Protein AF-0000000086680386 (afdb_homodimer)

Organism: NCBI:txid175570

Foldseek 3Di:
DEKEKEFQAWEDQLPDDTERGWMWIADQQFTADIDHHDPDDDPPDNYHYDYQHQKYKYFFFEAQEEAQLCLLPAPPPFPAAPLSLCLVCLLLLLPAALLSLLLSLLLLVLLQVLQRHQEYEHDHEWDADPRPDNLVSNVVSCVLLRGQYAYEQEFFAQAVVNQARHHNRRHDHLVVSLVVRLVSQVPWADPDLQDSYHYAYEYEEPRRHDLVSLLVSLVSCVVSVAAYEYAFDQAPVNQVVCCVPPVDGRLVSCVVSPQAALRHEHEQQAHADLVSLLSQLVRQHEYAHQQQLSVSNVRHFHQVLSNVVSRHQAAYHNYYCNSRVSSYLLLVLQSNQVSQCVVPNNVSADLSNSLQRRFLSSCSNRVNNVATRGNDGPHGPFMWMFRQCDPFRPPPSDVSCSSRVTDHGRTQFTDGSRHTQDHRSAGPSDDSVVSVVSSVVSSVVSVVVSVD/DEKEKEFQAWEDQLPDDTERGWMWIADQQFTADIDHHDPDDDPPDNYHYDYQHQKYKYFFFEAQEAAQLCLLPAPPPFPAAPLSLCLVCLLLLLQAALLSLLLSLLLLVLLQVLQRHQEYEHDHEWDADPRPDNLVSNVVSCVLLRGQYAYEQEFFAQAVVNPARHHNRRHDHLVVSLVVRLVSQVVWADPDLQDSYHYAYEYEEPRGHDLVSLLVSLVSCVVSVAAYEYAFDQAPVNQVVCCVPPVDGRLVSCVVSPQAALRHEHEQQAHADLVSLLSQLVRLHEYAHAQQLSVSNVRHFHQVLSNVVSRHQAAYHNYYCNSRVSSYRLLVLQSNQVSQCVVPNNVSADLSRSLQRRFLSSCSNRVNNVATRGNDGPHGPFMWMFRQCDPFRPPPSDVSCSSRVTDHGRTQFTDRSRHTQDHRSAGPSDDSVVSVVSSVVSSVVSVVVSVD

Structure (mmCIF, N/CA/C/O backbone):
data_AF-0000000086680386-model_v1
#
loop_
_entity.id
_entity.type
_entity.pdbx_description
1 polymer 'Hydroxyatrazine ethylaminohydrolase'
#
loop_
_atom_site.group_PDB
_atom_site.id
_atom_site.type_symbol
_atom_site.label_atom_id
_atom_site.label_alt_id
_atom_site.label_comp_id
_atom_site.label_asym_id
_atom_site.label_entity_id
_atom_site.label_seq_id
_atom_site.pdbx_PDB_ins_code
_atom_site.Cartn_x
_atom_site.Cartn_y
_atom_site.Cartn_z
_atom_site.occupancy
_atom_site.B_iso_or_equiv
_atom_site.auth_seq_id
_atom_site.auth_comp_id
_atom_site.auth_asym_id
_atom_site.auth_atom_id
_atom_site.pdbx_PDB_model_num
ATOM 1 N N . MET A 1 1 ? -11.305 -36.906 16.516 1 60.53 1 MET A N 1
ATOM 2 C CA . MET A 1 1 ? -11.578 -35.875 15.523 1 60.53 1 MET A CA 1
ATOM 3 C C . MET A 1 1 ? -11.297 -34.469 16.094 1 60.53 1 MET A C 1
ATOM 5 O O . MET A 1 1 ? -11.602 -34.219 17.266 1 60.53 1 MET A O 1
ATOM 9 N N . SER A 1 2 ? -10.398 -33.719 15.445 1 81.31 2 SER A N 1
ATOM 10 C CA . SER A 1 2 ? -10.008 -32.438 16 1 81.31 2 SER A CA 1
ATOM 11 C C . SER A 1 2 ? -10.961 -31.312 15.562 1 81.31 2 SER A C 1
ATOM 13 O O . SER A 1 2 ? -11.367 -31.266 14.398 1 81.31 2 SER A O 1
ATOM 15 N N . VAL A 1 3 ? -11.727 -30.797 16.516 1 91.56 3 VAL A N 1
ATOM 16 C CA . VAL A 1 3 ? -12.664 -29.703 16.266 1 91.56 3 VAL A CA 1
ATOM 17 C C . VAL A 1 3 ? -12.039 -28.375 16.672 1 91.56 3 VAL A C 1
ATOM 19 O O . VAL A 1 3 ? -11.43 -28.266 17.75 1 91.56 3 VAL A O 1
ATOM 22 N N . VAL A 1 4 ? -12.031 -27.422 15.766 1 95.12 4 VAL A N 1
ATOM 23 C CA . VAL A 1 4 ? -11.609 -26.047 16.047 1 95.12 4 VAL A CA 1
ATOM 24 C C . VAL A 1 4 ? -12.805 -25.109 15.961 1 95.12 4 VAL A C 1
ATOM 26 O O . VAL A 1 4 ? -13.57 -25.156 14.992 1 95.12 4 VAL A O 1
ATOM 29 N N . VAL A 1 5 ? -13.008 -24.312 17.016 1 96.5 5 VAL A N 1
ATOM 30 C CA . VAL A 1 5 ? -14.117 -23.359 17.031 1 96.5 5 VAL A CA 1
ATOM 31 C C . VAL A 1 5 ? -13.578 -21.938 17.188 1 96.5 5 VAL A C 1
ATOM 33 O O . VAL A 1 5 ? -12.883 -21.641 18.172 1 96.5 5 VAL A O 1
ATOM 36 N N . LEU A 1 6 ? -13.797 -21.109 16.234 1 98 6 LEU A N 1
ATOM 37 C CA . LEU A 1 6 ? -13.594 -19.656 16.359 1 98 6 LEU A CA 1
ATOM 38 C C . LEU A 1 6 ? -14.875 -18.969 16.797 1 98 6 LEU A C 1
ATOM 40 O O . LEU A 1 6 ? -15.914 -19.094 16.156 1 98 6 LEU A O 1
ATOM 44 N N . GLN A 1 7 ? -14.789 -18.125 17.859 1 96.62 7 GLN A N 1
ATOM 45 C CA . GLN A 1 7 ? -16.016 -17.531 18.391 1 96.62 7 GLN A CA 1
ATOM 46 C C . GLN A 1 7 ? -15.812 -16.047 18.688 1 96.62 7 GLN A C 1
ATOM 48 O O . GLN A 1 7 ? -14.68 -15.57 18.75 1 96.62 7 GLN A O 1
ATOM 53 N N . ASN A 1 8 ? -16.938 -15.305 18.844 1 97.44 8 ASN A N 1
ATOM 54 C CA . ASN A 1 8 ? -16.969 -13.906 19.25 1 97.44 8 ASN A CA 1
ATOM 55 C C . ASN A 1 8 ? -16.25 -13.008 18.25 1 97.44 8 ASN A C 1
ATOM 57 O O . ASN A 1 8 ? -15.484 -12.125 18.641 1 97.44 8 ASN A O 1
ATOM 61 N N . CYS A 1 9 ? -16.422 -13.297 16.969 1 98.19 9 CYS A N 1
ATOM 62 C CA . CYS A 1 9 ? -15.695 -12.57 15.938 1 98.19 9 CYS A CA 1
ATOM 63 C C . CYS A 1 9 ? -16.625 -12.125 14.82 1 98.19 9 CYS A C 1
ATOM 65 O O . CYS A 1 9 ? -17.75 -12.625 14.703 1 98.19 9 CYS A O 1
ATOM 67 N N . ALA A 1 10 ? -16.234 -11.102 14.102 1 98.75 10 ALA A N 1
ATOM 68 C CA . ALA A 1 10 ? -16.875 -10.836 12.82 1 98.75 10 ALA A CA 1
ATOM 69 C C . ALA A 1 10 ? -16.516 -11.906 11.797 1 98.75 10 ALA A C 1
ATOM 71 O O . ALA A 1 10 ? -15.414 -12.469 11.836 1 98.75 10 ALA A O 1
ATOM 72 N N . VAL A 1 11 ? -17.422 -12.289 10.938 1 98.88 11 VAL A N 1
ATOM 73 C CA . VAL A 1 11 ? -17.188 -13.273 9.891 1 98.88 11 VAL A CA 1
ATOM 74 C C . VAL A 1 11 ? -17.625 -12.711 8.539 1 98.88 11 VAL A C 1
ATOM 76 O O . VAL A 1 11 ? -18.766 -12.25 8.398 1 98.88 11 VAL A O 1
ATOM 79 N N . ALA A 1 12 ? -16.75 -12.609 7.613 1 98.94 12 ALA A N 1
ATOM 80 C CA . ALA A 1 12 ? -17.062 -12.32 6.215 1 98.94 12 ALA A CA 1
ATOM 81 C C . ALA A 1 12 ? -16.891 -13.57 5.348 1 98.94 12 ALA A C 1
ATOM 83 O O . ALA A 1 12 ? -15.781 -13.875 4.902 1 98.94 12 ALA A O 1
ATOM 84 N N . PRO A 1 13 ? -17.922 -14.25 5.074 1 98.81 13 PRO A N 1
ATOM 85 C CA . PRO A 1 13 ? -17.844 -15.523 4.344 1 98.81 13 PRO A CA 1
ATOM 86 C C . PRO A 1 13 ? -17.562 -15.328 2.855 1 98.81 13 PRO A C 1
ATOM 88 O O . PRO A 1 13 ? -17.219 -16.297 2.158 1 98.81 13 PRO A O 1
ATOM 91 N N . VAL A 1 14 ? -17.703 -14.07 2.32 1 98.56 14 VAL A N 1
ATOM 92 C CA . VAL A 1 14 ? -17.531 -13.688 0.923 1 98.56 14 VAL A CA 1
ATOM 93 C C . VAL A 1 14 ? -18.766 -14.086 0.12 1 98.56 14 VAL A C 1
ATOM 95 O O . VAL A 1 14 ? -19.234 -13.312 -0.715 1 98.56 14 VAL A O 1
ATOM 98 N N . VAL A 1 15 ? -19.266 -15.273 0.378 1 96.88 15 VAL A N 1
ATOM 99 C CA . VAL A 1 15 ? -20.562 -15.703 -0.151 1 96.88 15 VAL A CA 1
ATOM 100 C C . VAL A 1 15 ? -21.562 -15.852 0.991 1 96.88 15 VAL A C 1
ATOM 102 O O . VAL A 1 15 ? -21.281 -16.516 1.992 1 96.88 15 VAL A O 1
ATOM 105 N N . GLY A 1 16 ? -22.672 -15.164 0.874 1 95.06 16 GLY A N 1
ATOM 106 C CA . GLY A 1 16 ? -23.703 -15.273 1.903 1 95.06 16 GLY A CA 1
ATOM 107 C C . GLY A 1 16 ? -23.656 -14.141 2.912 1 95.06 16 GLY A C 1
ATOM 108 O O . GLY A 1 16 ? -23.062 -13.086 2.646 1 95.06 16 GLY A O 1
ATOM 109 N N . GLU A 1 17 ? -24.234 -14.359 4.078 1 96.62 17 GLU A N 1
ATOM 110 C CA . GLU A 1 17 ? -24.438 -13.328 5.09 1 96.62 17 GLU A CA 1
ATOM 111 C C . GLU A 1 17 ? -23.156 -13.094 5.895 1 96.62 17 GLU A C 1
ATOM 113 O O . GLU A 1 17 ? -22.453 -14.039 6.246 1 96.62 17 GLU A O 1
ATOM 118 N N . GLU A 1 18 ? -22.891 -11.844 6.156 1 98.56 18 GLU A N 1
ATOM 119 C CA . GLU A 1 18 ? -21.828 -11.477 7.078 1 98.56 18 GLU A CA 1
ATOM 120 C C . GLU A 1 18 ? -22.344 -11.398 8.516 1 98.56 18 GLU A C 1
ATOM 122 O O . GLU A 1 18 ? -23.516 -11.125 8.742 1 98.56 18 GLU A O 1
ATOM 127 N N . TYR A 1 19 ? -21.469 -11.695 9.445 1 98.38 19 TYR A N 1
ATOM 128 C CA . TYR A 1 19 ? -21.828 -11.633 10.859 1 98.38 19 TYR A CA 1
ATOM 129 C C . TYR A 1 19 ? -20.875 -10.711 11.617 1 98.38 19 TYR A C 1
ATOM 131 O O . TYR A 1 19 ? -19.656 -10.875 11.562 1 98.38 19 TYR A O 1
ATOM 139 N N . LEU A 1 20 ? -21.391 -9.695 12.312 1 97.69 20 LEU A N 1
ATOM 140 C CA . LEU A 1 20 ? -20.562 -8.812 13.125 1 97.69 20 LEU A CA 1
ATOM 141 C C . LEU A 1 20 ? -20.141 -9.5 14.422 1 97.69 20 LEU A C 1
ATOM 143 O O . LEU A 1 20 ? -19.141 -9.117 15.039 1 97.69 20 LEU A O 1
ATOM 147 N N . ASP A 1 21 ? -20.875 -10.43 14.867 1 97.88 21 ASP A N 1
ATOM 148 C CA . ASP A 1 21 ? -20.641 -11.297 16.016 1 97.88 21 ASP A CA 1
ATOM 149 C C . ASP A 1 21 ? -21.031 -12.742 15.695 1 97.88 21 ASP A C 1
ATOM 151 O O . ASP A 1 21 ? -22.219 -13.094 15.742 1 97.88 21 ASP A O 1
ATOM 155 N N . GLY A 1 22 ? -19.984 -13.547 15.289 1 98.38 22 GLY A N 1
ATOM 156 C CA . GLY A 1 22 ? -20.297 -14.891 14.828 1 98.38 22 GLY A CA 1
ATOM 157 C C . GLY A 1 22 ? -19.266 -15.922 15.227 1 98.38 22 GLY A C 1
ATOM 158 O O . GLY A 1 22 ? -18.516 -15.727 16.188 1 98.38 22 GLY A O 1
ATOM 159 N N . HIS A 1 23 ? -19.406 -17.109 14.609 1 98.44 23 HIS A N 1
ATOM 160 C CA . HIS A 1 23 ? -18.5 -18.234 14.867 1 98.44 23 HIS A CA 1
ATOM 161 C C . HIS A 1 23 ? -18.25 -19.047 13.594 1 98.44 23 HIS A C 1
ATOM 163 O O . HIS A 1 23 ? -19.016 -18.938 12.625 1 98.44 23 HIS A O 1
ATOM 169 N N . VAL A 1 24 ? -17.203 -19.766 13.547 1 98.62 24 VAL A N 1
ATOM 170 C CA . VAL A 1 24 ? -16.875 -20.781 12.539 1 98.62 24 VAL A CA 1
ATOM 171 C C . VAL A 1 24 ? -16.453 -22.078 13.227 1 98.62 24 VAL A C 1
ATOM 173 O O . VAL A 1 24 ? -15.602 -22.062 14.125 1 98.62 24 VAL A O 1
ATOM 176 N N . VAL A 1 25 ? -17.031 -23.203 12.867 1 97.75 25 VAL A N 1
ATOM 177 C CA . VAL A 1 25 ? -16.688 -24.516 13.391 1 97.75 25 VAL A CA 1
ATOM 178 C C . VAL A 1 25 ? -15.977 -25.328 12.312 1 97.75 25 VAL A C 1
ATOM 180 O O . VAL A 1 25 ? -16.469 -25.453 11.188 1 97.75 25 VAL A O 1
ATOM 183 N N . VAL A 1 26 ? -14.828 -25.875 12.625 1 97.38 26 VAL A N 1
ATOM 184 C CA . VAL A 1 26 ? -14.031 -26.703 11.719 1 97.38 26 VAL A CA 1
ATOM 185 C C . VAL A 1 26 ? -13.969 -28.141 12.242 1 97.38 26 VAL A C 1
ATOM 187 O O . VAL A 1 26 ? -13.664 -28.359 13.414 1 97.38 26 VAL A O 1
ATOM 190 N N . ARG A 1 27 ? -14.297 -29.062 11.406 1 95.19 27 ARG A N 1
ATOM 191 C CA . ARG A 1 27 ? -14.188 -30.484 11.711 1 95.19 27 ARG A CA 1
ATOM 192 C C . ARG A 1 27 ? -13.414 -31.234 10.617 1 95.19 27 ARG A C 1
ATOM 194 O O . ARG A 1 27 ? -13.781 -31.172 9.445 1 95.19 27 ARG A O 1
ATOM 201 N N . ASP A 1 28 ? -12.398 -31.922 11.039 1 93 28 ASP A N 1
ATOM 202 C CA . ASP A 1 28 ? -11.602 -32.75 10.141 1 93 28 ASP A CA 1
ATOM 203 C C . ASP A 1 28 ? -11.156 -31.969 8.914 1 93 28 ASP A C 1
ATOM 205 O O . ASP A 1 28 ? -11.359 -32.406 7.777 1 93 28 ASP A O 1
ATOM 209 N N . GLY A 1 29 ? -10.805 -30.703 9.148 1 95.69 29 GLY A N 1
ATOM 210 C CA . GLY A 1 29 ? -10.203 -29.875 8.109 1 95.69 29 GLY A CA 1
ATOM 211 C C . GLY A 1 29 ? -11.227 -29.188 7.234 1 95.69 29 GLY A C 1
ATOM 212 O O . GLY A 1 29 ? -10.859 -28.484 6.281 1 95.69 29 GLY A O 1
ATOM 213 N N . ARG A 1 30 ? -12.477 -29.312 7.566 1 97.81 30 ARG A N 1
ATOM 214 C CA . ARG A 1 30 ? -13.555 -28.719 6.785 1 97.81 30 ARG A CA 1
ATOM 215 C C . ARG A 1 30 ? -14.445 -27.844 7.664 1 97.81 30 ARG A C 1
ATOM 217 O O . ARG A 1 30 ? -14.547 -28.062 8.867 1 97.81 30 ARG A O 1
ATOM 224 N N . ILE A 1 31 ? -15 -26.891 7.023 1 98.25 31 ILE A N 1
ATOM 225 C CA . ILE A 1 31 ? -15.953 -26.031 7.719 1 98.25 31 ILE A CA 1
ATOM 226 C C . ILE A 1 31 ? -17.234 -26.828 8.008 1 98.25 31 ILE A C 1
ATOM 228 O O . ILE A 1 31 ? -17.875 -27.328 7.09 1 98.25 31 ILE A O 1
ATOM 232 N N . ALA A 1 32 ? -17.547 -26.906 9.242 1 97.12 32 ALA A N 1
ATOM 233 C CA . ALA A 1 32 ? -18.734 -27.656 9.648 1 97.12 32 ALA A CA 1
ATOM 234 C C . ALA A 1 32 ? -19.922 -26.719 9.836 1 97.12 32 ALA A C 1
ATOM 236 O O . ALA A 1 32 ? -21.062 -27.109 9.617 1 97.12 32 ALA A O 1
ATOM 237 N N . ALA A 1 33 ? -19.625 -25.453 10.297 1 97 33 ALA A N 1
ATOM 238 C CA . ALA A 1 33 ? -20.703 -24.484 10.516 1 97 33 ALA A CA 1
ATOM 239 C C . ALA A 1 33 ? -20.156 -23.062 10.562 1 97 33 ALA A C 1
ATOM 241 O O . ALA A 1 33 ? -18.984 -22.844 10.922 1 97 33 ALA A O 1
ATOM 242 N N . VAL A 1 34 ? -20.922 -22.141 10.172 1 98.12 34 VAL A N 1
ATOM 243 C CA . VAL A 1 34 ? -20.719 -20.703 10.289 1 98.12 34 VAL A CA 1
ATOM 244 C C . VAL A 1 34 ? -22.047 -20 10.602 1 98.12 34 VAL A C 1
ATOM 246 O O . VAL A 1 34 ? -23.094 -20.391 10.07 1 98.12 34 VAL A O 1
ATOM 249 N N . GLY A 1 35 ? -22.016 -19.078 11.508 1 97.44 35 GLY A N 1
ATOM 250 C CA . GLY A 1 35 ? -23.266 -18.438 11.859 1 97.44 35 GLY A CA 1
ATOM 251 C C . GLY A 1 35 ? -23.109 -17.312 12.867 1 97.44 35 GLY A C 1
ATOM 252 O O . GLY A 1 35 ? -21.984 -16.984 13.25 1 97.44 35 GLY A O 1
ATOM 253 N N . SER A 1 36 ? -24.234 -16.734 13.188 1 97.31 36 SER A N 1
ATOM 254 C CA . SER A 1 36 ? -24.266 -15.641 14.156 1 97.31 36 SER A CA 1
ATOM 255 C C . SER A 1 36 ? -24.188 -16.172 15.586 1 97.31 36 SER A C 1
ATOM 257 O O . SER A 1 36 ? -24.656 -17.281 15.867 1 97.31 36 SER A O 1
ATOM 259 N N . GLY A 1 37 ? -23.562 -15.414 16.469 1 94.81 37 GLY A N 1
ATOM 260 C CA . GLY A 1 37 ? -23.562 -15.711 17.891 1 94.81 37 GLY A CA 1
ATOM 261 C C . GLY A 1 37 ? -22.672 -16.875 18.266 1 94.81 37 GLY A C 1
ATOM 262 O O . GLY A 1 37 ? -21.734 -17.203 17.547 1 94.81 37 GLY A O 1
ATOM 263 N N . HIS A 1 38 ? -22.891 -17.484 19.391 1 91.88 38 HIS A N 1
ATOM 264 C CA . HIS A 1 38 ? -22.078 -18.562 19.938 1 91.88 38 HIS A CA 1
ATOM 265 C C . HIS A 1 38 ? -22.297 -19.859 19.188 1 91.88 38 HIS A C 1
ATOM 267 O O . HIS A 1 38 ? -23.406 -20.156 18.75 1 91.88 38 HIS A O 1
ATOM 273 N N . ALA A 1 39 ? -21.266 -20.672 18.969 1 89.19 39 ALA A N 1
ATOM 274 C CA . ALA A 1 39 ? -21.281 -21.906 18.203 1 89.19 39 ALA A CA 1
ATOM 275 C C . ALA A 1 39 ? -22.062 -23 18.938 1 89.19 39 ALA A C 1
ATOM 277 O O . ALA A 1 39 ? -22.453 -24 18.344 1 89.19 39 ALA A O 1
ATOM 278 N N . GLY A 1 40 ? -22.312 -22.828 20.172 1 83.44 40 GLY A N 1
ATOM 279 C CA . GLY A 1 40 ? -23.016 -23.844 20.953 1 83.44 40 GLY A CA 1
ATOM 280 C C . GLY A 1 40 ? -22.078 -24.672 21.797 1 83.44 40 GLY A C 1
ATOM 281 O O . GLY A 1 40 ? -20.969 -24.25 22.125 1 83.44 40 GLY A O 1
ATOM 282 N N . ARG A 1 41 ? -22.656 -25.875 22.344 1 78.69 41 ARG A N 1
ATOM 283 C CA . ARG A 1 41 ? -21.906 -26.75 23.266 1 78.69 41 ARG A CA 1
ATOM 284 C C . ARG A 1 41 ? -21.344 -27.953 22.531 1 78.69 41 ARG A C 1
ATOM 286 O O . ARG A 1 41 ? -21.969 -28.484 21.609 1 78.69 41 ARG A O 1
ATOM 293 N N . PHE A 1 42 ? -20.094 -28.203 22.641 1 79.81 42 PHE A N 1
ATOM 294 C CA . PHE A 1 42 ? -19.406 -29.328 22 1 79.81 42 PHE A CA 1
ATOM 295 C C . PHE A 1 42 ? -19.109 -30.438 23 1 79.81 42 PHE A C 1
ATOM 297 O O . PHE A 1 42 ? -18.5 -30.188 24.047 1 79.81 42 PHE A O 1
ATOM 304 N N . SER A 1 43 ? -19.938 -31.406 23.344 1 70.69 43 SER A N 1
ATOM 305 C CA . SER A 1 43 ? -19.75 -32.5 24.297 1 70.69 43 SER A CA 1
ATOM 306 C C . SER A 1 43 ? -19 -33.656 23.656 1 70.69 43 SER A C 1
ATOM 308 O O . SER A 1 43 ? -19.312 -34.062 22.531 1 70.69 43 SER A O 1
ATOM 310 N N . GLY A 1 44 ? -17.969 -34.25 24.422 1 65.06 44 GLY A N 1
ATOM 311 C CA . GLY A 1 44 ? -17.328 -35.5 24.078 1 65.06 44 GLY A CA 1
ATOM 312 C C . GLY A 1 44 ? -16.172 -35.344 23.109 1 65.06 44 GLY A C 1
ATOM 313 O O . GLY A 1 44 ? -15.414 -36.312 22.906 1 65.06 44 GLY A O 1
ATOM 314 N N . GLU A 1 45 ? -15.977 -34.25 22.297 1 72.25 45 GLU A N 1
ATOM 315 C CA . GLU A 1 45 ? -14.914 -34.125 21.312 1 72.25 45 GLU A CA 1
ATOM 316 C C . GLU A 1 45 ? -13.766 -33.25 21.844 1 72.25 45 GLU A C 1
ATOM 318 O O . GLU A 1 45 ? -13.922 -32.562 22.828 1 72.25 45 GLU A O 1
ATOM 323 N N . GLN A 1 46 ? -12.57 -33.625 21.422 1 84.06 46 GLN A N 1
ATOM 324 C CA . GLN A 1 46 ? -11.461 -32.719 21.672 1 84.06 46 GLN A CA 1
ATOM 325 C C . GLN A 1 46 ? -11.648 -31.406 20.906 1 84.06 46 GLN A C 1
ATOM 327 O O . GLN A 1 46 ? -11.594 -31.391 19.688 1 84.06 46 GLN A O 1
ATOM 332 N N . VAL A 1 47 ? -12.031 -30.406 21.547 1 89.19 47 VAL A N 1
ATOM 333 C CA . VAL A 1 47 ? -12.367 -29.125 20.938 1 89.19 47 VAL A CA 1
ATOM 334 C C . VAL A 1 47 ? -11.336 -28.078 21.312 1 89.19 47 VAL A C 1
ATOM 336 O O . VAL A 1 47 ? -11.008 -27.922 22.5 1 89.19 47 VAL A O 1
ATOM 339 N N . ARG A 1 48 ? -10.664 -27.516 20.344 1 93.31 48 ARG A N 1
ATOM 340 C CA . ARG A 1 48 ? -9.859 -26.312 20.516 1 93.31 48 ARG A CA 1
ATOM 341 C C . ARG A 1 48 ? -10.703 -25.047 20.312 1 93.31 48 ARG A C 1
ATOM 343 O O . ARG A 1 48 ? -11.039 -24.703 19.172 1 93.31 48 ARG A O 1
ATOM 350 N N . MET A 1 49 ? -11.07 -24.375 21.453 1 93.31 49 MET A N 1
ATOM 351 C CA . MET A 1 49 ? -11.852 -23.156 21.391 1 93.31 49 MET A CA 1
ATOM 352 C C . MET A 1 49 ? -10.945 -21.938 21.266 1 93.31 49 MET A C 1
ATOM 354 O O . MET A 1 49 ? -10.055 -21.734 22.094 1 93.31 49 MET A O 1
ATOM 358 N N . ILE A 1 50 ? -11.18 -21.156 20.266 1 95.44 50 ILE A N 1
ATOM 359 C CA . ILE A 1 50 ? -10.398 -19.938 20.047 1 95.44 50 ILE A CA 1
ATOM 360 C C . ILE A 1 50 ? -11.305 -18.719 20.203 1 95.44 50 ILE A C 1
ATOM 362 O O . ILE A 1 50 ? -12.266 -18.547 19.453 1 95.44 50 ILE A O 1
ATOM 366 N N . ASP A 1 51 ? -11.008 -17.891 21.281 1 97.12 51 ASP A N 1
ATOM 367 C CA . ASP A 1 51 ? -11.672 -16.609 21.422 1 97.12 51 ASP A CA 1
ATOM 368 C C . ASP A 1 51 ? -11.117 -15.578 20.438 1 97.12 51 ASP A C 1
ATOM 370 O O . ASP A 1 51 ? -9.992 -15.109 20.594 1 97.12 51 ASP A O 1
ATOM 374 N N . ALA A 1 52 ? -11.922 -15.227 19.438 1 98.06 52 ALA A N 1
ATOM 375 C CA . ALA A 1 52 ? -11.5 -14.32 18.375 1 98.06 52 ALA A CA 1
ATOM 376 C C . ALA A 1 52 ? -12.156 -12.953 18.531 1 98.06 52 ALA A C 1
ATOM 378 O O . ALA A 1 52 ? -12.453 -12.281 17.531 1 98.06 52 ALA A O 1
ATOM 379 N N . THR A 1 53 ? -12.422 -12.531 19.797 1 97.62 53 THR A N 1
ATOM 380 C CA . THR A 1 53 ? -12.945 -11.188 20.062 1 97.62 53 THR A CA 1
ATOM 381 C C . THR A 1 53 ? -12.047 -10.125 19.422 1 97.62 53 THR A C 1
ATOM 383 O O . THR A 1 53 ? -10.82 -10.18 19.562 1 97.62 53 THR A O 1
ATOM 386 N N . GLY A 1 54 ? -12.68 -9.18 18.688 1 97.69 54 GLY A N 1
ATOM 387 C CA . GLY A 1 54 ? -11.93 -8.094 18.078 1 97.69 54 GLY A CA 1
ATOM 388 C C . GLY A 1 54 ? -11.344 -8.461 16.719 1 97.69 54 GLY A C 1
ATOM 389 O O . GLY A 1 54 ? -10.602 -7.68 16.125 1 97.69 54 GLY A O 1
ATOM 390 N N . CYS A 1 55 ? -11.68 -9.703 16.219 1 98.69 55 CYS A N 1
ATOM 391 C CA . CYS A 1 55 ? -11.086 -10.156 14.969 1 98.69 55 CYS A CA 1
ATOM 392 C C . CYS A 1 55 ? -12.148 -10.305 13.883 1 98.69 55 CYS A C 1
ATOM 394 O O . CYS A 1 55 ? -13.344 -10.32 14.18 1 98.69 55 CYS A O 1
ATOM 396 N N . LEU A 1 56 ? -11.711 -10.305 12.672 1 98.94 56 LEU A N 1
ATOM 397 C CA . LEU A 1 56 ? -12.469 -10.68 11.484 1 98.94 56 LEU A CA 1
ATOM 398 C C . LEU A 1 56 ? -11.953 -11.992 10.898 1 98.94 56 LEU A C 1
ATOM 400 O O . LEU A 1 56 ? -10.742 -12.156 10.719 1 98.94 56 LEU A O 1
ATOM 404 N N . VAL A 1 57 ? -12.852 -12.922 10.648 1 98.94 57 VAL A N 1
ATOM 405 C CA . VAL A 1 57 ? -12.508 -14.164 9.961 1 98.94 57 VAL A CA 1
ATOM 406 C C . VAL A 1 57 ? -12.922 -14.078 8.5 1 98.94 57 VAL A C 1
ATOM 408 O O . VAL A 1 57 ? -14.055 -13.711 8.188 1 98.94 57 VAL A O 1
ATOM 411 N N . THR A 1 58 ? -12.047 -14.32 7.598 1 98.94 58 THR A N 1
ATOM 412 C CA . THR A 1 58 ? -12.281 -14.43 6.164 1 98.94 58 THR A CA 1
ATOM 413 C C . THR A 1 58 ? -11.75 -15.758 5.629 1 98.94 58 THR A C 1
ATOM 415 O O . THR A 1 58 ? -11.039 -16.469 6.328 1 98.94 58 THR A O 1
ATOM 418 N N . PRO A 1 59 ? -12.211 -16.156 4.391 1 98.94 59 PRO A N 1
ATOM 419 C CA . PRO A 1 59 ? -11.406 -17.188 3.748 1 98.94 59 PRO A CA 1
ATOM 420 C C . PRO A 1 59 ? -9.938 -16.797 3.604 1 98.94 59 PRO A C 1
ATOM 422 O O . PRO A 1 59 ? -9.617 -15.609 3.551 1 98.94 59 PRO A O 1
ATOM 425 N N . GLY A 1 60 ? -9.023 -17.797 3.66 1 98.94 60 GLY A N 1
ATOM 426 C CA . GLY A 1 60 ? -7.645 -17.5 3.303 1 98.94 60 GLY A CA 1
ATOM 427 C C . GLY A 1 60 ? -7.504 -16.891 1.92 1 98.94 60 GLY A C 1
ATOM 428 O O . GLY A 1 60 ? -8.242 -17.25 1.001 1 98.94 60 GLY A O 1
ATOM 429 N N . LEU A 1 61 ? -6.598 -15.977 1.763 1 98.94 61 LEU A N 1
ATOM 430 C CA . LEU A 1 61 ? -6.406 -15.312 0.478 1 98.94 61 LEU A CA 1
ATOM 431 C C . LEU A 1 61 ? -5.75 -16.25 -0.526 1 98.94 61 LEU A C 1
ATOM 433 O O . LEU A 1 61 ? -5.02 -17.172 -0.14 1 98.94 61 LEU A O 1
ATOM 437 N N . VAL A 1 62 ? -6.031 -16.031 -1.778 1 99 62 VAL A N 1
ATOM 438 C CA . VAL A 1 62 ? -5.543 -16.875 -2.865 1 99 62 VAL A CA 1
ATOM 439 C C . VAL A 1 62 ? -4.695 -16.047 -3.822 1 99 62 VAL A C 1
ATOM 441 O O . VAL A 1 62 ? -5.191 -15.102 -4.441 1 99 62 VAL A O 1
ATOM 444 N N . ASN A 1 63 ? -3.436 -16.391 -3.926 1 98.94 63 ASN A N 1
ATOM 445 C CA . ASN A 1 63 ? -2.512 -15.703 -4.828 1 98.94 63 ASN A CA 1
ATOM 446 C C . ASN A 1 63 ? -2.461 -16.391 -6.195 1 98.94 63 ASN A C 1
ATOM 448 O O . ASN A 1 63 ? -1.959 -17.5 -6.32 1 98.94 63 ASN A O 1
ATOM 452 N N . THR A 1 64 ? -2.836 -15.641 -7.266 1 98.94 64 THR A N 1
ATOM 453 C CA . THR A 1 64 ? -3.08 -16.312 -8.539 1 98.94 64 THR A CA 1
ATOM 454 C C . THR A 1 64 ? -1.923 -16.078 -9.508 1 98.94 64 THR A C 1
ATOM 456 O O . THR A 1 64 ? -1.959 -16.531 -10.648 1 98.94 64 THR A O 1
ATOM 459 N N . HIS A 1 65 ? -0.878 -15.383 -9.102 1 98.94 65 HIS A N 1
ATOM 460 C CA . HIS A 1 65 ? 0.285 -15.188 -9.961 1 98.94 65 HIS A CA 1
ATOM 461 C C . HIS A 1 65 ? 1.519 -14.82 -9.141 1 98.94 65 HIS A C 1
ATOM 463 O O . HIS A 1 65 ? 1.482 -13.891 -8.336 1 98.94 65 HIS A O 1
ATOM 469 N N . HIS A 1 66 ? 2.592 -15.562 -9.281 1 98.88 66 HIS A N 1
ATOM 470 C CA . HIS A 1 66 ? 3.854 -15.344 -8.586 1 98.88 66 HIS A CA 1
ATOM 471 C C . HIS A 1 66 ? 5.031 -15.875 -9.398 1 98.88 66 HIS A C 1
ATOM 473 O O . HIS A 1 66 ? 4.84 -16.625 -10.359 1 98.88 66 HIS A O 1
ATOM 479 N N . HIS A 1 67 ? 6.199 -15.406 -9.234 1 98.81 67 HIS A N 1
ATOM 480 C CA . HIS A 1 67 ? 7.488 -15.953 -9.656 1 98.81 67 HIS A CA 1
ATOM 481 C C . HIS A 1 67 ? 8.438 -16.109 -8.469 1 98.81 67 HIS A C 1
ATOM 483 O O . HIS A 1 67 ? 9.266 -15.227 -8.219 1 98.81 67 HIS A O 1
ATOM 489 N N . LEU A 1 68 ? 8.422 -17.234 -7.816 1 98.81 68 LEU A N 1
ATOM 490 C CA . LEU A 1 68 ? 9.016 -17.375 -6.488 1 98.81 68 LEU A CA 1
ATOM 491 C C . LEU A 1 68 ? 10.539 -17.328 -6.566 1 98.81 68 LEU A C 1
ATOM 493 O O . LEU A 1 68 ? 11.195 -16.812 -5.66 1 98.81 68 LEU A O 1
ATOM 497 N N . TYR A 1 69 ? 11.18 -17.781 -7.652 1 98.62 69 TYR A N 1
ATOM 498 C CA . TYR A 1 69 ? 12.633 -17.781 -7.77 1 98.62 69 TYR A CA 1
ATOM 499 C C . TYR A 1 69 ? 13.188 -16.359 -7.77 1 98.62 69 TYR A C 1
ATOM 501 O O . TYR A 1 69 ? 14.344 -16.141 -7.422 1 98.62 69 TYR A O 1
ATOM 509 N N . GLN A 1 70 ? 12.367 -15.422 -8.07 1 98.62 70 GLN A N 1
ATOM 510 C CA . GLN A 1 70 ? 12.797 -14.039 -8.227 1 98.62 70 GLN A CA 1
ATOM 511 C C . GLN A 1 70 ? 13.078 -13.398 -6.871 1 98.62 70 GLN A C 1
ATOM 513 O O . GLN A 1 70 ? 13.648 -12.305 -6.801 1 98.62 70 GLN A O 1
ATOM 518 N N . TRP A 1 71 ? 12.789 -14.039 -5.762 1 98.44 71 TRP A N 1
ATOM 519 C CA . TRP A 1 71 ? 13.164 -13.555 -4.438 1 98.44 71 TRP A CA 1
ATOM 520 C C . TRP A 1 71 ? 14.672 -13.367 -4.332 1 98.44 71 TRP A C 1
ATOM 522 O O . TRP A 1 71 ? 15.148 -12.578 -3.516 1 98.44 71 TRP A O 1
ATOM 532 N N . ALA A 1 72 ? 15.398 -14.031 -5.188 1 98.44 72 ALA A N 1
ATOM 533 C CA . ALA A 1 72 ? 16.859 -13.945 -5.176 1 98.44 72 ALA A CA 1
ATOM 534 C C . ALA A 1 72 ? 17.328 -12.703 -5.922 1 98.44 72 ALA A C 1
ATOM 536 O O . ALA A 1 72 ? 18.5 -12.328 -5.832 1 98.44 72 ALA A O 1
ATOM 537 N N . THR A 1 73 ? 16.438 -12.016 -6.629 1 98.44 73 THR A N 1
ATOM 538 C CA . THR A 1 73 ? 16.859 -10.906 -7.469 1 98.44 73 THR A CA 1
ATOM 539 C C . THR A 1 73 ? 16 -9.672 -7.211 1 98.44 73 THR A C 1
ATOM 541 O O . THR A 1 73 ? 15.836 -8.828 -8.094 1 98.44 73 THR A O 1
ATOM 544 N N . ARG A 1 74 ? 15.375 -9.477 -6.062 1 97.75 74 ARG A N 1
ATOM 545 C CA . ARG A 1 74 ? 14.602 -8.297 -5.691 1 97.75 74 ARG A CA 1
ATOM 546 C C . ARG A 1 74 ? 15.461 -7.039 -5.75 1 97.75 74 ARG A C 1
ATOM 548 O O . ARG A 1 74 ? 16.641 -7.07 -5.387 1 97.75 74 ARG A O 1
ATOM 555 N N . GLY A 1 75 ? 14.836 -6.012 -6.191 1 97.56 75 GLY A N 1
ATOM 556 C CA . GLY A 1 75 ? 15.484 -4.711 -6.152 1 97.56 75 GLY A CA 1
ATOM 557 C C . GLY A 1 75 ? 16.484 -4.504 -7.273 1 97.56 75 GLY A C 1
ATOM 558 O O . GLY A 1 75 ? 17.234 -3.531 -7.266 1 97.56 75 GLY A O 1
ATOM 559 N N . MET A 1 76 ? 16.547 -5.453 -8.203 1 97.12 76 MET A N 1
ATOM 560 C CA . MET A 1 76 ? 17.375 -5.289 -9.391 1 97.12 76 MET A CA 1
ATOM 561 C C . MET A 1 76 ? 16.562 -4.723 -10.547 1 97.12 76 MET A C 1
ATOM 563 O O . MET A 1 76 ? 15.336 -4.82 -10.555 1 97.12 76 MET A O 1
ATOM 567 N N . ALA A 1 77 ? 17.25 -4.094 -11.555 1 96.81 77 ALA A N 1
ATOM 568 C CA . ALA A 1 77 ? 16.641 -3.551 -12.766 1 96.81 77 ALA A CA 1
ATOM 569 C C . ALA A 1 77 ? 15.477 -2.635 -12.43 1 96.81 77 ALA A C 1
ATOM 571 O O . ALA A 1 77 ? 14.383 -2.777 -12.992 1 96.81 77 ALA A O 1
ATOM 572 N N . VAL A 1 78 ? 15.953 -1.755 -11.406 1 95.12 78 VAL A N 1
ATOM 573 C CA . VAL A 1 78 ? 14.883 -0.88 -10.938 1 95.12 78 VAL A CA 1
ATOM 574 C C . VAL A 1 78 ? 14.625 0.221 -11.969 1 95.12 78 VAL A C 1
ATOM 576 O O . VAL A 1 78 ? 15.484 0.515 -12.797 1 95.12 78 VAL A O 1
ATOM 579 N N . ASP A 1 79 ? 13.477 0.741 -12.359 1 96.31 79 ASP A N 1
ATOM 580 C CA . ASP A 1 79 ? 13.055 1.865 -13.18 1 96.31 79 ASP A CA 1
ATOM 581 C C . ASP A 1 79 ? 13 1.472 -14.656 1 96.31 79 ASP A C 1
ATOM 583 O O . ASP A 1 79 ? 13.258 2.297 -15.539 1 96.31 79 ASP A O 1
ATOM 587 N N . LYS A 1 80 ? 12.883 0.181 -14.93 1 96.25 80 LYS A N 1
ATOM 588 C CA . LYS A 1 80 ? 12.797 -0.353 -16.281 1 96.25 80 LYS A CA 1
ATOM 589 C C . LYS A 1 80 ? 11.383 -0.822 -16.609 1 96.25 80 LYS A C 1
ATOM 591 O O . LYS A 1 80 ? 10.656 -1.266 -15.719 1 96.25 80 LYS A O 1
ATOM 596 N N . ASN A 1 81 ? 11.055 -0.602 -17.875 1 94.88 81 ASN A N 1
ATOM 597 C CA . ASN A 1 81 ? 9.836 -1.259 -18.328 1 94.88 81 ASN A CA 1
ATOM 598 C C . ASN A 1 81 ? 10.016 -2.771 -18.422 1 94.88 81 ASN A C 1
ATOM 600 O O . ASN A 1 81 ? 11.109 -3.285 -18.203 1 94.88 81 ASN A O 1
ATOM 604 N N . LEU A 1 82 ? 8.992 -3.496 -18.734 1 94.62 82 LEU A N 1
ATOM 605 C CA . LEU A 1 82 ? 8.977 -4.957 -18.703 1 94.62 82 LEU A CA 1
ATOM 606 C C . LEU A 1 82 ? 10.078 -5.531 -19.578 1 94.62 82 LEU A C 1
ATOM 608 O O . LEU A 1 82 ? 10.852 -6.383 -19.141 1 94.62 82 LEU A O 1
ATOM 612 N N . PHE A 1 83 ? 10.195 -5.109 -20.797 1 92.62 83 PHE A N 1
ATOM 613 C CA . PHE A 1 83 ? 11.125 -5.703 -21.75 1 92.62 83 PHE A CA 1
ATOM 614 C C . PHE A 1 83 ? 12.57 -5.449 -21.328 1 92.62 83 PHE A C 1
ATOM 616 O O . PHE A 1 83 ? 13.391 -6.371 -21.328 1 92.62 83 PHE A O 1
ATOM 623 N N . ASP A 1 84 ? 12.844 -4.164 -21 1 95.31 84 ASP A N 1
ATOM 624 C CA . ASP A 1 84 ? 14.188 -3.85 -20.516 1 95.31 84 ASP A CA 1
ATOM 625 C C . ASP A 1 84 ? 14.508 -4.594 -19.234 1 95.31 84 ASP A C 1
ATOM 627 O O . ASP A 1 84 ? 15.648 -5.004 -19 1 95.31 84 ASP A O 1
ATOM 631 N N . TRP A 1 85 ? 13.547 -4.688 -18.359 1 97.31 85 TRP A N 1
ATOM 632 C CA . TRP A 1 85 ? 13.656 -5.445 -17.109 1 97.31 85 TRP A CA 1
ATOM 633 C C . TRP A 1 85 ? 14.008 -6.902 -17.391 1 97.31 85 TRP A C 1
ATOM 635 O O . TRP A 1 85 ? 14.922 -7.457 -16.781 1 97.31 85 TRP A O 1
ATOM 645 N N . LEU A 1 86 ? 13.375 -7.562 -18.375 1 96.25 86 LEU A N 1
ATOM 646 C CA . LEU A 1 86 ? 13.625 -8.953 -18.766 1 96.25 86 LEU A CA 1
ATOM 647 C C . LEU A 1 86 ? 15.008 -9.109 -19.375 1 96.25 86 LEU A C 1
ATOM 649 O O . LEU A 1 86 ? 15.742 -10.039 -19.031 1 96.25 86 LEU A O 1
ATOM 653 N N . VAL A 1 87 ? 15.328 -8.234 -20.266 1 95.12 87 VAL A N 1
ATOM 654 C CA . VAL A 1 87 ? 16.625 -8.289 -20.938 1 95.12 87 VAL A CA 1
ATOM 655 C C . VAL A 1 87 ? 17.75 -8.25 -19.906 1 95.12 87 VAL A C 1
ATOM 657 O O . VAL A 1 87 ? 18.75 -8.953 -20.047 1 95.12 87 VAL A O 1
ATOM 660 N N . GLU A 1 88 ? 17.531 -7.516 -18.906 1 96.88 88 GLU A N 1
ATOM 661 C CA . GLU A 1 88 ? 18.562 -7.363 -17.875 1 96.88 88 GLU A CA 1
ATOM 662 C C . GLU A 1 88 ? 18.609 -8.586 -16.969 1 96.88 88 GLU A C 1
ATOM 664 O O . GLU A 1 88 ? 19.688 -9 -16.531 1 96.88 88 GLU A O 1
ATOM 669 N N . LEU A 1 89 ? 17.469 -9.211 -16.703 1 98 89 LEU A N 1
ATOM 670 C CA . LEU A 1 89 ? 17.438 -10.195 -15.617 1 98 89 LEU A CA 1
ATOM 671 C C . LEU A 1 89 ? 17.516 -11.617 -16.172 1 98 89 LEU A C 1
ATOM 673 O O . LEU A 1 89 ? 17.906 -12.539 -15.453 1 98 89 LEU A O 1
ATOM 677 N N . TYR A 1 90 ? 17.203 -11.859 -17.453 1 97.38 90 TYR A N 1
ATOM 678 C CA . TYR A 1 90 ? 17.281 -13.203 -18.031 1 97.38 90 TYR A CA 1
ATOM 679 C C . TYR A 1 90 ? 18.672 -13.781 -17.891 1 97.38 90 TYR A C 1
ATOM 681 O O . TYR A 1 90 ? 18.844 -14.922 -17.453 1 97.38 90 TYR A O 1
ATOM 689 N N . PRO A 1 91 ? 19.766 -12.938 -18.203 1 96.5 91 PRO A N 1
ATOM 690 C CA . PRO A 1 91 ? 21.109 -13.484 -18.031 1 96.5 91 PRO A CA 1
ATOM 691 C C . PRO A 1 91 ? 21.406 -13.859 -16.578 1 96.5 91 PRO A C 1
ATOM 693 O O . PRO A 1 91 ? 22.172 -14.797 -16.328 1 96.5 91 PRO A O 1
ATOM 696 N N . VAL A 1 92 ? 20.812 -13.172 -15.617 1 98 92 VAL A N 1
ATOM 697 C CA . VAL A 1 92 ? 21 -13.484 -14.203 1 98 92 VAL A CA 1
ATOM 698 C C . VAL A 1 92 ? 20.266 -14.781 -13.859 1 98 92 VAL A C 1
ATOM 700 O O . VAL A 1 92 ? 20.844 -15.68 -13.25 1 98 92 VAL A O 1
ATOM 703 N N . TRP A 1 93 ? 19.031 -14.961 -14.289 1 98 93 TRP A N 1
ATOM 704 C CA . TRP A 1 93 ? 18.188 -16.109 -13.977 1 98 93 TRP A CA 1
ATOM 705 C C . TRP A 1 93 ? 18.703 -17.359 -14.664 1 98 93 TRP A C 1
ATOM 707 O O . TRP A 1 93 ? 18.328 -18.484 -14.281 1 98 93 TRP A O 1
ATOM 717 N N . ALA A 1 94 ? 19.562 -17.172 -15.672 1 97 94 ALA A N 1
ATOM 718 C CA . ALA A 1 94 ? 20.172 -18.312 -16.344 1 97 94 ALA A CA 1
ATOM 719 C C . ALA A 1 94 ? 21.016 -19.141 -15.383 1 97 94 ALA A C 1
ATOM 721 O O . ALA A 1 94 ? 21.406 -20.266 -15.688 1 97 94 ALA A O 1
ATOM 722 N N . HIS A 1 95 ? 21.25 -18.594 -14.188 1 97.62 95 HIS A N 1
ATOM 723 C CA . HIS A 1 95 ? 22.156 -19.234 -13.258 1 97.62 95 HIS A CA 1
ATOM 724 C C . HIS A 1 95 ? 21.422 -19.781 -12.039 1 97.62 95 HIS A C 1
ATOM 726 O O . HIS A 1 95 ? 22.047 -20.172 -11.055 1 97.62 95 HIS A O 1
ATOM 732 N N . ILE A 1 96 ? 20.141 -19.859 -12.047 1 98.12 96 ILE A N 1
ATOM 733 C CA . ILE A 1 96 ? 19.422 -20.406 -10.898 1 98.12 96 ILE A CA 1
ATOM 734 C C . ILE A 1 96 ? 19.594 -21.922 -10.859 1 98.12 96 ILE A C 1
ATOM 736 O O . ILE A 1 96 ? 19.891 -22.547 -11.883 1 98.12 96 ILE A O 1
ATOM 740 N N . ASP A 1 97 ? 19.422 -22.484 -9.695 1 98.06 97 ASP A N 1
ATOM 741 C CA . ASP A 1 97 ? 19.484 -23.938 -9.5 1 98.06 97 ASP A CA 1
ATOM 742 C C . ASP A 1 97 ? 18.5 -24.391 -8.414 1 98.06 97 ASP A C 1
ATOM 744 O O . ASP A 1 97 ? 17.781 -23.562 -7.844 1 98.06 97 ASP A O 1
ATOM 748 N N . ALA A 1 98 ? 18.438 -25.672 -8.188 1 98.5 98 ALA A N 1
ATOM 749 C CA . ALA A 1 98 ? 17.422 -26.281 -7.328 1 98.5 98 ALA A CA 1
ATOM 750 C C . ALA A 1 98 ? 17.547 -25.75 -5.898 1 98.5 98 ALA A C 1
ATOM 752 O O . ALA A 1 98 ? 16.531 -25.422 -5.266 1 98.5 98 ALA A O 1
ATOM 753 N N . PRO A 1 99 ? 18.781 -25.609 -5.309 1 98.38 99 PRO A N 1
ATOM 754 C CA . PRO A 1 99 ? 18.891 -25.078 -3.949 1 98.38 99 PRO A CA 1
ATOM 755 C C . PRO A 1 99 ? 18.359 -23.641 -3.838 1 98.38 99 PRO A C 1
ATOM 757 O O . PRO A 1 99 ? 17.672 -23.312 -2.869 1 98.38 99 PRO A O 1
ATOM 760 N N . LEU A 1 100 ? 18.703 -22.812 -4.805 1 98.56 100 LEU A N 1
ATOM 761 C CA . LEU A 1 100 ? 18.188 -21.453 -4.828 1 98.56 100 LEU A CA 1
ATOM 762 C C . LEU A 1 100 ? 16.672 -21.422 -4.914 1 98.56 100 LEU A C 1
ATOM 764 O O . LEU A 1 100 ? 16.016 -20.688 -4.176 1 98.56 100 LEU A O 1
ATOM 768 N N . VAL A 1 101 ? 16.109 -22.219 -5.801 1 98.81 101 VAL A N 1
ATOM 769 C CA . VAL A 1 101 ? 14.656 -22.266 -6.012 1 98.81 101 VAL A CA 1
ATOM 770 C C . VAL A 1 101 ? 13.969 -22.75 -4.742 1 98.81 101 VAL A C 1
ATOM 772 O O . VAL A 1 101 ? 12.914 -22.25 -4.363 1 98.81 101 VAL A O 1
ATOM 775 N N . GLU A 1 102 ? 14.57 -23.75 -4.105 1 98.75 102 GLU A N 1
ATOM 776 C CA . GLU A 1 102 ? 14.016 -24.234 -2.846 1 98.75 102 GLU A CA 1
ATOM 777 C C . GLU A 1 102 ? 13.969 -23.125 -1.8 1 98.75 102 GLU A C 1
ATOM 779 O O . GLU A 1 102 ? 12.93 -22.906 -1.171 1 98.75 102 GLU A O 1
ATOM 784 N N . ALA A 1 103 ? 15.055 -22.375 -1.592 1 98.69 103 ALA A N 1
ATOM 785 C CA . ALA A 1 103 ? 15.156 -21.328 -0.581 1 98.69 103 ALA A CA 1
ATOM 786 C C . ALA A 1 103 ? 14.18 -20.188 -0.865 1 98.69 103 ALA A C 1
ATOM 788 O O . ALA A 1 103 ? 13.508 -19.688 0.046 1 98.69 103 ALA A O 1
ATOM 789 N N . THR A 1 104 ? 14.109 -19.797 -2.092 1 98.81 104 THR A N 1
ATOM 790 C CA . THR A 1 104 ? 13.266 -18.672 -2.467 1 98.81 104 THR A CA 1
ATOM 791 C C . THR A 1 104 ? 11.789 -19.062 -2.422 1 98.81 104 THR A C 1
ATOM 793 O O . THR A 1 104 ? 10.945 -18.25 -2.029 1 98.81 104 THR A O 1
ATOM 796 N N . THR A 1 105 ? 11.461 -20.312 -2.834 1 98.88 105 THR A N 1
ATOM 797 C CA . THR A 1 105 ? 10.078 -20.781 -2.746 1 98.88 105 THR A CA 1
ATOM 798 C C . THR A 1 105 ? 9.617 -20.812 -1.293 1 98.88 105 THR A C 1
ATOM 800 O O . THR A 1 105 ? 8.523 -20.344 -0.973 1 98.88 105 THR A O 1
ATOM 803 N N . ALA A 1 106 ? 10.461 -21.344 -0.423 1 98.81 106 ALA A N 1
ATOM 804 C CA . ALA A 1 106 ? 10.117 -21.422 0.993 1 98.81 106 ALA A CA 1
ATOM 805 C C . ALA A 1 106 ? 9.898 -20.031 1.581 1 98.81 106 ALA A C 1
ATOM 807 O O . ALA A 1 106 ? 8.891 -19.781 2.258 1 98.81 106 ALA A O 1
ATOM 808 N N . ALA A 1 107 ? 10.781 -19.141 1.308 1 98.62 107 ALA A N 1
ATOM 809 C CA . ALA A 1 107 ? 10.688 -17.781 1.843 1 98.62 107 ALA A CA 1
ATOM 810 C C . ALA A 1 107 ? 9.469 -17.047 1.286 1 98.62 107 ALA A C 1
ATOM 812 O O . ALA A 1 107 ? 8.742 -16.391 2.029 1 98.62 107 ALA A O 1
ATOM 813 N N . GLY A 1 108 ? 9.312 -17.156 -0.037 1 98.69 108 GLY A N 1
ATOM 814 C CA . GLY A 1 108 ? 8.188 -16.484 -0.664 1 98.69 108 GLY A CA 1
ATOM 815 C C . GLY A 1 108 ? 6.84 -16.969 -0.161 1 98.69 108 GLY A C 1
ATOM 816 O O . GLY A 1 108 ? 5.941 -16.156 0.102 1 98.69 108 GLY A O 1
ATOM 817 N N . LEU A 1 109 ? 6.656 -18.281 -0.044 1 98.88 109 LEU A N 1
ATOM 818 C CA . LEU A 1 109 ? 5.402 -18.828 0.449 1 98.88 109 LEU A CA 1
ATOM 819 C C . LEU A 1 109 ? 5.184 -18.469 1.913 1 98.88 109 LEU A C 1
ATOM 821 O O . LEU A 1 109 ? 4.055 -18.203 2.328 1 98.88 109 LEU A O 1
ATOM 825 N N . ALA A 1 110 ? 6.238 -18.484 2.703 1 98.81 110 ALA A N 1
ATOM 826 C CA . ALA A 1 110 ? 6.137 -18.047 4.098 1 98.81 110 ALA A CA 1
ATOM 827 C C . ALA A 1 110 ? 5.668 -16.609 4.191 1 98.81 110 ALA A C 1
ATOM 829 O O . ALA A 1 110 ? 4.812 -16.266 5.016 1 98.81 110 ALA A O 1
ATOM 830 N N . TRP A 1 111 ? 6.242 -15.797 3.391 1 98.5 111 TRP A N 1
ATOM 831 C CA . TRP A 1 111 ? 5.914 -14.383 3.375 1 98.5 111 TRP A CA 1
ATOM 832 C C . TRP A 1 111 ? 4.461 -14.164 2.965 1 98.5 111 TRP A C 1
ATOM 834 O O . TRP A 1 111 ? 3.768 -13.312 3.537 1 98.5 111 TRP A O 1
ATOM 844 N N . LEU A 1 112 ? 3.992 -14.922 1.991 1 98.81 112 LEU A N 1
ATOM 845 C CA . LEU A 1 112 ? 2.588 -14.891 1.595 1 98.81 112 LEU A CA 1
ATOM 846 C C . LEU A 1 112 ? 1.691 -15.352 2.742 1 98.81 112 LEU A C 1
ATOM 848 O O . LEU A 1 112 ? 0.657 -14.734 3.008 1 98.81 112 LEU A O 1
ATOM 852 N N . ALA A 1 113 ? 2.102 -16.422 3.428 1 98.81 113 ALA A N 1
ATOM 853 C CA . ALA A 1 113 ? 1.337 -16.906 4.574 1 98.81 113 ALA A CA 1
ATOM 854 C C . ALA A 1 113 ? 1.168 -15.805 5.621 1 98.81 113 ALA A C 1
ATOM 856 O O . ALA A 1 113 ? 0.067 -15.594 6.137 1 98.81 113 ALA A O 1
ATOM 857 N N . LEU A 1 114 ? 2.166 -15.086 5.844 1 98.44 114 LEU A N 1
ATOM 858 C CA . LEU A 1 114 ? 2.178 -14.047 6.867 1 98.44 114 LEU A CA 1
ATOM 859 C C . LEU A 1 114 ? 1.312 -12.859 6.449 1 98.44 114 LEU A C 1
ATOM 861 O O . LEU A 1 114 ? 1.01 -11.984 7.262 1 98.44 114 LEU A O 1
ATOM 865 N N . SER A 1 115 ? 0.893 -12.914 5.199 1 98.31 115 SER A N 1
ATOM 866 C CA . SER A 1 115 ? 0.001 -11.859 4.719 1 98.31 115 SER A CA 1
ATOM 867 C C . SER A 1 115 ? -1.398 -12.398 4.449 1 98.31 115 SER A C 1
ATOM 869 O O . SER A 1 115 ? -2.174 -11.789 3.713 1 98.31 115 SER A O 1
ATOM 871 N N . GLY A 1 116 ? -1.687 -13.586 4.941 1 98.81 116 GLY A N 1
ATOM 872 C CA . GLY A 1 116 ? -3.049 -14.102 4.961 1 98.81 116 GLY A CA 1
ATOM 873 C C . GLY A 1 116 ? -3.336 -15.07 3.834 1 98.81 116 GLY A C 1
ATOM 874 O O . GLY A 1 116 ? -4.469 -15.531 3.68 1 98.81 116 GLY A O 1
ATOM 875 N N . CYS A 1 117 ? -2.346 -15.469 3.059 1 98.88 117 CYS A N 1
ATOM 876 C CA . CYS A 1 117 ? -2.533 -16.344 1.907 1 98.88 117 CYS A CA 1
ATOM 877 C C . CYS A 1 117 ? -2.498 -17.812 2.326 1 98.88 117 CYS A C 1
ATOM 879 O O . CYS A 1 117 ? -1.624 -18.219 3.09 1 98.88 117 CYS A O 1
ATOM 881 N N . THR A 1 118 ? -3.42 -18.594 1.867 1 98.94 118 THR A N 1
ATOM 882 C CA . THR A 1 118 ? -3.455 -20.016 2.168 1 98.94 118 THR A CA 1
ATOM 883 C C . THR A 1 118 ? -3.146 -20.844 0.919 1 98.94 118 THR A C 1
ATOM 885 O O . THR A 1 118 ? -2.865 -22.047 1.011 1 98.94 118 THR A O 1
ATOM 888 N N . MET A 1 119 ? -3.213 -20.188 -0.208 1 98.88 119 MET A N 1
ATOM 889 C CA . MET A 1 119 ? -2.982 -20.859 -1.483 1 98.88 119 MET A CA 1
ATOM 890 C C . MET A 1 119 ? -2.26 -19.938 -2.461 1 98.88 119 MET A C 1
ATOM 892 O O . MET A 1 119 ? -2.586 -18.75 -2.561 1 98.88 119 MET A O 1
ATOM 896 N N . SER A 1 120 ? -1.257 -20.484 -3.09 1 98.88 120 SER A N 1
ATOM 897 C CA . SER A 1 120 ? -0.532 -19.703 -4.082 1 98.88 120 SER A CA 1
ATOM 898 C C . SER A 1 120 ? -0.162 -20.547 -5.293 1 98.88 120 SER A C 1
ATOM 900 O O . SER A 1 120 ? 0.026 -21.766 -5.176 1 98.88 120 SER A O 1
ATOM 902 N N . MET A 1 121 ? -0.125 -19.922 -6.398 1 98.88 121 MET A N 1
ATOM 903 C CA . MET A 1 121 ? 0.477 -20.531 -7.578 1 98.88 121 MET A CA 1
ATOM 904 C C . MET A 1 121 ? 1.831 -19.906 -7.887 1 98.88 121 MET A C 1
ATOM 906 O O . MET A 1 121 ? 2.18 -18.859 -7.324 1 98.88 121 MET A O 1
ATOM 910 N N . ASP A 1 122 ? 2.697 -20.578 -8.617 1 98.88 122 ASP A N 1
ATOM 911 C CA . ASP A 1 122 ? 3.975 -20.062 -9.102 1 98.88 122 ASP A CA 1
ATOM 912 C C . ASP A 1 122 ? 4.141 -20.312 -10.602 1 98.88 122 ASP A C 1
ATOM 914 O O . ASP A 1 122 ? 3.916 -21.422 -11.07 1 98.88 122 ASP A O 1
ATOM 918 N N . HIS A 1 123 ? 4.402 -19.266 -11.289 1 98.81 123 HIS A N 1
ATOM 919 C CA . HIS A 1 123 ? 4.707 -19.328 -12.711 1 98.81 123 HIS A CA 1
ATOM 920 C C . HIS A 1 123 ? 6.211 -19.453 -12.945 1 98.81 123 HIS A C 1
ATOM 922 O O . HIS A 1 123 ? 6.875 -18.453 -13.242 1 98.81 123 HIS A O 1
ATOM 928 N N . HIS A 1 124 ? 6.746 -20.672 -12.875 1 98.5 124 HIS A N 1
ATOM 929 C CA . HIS A 1 124 ? 8.172 -20.922 -13.062 1 98.5 124 HIS A CA 1
ATOM 930 C C . HIS A 1 124 ? 8.477 -21.297 -14.508 1 98.5 124 HIS A C 1
ATOM 932 O O . HIS A 1 124 ? 8.141 -22.406 -14.953 1 98.5 124 HIS A O 1
ATOM 938 N N . TYR A 1 125 ? 9.148 -20.406 -15.258 1 97.31 125 TYR A N 1
ATOM 939 C CA . TYR A 1 125 ? 9.258 -20.641 -16.688 1 97.31 125 TYR A CA 1
ATOM 940 C C . TYR A 1 125 ? 10.719 -20.656 -17.125 1 97.31 125 TYR A C 1
ATOM 942 O O . TYR A 1 125 ? 11.016 -20.797 -18.312 1 97.31 125 TYR A O 1
ATOM 950 N N . VAL A 1 126 ? 11.695 -20.5 -16.219 1 97.25 126 VAL A N 1
ATOM 951 C CA . VAL A 1 126 ? 13.125 -20.531 -16.516 1 97.25 126 VAL A CA 1
ATOM 952 C C . VAL A 1 126 ? 13.719 -21.859 -16.078 1 97.25 126 VAL A C 1
ATOM 954 O O . VAL A 1 126 ? 13.734 -22.172 -14.875 1 97.25 126 VAL A O 1
ATOM 957 N N . TYR A 1 127 ? 14.211 -22.656 -17.031 1 96.06 127 TYR A N 1
ATOM 958 C CA . TYR A 1 127 ? 14.812 -23.953 -16.766 1 96.06 127 TYR A CA 1
ATOM 959 C C . TYR A 1 127 ? 16.188 -24.062 -17.406 1 96.06 127 TYR A C 1
ATOM 961 O O . TYR A 1 127 ? 16.344 -24.672 -18.469 1 96.06 127 TYR A O 1
ATOM 969 N N . PRO A 1 128 ? 17.156 -23.469 -16.734 1 94.56 128 PRO A N 1
ATOM 970 C CA . PRO A 1 128 ? 18.5 -23.609 -17.281 1 94.56 128 PRO A CA 1
ATOM 971 C C . PRO A 1 128 ? 18.984 -25.047 -17.328 1 94.56 128 PRO A C 1
ATOM 973 O O . PRO A 1 128 ? 18.547 -25.875 -16.516 1 94.56 128 PRO A O 1
ATOM 976 N N . HIS A 1 129 ? 20.016 -25.203 -18.219 1 88.81 129 HIS A N 1
ATOM 977 C CA . HIS A 1 129 ? 20.625 -26.516 -18.281 1 88.81 129 HIS A CA 1
ATOM 978 C C . HIS A 1 129 ? 21.375 -26.844 -17 1 88.81 129 HIS A C 1
ATOM 980 O O . HIS A 1 129 ? 22.016 -25.969 -16.406 1 88.81 129 HIS A O 1
ATOM 986 N N . ASP A 1 130 ? 21.312 -27.984 -16.391 1 88.62 130 ASP A N 1
ATOM 987 C CA . ASP A 1 130 ? 22.078 -28.484 -15.25 1 88.62 130 ASP A CA 1
ATOM 988 C C . ASP A 1 130 ? 21.625 -27.812 -13.961 1 88.62 130 ASP A C 1
ATOM 990 O O . ASP A 1 130 ? 22.391 -27.703 -13.008 1 88.62 130 ASP A O 1
ATOM 994 N N . ALA A 1 131 ? 20.484 -27.219 -13.953 1 95.44 131 ALA A N 1
ATOM 995 C CA . ALA A 1 131 ? 19.969 -26.484 -12.789 1 95.44 131 ALA A CA 1
ATOM 996 C C . ALA A 1 131 ? 19.391 -27.453 -11.75 1 95.44 131 ALA A C 1
ATOM 998 O O . ALA A 1 131 ? 19.047 -27.047 -10.641 1 95.44 131 ALA A O 1
ATOM 999 N N . GLY A 1 132 ? 19.359 -28.719 -11.977 1 96.5 132 GLY A N 1
ATOM 1000 C CA . GLY A 1 132 ? 18.703 -29.688 -11.109 1 96.5 132 GLY A CA 1
ATOM 1001 C C . GLY A 1 132 ? 17.203 -29.734 -11.305 1 96.5 132 GLY A C 1
ATOM 1002 O O . GLY A 1 132 ? 16.688 -29.203 -12.289 1 96.5 132 GLY A O 1
ATOM 1003 N N . ASP A 1 133 ? 16.5 -30.422 -10.445 1 97.81 133 ASP A N 1
ATOM 1004 C CA . ASP A 1 133 ? 15.047 -30.578 -10.539 1 97.81 133 ASP A CA 1
ATOM 1005 C C . ASP A 1 133 ? 14.328 -29.422 -9.852 1 97.81 133 ASP A C 1
ATOM 1007 O O . ASP A 1 133 ? 13.93 -29.531 -8.695 1 97.81 133 ASP A O 1
ATOM 1011 N N . LEU A 1 134 ? 14.156 -28.391 -10.555 1 98.38 134 LEU A N 1
ATOM 1012 C CA . LEU A 1 134 ? 13.602 -27.156 -10.023 1 98.38 134 LEU A CA 1
ATOM 1013 C C . LEU A 1 134 ? 12.164 -27.344 -9.555 1 98.38 134 LEU A C 1
ATOM 1015 O O . LEU A 1 134 ? 11.758 -26.797 -8.531 1 98.38 134 LEU A O 1
ATOM 1019 N N . PHE A 1 135 ? 11.391 -28.109 -10.281 1 98.56 135 PHE A N 1
ATOM 1020 C CA . PHE A 1 135 ? 9.984 -28.328 -9.961 1 98.56 135 PHE A CA 1
ATOM 1021 C C . PHE A 1 135 ? 9.844 -29.062 -8.625 1 98.56 135 PHE A C 1
ATOM 1023 O O . PHE A 1 135 ? 9.047 -28.656 -7.773 1 98.56 135 PHE A O 1
ATOM 1030 N N . THR A 1 136 ? 10.648 -30.141 -8.43 1 98.38 136 THR A N 1
ATOM 1031 C CA . THR A 1 136 ? 10.648 -30.875 -7.172 1 98.38 136 THR A CA 1
ATOM 1032 C C . THR A 1 136 ? 11.055 -29.969 -6.012 1 98.38 136 THR A C 1
ATOM 1034 O O . THR A 1 136 ? 10.477 -30.047 -4.922 1 98.38 136 THR A O 1
ATOM 1037 N N . ALA A 1 137 ? 12.008 -29.094 -6.227 1 98.75 137 ALA A N 1
ATOM 1038 C CA . ALA A 1 137 ? 12.461 -28.156 -5.199 1 98.75 137 ALA A CA 1
ATOM 1039 C C . ALA A 1 137 ? 11.312 -27.281 -4.715 1 98.75 137 ALA A C 1
ATOM 1041 O O . ALA A 1 137 ? 11.188 -27.016 -3.518 1 98.75 137 ALA A O 1
ATOM 1042 N N . GLN A 1 138 ? 10.469 -26.797 -5.605 1 98.81 138 GLN A N 1
ATOM 1043 C CA . GLN A 1 138 ? 9.32 -25.969 -5.238 1 98.81 138 GLN A CA 1
ATOM 1044 C C . GLN A 1 138 ? 8.297 -26.766 -4.441 1 98.81 138 GLN A C 1
ATOM 1046 O O . GLN A 1 138 ? 7.785 -26.281 -3.428 1 98.81 138 GLN A O 1
ATOM 1051 N N . VAL A 1 139 ? 8 -27.953 -4.973 1 98.69 139 VAL A N 1
ATOM 1052 C CA . VAL A 1 139 ? 6.984 -28.797 -4.355 1 98.69 139 VAL A CA 1
ATOM 1053 C C . VAL A 1 139 ? 7.375 -29.109 -2.914 1 98.69 139 VAL A C 1
ATOM 1055 O O . VAL A 1 139 ? 6.562 -28.969 -1.998 1 98.69 139 VAL A O 1
ATOM 1058 N N . GLU A 1 140 ? 8.602 -29.469 -2.691 1 98.31 140 GLU A N 1
ATOM 1059 C CA . GLU A 1 140 ? 9.07 -29.828 -1.357 1 98.31 140 GLU A CA 1
ATOM 1060 C C . GLU A 1 140 ? 9.062 -28.609 -0.423 1 98.31 140 GLU A C 1
ATOM 1062 O O . GLU A 1 140 ? 8.719 -28.734 0.753 1 98.31 140 GLU A O 1
ATOM 1067 N N . ALA A 1 141 ? 9.477 -27.484 -0.928 1 98.5 141 ALA A N 1
ATOM 1068 C CA . ALA A 1 141 ? 9.438 -26.25 -0.133 1 98.5 141 ALA A CA 1
ATOM 1069 C C . ALA A 1 141 ? 8.008 -25.922 0.288 1 98.5 141 ALA A C 1
ATOM 1071 O O . ALA A 1 141 ? 7.766 -25.531 1.434 1 98.5 141 ALA A O 1
ATOM 1072 N N . ALA A 1 142 ? 7.082 -26.031 -0.63 1 98.62 142 ALA A N 1
ATOM 1073 C CA . ALA A 1 142 ? 5.68 -25.734 -0.342 1 98.62 142 ALA A CA 1
ATOM 1074 C C . ALA A 1 142 ? 5.129 -26.688 0.724 1 98.62 142 ALA A C 1
ATOM 1076 O O . ALA A 1 142 ? 4.375 -26.266 1.604 1 98.62 142 ALA A O 1
ATOM 1077 N N . GLN A 1 143 ? 5.484 -27.938 0.602 1 97.94 143 GLN A N 1
ATOM 1078 C CA . GLN A 1 143 ? 5.051 -28.938 1.578 1 97.94 143 GLN A CA 1
ATOM 1079 C C . GLN A 1 143 ? 5.559 -28.594 2.975 1 97.94 143 GLN A C 1
ATOM 1081 O O . GLN A 1 143 ? 4.836 -28.766 3.961 1 97.94 143 GLN A O 1
ATOM 1086 N N . ARG A 1 144 ? 6.707 -28.078 3.037 1 97.69 144 ARG A N 1
ATOM 1087 C CA . ARG A 1 144 ? 7.301 -27.688 4.312 1 97.69 144 ARG A CA 1
ATOM 1088 C C . ARG A 1 144 ? 6.562 -26.5 4.922 1 97.69 144 ARG A C 1
ATOM 1090 O O . ARG A 1 144 ? 6.328 -26.453 6.133 1 97.69 144 ARG A O 1
ATOM 1097 N N . ILE A 1 145 ? 6.203 -25.531 4.117 1 98.31 145 ILE A N 1
ATOM 1098 C CA . ILE A 1 145 ? 5.586 -24.297 4.605 1 98.31 145 ILE A CA 1
ATOM 1099 C C . ILE A 1 145 ? 4.113 -24.547 4.922 1 98.31 145 ILE A C 1
ATOM 1101 O O . ILE A 1 145 ? 3.547 -23.906 5.812 1 98.31 145 ILE A O 1
ATOM 1105 N N . GLY A 1 146 ? 3.479 -25.406 4.133 1 98.25 146 GLY A N 1
ATOM 1106 C CA . GLY A 1 146 ? 2.15 -25.859 4.504 1 98.25 146 GLY A CA 1
ATOM 1107 C C . GLY A 1 146 ? 1.041 -25.172 3.738 1 98.25 146 GLY A C 1
ATOM 1108 O O . GLY A 1 146 ? -0.141 -25.375 4.02 1 98.25 146 GLY A O 1
ATOM 1109 N N . LEU A 1 147 ? 1.34 -24.328 2.711 1 98.62 147 LEU A N 1
ATOM 1110 C CA . LEU A 1 147 ? 0.32 -23.703 1.881 1 98.62 147 LEU A CA 1
ATOM 1111 C C . LEU A 1 147 ? -0.146 -24.656 0.779 1 98.62 147 LEU A C 1
ATOM 1113 O O . LEU A 1 147 ? 0.584 -25.562 0.393 1 98.62 147 LEU A O 1
ATOM 1117 N N . ARG A 1 148 ? -1.388 -24.516 0.398 1 98.81 148 ARG A N 1
ATOM 1118 C CA . ARG A 1 148 ? -1.775 -25.125 -0.874 1 98.81 148 ARG A CA 1
ATOM 1119 C C . ARG A 1 148 ? -1.013 -24.484 -2.033 1 98.81 148 ARG A C 1
ATOM 1121 O O . ARG A 1 148 ? -0.811 -23.266 -2.061 1 98.81 148 ARG A O 1
ATOM 1128 N N . PHE A 1 149 ? -0.554 -25.359 -2.879 1 98.88 149 PHE A N 1
ATOM 1129 C CA . PHE A 1 149 ? 0.397 -24.875 -3.877 1 98.88 149 PHE A CA 1
ATOM 1130 C C . PHE A 1 149 ? 0.014 -25.375 -5.266 1 98.88 149 PHE A C 1
ATOM 1132 O O . PHE A 1 149 ? -0.305 -26.547 -5.449 1 98.88 149 PHE A O 1
ATOM 1139 N N . HIS A 1 150 ? -0.078 -24.406 -6.242 1 98.75 150 HIS A N 1
ATOM 1140 C CA . HIS A 1 150 ? -0.294 -24.688 -7.66 1 98.75 150 HIS A CA 1
ATOM 1141 C C . HIS A 1 150 ? 0.945 -24.344 -8.484 1 98.75 150 HIS A C 1
ATOM 1143 O O . HIS A 1 150 ? 0.937 -23.375 -9.258 1 98.75 150 HIS A O 1
ATOM 1149 N N . PRO A 1 151 ? 1.993 -25.156 -8.367 1 98.75 151 PRO A N 1
ATOM 1150 C CA . PRO A 1 151 ? 3.121 -24.922 -9.266 1 98.75 151 PRO A CA 1
ATOM 1151 C C . PRO A 1 151 ? 2.773 -25.172 -10.734 1 98.75 151 PRO A C 1
ATOM 1153 O O . PRO A 1 151 ? 2.01 -26.094 -11.039 1 98.75 151 PRO A O 1
ATOM 1156 N N . THR A 1 152 ? 3.281 -24.328 -11.578 1 98.75 152 THR A N 1
ATOM 1157 C CA . THR A 1 152 ? 3.088 -24.547 -13.008 1 98.75 152 THR A CA 1
ATOM 1158 C C . THR A 1 152 ? 4.414 -24.891 -13.688 1 98.75 152 THR A C 1
ATOM 1160 O O . THR A 1 152 ? 5.461 -24.344 -13.312 1 98.75 152 THR A O 1
ATOM 1163 N N . ARG A 1 153 ? 4.359 -25.828 -14.547 1 98.62 153 ARG A N 1
ATOM 1164 C CA . ARG A 1 153 ? 5.512 -26.031 -15.414 1 98.62 153 ARG A CA 1
ATOM 1165 C C . ARG A 1 153 ? 5.484 -25.078 -16.609 1 98.62 153 ARG A C 1
ATOM 1167 O O . ARG A 1 153 ? 4.699 -25.266 -17.531 1 98.62 153 ARG A O 1
ATOM 1174 N N . GLY A 1 154 ? 6.285 -24.016 -16.469 1 98.19 154 GLY A N 1
ATOM 1175 C CA . GLY A 1 154 ? 6.422 -23.047 -17.547 1 98.19 154 GLY A CA 1
ATOM 1176 C C . GLY A 1 154 ? 7.438 -23.469 -18.594 1 98.19 154 GLY A C 1
ATOM 1177 O O . GLY A 1 154 ? 8.047 -24.547 -18.484 1 98.19 154 GLY A O 1
ATOM 1178 N N . SER A 1 155 ? 7.516 -22.719 -19.656 1 97.75 155 SER A N 1
ATOM 1179 C CA . SER A 1 155 ? 8.445 -23.016 -20.75 1 97.75 155 SER A CA 1
ATOM 1180 C C . SER A 1 155 ? 8.625 -21.828 -21.672 1 97.75 155 SER A C 1
ATOM 1182 O O . SER A 1 155 ? 7.727 -20.984 -21.797 1 97.75 155 SER A O 1
ATOM 1184 N N . MET A 1 156 ? 9.719 -21.719 -22.156 1 97.94 156 MET A N 1
ATOM 1185 C CA . MET A 1 156 ? 10.086 -20.844 -23.281 1 97.94 156 MET A CA 1
ATOM 1186 C C . MET A 1 156 ? 10.812 -21.625 -24.359 1 97.94 156 MET A C 1
ATOM 1188 O O . MET A 1 156 ? 11.727 -22.406 -24.078 1 97.94 156 MET A O 1
ATOM 1192 N N . ASP A 1 157 ? 10.422 -21.422 -25.641 1 97.62 157 ASP A N 1
ATOM 1193 C CA . ASP A 1 157 ? 11.094 -22.156 -26.703 1 97.62 157 ASP A CA 1
ATOM 1194 C C . ASP A 1 157 ? 11.477 -21.219 -27.859 1 97.62 157 ASP A C 1
ATOM 1196 O O . ASP A 1 157 ? 11.914 -21.688 -28.906 1 97.62 157 ASP A O 1
ATOM 1200 N N . LEU A 1 158 ? 11.227 -19.953 -27.688 1 95.44 158 LEU A N 1
ATOM 1201 C CA . LEU A 1 158 ? 11.586 -18.953 -28.688 1 95.44 158 LEU A CA 1
ATOM 120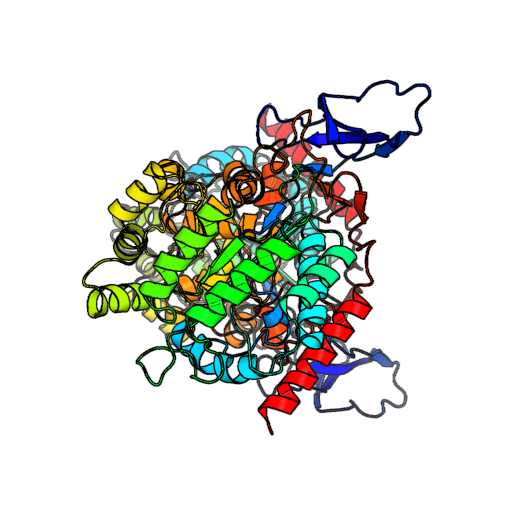2 C C . LEU A 1 158 ? 12.719 -18.062 -28.188 1 95.44 158 LEU A C 1
ATOM 1204 O O . LEU A 1 158 ? 12.469 -17.047 -27.547 1 95.44 158 LEU A O 1
ATOM 1208 N N . GLY A 1 159 ? 13.938 -18.422 -28.531 1 93.25 159 GLY A N 1
ATOM 1209 C CA . GLY A 1 159 ? 15.117 -17.688 -28.109 1 93.25 159 GLY A CA 1
ATOM 1210 C C . GLY A 1 159 ? 15.477 -16.547 -29.031 1 93.25 159 GLY A C 1
ATOM 1211 O O . GLY A 1 159 ? 14.852 -16.359 -30.078 1 93.25 159 GLY A O 1
ATOM 1212 N N . GLN A 1 160 ? 16.453 -15.82 -28.656 1 92.25 160 GLN A N 1
ATOM 1213 C CA . GLN A 1 160 ? 16.922 -14.648 -29.391 1 92.25 160 GLN A CA 1
ATOM 1214 C C . GLN A 1 160 ? 17.328 -15.016 -30.812 1 92.25 160 GLN A C 1
ATOM 1216 O O . GLN A 1 160 ? 17.094 -14.242 -31.75 1 92.25 160 GLN A O 1
ATOM 1221 N N . SER A 1 161 ? 17.969 -16.141 -30.984 1 93.5 161 SER A N 1
ATOM 1222 C CA . SER A 1 161 ? 18.469 -16.562 -32.281 1 93.5 161 SER A CA 1
ATOM 1223 C C . SER A 1 161 ? 17.312 -16.797 -33.281 1 93.5 161 SER A C 1
ATOM 1225 O O . SER A 1 161 ? 17.516 -16.797 -34.5 1 93.5 161 SER A O 1
ATOM 1227 N N . ARG A 1 162 ? 16.203 -16.922 -32.844 1 91.88 162 ARG A N 1
ATOM 1228 C CA . ARG A 1 162 ? 15.047 -17.172 -33.688 1 91.88 162 ARG A CA 1
ATOM 1229 C C . ARG A 1 162 ? 14.023 -16.047 -33.562 1 91.88 162 ARG A C 1
ATOM 1231 O O . ARG A 1 162 ? 12.836 -16.25 -33.844 1 91.88 162 ARG A O 1
ATOM 1238 N N . GLY A 1 163 ? 14.453 -14.953 -32.938 1 87.19 163 GLY A N 1
ATO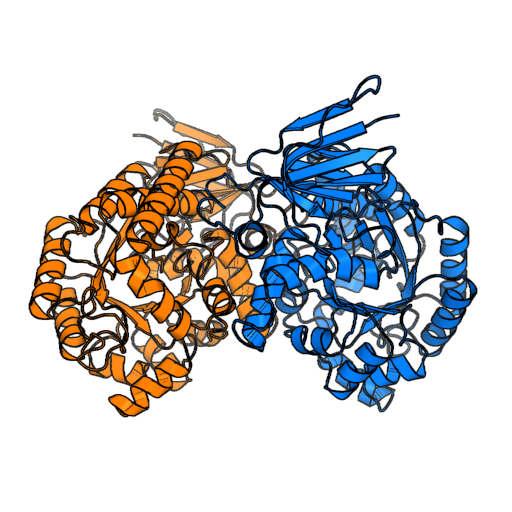M 1239 C CA . GLY A 1 163 ? 13.609 -13.766 -32.906 1 87.19 163 GLY A CA 1
ATOM 1240 C C . GLY A 1 163 ? 12.898 -13.547 -31.594 1 87.19 163 GLY A C 1
ATOM 1241 O O . GLY A 1 163 ? 12.133 -12.594 -31.453 1 87.19 163 GLY A O 1
ATOM 1242 N N . GLY A 1 164 ? 13.133 -14.422 -30.625 1 88.75 164 GLY A N 1
ATOM 1243 C CA . GLY A 1 164 ? 12.539 -14.227 -29.312 1 88.75 164 GLY A CA 1
ATOM 1244 C C . GLY A 1 164 ? 13.359 -13.32 -28.406 1 88.75 164 GLY A C 1
ATOM 1245 O O . GLY A 1 164 ? 14.336 -12.711 -28.859 1 88.75 164 GLY A O 1
ATOM 1246 N N . LEU A 1 165 ? 12.883 -13.164 -27.156 1 88.62 165 LEU A N 1
ATOM 1247 C CA . LEU A 1 165 ? 13.5 -12.227 -26.219 1 88.62 165 LEU A CA 1
ATOM 1248 C C . LEU A 1 165 ? 14.531 -12.938 -25.359 1 88.62 165 LEU A C 1
ATOM 1250 O O . LEU A 1 165 ? 15.633 -12.422 -25.141 1 88.62 165 LEU A O 1
ATOM 1254 N N . PRO A 1 166 ? 14.227 -14.094 -24.781 1 93.88 166 PRO A N 1
ATOM 1255 C CA . PRO A 1 166 ? 15.18 -14.719 -23.875 1 93.88 166 PRO A CA 1
ATOM 1256 C C . PRO A 1 166 ? 16.453 -15.203 -24.578 1 93.88 166 PRO A C 1
ATOM 1258 O O . PRO A 1 166 ? 16.391 -15.562 -25.75 1 93.88 166 PRO A O 1
ATOM 1261 N N . PRO A 1 167 ? 17.516 -15.234 -23.844 1 93.19 167 PRO A N 1
ATOM 1262 C CA . PRO A 1 167 ? 18.703 -15.883 -24.391 1 93.19 167 PRO A CA 1
ATOM 1263 C C . PRO A 1 167 ? 18.469 -17.359 -24.734 1 93.19 167 PRO A C 1
ATOM 1265 O O . PRO A 1 167 ? 17.75 -18.047 -24.031 1 93.19 167 PRO A O 1
ATOM 1268 N N . ASP A 1 168 ? 19.188 -17.812 -25.75 1 93.12 168 ASP A N 1
ATOM 1269 C CA . ASP A 1 168 ? 19 -19.172 -26.234 1 93.12 168 ASP A CA 1
ATOM 1270 C C . ASP A 1 168 ? 19.312 -20.188 -25.141 1 93.12 168 ASP A C 1
ATOM 1272 O O . ASP A 1 168 ? 18.719 -21.266 -25.094 1 93.12 168 ASP A O 1
ATOM 1276 N N . ARG A 1 169 ? 20.125 -19.891 -24.281 1 90.44 169 ARG A N 1
ATOM 1277 C CA . ARG A 1 169 ? 20.609 -20.844 -23.281 1 90.44 169 ARG A CA 1
ATOM 1278 C C . ARG A 1 169 ? 19.547 -21.156 -22.25 1 90.44 169 ARG A C 1
ATOM 1280 O O . ARG A 1 169 ? 19.656 -22.109 -21.484 1 90.44 169 ARG A O 1
ATOM 1287 N N . ILE A 1 170 ? 18.469 -20.344 -22.156 1 94.19 170 ILE A N 1
ATOM 1288 C CA . ILE A 1 170 ? 17.453 -20.594 -21.141 1 94.19 170 ILE A CA 1
ATOM 1289 C C . ILE A 1 170 ? 16.141 -20.984 -21.797 1 94.19 170 ILE A C 1
ATOM 1291 O O . ILE A 1 170 ? 15.086 -20.922 -21.172 1 94.19 170 ILE A O 1
ATOM 1295 N N . VAL A 1 171 ? 16.172 -21.266 -23.094 1 95.81 171 VAL A N 1
ATOM 1296 C CA . VAL A 1 171 ? 14.977 -21.781 -23.75 1 95.81 171 VAL A CA 1
ATOM 1297 C C . VAL A 1 171 ? 15.117 -23.281 -23.984 1 95.81 171 VAL A C 1
ATOM 1299 O O . VAL A 1 171 ? 16.234 -23.812 -24 1 95.81 171 VAL A O 1
ATOM 1302 N N . GLU A 1 172 ? 14.016 -23.922 -24.125 1 96.75 172 GLU A N 1
ATOM 1303 C CA . GLU A 1 172 ? 13.945 -25.359 -24.344 1 96.75 172 GLU A CA 1
ATOM 1304 C C . GLU A 1 172 ? 13.453 -25.688 -25.75 1 96.75 172 GLU A C 1
ATOM 1306 O O . GLU A 1 172 ? 12.859 -24.844 -26.422 1 96.75 172 GLU A O 1
ATOM 1311 N N . GLU A 1 173 ? 13.836 -26.906 -26.188 1 96.31 173 GLU A N 1
ATOM 1312 C CA . GLU A 1 173 ? 13.156 -27.422 -27.375 1 96.31 173 GLU A CA 1
ATOM 1313 C C . GLU A 1 173 ? 11.688 -27.719 -27.078 1 96.31 173 GLU A C 1
ATOM 1315 O O . GLU A 1 173 ? 11.352 -28.219 -26 1 96.31 173 GLU A O 1
ATOM 1320 N N . THR A 1 174 ? 10.805 -27.438 -28.062 1 97.94 174 THR A N 1
ATOM 1321 C CA . THR A 1 174 ? 9.359 -27.547 -27.875 1 97.94 174 THR A CA 1
ATOM 1322 C C . THR A 1 174 ? 8.992 -28.938 -27.328 1 97.94 174 THR A C 1
ATOM 1324 O O . THR A 1 174 ? 8.273 -29.031 -26.328 1 97.94 174 THR A O 1
ATOM 1327 N N . ASP A 1 175 ? 9.508 -29.984 -27.984 1 98.44 175 ASP A N 1
ATOM 1328 C CA . ASP A 1 175 ? 9.148 -31.344 -27.578 1 98.44 175 ASP A CA 1
ATOM 1329 C C . ASP A 1 175 ? 9.648 -31.656 -26.172 1 98.44 175 ASP A C 1
ATOM 1331 O O . ASP A 1 175 ? 8.977 -32.344 -25.422 1 98.44 175 ASP A O 1
ATOM 1335 N N . ALA A 1 176 ? 10.789 -31.188 -25.891 1 97.5 176 ALA A N 1
ATOM 1336 C CA . ALA A 1 176 ? 11.359 -31.406 -24.562 1 97.5 176 ALA A CA 1
ATOM 1337 C C . ALA A 1 176 ? 10.539 -30.688 -23.484 1 97.5 176 ALA A C 1
ATOM 1339 O O . ALA A 1 176 ? 10.328 -31.234 -22.391 1 97.5 176 ALA A O 1
ATOM 1340 N N . ALA A 1 177 ? 10.156 -29.484 -23.781 1 98 177 ALA A N 1
ATOM 1341 C CA . ALA A 1 177 ? 9.32 -28.719 -22.859 1 98 177 ALA A CA 1
ATOM 1342 C C . ALA A 1 177 ? 8 -29.422 -22.594 1 98 177 ALA A C 1
ATOM 1344 O O . ALA A 1 177 ? 7.551 -29.5 -21.438 1 98 177 ALA A O 1
ATOM 1345 N N . LEU A 1 178 ? 7.355 -29.922 -23.625 1 98.69 178 LEU A N 1
ATOM 1346 C CA . LEU A 1 178 ? 6.086 -30.625 -23.5 1 98.69 178 LEU A CA 1
ATOM 1347 C C . LEU A 1 178 ? 6.25 -31.906 -22.688 1 98.69 178 LEU A C 1
ATOM 1349 O O . LEU A 1 178 ? 5.418 -32.219 -21.844 1 98.69 178 LEU A O 1
ATOM 1353 N N . ALA A 1 179 ? 7.32 -32.625 -22.984 1 98.62 179 ALA A N 1
ATOM 1354 C CA . ALA A 1 179 ? 7.586 -33.875 -22.266 1 98.62 179 ALA A CA 1
ATOM 1355 C C . ALA A 1 179 ? 7.82 -33.594 -20.781 1 98.62 179 ALA A C 1
ATOM 1357 O O . ALA A 1 179 ? 7.34 -34.344 -19.922 1 98.62 179 ALA A O 1
ATOM 1358 N N . ALA A 1 180 ? 8.609 -32.594 -20.5 1 98.12 180 ALA A N 1
ATOM 1359 C CA . ALA A 1 180 ? 8.875 -32.188 -19.109 1 98.12 180 ALA A CA 1
ATOM 1360 C C . ALA A 1 180 ? 7.598 -31.781 -18.391 1 98.12 180 ALA A C 1
ATOM 1362 O O . ALA A 1 180 ? 7.422 -32.031 -17.203 1 98.12 180 ALA A O 1
ATOM 1363 N N . THR A 1 181 ? 6.738 -31.062 -19.078 1 98.69 181 THR A N 1
ATOM 1364 C CA . THR A 1 181 ? 5.453 -30.641 -18.531 1 98.69 181 THR A CA 1
ATOM 1365 C C . THR A 1 181 ? 4.594 -31.844 -18.188 1 98.69 181 THR A C 1
ATOM 1367 O O . THR A 1 181 ? 4.02 -31.906 -17.094 1 98.69 181 THR A O 1
ATOM 1370 N N . GLU A 1 182 ? 4.531 -32.75 -19.141 1 98.75 182 GLU A N 1
ATOM 1371 C CA . GLU A 1 182 ? 3.744 -33.969 -18.891 1 98.75 182 GLU A CA 1
ATOM 1372 C C . GLU A 1 182 ? 4.297 -34.75 -17.703 1 98.75 182 GLU A C 1
ATOM 1374 O O . GLU A 1 182 ? 3.533 -35.25 -16.891 1 98.75 182 GLU A O 1
ATOM 1379 N N . ASP A 1 183 ? 5.594 -34.875 -17.641 1 98.56 183 ASP A N 1
ATOM 1380 C CA . ASP A 1 183 ? 6.246 -35.562 -16.531 1 98.56 183 ASP A CA 1
ATOM 1381 C C . ASP A 1 183 ? 5.891 -34.906 -15.195 1 98.56 183 ASP A C 1
ATOM 1383 O O . ASP A 1 183 ? 5.605 -35.594 -14.219 1 98.56 183 ASP A O 1
ATOM 1387 N N . ALA A 1 184 ? 5.926 -33.562 -15.109 1 98.62 184 ALA A N 1
ATOM 1388 C CA . ALA A 1 184 ? 5.586 -32.844 -13.891 1 98.62 184 ALA A CA 1
ATOM 1389 C C . ALA A 1 184 ? 4.148 -33.125 -13.461 1 98.62 184 ALA A C 1
ATOM 1391 O O . ALA A 1 184 ? 3.879 -33.344 -12.273 1 98.62 184 ALA A O 1
ATOM 1392 N N . ILE A 1 185 ? 3.205 -33.125 -14.391 1 98.81 185 ILE A N 1
ATOM 1393 C CA . ILE A 1 185 ? 1.802 -33.406 -14.109 1 98.81 185 ILE A CA 1
ATOM 1394 C C . ILE A 1 185 ? 1.656 -34.812 -13.547 1 98.81 185 ILE A C 1
ATOM 1396 O O . ILE A 1 185 ? 1.039 -35.031 -12.5 1 98.81 185 ILE A O 1
ATOM 1400 N N . ASP A 1 186 ? 2.264 -35.781 -14.266 1 98.75 186 ASP A N 1
ATOM 1401 C CA . ASP A 1 186 ? 2.127 -37.188 -13.898 1 98.75 186 ASP A CA 1
ATOM 1402 C C . ASP A 1 186 ? 2.691 -37.469 -12.5 1 98.75 186 ASP A C 1
ATOM 1404 O O . ASP A 1 186 ? 2.146 -38.25 -11.742 1 98.75 186 ASP A O 1
ATOM 1408 N N . ARG A 1 187 ? 3.699 -36.781 -12.18 1 98.44 187 ARG A N 1
ATOM 1409 C CA . ARG A 1 187 ? 4.398 -37.031 -10.922 1 98.44 187 ARG A CA 1
ATOM 1410 C C . ARG A 1 187 ? 3.689 -36.344 -9.758 1 98.44 187 ARG A C 1
ATOM 1412 O O . ARG A 1 187 ? 3.688 -36.875 -8.633 1 98.44 187 ARG A O 1
ATOM 1419 N N . TRP A 1 188 ? 3.143 -35.125 -10.016 1 98.56 188 TRP A N 1
ATOM 1420 C CA . TRP A 1 188 ? 2.887 -34.312 -8.844 1 98.56 188 TRP A CA 1
ATOM 1421 C C . TRP A 1 188 ? 1.416 -33.906 -8.766 1 98.56 188 TRP A C 1
ATOM 1423 O O . TRP A 1 188 ? 0.922 -33.562 -7.695 1 98.56 188 TRP A O 1
ATOM 1433 N N . HIS A 1 189 ? 0.695 -33.938 -9.805 1 98.75 189 HIS A N 1
ATOM 1434 C CA . HIS A 1 189 ? -0.679 -33.438 -9.789 1 98.75 189 HIS A CA 1
ATOM 1435 C C . HIS A 1 189 ? -1.585 -34.375 -8.984 1 98.75 189 HIS A C 1
ATOM 1437 O O . HIS A 1 189 ? -1.614 -35.594 -9.227 1 98.75 189 HIS A O 1
ATOM 1443 N N . ASP A 1 190 ? -2.258 -33.812 -8.039 1 98.44 190 ASP A N 1
ATOM 1444 C CA . ASP A 1 190 ? -3.252 -34.531 -7.246 1 98.44 190 ASP A CA 1
ATOM 1445 C C . ASP A 1 190 ? -4.625 -33.906 -7.371 1 98.44 190 ASP A C 1
ATOM 1447 O O . ASP A 1 190 ? -4.879 -32.844 -6.777 1 98.44 190 ASP A O 1
ATOM 1451 N N . PRO A 1 191 ? -5.547 -34.469 -8.07 1 97.12 191 PRO A N 1
ATOM 1452 C CA . PRO A 1 191 ? -6.848 -33.875 -8.352 1 97.12 191 PRO A CA 1
ATOM 1453 C C . PRO A 1 191 ? -7.82 -33.969 -7.184 1 97.12 191 PRO A C 1
ATOM 1455 O O . PRO A 1 191 ? -8.945 -33.469 -7.262 1 97.12 191 PRO A O 1
ATOM 1458 N N . ALA A 1 192 ? -7.434 -34.562 -6.121 1 97.56 192 ALA A N 1
ATOM 1459 C CA . ALA A 1 192 ? -8.328 -34.719 -4.98 1 97.56 192 ALA A CA 1
ATOM 1460 C C . ALA A 1 192 ? -8.789 -33.375 -4.453 1 97.56 192 ALA A C 1
ATOM 1462 O O . ALA A 1 192 ? -8.008 -32.406 -4.418 1 97.56 192 ALA A O 1
ATOM 1463 N N . PRO A 1 193 ? -9.984 -33.312 -3.979 1 95.75 193 PRO A N 1
ATOM 1464 C CA . PRO A 1 193 ? -10.539 -32.031 -3.543 1 95.75 193 PRO A CA 1
ATOM 1465 C C . PRO A 1 193 ? -9.766 -31.422 -2.377 1 95.75 193 PRO A C 1
ATOM 1467 O O . PRO A 1 193 ? -9.734 -30.188 -2.225 1 95.75 193 PRO A O 1
ATOM 1470 N N . ASP A 1 194 ? -9.211 -32.219 -1.554 1 96.44 194 ASP A N 1
ATOM 1471 C CA . ASP A 1 194 ? -8.516 -31.688 -0.385 1 96.44 194 ASP A CA 1
ATOM 1472 C C . ASP A 1 194 ? -7.008 -31.625 -0.625 1 96.44 194 ASP A C 1
ATOM 1474 O O . ASP A 1 194 ? -6.238 -31.359 0.301 1 96.44 194 ASP A O 1
ATOM 1478 N N . SER A 1 195 ? -6.605 -31.828 -1.881 1 97.62 195 SER A N 1
ATOM 1479 C CA . SER A 1 195 ? -5.184 -31.828 -2.203 1 97.62 195 SER A CA 1
ATOM 1480 C C . SER A 1 195 ? -4.555 -30.469 -1.937 1 97.62 195 SER A C 1
ATOM 1482 O O . SER A 1 195 ? -5.188 -29.438 -2.166 1 97.62 195 SER A O 1
ATOM 1484 N N . LYS A 1 196 ? -3.305 -30.5 -1.51 1 98.25 196 LYS A N 1
ATOM 1485 C CA . LYS A 1 196 ? -2.549 -29.266 -1.348 1 98.25 196 LYS A CA 1
ATOM 1486 C C . LYS A 1 196 ? -1.645 -29.016 -2.551 1 98.25 196 LYS A C 1
ATOM 1488 O O . LYS A 1 196 ? -0.865 -28.062 -2.559 1 98.25 196 LYS A O 1
ATOM 1493 N N . LEU A 1 197 ? -1.751 -29.922 -3.504 1 98.75 197 LEU A N 1
ATOM 1494 C CA . LEU A 1 197 ? -0.819 -29.797 -4.621 1 98.75 197 LEU A CA 1
ATOM 1495 C C . LEU A 1 197 ? -1.516 -30.109 -5.941 1 98.75 197 LEU A C 1
ATOM 1497 O O . LEU A 1 197 ? -1.939 -31.234 -6.184 1 98.75 197 LEU A O 1
ATOM 1501 N N . ARG A 1 198 ? -1.65 -29.141 -6.773 1 98.69 198 ARG A N 1
ATOM 1502 C CA . ARG A 1 198 ? -2.129 -29.297 -8.148 1 98.69 198 ARG A CA 1
ATOM 1503 C C . ARG A 1 198 ? -1.196 -28.594 -9.133 1 98.69 198 ARG A C 1
ATOM 1505 O O . ARG A 1 198 ? -0.657 -27.531 -8.836 1 98.69 198 ARG A O 1
ATOM 1512 N N . VAL A 1 199 ? -0.993 -29.188 -10.266 1 98.81 199 VAL A N 1
ATOM 1513 C CA . VAL A 1 199 ? -0.057 -28.688 -11.273 1 98.81 199 VAL A CA 1
ATOM 1514 C C . VAL A 1 199 ? -0.828 -28.062 -12.438 1 98.81 199 VAL A C 1
ATOM 1516 O O . VAL A 1 199 ? -1.908 -28.547 -12.797 1 98.81 199 VAL A O 1
ATOM 1519 N N . ALA A 1 200 ? -0.352 -26.984 -13.008 1 98.81 200 ALA A N 1
ATOM 1520 C CA . ALA A 1 200 ? -0.891 -26.406 -14.227 1 98.81 200 ALA A CA 1
ATOM 1521 C C . ALA A 1 200 ? 0.201 -26.219 -15.281 1 98.81 200 ALA A C 1
ATOM 1523 O O . ALA A 1 200 ? 1.383 -26.438 -15 1 98.81 200 ALA A O 1
ATOM 1524 N N . VAL A 1 201 ? -0.205 -26.016 -16.516 1 98.88 201 VAL A N 1
ATOM 1525 C CA . VAL A 1 201 ? 0.681 -25.812 -17.656 1 98.88 201 VAL A CA 1
ATOM 1526 C C . VAL A 1 201 ? 0.767 -24.312 -17.984 1 98.88 201 VAL A C 1
ATOM 1528 O O . VAL A 1 201 ? -0.258 -23.641 -18.125 1 98.88 201 VAL A O 1
ATOM 1531 N N . ALA A 1 202 ? 2.053 -23.781 -18.141 1 98.81 202 ALA A N 1
ATOM 1532 C CA . ALA A 1 202 ? 2.102 -22.328 -18.203 1 98.81 202 ALA A CA 1
ATOM 1533 C C . ALA A 1 202 ? 3.246 -21.859 -19.094 1 98.81 202 ALA A C 1
ATOM 1535 O O . ALA A 1 202 ? 4.18 -21.203 -18.625 1 98.81 202 ALA A O 1
ATOM 1536 N N . PRO A 1 203 ? 3.145 -22.109 -20.484 1 98.44 203 PRO A N 1
ATOM 1537 C CA . PRO A 1 203 ? 4.109 -21.391 -21.312 1 98.44 203 PRO A CA 1
ATOM 1538 C C . PRO A 1 203 ? 4.16 -19.891 -21 1 98.44 203 PRO A C 1
ATOM 1540 O O . PRO A 1 203 ? 3.145 -19.297 -20.625 1 98.44 203 PRO A O 1
ATOM 1543 N N . CYS A 1 204 ? 5.27 -19.328 -21.125 1 97.31 204 CYS A N 1
ATOM 1544 C CA . CYS A 1 204 ? 5.605 -18.062 -20.484 1 97.31 204 CYS A CA 1
ATOM 1545 C C . CYS A 1 204 ? 4.77 -16.922 -21.047 1 97.31 204 CYS A C 1
ATOM 1547 O O . CYS A 1 204 ? 4.098 -16.203 -20.312 1 97.31 204 CYS A O 1
ATOM 1549 N N . SER A 1 205 ? 4.945 -16.625 -22.359 1 92.88 205 SER A N 1
ATOM 1550 C CA . SER A 1 205 ? 4.309 -15.469 -22.984 1 92.88 205 SER A CA 1
ATOM 1551 C C . SER A 1 205 ? 4.32 -15.594 -24.5 1 92.88 205 SER A C 1
ATOM 1553 O O . SER A 1 205 ? 5.094 -16.375 -25.062 1 92.88 205 SER A O 1
ATOM 1555 N N . PRO A 1 206 ? 3.551 -14.766 -25.219 1 86.44 206 PRO A N 1
ATOM 1556 C CA . PRO A 1 206 ? 3.502 -14.82 -26.688 1 86.44 206 PRO A CA 1
ATOM 1557 C C . PRO A 1 206 ? 4.824 -14.422 -27.344 1 86.44 206 PRO A C 1
ATOM 1559 O O . PRO A 1 206 ? 5.078 -14.781 -28.484 1 86.44 206 PRO A O 1
ATOM 1562 N N . PHE A 1 207 ? 5.684 -13.734 -26.641 1 87.38 207 PHE A N 1
ATOM 1563 C CA . PHE A 1 207 ? 6.902 -13.273 -27.297 1 87.38 207 PHE A CA 1
ATOM 1564 C C . PHE A 1 207 ? 8.094 -14.148 -26.906 1 87.38 207 PHE A C 1
ATOM 1566 O O . PHE A 1 207 ? 9.227 -13.859 -27.281 1 87.38 207 PHE A O 1
ATOM 1573 N N . SER A 1 208 ? 7.871 -15.172 -26.125 1 94.44 208 SER A N 1
ATOM 1574 C CA . SER A 1 208 ? 8.953 -16.078 -25.75 1 94.44 208 SER A CA 1
ATOM 1575 C C . SER A 1 208 ? 8.594 -17.516 -26.062 1 94.44 208 SER A C 1
ATOM 1577 O O . SER A 1 208 ? 9.383 -18.438 -25.797 1 94.44 208 SER A O 1
ATOM 1579 N N . VAL A 1 209 ? 7.422 -17.734 -26.594 1 97.06 209 VAL A N 1
ATOM 1580 C CA . VAL A 1 209 ? 6.922 -19.094 -26.844 1 97.06 209 VAL A CA 1
ATOM 1581 C C . VAL A 1 209 ? 6.344 -19.172 -28.25 1 97.06 209 VAL A C 1
ATOM 1583 O O . VAL A 1 209 ? 5.656 -18.25 -28.703 1 97.06 209 VAL A O 1
ATOM 1586 N N . THR A 1 210 ? 6.648 -20.234 -28.984 1 96.12 210 THR A N 1
ATOM 1587 C CA . THR A 1 210 ? 6.152 -20.422 -30.344 1 96.12 210 THR A CA 1
ATOM 1588 C C . THR A 1 210 ? 4.668 -20.797 -30.328 1 96.12 210 THR A C 1
ATOM 1590 O O . THR A 1 210 ? 4.156 -21.297 -29.328 1 96.12 210 THR A O 1
ATOM 1593 N N . SER A 1 211 ? 3.992 -20.594 -31.438 1 96.69 211 SER A N 1
ATOM 1594 C CA . SER A 1 211 ? 2.592 -20.969 -31.578 1 96.69 211 SER A CA 1
ATOM 1595 C C . SER A 1 211 ? 2.408 -22.484 -31.406 1 96.69 211 SER A C 1
ATOM 1597 O O . SER A 1 211 ? 1.393 -22.922 -30.875 1 96.69 211 SER A O 1
ATOM 1599 N N . ARG A 1 212 ? 3.352 -23.219 -31.875 1 97.88 212 ARG A N 1
ATOM 1600 C CA . ARG A 1 212 ? 3.273 -24.656 -31.734 1 97.88 212 ARG A CA 1
ATOM 1601 C C . ARG A 1 212 ? 3.246 -25.078 -30.266 1 97.88 212 ARG A C 1
ATOM 1603 O O . ARG A 1 212 ? 2.395 -25.859 -29.859 1 97.88 212 ARG A O 1
ATOM 1610 N N . LEU A 1 213 ? 4.207 -24.562 -29.531 1 98.25 213 LEU A N 1
ATOM 1611 C CA . LEU A 1 213 ? 4.254 -24.906 -28.109 1 98.25 213 LEU A CA 1
ATOM 1612 C C . LEU A 1 213 ? 2.973 -24.484 -27.406 1 98.25 213 LEU A C 1
ATOM 1614 O O . LEU A 1 213 ? 2.451 -25.219 -26.562 1 98.25 213 LEU A O 1
ATOM 1618 N N . MET A 1 214 ? 2.451 -23.328 -27.719 1 98.06 214 MET A N 1
ATOM 1619 C CA . MET A 1 214 ? 1.208 -22.859 -27.109 1 98.06 214 MET A CA 1
ATOM 1620 C C . MET A 1 214 ? 0.062 -23.828 -27.406 1 98.06 214 MET A C 1
ATOM 1622 O O . MET A 1 214 ? -0.652 -24.25 -26.5 1 98.06 214 MET A O 1
ATOM 1626 N N . THR A 1 215 ? -0.098 -24.156 -28.609 1 98.44 215 THR A N 1
ATOM 1627 C CA . THR A 1 215 ? -1.198 -25 -29.031 1 98.44 215 THR A CA 1
ATOM 1628 C C . THR A 1 215 ? -1.08 -26.391 -28.422 1 98.44 215 THR A C 1
ATOM 1630 O O . THR A 1 215 ? -2.051 -26.922 -27.875 1 98.44 215 THR A O 1
ATOM 1633 N N . GLU A 1 216 ? 0.082 -26.984 -28.5 1 98.75 216 GLU A N 1
ATOM 1634 C CA . GLU A 1 216 ? 0.274 -28.344 -28.016 1 98.75 216 GLU A CA 1
ATOM 1635 C C . GLU A 1 216 ? 0.233 -28.406 -26.5 1 98.75 216 GLU A C 1
ATOM 1637 O O . GLU A 1 216 ? -0.182 -29.406 -25.906 1 98.75 216 GLU A O 1
ATOM 1642 N N . ALA A 1 217 ? 0.675 -27.328 -25.859 1 98.62 217 ALA A N 1
ATOM 1643 C CA . ALA A 1 217 ? 0.551 -27.234 -24.406 1 98.62 217 ALA A CA 1
ATOM 1644 C C . ALA A 1 217 ? -0.915 -27.25 -23.984 1 98.62 217 ALA A C 1
ATOM 1646 O O . ALA A 1 217 ? -1.274 -27.891 -22.984 1 98.62 217 ALA A O 1
ATOM 1647 N N . ALA A 1 218 ? -1.754 -26.484 -24.672 1 98.62 218 ALA A N 1
ATOM 1648 C CA . ALA A 1 218 ? -3.186 -26.469 -24.375 1 98.62 218 ALA A CA 1
ATOM 1649 C C . ALA A 1 218 ? -3.795 -27.859 -24.547 1 98.62 218 ALA A C 1
ATOM 1651 O O . ALA A 1 218 ? -4.594 -28.297 -23.703 1 98.62 218 ALA A O 1
ATOM 1652 N N . GLU A 1 219 ? -3.402 -28.531 -25.578 1 98.69 219 GLU A N 1
ATOM 1653 C CA . GLU A 1 219 ? -3.883 -29.891 -25.812 1 98.69 219 GLU A CA 1
ATOM 1654 C C . GLU A 1 219 ? -3.443 -30.828 -24.703 1 98.69 219 GLU A C 1
ATOM 1656 O O . GLU A 1 219 ? -4.234 -31.641 -24.219 1 98.69 219 GLU A O 1
ATOM 1661 N N . LEU A 1 220 ? -2.176 -30.734 -24.344 1 98.75 220 LEU A N 1
ATOM 1662 C CA . LEU A 1 220 ? -1.62 -31.547 -23.281 1 98.75 220 LEU A CA 1
ATOM 1663 C C . LEU A 1 220 ? -2.367 -31.328 -21.969 1 98.75 220 LEU A C 1
ATOM 1665 O O . LEU A 1 220 ? -2.74 -32.281 -21.297 1 98.75 220 LEU A O 1
ATOM 1669 N N . ALA A 1 221 ? -2.57 -30.062 -21.578 1 98.81 221 ALA A N 1
ATOM 1670 C CA . ALA A 1 221 ? -3.252 -29.719 -20.344 1 98.81 221 ALA A CA 1
ATOM 1671 C C . ALA A 1 221 ? -4.652 -30.328 -20.297 1 98.81 221 ALA A C 1
ATOM 1673 O O . ALA A 1 221 ? -5.047 -30.906 -19.281 1 98.81 221 ALA A O 1
ATOM 1674 N N . ARG A 1 222 ? -5.371 -30.188 -21.344 1 98.69 222 ARG A N 1
ATOM 1675 C CA . ARG A 1 222 ? -6.746 -30.672 -21.391 1 98.69 222 ARG A CA 1
ATOM 1676 C C . ARG A 1 222 ? -6.785 -32.188 -21.391 1 98.69 222 ARG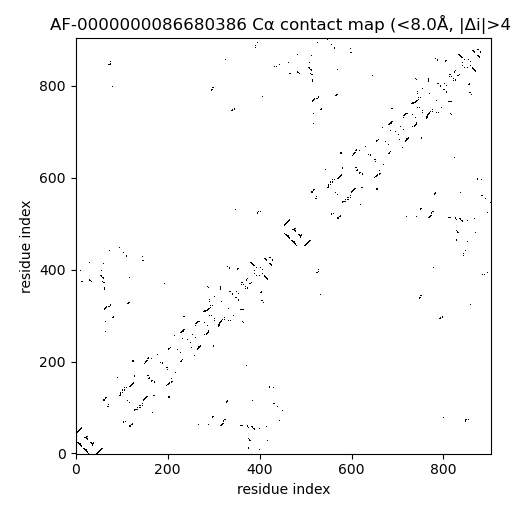 A C 1
ATOM 1678 O O . ARG A 1 222 ? -7.664 -32.812 -20.766 1 98.69 222 ARG A O 1
ATOM 1685 N N . ARG A 1 223 ? -5.82 -32.812 -22.109 1 98.62 223 ARG A N 1
ATOM 1686 C CA . ARG A 1 223 ? -5.723 -34.25 -22.078 1 98.62 223 ARG A CA 1
ATOM 1687 C C . ARG A 1 223 ? -5.473 -34.75 -20.641 1 98.62 223 ARG A C 1
ATOM 1689 O O . ARG A 1 223 ? -5.992 -35.781 -20.234 1 98.62 223 ARG A O 1
ATOM 1696 N N . LYS A 1 224 ? -4.715 -34.031 -19.891 1 98.62 224 LYS A N 1
ATOM 1697 C CA . LYS A 1 224 ? -4.32 -34.438 -18.547 1 98.62 224 LYS A CA 1
ATOM 1698 C C . LYS A 1 224 ? -5.289 -33.875 -17.5 1 98.62 224 LYS A C 1
ATOM 1700 O O . LYS A 1 224 ? -5.215 -34.25 -16.328 1 98.62 224 LYS A O 1
ATOM 1705 N N . GLY A 1 225 ? -6.234 -33 -17.938 1 98.19 225 GLY A N 1
ATOM 1706 C CA . GLY A 1 225 ? -7.242 -32.438 -17.047 1 98.19 225 GLY A CA 1
ATOM 1707 C C . GLY A 1 225 ? -6.688 -31.391 -16.109 1 98.19 225 GLY A C 1
ATOM 1708 O O . GLY A 1 225 ? -7.086 -31.312 -14.945 1 98.19 225 GLY A O 1
ATOM 1709 N N . VAL A 1 226 ? -5.656 -30.656 -16.484 1 98.69 226 VAL A N 1
ATOM 1710 C CA . VAL A 1 226 ? -5.082 -29.609 -15.656 1 98.69 226 VAL A CA 1
ATOM 1711 C C . VAL A 1 226 ? -5.297 -28.25 -16.328 1 98.69 226 VAL A C 1
ATOM 1713 O O . VAL A 1 226 ? -5.734 -28.188 -17.469 1 98.69 226 VAL A O 1
ATOM 1716 N N . ARG A 1 227 ? -5.055 -27.156 -15.641 1 98.69 227 ARG A N 1
ATOM 1717 C CA . ARG A 1 227 ? -5.402 -25.812 -16.094 1 98.69 227 ARG A CA 1
ATOM 1718 C C . ARG A 1 227 ? -4.238 -25.172 -16.844 1 98.69 227 ARG A C 1
ATOM 1720 O O . ARG A 1 227 ? -3.129 -25.719 -16.859 1 98.69 227 ARG A O 1
ATOM 1727 N N . LEU A 1 228 ? -4.547 -24.031 -17.5 1 98.75 228 LEU A N 1
ATOM 1728 C CA . LEU A 1 228 ? -3.635 -23.312 -18.391 1 98.75 228 LEU A CA 1
ATOM 1729 C C . LEU A 1 228 ? -3.41 -21.891 -17.891 1 98.75 228 LEU A C 1
ATOM 1731 O O . LEU A 1 228 ? -4.359 -21.203 -17.5 1 98.75 228 LEU A O 1
ATOM 1735 N N . HIS A 1 229 ? -2.141 -21.453 -17.844 1 98.88 229 HIS A N 1
ATOM 1736 C CA . HIS A 1 229 ? -1.77 -20.109 -17.406 1 98.88 229 HIS A CA 1
ATOM 1737 C C . HIS A 1 229 ? -0.677 -19.516 -18.281 1 98.88 229 HIS A C 1
ATOM 1739 O O . HIS A 1 229 ? 0.22 -20.234 -18.734 1 98.88 229 HIS A O 1
ATOM 1745 N N . THR A 1 230 ? -0.747 -18.266 -18.625 1 98.75 230 THR A N 1
ATOM 1746 C CA . THR A 1 230 ? 0.303 -17.547 -19.328 1 98.75 230 THR A CA 1
ATOM 1747 C C . THR A 1 230 ? 0.15 -16.047 -19.125 1 98.75 230 THR A C 1
ATOM 1749 O O . THR A 1 230 ? -0.841 -15.586 -18.547 1 98.75 230 THR A O 1
ATOM 1752 N N . HIS A 1 231 ? 1.139 -15.258 -19.391 1 98.5 231 HIS A N 1
ATOM 1753 C CA . HIS A 1 231 ? 1.019 -13.805 -19.438 1 98.5 231 HIS A CA 1
ATOM 1754 C C . HIS A 1 231 ? 0.265 -13.359 -20.688 1 98.5 231 HIS A C 1
ATOM 1756 O O . HIS A 1 231 ? 0.448 -13.93 -21.766 1 98.5 231 HIS A O 1
ATOM 1762 N N . LEU A 1 232 ? -0.486 -12.336 -20.531 1 98.12 232 LEU A N 1
ATOM 1763 C CA . LEU A 1 232 ? -1.152 -11.82 -21.719 1 98.12 232 LEU A CA 1
ATOM 1764 C C . LEU A 1 232 ? -1.524 -10.352 -21.547 1 98.12 232 LEU A C 1
ATOM 1766 O O . LEU A 1 232 ? -2.023 -9.961 -20.484 1 98.12 232 LEU A O 1
ATOM 1770 N N . ALA A 1 233 ? -1.307 -9.523 -22.531 1 97.62 233 ALA A N 1
ATOM 1771 C CA . ALA A 1 233 ? -1.769 -8.141 -22.656 1 97.62 233 ALA A CA 1
ATOM 1772 C C . ALA A 1 233 ? -1.28 -7.293 -21.5 1 97.62 233 ALA A C 1
ATOM 1774 O O . ALA A 1 233 ? -2.049 -6.52 -20.922 1 97.62 233 ALA A O 1
ATOM 1775 N N . GLU A 1 234 ? -0.036 -7.465 -21.141 1 96.5 234 GLU A N 1
ATOM 1776 C CA . GLU A 1 234 ? 0.529 -6.758 -20 1 96.5 234 GLU A CA 1
ATOM 1777 C C . GLU A 1 234 ? 0.987 -5.355 -20.391 1 96.5 234 GLU A C 1
ATOM 1779 O O . GLU A 1 234 ? 0.851 -4.414 -19.609 1 96.5 234 GLU A O 1
ATOM 1784 N N . THR A 1 235 ? 1.609 -5.246 -21.531 1 94.62 235 THR A N 1
ATOM 1785 C CA . THR A 1 235 ? 2.164 -3.961 -21.938 1 94.62 235 THR A CA 1
ATOM 1786 C C . THR A 1 235 ? 1.715 -3.602 -23.359 1 94.62 235 THR A C 1
ATOM 1788 O O . THR A 1 235 ? 1.261 -4.469 -24.109 1 94.62 235 THR A O 1
ATOM 1791 N N . VAL A 1 236 ? 1.886 -2.365 -23.703 1 92.25 236 VAL A N 1
ATOM 1792 C CA . VAL A 1 236 ? 1.575 -1.887 -25.047 1 92.25 236 VAL A CA 1
ATOM 1793 C C . VAL A 1 236 ? 2.561 -2.484 -26.047 1 92.25 236 VAL A C 1
ATOM 1795 O O . VAL A 1 236 ? 2.209 -2.725 -27.203 1 92.25 236 VAL A O 1
ATOM 1798 N N . GLU A 1 237 ? 3.719 -2.754 -25.594 1 88.62 237 GLU A N 1
ATOM 1799 C CA . GLU A 1 237 ? 4.734 -3.371 -26.438 1 88.62 237 GLU A CA 1
ATOM 1800 C C . GLU A 1 237 ? 4.309 -4.77 -26.875 1 88.62 237 GLU A C 1
ATOM 1802 O O . GLU A 1 237 ? 4.582 -5.184 -28.016 1 88.62 237 GLU A O 1
ATOM 1807 N N . GLU A 1 238 ? 3.684 -5.488 -25.984 1 89.62 238 GLU A N 1
ATOM 1808 C CA . GLU A 1 238 ? 3.186 -6.816 -26.328 1 89.62 238 GLU A CA 1
ATOM 1809 C C . GLU A 1 238 ? 2.123 -6.746 -27.422 1 89.62 238 GLU A C 1
ATOM 1811 O O . GLU A 1 238 ? 2.086 -7.594 -28.312 1 89.62 238 GLU A O 1
ATOM 1816 N N . GLU A 1 239 ? 1.254 -5.812 -27.297 1 90.94 239 GLU A N 1
ATOM 1817 C CA . GLU A 1 239 ? 0.238 -5.617 -28.328 1 90.94 239 GLU A CA 1
ATOM 1818 C C . GLU A 1 239 ? 0.875 -5.344 -29.688 1 90.94 239 GLU A C 1
ATOM 1820 O O . GLU A 1 239 ? 0.436 -5.883 -30.703 1 90.94 239 GLU A O 1
ATOM 1825 N N . GLU A 1 240 ? 1.834 -4.512 -29.703 1 91.06 240 GLU A N 1
ATOM 1826 C CA . GLU A 1 240 ? 2.553 -4.195 -30.922 1 91.06 240 GLU A CA 1
ATOM 1827 C C . GLU A 1 240 ? 3.242 -5.43 -31.5 1 91.06 240 GLU A C 1
ATOM 1829 O O . GLU A 1 240 ? 3.205 -5.664 -32.719 1 91.06 240 GLU A O 1
ATOM 1834 N N . PHE A 1 241 ? 3.805 -6.203 -30.625 1 89 241 PHE A N 1
ATOM 1835 C CA . PHE A 1 241 ? 4.473 -7.434 -31.031 1 89 241 PHE A CA 1
ATOM 1836 C C . PHE A 1 241 ? 3.488 -8.383 -31.703 1 89 241 PHE A C 1
ATOM 1838 O O . PHE A 1 241 ? 3.77 -8.914 -32.781 1 89 241 PHE A O 1
ATOM 1845 N N . CYS A 1 242 ? 2.363 -8.609 -31.109 1 92.62 242 CYS A N 1
ATOM 1846 C CA . CYS A 1 242 ? 1.364 -9.539 -31.625 1 92.62 242 CYS A CA 1
ATOM 1847 C C . CYS A 1 242 ? 0.809 -9.055 -32.969 1 92.62 242 CYS A C 1
ATOM 1849 O O . CYS A 1 242 ? 0.613 -9.852 -33.875 1 92.62 242 CYS A O 1
ATOM 1851 N N . ARG A 1 243 ? 0.58 -7.777 -33.062 1 93.69 243 ARG A N 1
ATOM 1852 C CA . ARG A 1 243 ? 0.075 -7.215 -34.312 1 93.69 243 ARG A CA 1
ATOM 1853 C C . ARG A 1 243 ? 1.08 -7.402 -35.438 1 93.69 243 ARG A C 1
ATOM 1855 O O . ARG A 1 243 ? 0.706 -7.773 -36.562 1 93.69 243 ARG A O 1
ATOM 1862 N N . LYS A 1 244 ? 2.293 -7.141 -35.188 1 92.69 244 LYS A N 1
ATOM 1863 C CA . LYS A 1 244 ? 3.354 -7.238 -36.156 1 92.69 244 LYS A CA 1
ATOM 1864 C C . LYS A 1 244 ? 3.609 -8.688 -36.562 1 92.69 244 LYS A C 1
ATOM 1866 O O . LYS A 1 244 ? 3.834 -8.992 -37.75 1 92.69 244 LYS A O 1
ATOM 1871 N N . THR A 1 245 ? 3.604 -9.602 -35.594 1 91.38 245 THR A N 1
ATOM 1872 C CA . THR A 1 245 ? 4.055 -10.977 -35.812 1 91.38 245 THR A CA 1
ATOM 1873 C C . THR A 1 245 ? 2.891 -11.867 -36.219 1 91.38 245 THR A C 1
ATOM 1875 O O . THR A 1 245 ? 3.066 -12.789 -37.031 1 91.38 245 THR A O 1
ATOM 1878 N N . HIS A 1 246 ? 1.703 -11.539 -35.688 1 93.31 246 HIS A N 1
ATOM 1879 C CA . HIS A 1 246 ? 0.605 -12.484 -35.844 1 93.31 246 HIS A CA 1
ATOM 1880 C C . HIS A 1 246 ? -0.6 -11.805 -36.5 1 93.31 246 HIS A C 1
ATOM 1882 O O . HIS A 1 246 ? -1.614 -12.453 -36.781 1 93.31 246 HIS A O 1
ATOM 1888 N N . ASP A 1 247 ? -0.607 -10.508 -36.719 1 95.31 247 ASP A N 1
ATOM 1889 C CA . ASP A 1 247 ? -1.634 -9.711 -37.375 1 95.31 247 ASP A CA 1
ATOM 1890 C C . ASP A 1 247 ? -2.953 -9.766 -36.594 1 95.31 247 ASP A C 1
ATOM 1892 O O . ASP A 1 247 ? -4.016 -9.93 -37.188 1 95.31 247 ASP A O 1
ATOM 1896 N N . CYS A 1 248 ? -2.822 -9.734 -35.312 1 95.25 248 CYS A N 1
ATOM 1897 C CA . CYS A 1 248 ? -3.994 -9.711 -34.438 1 95.25 248 CYS A CA 1
ATOM 1898 C C . CYS A 1 248 ? -3.627 -9.234 -33.031 1 95.25 248 CYS A C 1
ATOM 1900 O O . CYS A 1 248 ? -2.457 -8.969 -32.75 1 95.25 248 CYS A O 1
ATOM 1902 N N . THR A 1 249 ? -4.652 -9.016 -32.156 1 95.88 249 THR A N 1
ATOM 1903 C CA . THR A 1 249 ? -4.43 -8.641 -30.766 1 95.88 249 THR A CA 1
ATOM 1904 C C . THR A 1 249 ? -3.967 -9.844 -29.953 1 95.88 249 THR A C 1
ATOM 1906 O O . THR A 1 249 ? -4.156 -10.984 -30.359 1 95.88 249 THR A O 1
ATOM 1909 N N . PRO A 1 250 ? -3.377 -9.578 -28.797 1 97.06 250 PRO A N 1
ATOM 1910 C CA . PRO A 1 250 ? -2.967 -10.688 -27.922 1 97.06 250 PRO A CA 1
ATOM 1911 C C . PRO A 1 250 ? -4.117 -11.633 -27.594 1 97.06 250 PRO A C 1
ATOM 1913 O O . PRO A 1 250 ? -3.941 -12.852 -27.609 1 97.06 250 PRO A O 1
ATOM 1916 N N . THR A 1 251 ? -5.273 -11.125 -27.328 1 98.06 251 THR A N 1
ATOM 1917 C CA . THR A 1 251 ? -6.422 -11.945 -26.969 1 98.06 251 THR A CA 1
ATOM 1918 C C . THR A 1 251 ? -6.875 -12.797 -28.141 1 98.06 251 THR A C 1
ATOM 1920 O O . THR A 1 251 ? -7.211 -13.969 -27.984 1 98.06 251 THR A O 1
ATOM 1923 N N . GLU A 1 252 ? -6.906 -12.211 -29.328 1 97.38 252 GLU A N 1
ATOM 1924 C CA . GLU A 1 252 ? -7.238 -12.961 -30.531 1 97.38 252 GLU A CA 1
ATOM 1925 C C . GLU A 1 252 ? -6.234 -14.086 -30.766 1 97.38 252 GLU A C 1
ATOM 1927 O O . GLU A 1 252 ? -6.609 -15.195 -31.156 1 97.38 252 GLU A O 1
ATOM 1932 N N . TYR A 1 253 ? -4.973 -13.711 -30.594 1 97.44 253 TYR A N 1
ATOM 1933 C CA . TYR A 1 253 ? -3.912 -14.703 -30.734 1 97.44 253 TYR A CA 1
ATOM 1934 C C . TYR A 1 253 ? -4.121 -15.867 -29.781 1 97.44 253 TYR A C 1
ATOM 1936 O O . TYR A 1 253 ? -4.051 -17.031 -30.188 1 97.44 253 TYR A O 1
ATOM 1944 N N . ALA A 1 254 ? -4.398 -15.57 -28.531 1 97.88 254 ALA A N 1
ATOM 1945 C CA . ALA A 1 254 ? -4.664 -16.594 -27.516 1 97.88 254 ALA A CA 1
ATOM 1946 C C . ALA A 1 254 ? -5.859 -17.453 -27.906 1 97.88 254 ALA A C 1
ATOM 1948 O O . ALA A 1 254 ? -5.828 -18.672 -27.75 1 97.88 254 ALA A O 1
ATOM 1949 N N . GLU A 1 255 ? -6.863 -16.828 -28.375 1 97.75 255 GLU A N 1
ATOM 1950 C CA . GLU A 1 255 ? -8.062 -17.547 -28.781 1 97.75 255 GLU A CA 1
ATOM 1951 C C . GLU A 1 255 ? -7.754 -18.516 -29.922 1 97.75 255 GLU A C 1
ATOM 1953 O O . GLU A 1 255 ? -8.188 -19.672 -29.891 1 97.75 255 GLU A O 1
ATOM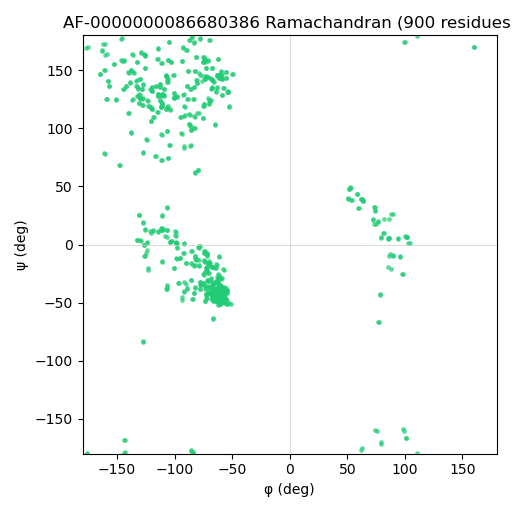 1958 N N . ARG A 1 256 ? -7.008 -18.047 -30.922 1 97.25 256 ARG A N 1
ATOM 1959 C CA . ARG A 1 256 ? -6.645 -18.875 -32.062 1 97.25 256 ARG A CA 1
ATOM 1960 C C . ARG A 1 256 ? -5.871 -20.109 -31.641 1 97.25 256 ARG A C 1
ATOM 1962 O O . ARG A 1 256 ? -5.969 -21.156 -32.281 1 97.25 256 ARG A O 1
ATOM 1969 N N . LEU A 1 257 ? -5.191 -19.969 -30.578 1 97.94 257 LEU A N 1
ATOM 1970 C CA . LEU A 1 257 ? -4.293 -21.031 -30.156 1 97.94 257 LEU A CA 1
ATOM 1971 C C . LEU A 1 257 ? -4.949 -21.906 -29.078 1 97.94 257 LEU A C 1
ATOM 1973 O O . LEU A 1 257 ? -4.312 -22.797 -28.531 1 97.94 257 LEU A O 1
ATOM 1977 N N . GLY A 1 258 ? -6.215 -21.609 -28.703 1 97.94 258 GLY A N 1
ATOM 1978 C CA . GLY A 1 258 ? -6.941 -22.422 -27.75 1 97.94 258 GLY A CA 1
ATOM 1979 C C . GLY A 1 258 ? -6.734 -21.984 -26.312 1 97.94 258 GLY A C 1
ATOM 1980 O O . GLY A 1 258 ? -6.867 -22.797 -25.391 1 97.94 258 GLY A O 1
ATOM 1981 N N . TRP A 1 259 ? -6.434 -20.75 -26.125 1 98.5 259 TRP A N 1
ATOM 1982 C CA . TRP A 1 259 ? -6.047 -20.297 -24.781 1 98.5 259 TRP A CA 1
ATOM 1983 C C . TRP A 1 259 ? -7.113 -19.391 -24.188 1 98.5 259 TRP A C 1
ATOM 1985 O O . TRP A 1 259 ? -6.801 -18.453 -23.453 1 98.5 259 TRP A O 1
ATOM 1995 N N . LEU A 1 260 ? -8.336 -19.484 -24.594 1 98.62 260 LEU A N 1
ATOM 1996 C CA . LEU A 1 260 ? -9.5 -18.938 -23.891 1 98.62 260 LEU A CA 1
ATOM 1997 C C . LEU A 1 260 ? -10.43 -20.062 -23.438 1 98.62 260 LEU A C 1
ATOM 1999 O O . LEU A 1 260 ? -10.633 -21.031 -24.156 1 98.62 260 LEU A O 1
ATOM 2003 N N . GLY A 1 261 ? -10.906 -19.938 -22.188 1 98.62 261 GLY A N 1
ATOM 2004 C CA . GLY A 1 261 ? -11.797 -20.938 -21.609 1 98.62 261 GLY A CA 1
ATOM 2005 C C . GLY A 1 261 ? -11.836 -20.906 -20.094 1 98.62 261 GLY A C 1
ATOM 2006 O O . GLY A 1 261 ? -11.047 -20.203 -19.469 1 98.62 261 GLY A O 1
ATOM 2007 N N . ASP A 1 262 ? -12.766 -21.641 -19.516 1 98.25 262 ASP A N 1
ATOM 2008 C CA . ASP A 1 262 ? -12.953 -21.625 -18.078 1 98.25 262 ASP A CA 1
ATOM 2009 C C . ASP A 1 262 ? -11.844 -22.391 -17.375 1 98.25 262 ASP A C 1
ATOM 2011 O O . ASP A 1 262 ? -11.758 -22.391 -16.141 1 98.25 262 ASP A O 1
ATOM 2015 N N . ASP A 1 263 ? -10.953 -23.047 -18.203 1 98.69 263 ASP A N 1
ATOM 2016 C CA . ASP A 1 263 ? -9.789 -23.734 -17.656 1 98.69 263 ASP A CA 1
ATOM 2017 C C . ASP A 1 263 ? -8.531 -22.875 -17.781 1 98.69 263 ASP A C 1
ATOM 2019 O O . ASP A 1 263 ? -7.422 -23.359 -17.516 1 98.69 263 ASP A O 1
ATOM 2023 N N . VAL A 1 264 ? -8.656 -21.609 -18.203 1 98.88 264 VAL A N 1
ATOM 2024 C CA . VAL A 1 264 ? -7.527 -20.719 -18.469 1 98.88 264 VAL A CA 1
ATOM 2025 C C . VAL A 1 264 ? -7.594 -19.5 -17.562 1 98.88 264 VAL A C 1
ATOM 2027 O O . VAL A 1 264 ? -8.672 -18.969 -17.312 1 98.88 264 VAL A O 1
ATOM 2030 N N . TRP A 1 265 ? -6.523 -19.094 -16.969 1 98.81 265 TRP A N 1
ATOM 2031 C CA . TRP A 1 265 ? -6.43 -17.766 -16.359 1 98.81 265 TRP A CA 1
ATOM 2032 C C . TRP A 1 265 ? -5.145 -17.062 -16.781 1 98.81 265 TRP A C 1
ATOM 2034 O O . TRP A 1 265 ? -4.094 -17.703 -16.906 1 98.81 265 TRP A O 1
ATOM 2044 N N . LEU A 1 266 ? -5.23 -15.82 -17.156 1 98.88 266 LEU A N 1
ATOM 2045 C CA . LEU A 1 266 ? -4.16 -15.023 -17.75 1 98.88 266 LEU A CA 1
ATOM 2046 C C . LEU A 1 266 ? -3.605 -14.023 -16.75 1 98.88 266 LEU A C 1
ATOM 2048 O O . LEU A 1 266 ? -4.363 -13.43 -15.969 1 98.88 266 LEU A O 1
ATOM 2052 N N . ALA A 1 267 ? -2.316 -13.844 -16.734 1 98.75 267 ALA A N 1
ATOM 2053 C CA . ALA A 1 267 ? -1.691 -12.898 -15.812 1 98.75 267 ALA A CA 1
ATOM 2054 C C . ALA A 1 267 ? -1.789 -11.469 -16.344 1 98.75 267 ALA A C 1
ATOM 2056 O O . ALA A 1 267 ? -1.654 -11.234 -17.547 1 98.75 267 ALA A O 1
ATOM 2057 N N . HIS A 1 268 ? -2.029 -10.469 -15.461 1 98.5 268 HIS A N 1
ATOM 2058 C CA . HIS A 1 268 ? -1.972 -9.016 -15.617 1 98.5 268 HIS A CA 1
ATOM 2059 C C . HIS A 1 268 ? -3.199 -8.492 -16.359 1 98.5 268 HIS A C 1
ATOM 2061 O O . HIS A 1 268 ? -4.051 -7.828 -15.758 1 98.5 268 HIS A O 1
ATOM 2067 N N . GLY A 1 269 ? -3.338 -8.859 -17.688 1 98.31 269 GLY A N 1
ATOM 2068 C CA . GLY A 1 269 ? -4.504 -8.406 -18.438 1 98.31 269 GLY A CA 1
ATOM 2069 C C . GLY A 1 269 ? -4.703 -6.902 -18.359 1 98.31 269 GLY A C 1
ATOM 2070 O O . GLY A 1 269 ? -5.809 -6.43 -18.094 1 98.31 269 GLY A O 1
ATOM 2071 N N . VAL A 1 270 ? -3.674 -6.082 -18.609 1 98.5 270 VAL A N 1
ATOM 2072 C CA . VAL A 1 270 ? -3.695 -4.637 -18.406 1 98.5 270 VAL A CA 1
ATOM 2073 C C . VAL A 1 270 ? -4.305 -3.957 -19.641 1 98.5 270 VAL A C 1
ATOM 2075 O O . VAL A 1 270 ? -5.148 -3.068 -19.5 1 98.5 270 VAL A O 1
ATOM 2078 N N . HIS A 1 271 ? -3.871 -4.344 -20.844 1 97.75 271 HIS A N 1
ATOM 2079 C CA . HIS A 1 271 ? -4.297 -3.689 -22.062 1 97.75 271 HIS A CA 1
ATOM 2080 C C . HIS A 1 271 ? -5.289 -4.555 -22.844 1 97.75 271 HIS A C 1
ATOM 2082 O O . HIS A 1 271 ? -4.945 -5.129 -23.875 1 97.75 271 HIS A O 1
ATOM 2088 N N . LEU A 1 272 ? -6.484 -4.586 -22.312 1 98.12 272 LEU A N 1
ATOM 2089 C CA . LEU A 1 272 ? -7.609 -5.305 -22.906 1 98.12 272 LEU A CA 1
ATOM 2090 C C . LEU A 1 272 ? -8.656 -4.336 -23.438 1 98.12 272 LEU A C 1
ATOM 2092 O O . LEU A 1 272 ? -9.164 -3.496 -22.703 1 98.12 272 LEU A O 1
ATOM 2096 N N . ASN A 1 273 ? -8.914 -4.402 -24.719 1 96.75 273 ASN A N 1
ATOM 2097 C CA . ASN A 1 273 ? -10 -3.588 -25.25 1 96.75 273 ASN A CA 1
ATOM 2098 C C . ASN A 1 273 ? -11.359 -4.211 -24.953 1 96.75 273 ASN A C 1
ATOM 2100 O O . ASN A 1 273 ? -11.438 -5.297 -24.375 1 96.75 273 ASN A O 1
ATOM 2104 N N . SER A 1 274 ? -12.398 -3.588 -25.312 1 98.06 274 SER A N 1
ATOM 2105 C CA . SER A 1 274 ? -13.758 -4.008 -24.969 1 98.06 274 SER A CA 1
ATOM 2106 C C . SER A 1 274 ? -14.07 -5.387 -25.547 1 98.06 274 SER A C 1
ATOM 2108 O O . SER A 1 274 ? -14.742 -6.195 -24.906 1 98.06 274 SER A O 1
ATOM 2110 N N . ASP A 1 275 ? -13.617 -5.621 -26.734 1 98.12 275 ASP A N 1
ATOM 2111 C CA . ASP A 1 275 ? -13.836 -6.918 -27.375 1 98.12 275 ASP A CA 1
ATOM 2112 C C . ASP A 1 275 ? -13.141 -8.031 -26.594 1 98.12 275 ASP A C 1
ATOM 2114 O O . ASP A 1 275 ? -13.734 -9.086 -26.344 1 98.12 275 ASP A O 1
ATOM 2118 N N . ALA A 1 276 ? -11.906 -7.809 -26.281 1 98.56 276 ALA A N 1
ATOM 2119 C CA . ALA A 1 276 ? -11.148 -8.773 -25.5 1 98.56 276 ALA A CA 1
ATOM 2120 C C . ALA A 1 276 ? -11.836 -9.07 -24.172 1 98.56 276 ALA A C 1
ATOM 2122 O O . ALA A 1 276 ? -11.969 -10.227 -23.766 1 98.56 276 ALA A O 1
ATOM 2123 N N . ILE A 1 277 ? -12.281 -8.062 -23.484 1 98.81 277 ILE A N 1
ATOM 2124 C CA . ILE A 1 277 ? -12.953 -8.188 -22.203 1 98.81 277 ILE A CA 1
ATOM 2125 C C . ILE A 1 277 ? -14.211 -9.031 -22.359 1 98.81 277 ILE A C 1
ATOM 2127 O O . ILE A 1 277 ? -14.477 -9.922 -21.547 1 98.81 277 ILE A O 1
ATOM 2131 N N . GLY A 1 278 ? -14.984 -8.68 -23.375 1 98.69 278 GLY A N 1
ATOM 2132 C CA . GLY A 1 278 ? -16.188 -9.461 -23.656 1 98.69 278 GLY A CA 1
ATOM 2133 C C . GLY A 1 278 ? -15.898 -10.93 -23.875 1 98.69 278 GLY A C 1
ATOM 2134 O O . GLY A 1 278 ? -16.641 -11.789 -23.406 1 98.69 278 GLY A O 1
ATOM 2135 N N . ARG A 1 279 ? -14.852 -11.273 -24.625 1 98.5 279 ARG A N 1
ATOM 2136 C CA . ARG A 1 279 ? -14.469 -12.656 -24.906 1 98.5 279 ARG A CA 1
ATOM 2137 C C . ARG A 1 279 ? -14.07 -13.383 -23.641 1 98.5 279 ARG A C 1
ATOM 2139 O O . ARG A 1 279 ? -14.43 -14.547 -23.438 1 98.5 279 ARG A O 1
ATOM 2146 N N . LEU A 1 280 ? -13.266 -12.703 -22.797 1 98.88 280 LEU A N 1
ATOM 2147 C CA . LEU A 1 280 ? -12.852 -13.32 -21.547 1 98.88 280 LEU A CA 1
ATOM 2148 C C . LEU A 1 280 ? -14.062 -13.641 -20.672 1 98.88 280 LEU A C 1
ATOM 2150 O O . LEU A 1 280 ? -14.133 -14.711 -20.078 1 98.88 280 LEU A O 1
ATOM 2154 N N . GLY A 1 281 ? -15.008 -12.68 -20.594 1 98.75 281 GLY A N 1
ATOM 2155 C CA . GLY A 1 281 ? -16.234 -12.93 -19.844 1 98.75 281 GLY A CA 1
ATOM 2156 C C . GLY A 1 281 ? -17.047 -14.086 -20.391 1 98.75 281 GLY A C 1
ATOM 2157 O O . GLY A 1 281 ? -17.484 -14.961 -19.641 1 98.75 281 GLY A O 1
ATOM 2158 N N . ALA A 1 282 ? -17.188 -14.117 -21.703 1 98.69 282 ALA A N 1
ATOM 2159 C CA . ALA A 1 282 ? -18.031 -15.117 -22.359 1 98.69 282 ALA A CA 1
ATOM 2160 C C . ALA A 1 282 ? -17.438 -16.516 -22.203 1 98.69 282 ALA A C 1
ATOM 2162 O O . ALA A 1 282 ? -18.188 -17.5 -22.094 1 98.69 282 ALA A O 1
ATOM 2163 N N . THR A 1 283 ? -16.156 -16.625 -22.156 1 98.75 283 THR A N 1
ATOM 2164 C CA . THR A 1 283 ? -15.508 -17.938 -22.109 1 98.75 283 THR A CA 1
ATOM 2165 C C . THR A 1 283 ? -15.195 -18.344 -20.672 1 98.75 283 THR A C 1
ATOM 2167 O O . THR A 1 283 ? -14.805 -19.484 -20.422 1 98.75 283 THR A O 1
ATOM 2170 N N . GLY A 1 284 ? -15.32 -17.391 -19.766 1 98.62 284 GLY A N 1
ATOM 2171 C CA . GLY A 1 284 ? -14.961 -17.672 -18.391 1 98.62 284 GLY A CA 1
ATOM 2172 C C . GLY A 1 284 ? -13.461 -17.688 -18.141 1 98.62 284 GLY A C 1
ATOM 2173 O O . GLY A 1 284 ? -12.984 -18.328 -17.203 1 98.62 284 GLY A O 1
ATOM 2174 N N . THR A 1 285 ? -12.656 -17.062 -19.062 1 98.88 285 THR A N 1
ATOM 2175 C CA . THR A 1 285 ? -11.203 -16.953 -18.906 1 98.88 285 THR A CA 1
ATOM 2176 C C . THR A 1 285 ? -10.844 -16.016 -17.766 1 98.88 285 THR A C 1
ATOM 2178 O O . THR A 1 285 ? -11.305 -14.875 -17.719 1 98.88 285 THR A O 1
ATOM 2181 N N . GLY A 1 286 ? -10.062 -16.531 -16.797 1 98.88 286 GLY A N 1
ATOM 2182 C CA . GLY A 1 286 ? -9.711 -15.742 -15.625 1 98.88 286 GLY A CA 1
ATOM 2183 C C . GLY A 1 286 ? -8.562 -14.781 -15.875 1 98.88 286 GLY A C 1
ATOM 2184 O O . GLY A 1 286 ? -7.832 -14.914 -16.859 1 98.88 286 GLY A O 1
ATOM 2185 N N . VAL A 1 287 ? -8.445 -13.82 -15.047 1 98.94 287 VAL A N 1
ATOM 2186 C CA . VAL A 1 287 ? -7.34 -12.867 -15.07 1 98.94 287 VAL A CA 1
ATOM 2187 C C . VAL A 1 287 ? -6.738 -12.742 -13.672 1 98.94 287 VAL A C 1
ATOM 2189 O O . VAL A 1 287 ? -7.465 -12.547 -12.695 1 98.94 287 VAL A O 1
ATOM 2192 N N . ALA A 1 288 ? -5.449 -12.93 -13.531 1 98.94 288 ALA A N 1
ATOM 2193 C CA . ALA A 1 288 ? -4.711 -12.609 -12.312 1 98.94 288 ALA A CA 1
ATOM 2194 C C . ALA A 1 288 ? -4.273 -11.141 -12.305 1 98.94 288 ALA A C 1
ATOM 2196 O O . ALA A 1 288 ? -3.258 -10.789 -12.914 1 98.94 288 ALA A O 1
ATOM 2197 N N . HIS A 1 289 ? -5.016 -10.336 -11.641 1 98.94 289 HIS A N 1
ATOM 2198 C CA . HIS A 1 289 ? -4.734 -8.914 -11.531 1 98.94 289 HIS A CA 1
ATOM 2199 C C . HIS A 1 289 ? -3.572 -8.648 -10.578 1 98.94 289 HIS A C 1
ATOM 2201 O O . HIS A 1 289 ? -3.617 -9.055 -9.414 1 98.94 289 HIS A O 1
ATOM 2207 N N . CYS A 1 290 ? -2.492 -8.062 -11.031 1 98.88 290 CYS A N 1
ATOM 2208 C CA . CYS A 1 290 ? -1.302 -7.754 -10.242 1 98.88 290 CYS A CA 1
ATOM 2209 C C . CYS A 1 290 ? -1.08 -6.246 -10.156 1 98.88 290 CYS A C 1
ATOM 2211 O O . CYS A 1 290 ? -0.144 -5.719 -10.758 1 98.88 290 CYS A O 1
ATOM 2213 N N . PRO A 1 291 ? -1.842 -5.555 -9.344 1 98.69 291 PRO A N 1
ATOM 2214 C CA . PRO A 1 291 ? -1.874 -4.094 -9.398 1 98.69 291 PRO A CA 1
ATOM 2215 C C . PRO A 1 291 ? -0.537 -3.459 -9.023 1 98.69 291 PRO A C 1
ATOM 2217 O O . PRO A 1 291 ? -0.1 -2.502 -9.672 1 98.69 291 PRO A O 1
ATOM 2220 N N . SER A 1 292 ? 0.146 -3.92 -8.008 1 98.62 292 SER A N 1
ATOM 2221 C CA . SER A 1 292 ? 1.413 -3.324 -7.598 1 98.62 292 SER A CA 1
ATOM 2222 C C . SER A 1 292 ? 2.496 -3.545 -8.648 1 98.62 292 SER A C 1
ATOM 2224 O O . SER A 1 292 ? 3.283 -2.641 -8.93 1 98.62 292 SER A O 1
ATOM 2226 N N . SER A 1 293 ? 2.566 -4.766 -9.148 1 98.62 293 SER A N 1
ATOM 2227 C CA . SER A 1 293 ? 3.555 -5.047 -10.188 1 98.62 293 SER A CA 1
ATOM 2228 C C . SER A 1 293 ? 3.33 -4.172 -11.414 1 98.62 293 SER A C 1
ATOM 2230 O O . SER A 1 293 ? 4.285 -3.674 -12.016 1 98.62 293 SER A O 1
ATOM 2232 N N . ASN A 1 294 ? 2.027 -4.023 -11.867 1 98.44 294 ASN A N 1
ATOM 2233 C CA . ASN A 1 294 ? 1.695 -3.156 -12.992 1 98.44 294 ASN A CA 1
ATOM 2234 C C . ASN A 1 294 ? 2.189 -1.73 -12.758 1 98.44 294 ASN A C 1
ATOM 2236 O O . ASN A 1 294 ? 2.689 -1.087 -13.688 1 98.44 294 ASN A O 1
ATOM 2240 N N . GLY A 1 295 ? 2.029 -1.245 -11.484 1 98.06 295 GLY A N 1
ATOM 2241 C CA . GLY A 1 295 ? 2.537 0.072 -11.141 1 98.06 295 GLY A CA 1
ATOM 2242 C C . GLY A 1 295 ? 4.051 0.146 -11.125 1 98.06 295 GLY A C 1
ATOM 2243 O O . GLY A 1 295 ? 4.637 1.095 -11.648 1 98.06 295 GLY A O 1
ATOM 2244 N N . ARG A 1 296 ? 4.664 -0.878 -10.57 1 98.06 296 ARG A N 1
ATOM 2245 C CA . ARG A 1 296 ? 6.113 -0.967 -10.445 1 98.06 296 ARG A CA 1
ATOM 2246 C C . ARG A 1 296 ? 6.785 -0.895 -11.812 1 98.06 296 ARG A C 1
ATOM 2248 O O . ARG A 1 296 ? 7.777 -0.183 -11.984 1 98.06 296 ARG A O 1
ATOM 2255 N N . LEU A 1 297 ? 6.203 -1.477 -12.828 1 97.81 297 LEU A N 1
ATOM 2256 C CA . LEU A 1 297 ? 6.781 -1.558 -14.172 1 97.81 297 LEU A CA 1
ATOM 2257 C C . LEU A 1 297 ? 6.215 -0.47 -15.07 1 97.81 297 LEU A C 1
ATOM 2259 O O . LEU A 1 297 ? 6.629 -0.338 -16.234 1 97.81 297 LEU A O 1
ATOM 2263 N N . GLY A 1 298 ? 5.254 0.341 -14.539 1 97.56 298 GLY A N 1
ATOM 2264 C CA . GLY A 1 298 ? 4.602 1.349 -15.367 1 97.56 298 GLY A CA 1
ATOM 2265 C C . GLY A 1 298 ? 3.801 0.758 -16.516 1 97.56 298 GLY A C 1
ATOM 2266 O O . GLY A 1 298 ? 3.795 1.3 -17.609 1 97.56 298 GLY A O 1
ATOM 2267 N N . ALA A 1 299 ? 3.154 -0.405 -16.219 1 97.5 299 ALA A N 1
ATOM 2268 C CA . ALA A 1 299 ? 2.477 -1.155 -17.266 1 97.5 299 ALA A CA 1
ATOM 2269 C C . ALA A 1 299 ? 1.061 -0.63 -17.5 1 97.5 299 ALA A C 1
ATOM 2271 O O . ALA A 1 299 ? 0.437 -0.921 -18.516 1 97.5 299 ALA A O 1
ATOM 2272 N N . GLY A 1 300 ? 0.528 0.148 -16.562 1 97.62 300 GLY A N 1
ATOM 2273 C CA . GLY A 1 300 ? -0.825 0.669 -16.672 1 97.62 300 GLY A CA 1
ATOM 2274 C C . GLY A 1 300 ? -1.784 0.056 -15.664 1 97.62 300 GLY A C 1
ATOM 2275 O O . GLY A 1 300 ? -1.371 -0.702 -14.789 1 97.62 300 GLY A O 1
ATOM 2276 N N . ILE A 1 301 ? -3.041 0.454 -15.68 1 98.31 301 ILE A N 1
ATOM 2277 C CA . ILE A 1 301 ? -4.07 -0.022 -14.758 1 98.31 301 ILE A CA 1
ATOM 2278 C C . ILE A 1 301 ? -5.023 -0.963 -15.492 1 98.31 301 ILE A C 1
ATOM 2280 O O . ILE A 1 301 ? -5.656 -0.571 -16.484 1 98.31 301 ILE A O 1
ATOM 2284 N N . ALA A 1 302 ? -5.125 -2.197 -15.094 1 98.69 302 ALA A N 1
ATOM 2285 C CA . ALA A 1 302 ? -6.008 -3.188 -15.703 1 98.69 302 ALA A CA 1
ATOM 2286 C C . ALA A 1 302 ? -7.469 -2.777 -15.57 1 98.69 302 ALA A C 1
ATOM 2288 O O . ALA A 1 302 ? -7.852 -2.143 -14.578 1 98.69 302 ALA A O 1
ATOM 2289 N N . PRO A 1 303 ? -8.297 -3.078 -16.547 1 98.69 303 PRO A N 1
ATOM 2290 C CA . PRO A 1 303 ? -9.727 -2.738 -16.5 1 98.69 303 PRO A CA 1
ATOM 2291 C C . PRO A 1 303 ? -10.539 -3.713 -15.656 1 98.69 303 PRO A C 1
ATOM 2293 O O . PRO A 1 303 ? -11.477 -4.34 -16.156 1 98.69 303 PRO A O 1
ATOM 2296 N N . VAL A 1 304 ? -10.273 -3.756 -14.406 1 98.81 304 VAL A N 1
ATOM 2297 C CA . VAL A 1 304 ? -10.836 -4.738 -13.484 1 98.81 304 VAL A CA 1
ATOM 2298 C C . VAL A 1 304 ? -12.352 -4.582 -13.414 1 98.81 304 VAL A C 1
ATOM 2300 O O . VAL A 1 304 ? -13.086 -5.57 -13.43 1 98.81 304 VAL A O 1
ATOM 2303 N N . ARG A 1 305 ? -12.859 -3.289 -13.297 1 98.75 305 ARG A N 1
ATOM 2304 C CA . ARG A 1 305 ? -14.297 -3.059 -13.234 1 98.75 305 ARG A CA 1
ATOM 2305 C C . ARG A 1 305 ? -15.008 -3.66 -14.438 1 98.75 305 ARG A C 1
ATOM 2307 O O . ARG A 1 305 ? -16.016 -4.348 -14.297 1 98.75 305 ARG A O 1
ATOM 2314 N N . GLN A 1 306 ? -14.477 -3.424 -15.625 1 98.81 306 GLN A N 1
ATOM 2315 C CA . GLN A 1 306 ? -15.07 -3.924 -16.859 1 98.81 306 GLN A CA 1
ATOM 2316 C C . GLN A 1 306 ? -15 -5.445 -16.922 1 98.81 306 GLN A C 1
ATOM 2318 O O . GLN A 1 306 ? -15.922 -6.094 -17.422 1 98.81 306 GLN A O 1
ATOM 2323 N N . LEU A 1 307 ? -13.891 -6.031 -16.469 1 98.94 307 LEU A N 1
ATOM 2324 C CA . LEU A 1 307 ? -13.742 -7.48 -16.438 1 98.94 307 LEU A CA 1
ATOM 2325 C C . LEU A 1 307 ? -14.797 -8.109 -15.531 1 98.94 307 LEU A C 1
ATOM 2327 O O . LEU A 1 307 ? -15.453 -9.078 -15.914 1 98.94 307 LEU A O 1
ATOM 2331 N N . LEU A 1 308 ? -14.906 -7.531 -14.328 1 98.88 308 LEU A N 1
ATOM 2332 C CA . LEU A 1 308 ? -15.898 -8.039 -13.391 1 98.88 308 LEU A CA 1
ATOM 2333 C C . LEU A 1 308 ? -17.312 -7.926 -13.969 1 98.88 308 LEU A C 1
ATOM 2335 O O . LEU A 1 308 ? -18.109 -8.852 -13.852 1 98.88 308 LEU A O 1
ATOM 2339 N N . ASP A 1 309 ? -17.625 -6.812 -14.602 1 98.75 309 ASP A N 1
ATOM 2340 C CA . ASP A 1 309 ? -18.938 -6.59 -15.188 1 98.75 309 ASP A CA 1
ATOM 2341 C C . ASP A 1 309 ? -19.203 -7.598 -16.312 1 98.75 309 ASP A C 1
ATOM 2343 O O . ASP A 1 309 ? -20.359 -7.992 -16.516 1 98.75 309 ASP A O 1
ATOM 2347 N N . ALA A 1 310 ? -18.156 -8.008 -16.984 1 98.81 310 ALA A N 1
ATOM 2348 C CA . ALA A 1 310 ? -18.297 -8.953 -18.094 1 98.81 310 ALA A CA 1
ATOM 2349 C C . ALA A 1 310 ? -18.422 -10.383 -17.578 1 98.81 310 ALA A C 1
ATOM 2351 O O . ALA A 1 310 ? -18.719 -11.305 -18.344 1 98.81 310 ALA A O 1
ATOM 2352 N N . GLY A 1 311 ? -18.141 -10.578 -16.328 1 98.56 311 GLY A N 1
ATOM 2353 C CA . GLY A 1 311 ? -18.312 -11.898 -15.727 1 98.56 311 GLY A CA 1
ATOM 2354 C C . GLY A 1 311 ? -17.047 -12.727 -15.734 1 98.56 311 GLY A C 1
ATOM 2355 O O . GLY A 1 311 ? -17.062 -13.914 -15.391 1 98.56 311 GLY A O 1
ATOM 2356 N N . ALA A 1 312 ? -15.938 -12.188 -16.156 1 98.81 312 ALA A N 1
ATOM 2357 C CA . ALA A 1 312 ? -14.664 -12.906 -16.109 1 98.81 312 ALA A CA 1
ATOM 2358 C C . ALA A 1 312 ? -14.211 -13.125 -14.672 1 98.81 312 ALA A C 1
ATOM 2360 O O . ALA A 1 312 ? -14.352 -12.234 -13.828 1 98.81 312 ALA A O 1
ATOM 2361 N N . PRO A 1 313 ? -13.75 -14.352 -14.32 1 98.81 313 PRO A N 1
ATOM 2362 C CA . PRO A 1 313 ? -13.086 -14.484 -13.016 1 98.81 313 PRO A CA 1
ATOM 2363 C C . PRO A 1 313 ? -11.867 -13.578 -12.891 1 98.81 313 PRO A C 1
ATOM 2365 O O . PRO A 1 313 ? -11.062 -13.477 -13.82 1 98.81 313 PRO A O 1
ATOM 2368 N N . VAL A 1 314 ? -11.805 -12.844 -11.875 1 98.94 314 VAL A N 1
ATOM 2369 C CA . VAL A 1 314 ? -10.641 -12.016 -11.594 1 98.94 314 VAL A CA 1
ATOM 2370 C C . VAL A 1 314 ? -10.07 -12.367 -10.219 1 98.94 314 VAL A C 1
ATOM 2372 O O . VAL A 1 314 ? -10.797 -12.344 -9.219 1 98.94 314 VAL A O 1
ATOM 2375 N N . GLY A 1 315 ? -8.852 -12.812 -10.133 1 98.94 315 GLY A N 1
ATOM 2376 C CA . GLY A 1 315 ? -8.094 -13.008 -8.906 1 98.94 315 GLY A CA 1
ATOM 2377 C C . GLY A 1 315 ? -7.031 -11.945 -8.688 1 98.94 315 GLY A C 1
ATOM 2378 O O . GLY A 1 315 ? -6.832 -11.078 -9.539 1 98.94 315 GLY A O 1
ATOM 2379 N N . LEU A 1 316 ? -6.371 -11.977 -7.539 1 98.94 316 LEU A N 1
ATOM 2380 C CA . LEU A 1 316 ? -5.234 -11.109 -7.262 1 98.94 316 LEU A CA 1
ATOM 2381 C C . LEU A 1 316 ? -3.928 -11.898 -7.277 1 98.94 316 LEU A C 1
ATOM 2383 O O . LEU A 1 316 ? -3.91 -13.086 -6.949 1 98.94 316 LEU A O 1
ATOM 2387 N N . GLY A 1 317 ? -2.92 -11.32 -7.699 1 98.88 317 GLY A N 1
ATOM 2388 C CA . GLY A 1 317 ? -1.567 -11.852 -7.648 1 98.88 317 GLY A CA 1
ATOM 2389 C C . GLY A 1 317 ? -0.532 -10.82 -7.25 1 98.88 317 GLY A C 1
ATOM 2390 O O . GLY A 1 317 ? -0.669 -9.641 -7.582 1 98.88 317 GLY A O 1
ATOM 2391 N N . VAL A 1 318 ? 0.489 -11.289 -6.625 1 98.75 318 VAL A N 1
ATOM 2392 C CA . VAL A 1 318 ? 1.54 -10.367 -6.207 1 98.75 318 VAL A CA 1
ATOM 2393 C C . VAL A 1 318 ? 2.584 -10.234 -7.312 1 98.75 318 VAL A C 1
ATOM 2395 O O . VAL A 1 318 ? 3.383 -9.297 -7.312 1 98.75 318 VAL A O 1
ATOM 2398 N N . ASP A 1 319 ? 2.609 -11.172 -8.312 1 98.75 319 ASP A N 1
ATOM 2399 C CA . ASP A 1 319 ? 3.658 -11.234 -9.328 1 98.75 319 ASP A CA 1
ATOM 2400 C C . ASP A 1 319 ? 5.02 -11.516 -8.688 1 98.75 319 ASP A C 1
ATOM 2402 O O . ASP A 1 319 ? 5.094 -11.883 -7.516 1 98.75 319 ASP A O 1
ATOM 2406 N N . GLY A 1 320 ? 6.102 -11.5 -9.539 1 98.31 320 GLY A N 1
ATOM 2407 C CA . GLY A 1 320 ? 7.438 -11.797 -9.055 1 98.31 320 GLY A CA 1
ATOM 2408 C C . GLY A 1 320 ? 8.023 -10.688 -8.203 1 98.31 320 GLY A C 1
ATOM 2409 O O . GLY A 1 320 ? 7.832 -9.508 -8.5 1 98.31 320 GLY A O 1
ATOM 2410 N N . PRO A 1 321 ? 8.781 -11.062 -7.176 1 98 321 PRO A N 1
ATOM 2411 C CA . PRO A 1 321 ? 9.312 -10.07 -6.234 1 98 321 PRO A CA 1
ATOM 2412 C C . PRO A 1 321 ? 10.422 -9.219 -6.84 1 98 321 PRO A C 1
ATOM 2414 O O . PRO A 1 321 ? 10.852 -8.234 -6.23 1 98 321 PRO A O 1
ATOM 2417 N N . ALA A 1 322 ? 10.867 -9.555 -8.031 1 98.19 322 ALA A N 1
ATOM 2418 C CA . ALA A 1 322 ? 11.812 -8.672 -8.711 1 98.19 322 ALA A CA 1
ATOM 2419 C C . ALA A 1 322 ? 11.086 -7.531 -9.422 1 98.19 322 ALA A C 1
ATOM 2421 O O . ALA A 1 322 ? 11.711 -6.574 -9.883 1 98.19 322 ALA A O 1
ATOM 2422 N N . SER A 1 323 ? 9.805 -7.578 -9.578 1 97.75 323 SER A N 1
ATOM 2423 C CA . SER A 1 323 ? 8.984 -6.492 -10.094 1 97.75 323 SER A CA 1
ATOM 2424 C C . SER A 1 323 ? 7.844 -6.156 -9.141 1 97.75 323 SER A C 1
ATOM 2426 O O . SER A 1 323 ? 6.875 -5.496 -9.523 1 97.75 323 SER A O 1
ATOM 2428 N N . GLN A 1 324 ? 7.863 -6.602 -8.023 1 98.19 324 GLN A N 1
ATOM 2429 C CA . GLN A 1 324 ? 6.941 -6.344 -6.922 1 98.19 324 GLN A CA 1
ATOM 2430 C C . GLN A 1 324 ? 7.574 -6.715 -5.582 1 98.19 324 GLN A C 1
ATOM 2432 O O . GLN A 1 324 ? 7.227 -7.738 -4.988 1 98.19 324 GLN A O 1
ATOM 2437 N N . GLU A 1 325 ? 8.414 -5.965 -5.023 1 98.44 325 GLU A N 1
ATOM 2438 C CA . GLU A 1 325 ? 9.375 -6.277 -3.969 1 98.44 325 GLU A CA 1
ATOM 2439 C C . GLU A 1 325 ? 8.672 -6.488 -2.629 1 98.44 325 GLU A C 1
ATOM 2441 O O . GLU A 1 325 ? 9.234 -7.113 -1.723 1 98.44 325 GLU A O 1
ATOM 2446 N N . ALA A 1 326 ? 7.418 -6.012 -2.41 1 98.06 326 ALA A N 1
ATOM 2447 C CA . ALA A 1 326 ? 6.715 -6.184 -1.14 1 98.06 326 ALA A CA 1
ATOM 2448 C C . ALA A 1 326 ? 6.25 -7.625 -0.961 1 98.06 326 ALA A C 1
ATOM 2450 O O . ALA A 1 326 ? 6.414 -8.211 0.113 1 98.06 326 ALA A O 1
ATOM 2451 N N . GLY A 1 327 ? 5.578 -8.203 -2.02 1 98 327 GLY A N 1
ATOM 2452 C CA . GLY A 1 327 ? 5.262 -9.625 -2.078 1 98 327 GLY A CA 1
ATOM 2453 C C . GLY A 1 327 ? 4.168 -10.031 -1.109 1 98 327 GLY A C 1
ATOM 2454 O O . GLY A 1 327 ? 4.07 -11.203 -0.735 1 98 327 GLY A O 1
ATOM 2455 N N . ARG A 1 328 ? 3.318 -9.117 -0.659 1 98.06 328 ARG A N 1
ATOM 2456 C CA . ARG A 1 328 ? 2.26 -9.406 0.304 1 98.06 328 ARG A CA 1
ATOM 2457 C C . ARG A 1 328 ? 0.886 -9.312 -0.35 1 98.06 328 ARG A C 1
ATOM 2459 O O . ARG A 1 328 ? 0.488 -8.25 -0.822 1 98.06 328 ARG A O 1
ATOM 2466 N N . LEU A 1 329 ? 0.151 -10.391 -0.294 1 98.75 329 LEU A N 1
ATOM 2467 C CA . LEU A 1 329 ? -1.137 -10.383 -0.981 1 98.75 329 LEU A CA 1
ATOM 2468 C C . LEU A 1 329 ? -2.16 -9.562 -0.207 1 98.75 329 LEU A C 1
ATOM 2470 O O . LEU A 1 329 ? -3.029 -8.922 -0.804 1 98.75 329 LEU A O 1
ATOM 2474 N N . GLY A 1 330 ? -2.076 -9.562 1.147 1 98.38 330 GLY A N 1
ATOM 2475 C CA . GLY A 1 330 ? -2.98 -8.75 1.944 1 98.38 330 GLY A CA 1
ATOM 2476 C C . GLY A 1 330 ? -2.971 -7.285 1.546 1 98.38 330 GLY A C 1
ATOM 2477 O O . GLY A 1 330 ? -4.023 -6.648 1.481 1 98.38 330 GLY A O 1
ATOM 2478 N N . ASP A 1 331 ? -1.823 -6.785 1.233 1 97.69 331 ASP A N 1
ATOM 2479 C CA . ASP A 1 331 ? -1.663 -5.391 0.842 1 97.69 331 ASP A CA 1
ATOM 2480 C C . ASP A 1 331 ? -2.273 -5.133 -0.534 1 97.69 331 ASP A C 1
ATOM 2482 O O . ASP A 1 331 ? -2.652 -4 -0.848 1 97.69 331 ASP A O 1
ATOM 2486 N N . GLU A 1 332 ? -2.369 -6.164 -1.35 1 98.62 332 GLU A N 1
ATOM 2487 C CA . GLU A 1 332 ? -2.871 -5.988 -2.709 1 98.62 332 GLU A CA 1
ATOM 2488 C C . GLU A 1 332 ? -4.375 -5.727 -2.715 1 98.62 332 GLU A C 1
ATOM 2490 O O . GLU A 1 332 ? -4.918 -5.227 -3.701 1 98.62 332 GLU A O 1
ATOM 2495 N N . LEU A 1 333 ? -5.113 -6.105 -1.595 1 98.81 333 LEU A N 1
ATOM 2496 C CA . LEU A 1 333 ? -6.523 -5.75 -1.488 1 98.81 333 LEU A CA 1
ATOM 2497 C C . LEU A 1 333 ? -6.727 -4.25 -1.664 1 98.81 333 LEU A C 1
ATOM 2499 O O . LEU A 1 333 ? -7.512 -3.82 -2.512 1 98.81 333 LEU A O 1
ATOM 2503 N N . ARG A 1 334 ? -5.957 -3.543 -0.909 1 98.62 334 ARG A N 1
ATOM 2504 C CA . ARG A 1 334 ? -6.062 -2.088 -0.931 1 98.62 334 ARG A CA 1
ATOM 2505 C C . ARG A 1 334 ? -5.523 -1.521 -2.24 1 98.62 334 ARG A C 1
ATOM 2507 O O . ARG A 1 334 ? -6.109 -0.601 -2.812 1 98.62 334 ARG A O 1
ATOM 2514 N N . GLN A 1 335 ? -4.43 -2.074 -2.711 1 98.69 335 GLN A N 1
ATOM 2515 C CA . GLN A 1 335 ? -3.836 -1.564 -3.941 1 98.69 335 GLN A CA 1
ATOM 2516 C C . GLN A 1 335 ? -4.773 -1.762 -5.129 1 98.69 335 GLN A C 1
ATOM 2518 O O . GLN A 1 335 ? -4.84 -0.914 -6.023 1 98.69 335 GLN A O 1
ATOM 2523 N N . ALA A 1 336 ? -5.441 -2.936 -5.168 1 98.88 336 ALA A N 1
ATOM 2524 C CA . ALA A 1 336 ? -6.418 -3.186 -6.227 1 98.88 336 ALA A CA 1
ATOM 2525 C C . ALA A 1 336 ? -7.539 -2.148 -6.191 1 98.88 336 ALA A C 1
ATOM 2527 O O . ALA A 1 336 ? -7.961 -1.648 -7.238 1 98.88 336 ALA A O 1
ATOM 2528 N N . LEU A 1 337 ? -7.996 -1.85 -5.02 1 98.75 337 LEU A N 1
ATOM 2529 C CA . LEU A 1 337 ? -9.039 -0.853 -4.82 1 98.75 337 LEU A CA 1
ATOM 2530 C C . LEU A 1 337 ? -8.594 0.513 -5.328 1 98.75 337 LEU A C 1
ATOM 2532 O O . LEU A 1 337 ? -9.305 1.156 -6.105 1 98.75 337 LEU A O 1
ATOM 2536 N N . LEU A 1 338 ? -7.43 0.98 -4.91 1 98.62 338 LEU A N 1
ATOM 2537 C CA . LEU A 1 338 ? -6.918 2.289 -5.301 1 98.62 338 LEU A CA 1
ATOM 2538 C C . LEU A 1 338 ? -6.73 2.373 -6.809 1 98.62 338 LEU A C 1
ATOM 2540 O O . LEU A 1 338 ? -7.137 3.354 -7.438 1 98.62 338 LEU A O 1
ATOM 2544 N N . ALA A 1 339 ? -6.137 1.314 -7.383 1 98.62 339 ALA A N 1
ATOM 2545 C CA . ALA A 1 339 ? -5.875 1.311 -8.82 1 98.62 339 ALA A CA 1
ATOM 2546 C C . ALA A 1 339 ? -7.18 1.396 -9.609 1 98.62 339 ALA A C 1
ATOM 2548 O O . ALA A 1 339 ? -7.281 2.17 -10.57 1 98.62 339 ALA A O 1
ATOM 2549 N N . ALA A 1 340 ? -8.164 0.606 -9.242 1 98.69 340 ALA A N 1
ATOM 2550 C CA . ALA A 1 340 ? -9.453 0.623 -9.93 1 98.69 340 ALA A CA 1
ATOM 2551 C C . ALA A 1 340 ? -10.094 2.008 -9.859 1 98.69 340 ALA A C 1
ATOM 2553 O O . ALA A 1 340 ? -10.656 2.482 -10.852 1 98.69 340 ALA A O 1
ATOM 2554 N N . ARG A 1 341 ? -9.953 2.65 -8.75 1 98.38 341 ARG A N 1
ATOM 2555 C CA . ARG A 1 341 ? -10.625 3.926 -8.539 1 98.38 341 ARG A CA 1
ATOM 2556 C C . ARG A 1 341 ? -9.898 5.059 -9.25 1 98.38 341 ARG A C 1
ATOM 2558 O O . ARG A 1 341 ? -10.523 6.027 -9.688 1 98.38 341 ARG A O 1
ATOM 2565 N N . LEU A 1 342 ? -8.57 4.961 -9.367 1 97.75 342 LEU A N 1
ATOM 2566 C CA . LEU A 1 342 ? -7.824 5.922 -10.172 1 97.75 342 LEU A CA 1
ATOM 2567 C C . LEU A 1 342 ? -8.258 5.863 -11.633 1 97.75 342 LEU A C 1
ATOM 2569 O O . LEU A 1 342 ? -8.219 6.875 -12.336 1 97.75 342 LEU A O 1
ATOM 2573 N N . ARG A 1 343 ? -8.703 4.684 -12.047 1 96.81 343 ARG A N 1
ATOM 2574 C CA . ARG A 1 343 ? -9.086 4.473 -13.438 1 96.81 343 ARG A CA 1
ATOM 2575 C C . ARG A 1 343 ? -10.562 4.809 -13.648 1 96.81 343 ARG A C 1
ATOM 2577 O O . ARG A 1 343 ? -10.93 5.379 -14.68 1 96.81 343 ARG A O 1
ATOM 2584 N N . GLY A 1 344 ? -11.383 4.469 -12.672 1 96.69 344 GLY A N 1
ATOM 2585 C CA . GLY A 1 344 ? -12.805 4.469 -12.984 1 96.69 344 GLY A CA 1
ATOM 2586 C C . GLY A 1 344 ? -13.633 5.246 -11.977 1 96.69 344 GLY A C 1
ATOM 2587 O O . GLY A 1 344 ? -14.867 5.281 -12.078 1 96.69 344 GLY A O 1
ATOM 2588 N N . GLY A 1 345 ? -13.008 5.859 -11.016 1 96.81 345 GLY A N 1
ATOM 2589 C CA . GLY A 1 345 ? -13.758 6.629 -10.031 1 96.81 345 GLY A CA 1
ATOM 2590 C C . GLY A 1 345 ? -13.977 5.883 -8.727 1 96.81 345 GLY A C 1
ATOM 2591 O O . GLY A 1 345 ? -13.641 4.703 -8.625 1 96.81 345 GLY A O 1
ATOM 2592 N N . PRO A 1 346 ? -14.516 6.512 -7.762 1 96 346 PRO A N 1
ATOM 2593 C CA . PRO A 1 346 ? -14.5 6.059 -6.371 1 96 346 PRO A CA 1
ATOM 2594 C C . PRO A 1 346 ? -15.328 4.793 -6.156 1 96 346 PRO A C 1
ATOM 2596 O O . PRO A 1 346 ? -15.148 4.09 -5.16 1 96 346 PRO A O 1
ATOM 2599 N N . ALA A 1 347 ? -16.234 4.477 -7.043 1 96.75 347 ALA A N 1
ATOM 2600 C CA . ALA A 1 347 ? -17.094 3.318 -6.852 1 96.75 347 ALA A CA 1
ATOM 2601 C C . ALA A 1 347 ? -16.703 2.178 -7.785 1 96.75 347 ALA A C 1
ATOM 2603 O O . ALA A 1 347 ? -17.438 1.194 -7.918 1 96.75 347 ALA A O 1
ATOM 2604 N N . SER A 1 348 ? -15.578 2.301 -8.391 1 98.25 348 SER A N 1
ATOM 2605 C CA . SER A 1 348 ? -15.195 1.356 -9.438 1 98.25 348 SER A CA 1
ATOM 2606 C C . SER A 1 348 ? -14.852 -0.01 -8.852 1 98.25 348 SER A C 1
ATOM 2608 O O . SER A 1 348 ? -14.867 -1.018 -9.562 1 98.25 348 SER A O 1
ATOM 2610 N N . LEU A 1 349 ? -14.508 -0.094 -7.598 1 98.69 349 LEU A N 1
ATOM 2611 C CA . LEU A 1 349 ? -14.273 -1.338 -6.875 1 98.69 349 LEU A CA 1
ATOM 2612 C C . LEU A 1 349 ? -14.594 -1.171 -5.391 1 98.69 349 LEU A C 1
ATOM 2614 O O . LEU A 1 349 ? -14.07 -0.259 -4.742 1 98.69 349 LEU A O 1
ATOM 2618 N N . THR A 1 350 ? -15.414 -1.964 -4.859 1 98.56 350 THR A N 1
ATOM 2619 C CA . THR A 1 350 ? -15.789 -1.891 -3.455 1 98.56 350 THR A CA 1
ATOM 2620 C C . THR A 1 350 ? -14.859 -2.746 -2.6 1 98.56 350 THR A C 1
ATOM 2622 O O . THR A 1 350 ? -14.102 -3.564 -3.125 1 98.56 350 THR A O 1
ATOM 2625 N N . ALA A 1 351 ? -14.953 -2.533 -1.276 1 98.62 351 ALA A N 1
ATOM 2626 C CA . ALA A 1 351 ? -14.188 -3.346 -0.338 1 98.62 351 ALA A CA 1
ATOM 2627 C C . ALA A 1 351 ? -14.508 -4.828 -0.505 1 98.62 351 ALA A C 1
ATOM 2629 O O . ALA A 1 351 ? -13.602 -5.664 -0.543 1 98.62 351 ALA A O 1
ATOM 2630 N N . ARG A 1 352 ? -15.734 -5.172 -0.604 1 98.69 352 ARG A N 1
ATOM 2631 C CA . ARG A 1 352 ? -16.188 -6.555 -0.71 1 98.69 352 ARG A CA 1
ATOM 2632 C C . ARG A 1 352 ? -15.75 -7.176 -2.033 1 98.69 352 ARG A C 1
ATOM 2634 O O . ARG A 1 352 ? -15.422 -8.359 -2.092 1 98.69 352 ARG A O 1
ATOM 2641 N N . GLU A 1 353 ? -15.766 -6.383 -3.107 1 98.75 353 GLU A N 1
ATOM 2642 C CA . GLU A 1 353 ? -15.273 -6.895 -4.383 1 98.75 353 GLU A CA 1
ATOM 2643 C C . GLU A 1 353 ? -13.773 -7.172 -4.328 1 98.75 353 GLU A C 1
ATOM 2645 O O . GLU A 1 353 ? -13.297 -8.164 -4.891 1 98.75 353 GLU A O 1
ATOM 2650 N N . ALA A 1 354 ? -13.008 -6.277 -3.701 1 98.88 354 ALA A N 1
ATOM 2651 C CA . ALA A 1 354 ? -11.578 -6.523 -3.529 1 98.88 354 ALA A CA 1
ATOM 2652 C C . ALA A 1 354 ? -11.328 -7.816 -2.76 1 98.88 354 ALA A C 1
ATOM 2654 O O . ALA A 1 354 ? -10.484 -8.625 -3.146 1 98.88 354 ALA A O 1
ATOM 2655 N N . LEU A 1 355 ? -12.055 -8 -1.656 1 98.94 355 LEU A N 1
ATOM 2656 C CA . LEU A 1 355 ? -11.93 -9.227 -0.875 1 98.94 355 LEU A CA 1
ATOM 2657 C C . LEU A 1 355 ? -12.328 -10.445 -1.705 1 98.94 355 LEU A C 1
ATOM 2659 O O . LEU A 1 355 ? -11.656 -11.477 -1.65 1 98.94 355 LEU A O 1
ATOM 2663 N N . SER A 1 356 ? -13.375 -10.312 -2.475 1 98.94 356 SER A N 1
ATOM 2664 C CA . SER A 1 356 ? -13.82 -11.398 -3.342 1 98.94 356 SER A CA 1
ATOM 2665 C C . SER A 1 356 ? -12.742 -11.766 -4.355 1 98.94 356 SER A C 1
ATOM 2667 O O . SER A 1 356 ? -12.477 -12.953 -4.582 1 98.94 356 SER A O 1
ATOM 2669 N N . MET A 1 357 ? -12.117 -10.812 -4.965 1 98.94 357 MET A N 1
ATOM 2670 C CA . MET A 1 357 ? -11.047 -11.062 -5.922 1 98.94 357 MET A CA 1
ATOM 2671 C C . MET A 1 357 ? -9.898 -11.828 -5.266 1 98.94 357 MET A C 1
ATOM 2673 O O . MET A 1 357 ? -9.328 -12.742 -5.867 1 98.94 357 MET A O 1
ATOM 2677 N N . ALA A 1 358 ? -9.641 -11.531 -3.994 1 98.94 358 ALA A N 1
ATOM 2678 C CA . ALA A 1 358 ? -8.484 -12.094 -3.297 1 98.94 358 ALA A CA 1
ATOM 2679 C C . ALA A 1 358 ? -8.812 -13.461 -2.709 1 98.94 358 ALA A C 1
ATOM 2681 O O . ALA A 1 358 ? -7.949 -14.125 -2.131 1 98.94 358 ALA A O 1
ATOM 2682 N N . THR A 1 359 ? -10.078 -13.922 -2.787 1 98.94 359 THR A N 1
ATOM 2683 C CA . THR A 1 359 ? -10.5 -15.18 -2.182 1 98.94 359 THR A CA 1
ATOM 2684 C C . THR A 1 359 ? -11.195 -16.062 -3.209 1 98.94 359 THR A C 1
ATOM 2686 O O . THR A 1 359 ? -10.539 -16.75 -3.992 1 98.94 359 THR A O 1
ATOM 2689 N N . ILE A 1 360 ? -12.508 -15.82 -3.408 1 98.94 360 ILE A N 1
ATOM 2690 C CA . ILE A 1 360 ? -13.297 -16.703 -4.27 1 98.94 360 ILE A CA 1
ATOM 2691 C C . ILE A 1 360 ? -12.93 -16.453 -5.73 1 98.94 360 ILE A C 1
ATOM 2693 O O . ILE A 1 360 ? -12.945 -17.375 -6.547 1 98.94 360 ILE A O 1
ATOM 2697 N N . GLY A 1 361 ? -12.633 -15.188 -6.09 1 98.94 361 GLY A N 1
ATOM 2698 C CA . GLY A 1 361 ? -12.156 -14.914 -7.434 1 98.94 361 GLY A CA 1
ATOM 2699 C C . GLY A 1 361 ? -10.867 -15.641 -7.777 1 98.94 361 GLY A C 1
ATOM 2700 O O . GLY A 1 361 ? -10.742 -16.203 -8.867 1 98.94 361 GLY A O 1
ATOM 2701 N N . GLY A 1 362 ? -9.906 -15.594 -6.859 1 98.94 362 GLY A N 1
ATOM 2702 C CA . GLY A 1 362 ? -8.688 -16.359 -7.043 1 98.94 362 GLY A CA 1
ATOM 2703 C C . GLY A 1 362 ? -8.93 -17.859 -7.117 1 98.94 362 GLY A C 1
ATOM 2704 O O . GLY A 1 362 ? -8.344 -18.547 -7.957 1 98.94 362 GLY A O 1
ATOM 2705 N N . ALA A 1 363 ? -9.812 -18.375 -6.203 1 98.88 363 ALA A N 1
ATOM 2706 C CA . ALA A 1 363 ? -10.141 -19.797 -6.219 1 98.88 363 ALA A CA 1
ATOM 2707 C C . ALA A 1 363 ? -10.758 -20.203 -7.555 1 98.88 363 ALA A C 1
ATOM 2709 O O . ALA A 1 363 ? -10.484 -21.297 -8.07 1 98.88 363 ALA A O 1
ATOM 2710 N N . ARG A 1 364 ? -11.555 -19.328 -8.125 1 98.75 364 ARG A N 1
ATOM 2711 C CA . ARG A 1 364 ? -12.156 -19.594 -9.43 1 98.75 364 ARG A CA 1
ATOM 2712 C C . ARG A 1 364 ? -11.102 -19.641 -10.523 1 98.75 364 ARG A C 1
ATOM 2714 O O . ARG A 1 364 ? -11.141 -20.516 -11.391 1 98.75 364 ARG A O 1
ATOM 2721 N N . CYS A 1 365 ? -10.18 -18.703 -10.492 1 98.88 365 CYS A N 1
ATOM 2722 C CA . CYS A 1 365 ? -9.086 -18.719 -11.461 1 98.88 365 CYS A CA 1
ATOM 2723 C C . CYS A 1 365 ? -8.344 -20.062 -11.422 1 98.88 365 CYS A C 1
ATOM 2725 O O . CYS A 1 365 ? -8.023 -20.625 -12.469 1 98.88 365 CYS A O 1
ATOM 2727 N N . LEU A 1 366 ? -8.156 -20.594 -10.195 1 98.75 366 LEU A N 1
ATOM 2728 C CA . LEU A 1 366 ? -7.348 -21.797 -10.031 1 98.75 366 LEU A CA 1
ATOM 2729 C C . LEU A 1 366 ? -8.219 -23.047 -10.102 1 98.75 366 LEU A C 1
ATOM 2731 O O . LEU A 1 366 ? -7.715 -24.156 -9.969 1 98.75 366 LEU A O 1
ATOM 2735 N N . GLY A 1 367 ? -9.508 -22.891 -10.305 1 98.25 367 GLY A N 1
ATOM 2736 C CA . GLY A 1 367 ? -10.43 -24 -10.453 1 98.25 367 GLY A CA 1
ATOM 2737 C C . GLY A 1 367 ? -10.727 -24.719 -9.148 1 98.25 367 GLY A C 1
ATOM 2738 O O . GLY A 1 367 ? -10.914 -25.938 -9.125 1 98.25 367 GLY A O 1
ATOM 2739 N N . ARG A 1 368 ? -10.711 -23.953 -8.086 1 98.5 368 ARG A N 1
ATOM 2740 C CA . ARG A 1 368 ? -10.875 -24.578 -6.777 1 98.5 368 ARG A CA 1
ATOM 2741 C C . ARG A 1 368 ? -11.992 -23.906 -5.984 1 98.5 368 ARG A C 1
ATOM 2743 O O . ARG A 1 368 ? -12.047 -24.031 -4.762 1 98.5 368 ARG A O 1
ATOM 2750 N N . ASP A 1 369 ? -12.898 -23.172 -6.633 1 98.19 369 ASP A N 1
ATOM 2751 C CA . ASP A 1 369 ? -13.914 -22.359 -5.969 1 98.19 369 ASP A CA 1
ATOM 2752 C C . ASP A 1 369 ? -14.961 -23.25 -5.297 1 98.19 369 ASP A C 1
ATOM 2754 O O . ASP A 1 369 ? -15.695 -22.781 -4.418 1 98.19 369 ASP A O 1
ATOM 2758 N N . LYS A 1 370 ? -15.008 -24.5 -5.645 1 98 370 LYS A N 1
ATOM 2759 C CA . LYS A 1 370 ? -15.922 -25.406 -4.969 1 98 370 LYS A CA 1
ATOM 2760 C C . LYS A 1 370 ? -15.328 -25.906 -3.654 1 98 370 LYS A C 1
ATOM 2762 O O . LYS A 1 370 ? -16.062 -26.391 -2.779 1 98 370 LYS A O 1
ATOM 2767 N N . GLU A 1 371 ? -14.055 -25.781 -3.502 1 98.44 371 GLU A N 1
ATOM 2768 C CA . GLU A 1 371 ? -13.359 -26.359 -2.355 1 98.44 371 GLU A CA 1
ATOM 2769 C C . GLU A 1 371 ? -12.938 -25.281 -1.367 1 98.44 371 GLU A C 1
ATOM 2771 O O . GLU A 1 371 ? -12.852 -25.531 -0.163 1 98.44 371 GLU A O 1
ATOM 2776 N N . THR A 1 372 ? -12.555 -24.141 -1.844 1 98.25 372 THR A N 1
ATOM 2777 C CA . THR A 1 372 ? -12.031 -23.047 -1.02 1 98.25 372 THR A CA 1
ATOM 2778 C C . THR A 1 372 ? -12.5 -21.703 -1.542 1 98.25 372 THR A C 1
ATOM 2780 O O . THR A 1 372 ? -13.359 -21.625 -2.42 1 98.25 372 THR A O 1
ATOM 2783 N N . GLY A 1 373 ? -12.086 -20.594 -0.908 1 98.75 373 GLY A N 1
ATOM 2784 C CA . GLY A 1 373 ? -12.336 -19.25 -1.38 1 98.75 373 GLY A CA 1
ATOM 2785 C C . GLY A 1 373 ? -13.562 -18.609 -0.744 1 98.75 373 GLY A C 1
ATOM 2786 O O . GLY A 1 373 ? -13.812 -17.422 -0.928 1 98.75 373 GLY A O 1
ATOM 2787 N N . SER A 1 374 ? -14.367 -19.328 -0.028 1 98.88 374 SER A N 1
ATOM 2788 C CA . SER A 1 374 ? -15.492 -18.828 0.772 1 98.88 374 SER A CA 1
ATOM 2789 C C . SER A 1 374 ? -15.68 -19.688 2.025 1 98.88 374 SER A C 1
ATOM 2791 O O . SER A 1 374 ? -15.109 -20.766 2.141 1 98.88 374 SER A O 1
ATOM 2793 N N . ILE A 1 375 ? -16.328 -19.125 3.002 1 98.88 375 ILE A N 1
ATOM 2794 C CA . ILE A 1 375 ? -16.641 -19.875 4.215 1 98.88 375 ILE A CA 1
ATOM 2795 C C . ILE A 1 375 ? -18.047 -20.469 4.109 1 98.88 375 ILE A C 1
ATOM 2797 O O . ILE A 1 375 ? -19.031 -19.781 4.395 1 98.88 375 ILE A O 1
ATOM 2801 N N . GLU A 1 376 ? -18.125 -21.641 3.715 1 98.5 376 GLU A N 1
ATOM 2802 C CA . GLU A 1 376 ? -19.359 -22.406 3.559 1 98.5 376 GLU A CA 1
ATOM 2803 C C . GLU A 1 376 ? -19.188 -23.828 4.105 1 98.5 376 GLU A C 1
ATOM 2805 O O . GLU A 1 376 ? -18.109 -24.406 4.035 1 98.5 376 GLU A O 1
ATOM 2810 N N . LYS A 1 377 ? -20.297 -24.359 4.621 1 98.12 377 LYS A N 1
ATOM 2811 C CA . LYS A 1 377 ? -20.266 -25.734 5.113 1 98.12 377 LYS A CA 1
ATOM 2812 C C . LYS A 1 377 ? -19.734 -26.688 4.047 1 98.12 377 LYS A C 1
ATOM 2814 O O . LYS A 1 377 ? -20.156 -26.625 2.889 1 98.12 377 LYS A O 1
ATOM 2819 N N . GLY A 1 378 ? -18.812 -27.516 4.445 1 98.25 378 GLY A N 1
ATOM 2820 C CA . GLY A 1 378 ? -18.266 -28.531 3.547 1 98.25 378 GLY A CA 1
ATOM 2821 C C . GLY A 1 378 ? -16.953 -28.125 2.902 1 98.25 378 GLY A C 1
ATOM 2822 O O . GLY A 1 378 ? -16.172 -28.984 2.486 1 98.25 378 GLY A O 1
ATOM 2823 N N . LYS A 1 379 ? -16.656 -26.891 2.744 1 98.69 379 LYS A N 1
ATOM 2824 C CA . LYS A 1 379 ? -15.414 -26.422 2.137 1 98.69 379 LYS A CA 1
ATOM 2825 C C . LYS A 1 379 ? -14.234 -26.578 3.096 1 98.69 379 LYS A C 1
ATOM 2827 O O . LYS A 1 379 ? -14.43 -26.766 4.301 1 98.69 379 LYS A O 1
ATOM 2832 N N . LEU A 1 380 ? -13.117 -26.625 2.498 1 98.75 380 LEU A N 1
ATOM 2833 C CA . LEU A 1 380 ? -11.891 -26.75 3.281 1 98.75 380 LEU A CA 1
ATOM 2834 C C . LEU A 1 380 ? -11.719 -25.562 4.211 1 98.75 380 LEU A C 1
ATOM 2836 O O . LEU A 1 380 ? -12.047 -24.438 3.846 1 98.75 380 LEU A O 1
ATOM 2840 N N . ALA A 1 381 ? -11.211 -25.797 5.379 1 98.56 381 ALA A N 1
ATOM 2841 C CA . ALA A 1 381 ? -11.023 -24.766 6.383 1 98.56 381 ALA A CA 1
ATOM 2842 C C . ALA A 1 381 ? -9.734 -23.984 6.137 1 98.56 381 ALA A C 1
ATOM 2844 O O . ALA A 1 381 ? -8.828 -24 6.969 1 98.56 381 ALA A O 1
ATOM 2845 N N . ASP A 1 382 ? -9.625 -23.344 5.051 1 98.88 382 ASP A N 1
ATOM 2846 C CA . ASP A 1 382 ? -8.641 -22.297 4.777 1 98.88 382 ASP A CA 1
ATOM 2847 C C . ASP A 1 382 ? -9.133 -20.938 5.246 1 98.88 382 ASP A C 1
ATOM 2849 O O . ASP A 1 382 ? -9.914 -20.281 4.551 1 98.88 382 ASP A O 1
ATOM 2853 N N . LEU A 1 383 ? -8.617 -20.484 6.398 1 98.94 383 LEU A N 1
ATOM 2854 C CA . LEU A 1 383 ? -9.188 -19.312 7.055 1 98.94 383 LEU A CA 1
ATOM 2855 C C . LEU A 1 383 ? -8.094 -18.344 7.488 1 98.94 383 LEU A C 1
ATOM 2857 O O . LEU A 1 383 ? -7.012 -18.781 7.91 1 98.94 383 LEU A O 1
ATOM 2861 N N . ALA A 1 384 ? -8.328 -17.109 7.355 1 98.94 384 ALA A N 1
ATOM 2862 C CA . ALA A 1 384 ? -7.488 -16.047 7.898 1 98.94 384 ALA A CA 1
ATOM 2863 C C . ALA A 1 384 ? -8.234 -15.266 8.977 1 98.94 384 ALA A C 1
ATOM 2865 O O . ALA A 1 384 ? -9.383 -14.859 8.773 1 98.94 384 ALA A O 1
ATOM 2866 N N . VAL A 1 385 ? -7.645 -15.078 10.125 1 98.94 385 VAL A N 1
ATOM 2867 C CA . VAL A 1 385 ? -8.195 -14.32 11.242 1 98.94 385 VAL A CA 1
ATOM 2868 C C . VAL A 1 385 ? -7.387 -13.047 11.461 1 98.94 385 VAL A C 1
ATOM 2870 O O . VAL A 1 385 ? -6.199 -13.109 11.789 1 98.94 385 VAL A O 1
ATOM 2873 N N . TRP A 1 386 ? -8.055 -11.898 11.312 1 98.88 386 TRP A N 1
ATOM 2874 C CA . TRP A 1 386 ? -7.414 -10.586 11.344 1 98.88 386 TRP A CA 1
ATOM 2875 C C . TRP A 1 386 ? -7.781 -9.828 12.617 1 98.88 386 TRP A C 1
ATOM 2877 O O . TRP A 1 386 ? -8.961 -9.711 12.953 1 98.88 386 TRP A O 1
ATOM 2887 N N . ARG A 1 387 ? -6.84 -9.258 13.266 1 98.5 387 ARG A N 1
ATOM 2888 C CA . ARG A 1 387 ? -7.105 -8.445 14.445 1 98.5 387 ARG A CA 1
ATOM 2889 C C . ARG A 1 387 ? -7.492 -7.02 14.062 1 98.5 387 ARG A C 1
ATOM 2891 O O . ARG A 1 387 ? -6.727 -6.328 13.383 1 98.5 387 ARG A O 1
ATOM 2898 N N . LEU A 1 388 ? -8.633 -6.535 14.523 1 98.19 388 LEU A N 1
ATOM 2899 C CA . LEU A 1 388 ? -9.141 -5.25 14.055 1 98.19 388 LEU A CA 1
ATOM 2900 C C . LEU A 1 388 ? -9.32 -4.285 15.227 1 98.19 388 LEU A C 1
ATOM 2902 O O . LEU A 1 388 ? -9.875 -3.195 15.055 1 98.19 388 LEU A O 1
ATOM 2906 N N . ASP A 1 389 ? -8.844 -4.535 16.391 1 97 389 ASP A N 1
ATOM 2907 C CA . ASP A 1 389 ? -9.164 -3.701 17.547 1 97 389 ASP A CA 1
ATOM 2908 C C . ASP A 1 389 ? -7.957 -2.861 17.969 1 97 389 ASP A C 1
ATOM 2910 O O . ASP A 1 389 ? -7.98 -2.213 19.016 1 97 389 ASP A O 1
ATOM 2914 N N . GLY A 1 390 ? -6.898 -2.893 17.172 1 97 390 GLY A N 1
ATOM 2915 C CA . GLY A 1 390 ? -5.742 -2.045 17.422 1 97 390 GLY A CA 1
ATOM 2916 C C . GLY A 1 390 ? -5.887 -0.654 16.828 1 97 390 GLY A C 1
ATOM 2917 O O . GLY A 1 390 ? -6.883 -0.356 16.172 1 97 390 GLY A O 1
ATOM 2918 N N . ILE A 1 391 ? -4.91 0.152 17.047 1 97.06 391 ILE A N 1
ATOM 2919 C CA . ILE A 1 391 ? -4.934 1.565 16.688 1 97.06 391 ILE A CA 1
ATOM 2920 C C . ILE A 1 391 ? -5.086 1.707 15.172 1 97.06 391 ILE A C 1
ATOM 2922 O O . ILE A 1 391 ? -5.695 2.664 14.695 1 97.06 391 ILE A O 1
ATOM 2926 N N . GLY A 1 392 ? -4.66 0.714 14.43 1 96.75 392 GLY A N 1
ATOM 2927 C CA . GLY A 1 392 ? -4.691 0.784 12.977 1 96.75 392 GLY A CA 1
ATOM 2928 C C . GLY A 1 392 ? -6.09 0.646 12.406 1 96.75 392 GLY A C 1
ATOM 2929 O O . GLY A 1 392 ? -6.367 1.13 11.305 1 96.75 392 GLY A O 1
ATOM 2930 N N . GLN A 1 393 ? -7.004 0.021 13.133 1 97.38 393 GLN A N 1
ATOM 2931 C CA . GLN A 1 393 ? -8.312 -0.296 12.562 1 97.38 393 GLN A CA 1
ATOM 2932 C C . GLN A 1 393 ? -9.438 0.244 13.445 1 97.38 393 GLN A C 1
ATOM 2934 O O . GLN A 1 393 ? -10.594 0.296 13.016 1 97.38 393 GLN A O 1
ATOM 2939 N N . VAL A 1 394 ? -9.125 0.686 14.594 1 95.88 394 VAL A N 1
ATOM 2940 C CA . VAL A 1 394 ? -10.156 1.084 15.547 1 95.88 394 VAL A CA 1
ATOM 2941 C C . VAL A 1 394 ? -11 2.213 14.961 1 95.88 394 VAL A C 1
ATOM 2943 O O . VAL A 1 394 ? -10.484 3.061 14.227 1 95.88 394 VAL A O 1
ATOM 2946 N N . GLY A 1 395 ? -12.289 2.174 15.273 1 94.38 395 GLY A N 1
ATOM 2947 C CA . GLY A 1 395 ? -13.188 3.236 14.836 1 94.38 395 GLY A CA 1
ATOM 2948 C C . GLY A 1 395 ? -13.812 2.967 13.484 1 94.38 395 GLY A C 1
ATOM 2949 O O . GLY A 1 395 ? -14.68 3.723 13.031 1 94.38 395 GLY A O 1
ATOM 2950 N N . ILE A 1 396 ? -13.391 1.986 12.742 1 97.94 396 ILE A N 1
ATOM 2951 C CA . ILE A 1 396 ? -14.023 1.58 11.492 1 97.94 396 ILE A CA 1
ATOM 2952 C C . ILE A 1 396 ? -15.07 0.506 11.773 1 97.94 396 ILE A C 1
ATOM 2954 O O . ILE A 1 396 ? -14.734 -0.629 12.109 1 97.94 396 ILE A O 1
ATOM 2958 N N . ASP A 1 397 ? -16.281 0.782 11.625 1 97.62 397 ASP A N 1
ATOM 2959 C CA . ASP A 1 397 ? -17.375 -0.086 12.047 1 97.62 397 ASP A CA 1
ATOM 2960 C C . ASP A 1 397 ? -17.484 -1.309 11.141 1 97.62 397 ASP A C 1
ATOM 2962 O O . ASP A 1 397 ? -17.781 -2.41 11.609 1 97.62 397 ASP A O 1
ATOM 2966 N N . ASP A 1 398 ? -17.359 -1.136 9.867 1 98.38 398 ASP A N 1
ATOM 2967 C CA . ASP A 1 398 ? -17.453 -2.232 8.906 1 98.38 398 ASP A CA 1
ATOM 2968 C C . ASP A 1 398 ? -16.141 -3.004 8.836 1 98.38 398 ASP A C 1
ATOM 2970 O O . ASP A 1 398 ? -15.133 -2.494 8.328 1 98.38 398 ASP A O 1
ATOM 2974 N N . PRO A 1 399 ? -16.109 -4.27 9.281 1 98.62 399 PRO A N 1
ATOM 2975 C CA . PRO A 1 399 ? -14.852 -5 9.383 1 98.62 399 PRO A CA 1
ATOM 2976 C C . PRO A 1 399 ? -14.195 -5.242 8.031 1 98.62 399 PRO A C 1
ATOM 2978 O O . PRO A 1 399 ? -12.969 -5.277 7.93 1 98.62 399 PRO A O 1
ATOM 2981 N N . VAL A 1 400 ? -14.984 -5.414 6.965 1 98.81 400 VAL A N 1
ATOM 2982 C CA . VAL A 1 400 ? -14.414 -5.633 5.641 1 98.81 400 VAL A CA 1
ATOM 2983 C C . VAL A 1 400 ? -13.773 -4.34 5.137 1 98.81 400 VAL A C 1
ATOM 2985 O O . VAL A 1 400 ? -12.703 -4.371 4.523 1 98.81 400 VAL A O 1
ATOM 2988 N N . VAL A 1 401 ? -14.367 -3.197 5.449 1 98.69 401 VAL A N 1
ATOM 2989 C CA . VAL A 1 401 ? -13.773 -1.905 5.121 1 98.69 401 VAL A CA 1
ATOM 2990 C C . VAL A 1 401 ? -12.484 -1.717 5.906 1 98.69 401 VAL A C 1
ATOM 2992 O O . VAL A 1 401 ? -11.477 -1.258 5.355 1 98.69 401 VAL A O 1
ATOM 2995 N N . ALA A 1 402 ? -12.5 -2.105 7.191 1 98.69 402 ALA A N 1
ATOM 2996 C CA . ALA A 1 402 ? -11.297 -2.008 8.016 1 98.69 402 ALA A CA 1
ATOM 2997 C C . ALA A 1 402 ? -10.148 -2.818 7.41 1 98.69 402 ALA A C 1
ATOM 2999 O O . ALA A 1 402 ? -9 -2.367 7.395 1 98.69 402 ALA A O 1
ATOM 3000 N N . LEU A 1 403 ? -10.469 -3.955 6.852 1 98.75 403 LEU A N 1
ATOM 3001 C CA . LEU A 1 403 ? -9.469 -4.852 6.281 1 98.75 403 LEU A CA 1
ATOM 3002 C C . LEU A 1 403 ? -8.906 -4.289 4.98 1 98.75 403 LEU A C 1
ATOM 3004 O O . LEU A 1 403 ? -7.699 -4.324 4.75 1 98.75 403 LEU A O 1
ATOM 3008 N N . VAL A 1 404 ? -9.789 -3.744 4.129 1 98.69 404 VAL A N 1
ATOM 3009 C CA . VAL A 1 404 ? -9.406 -3.439 2.75 1 98.69 404 VAL A CA 1
ATOM 3010 C C . VAL A 1 404 ? -8.891 -2.004 2.662 1 98.69 404 VAL A C 1
ATOM 3012 O O . VAL A 1 404 ? -7.914 -1.732 1.963 1 98.69 404 VAL A O 1
ATOM 3015 N N . TYR A 1 405 ? -9.57 -1.068 3.396 1 98 405 TYR A N 1
ATOM 3016 C CA . TYR A 1 405 ? -9.242 0.348 3.295 1 98 405 TYR A CA 1
ATOM 3017 C C . TYR A 1 405 ? -8.109 0.711 4.25 1 98 405 TYR A C 1
ATOM 3019 O O . TYR A 1 405 ? -7.359 1.66 4.008 1 98 405 TYR A O 1
ATOM 3027 N N . GLY A 1 406 ? -7.996 0.029 5.367 1 96.94 406 GLY A N 1
ATOM 3028 C CA . GLY A 1 406 ? -7.02 0.347 6.395 1 96.94 406 GLY A CA 1
ATOM 3029 C C . GLY A 1 406 ? -5.656 -0.266 6.133 1 96.94 406 GLY A C 1
ATOM 3030 O O . GLY A 1 406 ? -5.422 -0.842 5.066 1 96.94 406 GLY A O 1
ATOM 3031 N N . ALA A 1 407 ? -4.734 -0.028 7.047 1 95.19 407 ALA A N 1
ATOM 3032 C CA . ALA A 1 407 ? -3.459 -0.743 7.039 1 95.19 407 ALA A CA 1
ATOM 3033 C C . ALA A 1 407 ? -3.672 -2.244 7.219 1 95.19 407 ALA A C 1
ATOM 3035 O O . ALA A 1 407 ? -4.652 -2.67 7.832 1 95.19 407 ALA A O 1
ATOM 3036 N N . GLN A 1 408 ? -2.828 -3.01 6.578 1 95 408 GLN A N 1
ATOM 3037 C CA . GLN A 1 408 ? -2.967 -4.449 6.777 1 95 408 GLN A CA 1
ATOM 3038 C C . GLN A 1 408 ? -2.971 -4.801 8.258 1 95 408 GLN A C 1
ATOM 3040 O O . GLN A 1 408 ? -2 -4.531 8.969 1 95 408 GLN A O 1
ATOM 3045 N N . PRO A 1 409 ? -4.027 -5.371 8.758 1 97.69 409 PRO A N 1
ATOM 3046 C CA . PRO A 1 409 ? -4.086 -5.711 10.188 1 97.69 409 PRO A CA 1
ATOM 3047 C C . PRO A 1 409 ? -3.168 -6.875 10.555 1 97.69 409 PRO A C 1
ATOM 3049 O O . PRO A 1 409 ? -2.807 -7.676 9.688 1 97.69 409 PRO A O 1
ATOM 3052 N N . PRO A 1 410 ? -2.805 -6.965 11.828 1 97.56 410 PRO A N 1
ATOM 3053 C CA . PRO A 1 410 ? -2.086 -8.164 12.273 1 97.56 410 PRO A CA 1
ATOM 3054 C C . PRO A 1 410 ? -2.863 -9.453 12.008 1 97.56 410 PRO A C 1
ATOM 3056 O O . PRO A 1 410 ? -4.086 -9.484 12.172 1 97.56 410 PRO A O 1
ATOM 3059 N N . LEU A 1 411 ? -2.158 -10.406 11.492 1 98.62 411 LEU A N 1
ATOM 3060 C CA . LEU A 1 411 ? -2.73 -11.727 11.281 1 98.62 411 LEU A CA 1
ATOM 3061 C C . LEU A 1 411 ? -2.691 -12.547 12.57 1 98.62 411 LEU A C 1
ATOM 3063 O O . LEU A 1 411 ? -1.616 -12.945 13.023 1 98.62 411 LEU A O 1
ATOM 3067 N N . GLU A 1 412 ? -3.826 -12.789 13.156 1 98.62 412 GLU A N 1
ATOM 3068 C CA . GLU A 1 412 ? -3.92 -13.5 14.43 1 98.62 412 GLU A CA 1
ATOM 3069 C C . GLU A 1 412 ? -3.748 -15.008 14.234 1 98.62 412 GLU A C 1
ATOM 3071 O O . GLU A 1 412 ? -3.143 -15.68 15.07 1 98.62 412 GLU A O 1
ATOM 3076 N N . LEU A 1 413 ? -4.32 -15.484 13.141 1 98.75 413 LEU A N 1
ATOM 3077 C CA . LEU A 1 413 ? -4.336 -16.922 12.875 1 98.75 413 LEU A CA 1
ATOM 3078 C C . LEU A 1 413 ? -4.52 -17.203 11.391 1 98.75 413 LEU A C 1
ATOM 3080 O O . LEU A 1 413 ? -5.25 -16.484 10.703 1 98.75 413 LEU A O 1
ATOM 3084 N N . LEU A 1 414 ? -3.832 -18.188 10.883 1 98.88 414 LEU A N 1
ATOM 3085 C CA . LEU A 1 414 ? -4.008 -18.703 9.531 1 98.88 414 LEU A CA 1
ATOM 3086 C C . LEU A 1 414 ? -4.141 -20.234 9.547 1 98.88 414 LEU A C 1
ATOM 3088 O O . LEU A 1 414 ? -3.266 -20.922 10.055 1 98.88 414 LEU A O 1
ATOM 3092 N N . LEU A 1 415 ? -5.207 -20.703 9.039 1 98.62 415 LEU A N 1
ATOM 3093 C CA . LEU A 1 415 ? -5.453 -22.141 8.93 1 98.62 415 LEU A CA 1
ATOM 3094 C C . LEU A 1 415 ? -5.461 -22.578 7.477 1 98.62 415 LEU A C 1
ATOM 3096 O O . LEU A 1 415 ? -6.043 -21.906 6.621 1 98.62 415 LEU A O 1
ATOM 3100 N N . VAL A 1 416 ? -4.824 -23.672 7.145 1 98.62 416 VAL A N 1
ATOM 3101 C CA . VAL A 1 416 ? -4.93 -24.375 5.871 1 98.62 416 VAL A CA 1
ATOM 3102 C C . VAL A 1 416 ? -5.461 -25.797 6.098 1 98.62 416 VAL A C 1
ATOM 3104 O O . VAL A 1 416 ? -4.773 -26.641 6.676 1 98.62 416 VAL A O 1
ATOM 3107 N N . GLY A 1 417 ? -6.664 -26.016 5.676 1 97.12 417 GLY A N 1
ATOM 3108 C CA . GLY A 1 417 ? -7.297 -27.281 5.992 1 97.12 417 GLY A CA 1
ATOM 3109 C C . GLY A 1 417 ? -7.426 -27.531 7.484 1 97.12 417 GLY A C 1
ATOM 3110 O O . GLY A 1 417 ? -7.195 -28.656 7.953 1 97.12 417 GLY A O 1
ATOM 3111 N N . GLY A 1 418 ? -7.578 -26.5 8.188 1 96.38 418 GLY A N 1
ATOM 3112 C CA . GLY A 1 418 ? -7.75 -26.625 9.625 1 96.38 418 GLY A CA 1
ATOM 3113 C C . GLY A 1 418 ? -6.434 -26.672 10.383 1 96.38 418 GLY A C 1
ATOM 3114 O O . GLY A 1 418 ? -6.41 -26.562 11.609 1 96.38 418 GLY A O 1
ATOM 3115 N N . GLU A 1 419 ? -5.371 -26.766 9.695 1 96.56 419 GLU A N 1
ATOM 3116 C CA . GLU A 1 419 ? -4.055 -26.797 10.32 1 96.56 419 GLU A CA 1
ATOM 3117 C C . GLU A 1 419 ? -3.486 -25.391 10.484 1 96.56 419 GLU A C 1
ATOM 3119 O O . GLU A 1 419 ? -3.58 -24.562 9.578 1 96.56 419 GLU A O 1
ATOM 3124 N N . THR A 1 420 ? -2.881 -25.078 11.688 1 97.62 420 THR A N 1
ATOM 3125 C CA . THR A 1 420 ? -2.33 -23.766 11.977 1 97.62 420 THR A CA 1
ATOM 3126 C C . THR A 1 420 ? -1.016 -23.547 11.234 1 97.62 420 THR A C 1
ATOM 3128 O O . THR A 1 420 ? -0.068 -24.312 11.398 1 97.62 420 THR A O 1
ATOM 3131 N N . VAL A 1 421 ? -0.982 -22.531 10.422 1 98.5 421 VAL A N 1
ATOM 3132 C CA . VAL A 1 421 ? 0.231 -22.188 9.688 1 98.5 421 VAL A CA 1
ATOM 3133 C C . VAL A 1 421 ? 0.84 -20.906 10.289 1 98.5 421 VAL A C 1
ATOM 3135 O O . VAL A 1 421 ? 2.064 -20.766 10.336 1 98.5 421 VAL A O 1
ATOM 3138 N N . VAL A 1 422 ? 0.04 -19.969 10.68 1 98.69 422 VAL A N 1
ATOM 3139 C CA . VAL A 1 422 ? 0.457 -18.734 11.359 1 98.69 422 VAL A CA 1
ATOM 3140 C C . VAL A 1 422 ? -0.353 -18.562 12.641 1 98.69 422 VAL A C 1
ATOM 3142 O O . VAL A 1 422 ? -1.56 -18.812 12.664 1 98.69 422 VAL A O 1
ATOM 3145 N N . ARG A 1 423 ? 0.266 -18.172 13.688 1 98.38 423 ARG A N 1
ATOM 3146 C CA . ARG A 1 423 ? -0.352 -17.828 14.961 1 98.38 423 ARG A CA 1
ATOM 3147 C C . ARG A 1 423 ? 0.282 -16.562 15.547 1 98.38 423 ARG A C 1
ATOM 3149 O O . ARG A 1 423 ? 1.504 -16.484 15.695 1 98.38 423 ARG A O 1
ATOM 3156 N N . HIS A 1 424 ? -0.508 -15.539 15.852 1 97.44 424 HIS A N 1
ATOM 3157 C CA . HIS A 1 424 ? -0.067 -14.266 16.422 1 97.44 424 HIS A CA 1
ATOM 3158 C C . HIS A 1 424 ? 1.027 -13.633 15.562 1 97.44 424 HIS A C 1
ATOM 3160 O O . HIS A 1 424 ? 2.057 -13.203 16.078 1 97.44 424 HIS A O 1
ATOM 3166 N N . GLY A 1 425 ? 0.862 -13.781 14.273 1 97.06 425 GLY A N 1
ATOM 3167 C CA . GLY A 1 425 ? 1.767 -13.133 13.328 1 97.06 425 GLY A CA 1
ATOM 3168 C C . GLY A 1 425 ? 3.062 -13.898 13.133 1 97.06 425 GLY A C 1
ATOM 3169 O O . GLY A 1 425 ? 3.998 -13.398 12.508 1 97.06 425 GLY A O 1
ATOM 3170 N N . GLU A 1 426 ? 3.154 -15.117 13.641 1 97.88 426 GLU A N 1
ATOM 3171 C CA . GLU A 1 426 ? 4.379 -15.906 13.531 1 97.88 426 GLU A CA 1
ATOM 3172 C C . GLU A 1 426 ? 4.133 -17.203 12.766 1 97.88 426 GLU A C 1
ATOM 3174 O O . GLU A 1 426 ? 3.162 -17.922 13.039 1 97.88 426 GLU A O 1
ATOM 3179 N N . LEU A 1 427 ? 4.988 -17.453 11.844 1 98.12 427 LEU A N 1
ATOM 3180 C CA . LEU A 1 427 ? 4.918 -18.703 11.094 1 98.12 427 LEU A CA 1
ATOM 3181 C C . LEU A 1 427 ? 5.16 -19.906 12.008 1 98.12 427 LEU A C 1
ATOM 3183 O O . LEU A 1 427 ? 6.113 -19.906 12.789 1 98.12 427 LEU A O 1
ATOM 3187 N N . GLN A 1 428 ? 4.336 -20.906 11.961 1 97.94 428 GLN A N 1
ATOM 3188 C CA . GLN A 1 428 ? 4.457 -22.078 12.812 1 97.94 428 GLN A CA 1
ATOM 3189 C C . GLN A 1 428 ? 5.16 -23.219 12.086 1 97.94 428 GLN A C 1
ATOM 3191 O O . GLN A 1 428 ? 5.582 -24.203 12.719 1 97.94 428 GLN A O 1
ATOM 3196 N N . THR A 1 429 ? 5.316 -23.078 10.797 1 96.25 429 THR A N 1
ATOM 3197 C CA . THR A 1 429 ? 5.84 -24.172 9.977 1 96.25 429 THR A CA 1
ATOM 3198 C C . THR A 1 429 ? 7.242 -23.844 9.477 1 96.25 429 THR A C 1
ATOM 3200 O O . THR A 1 429 ? 7.742 -24.484 8.547 1 96.25 429 THR A O 1
ATOM 3203 N N . GLY A 1 430 ? 7.852 -22.891 9.992 1 94.44 430 GLY A N 1
ATOM 3204 C CA . GLY A 1 430 ? 9.203 -22.453 9.672 1 94.44 430 GLY A CA 1
ATOM 3205 C C . GLY A 1 430 ? 9.68 -21.297 10.547 1 94.44 430 GLY A C 1
ATOM 3206 O O . GLY A 1 430 ? 8.898 -20.734 11.32 1 94.44 430 GLY A O 1
ATOM 3207 N N . ASP A 1 431 ? 10.93 -21.047 10.43 1 95.62 431 ASP A N 1
ATOM 3208 C CA . ASP A 1 431 ? 11.555 -19.922 11.133 1 95.62 431 ASP A CA 1
ATOM 3209 C C . ASP A 1 431 ? 11.898 -18.797 10.172 1 95.62 431 ASP A C 1
ATOM 3211 O O . ASP A 1 431 ? 12.727 -18.9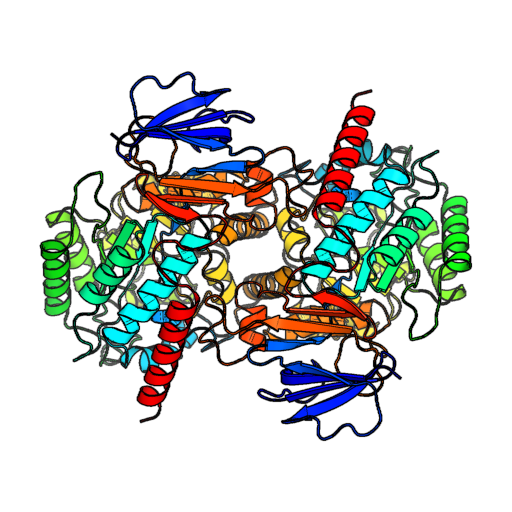53 9.281 1 95.62 431 ASP A O 1
ATOM 3215 N N . ALA A 1 432 ? 11.273 -17.703 10.398 1 95 432 ALA A N 1
ATOM 3216 C CA . ALA A 1 432 ? 11.398 -16.562 9.477 1 95 432 ALA A CA 1
ATOM 3217 C C . ALA A 1 432 ? 12.859 -16.141 9.336 1 95 432 ALA A C 1
ATOM 3219 O O . ALA A 1 432 ? 13.297 -15.766 8.242 1 95 432 ALA A O 1
ATOM 3220 N N . ASP A 1 433 ? 13.617 -16.188 10.391 1 95.94 433 ASP A N 1
ATOM 3221 C CA . ASP A 1 433 ? 15.023 -15.789 10.344 1 95.94 433 ASP A CA 1
ATOM 3222 C C . ASP A 1 433 ? 15.836 -16.766 9.492 1 95.94 433 ASP A C 1
ATOM 3224 O O . ASP A 1 433 ? 16.719 -16.344 8.727 1 95.94 433 ASP A O 1
ATOM 3228 N N . SER A 1 434 ? 15.555 -18.031 9.68 1 97.69 434 SER A N 1
ATOM 3229 C CA . SER A 1 434 ? 16.234 -19.047 8.891 1 97.69 434 SER A CA 1
ATOM 3230 C C . SER A 1 434 ? 15.906 -18.906 7.406 1 97.69 434 SER A C 1
ATOM 3232 O O . SER A 1 434 ? 16.781 -19.047 6.551 1 97.69 434 SER A O 1
ATOM 3234 N N . LEU A 1 435 ? 14.68 -18.641 7.18 1 98.38 435 LEU A N 1
ATOM 3235 C CA . LEU A 1 435 ? 14.25 -18.438 5.797 1 98.38 435 LEU A CA 1
ATOM 3236 C C . LEU A 1 435 ? 14.938 -17.234 5.176 1 98.38 435 LEU A C 1
ATOM 3238 O O . LEU A 1 435 ? 15.391 -17.297 4.031 1 98.38 435 LEU A O 1
ATOM 3242 N N . ALA A 1 436 ? 15.055 -16.188 5.945 1 98 436 ALA A N 1
ATOM 3243 C CA . ALA A 1 436 ? 15.75 -14.984 5.48 1 98 436 ALA A CA 1
ATOM 3244 C C . ALA A 1 436 ? 17.219 -15.273 5.172 1 98 436 ALA A C 1
ATOM 3246 O O . ALA A 1 436 ? 17.734 -14.82 4.152 1 98 436 ALA A O 1
ATOM 3247 N N . ARG A 1 437 ? 17.859 -16.047 5.992 1 98 437 ARG A N 1
ATOM 3248 C CA . ARG A 1 437 ? 19.25 -16.422 5.766 1 98 437 ARG A CA 1
ATOM 3249 C C . ARG A 1 437 ? 19.391 -17.25 4.492 1 98 437 ARG A C 1
ATOM 3251 O O . ARG A 1 437 ? 20.375 -17.109 3.766 1 98 437 ARG A O 1
ATOM 3258 N N . GLY A 1 438 ? 18.391 -18.094 4.324 1 98.38 438 GLY A N 1
ATOM 3259 C CA . GLY A 1 438 ? 18.391 -18.891 3.107 1 98.38 438 GLY A CA 1
ATOM 3260 C C . GLY A 1 438 ? 18.344 -18.047 1.846 1 98.38 438 GLY A C 1
ATOM 3261 O O . GLY A 1 438 ? 19.094 -18.297 0.9 1 98.38 438 GLY A O 1
ATOM 3262 N N . VAL A 1 439 ? 17.484 -17.062 1.829 1 98.44 439 VAL A N 1
ATOM 3263 C CA . VAL A 1 439 ? 17.375 -16.172 0.674 1 98.44 439 VAL A CA 1
ATOM 3264 C C . VAL A 1 439 ? 18.656 -15.383 0.492 1 98.44 439 VAL A C 1
ATOM 3266 O O . VAL A 1 439 ? 19.141 -15.203 -0.632 1 98.44 439 VAL A O 1
ATOM 3269 N N . ARG A 1 440 ? 19.203 -14.891 1.596 1 98 440 ARG A N 1
ATOM 3270 C CA . ARG A 1 440 ? 20.469 -14.141 1.541 1 98 440 ARG A CA 1
ATOM 3271 C C . ARG A 1 440 ? 21.562 -14.969 0.89 1 98 440 ARG A C 1
ATOM 3273 O O . ARG A 1 440 ? 22.312 -14.469 0.046 1 98 440 ARG A O 1
ATOM 3280 N N . ARG A 1 441 ? 21.672 -16.188 1.31 1 98.31 441 ARG A N 1
ATOM 3281 C CA . ARG A 1 441 ? 22.672 -17.094 0.75 1 98.31 441 ARG A CA 1
ATOM 3282 C C . ARG A 1 441 ? 22.422 -17.328 -0.736 1 98.31 441 ARG A C 1
ATOM 3284 O O . ARG A 1 441 ? 23.359 -17.312 -1.539 1 98.31 441 ARG A O 1
ATOM 3291 N N . ALA A 1 442 ? 21.156 -17.594 -1.071 1 98.62 442 ALA A N 1
ATOM 3292 C CA . ALA A 1 442 ? 20.797 -17.812 -2.467 1 98.62 442 ALA A CA 1
ATOM 3293 C C . ALA A 1 442 ? 21.156 -16.609 -3.332 1 98.62 442 ALA A C 1
ATOM 3295 O O . ALA A 1 442 ? 21.703 -16.766 -4.426 1 98.62 442 ALA A O 1
ATOM 3296 N N . HIS A 1 443 ? 20.828 -15.438 -2.84 1 98.56 443 HIS A N 1
ATOM 3297 C CA . HIS A 1 443 ? 21.141 -14.203 -3.549 1 98.56 443 HIS A CA 1
ATOM 3298 C C . HIS A 1 443 ? 22.656 -14.047 -3.752 1 98.56 443 HIS A C 1
ATOM 3300 O O . HIS A 1 443 ? 23.109 -13.773 -4.863 1 98.56 443 HIS A O 1
ATOM 3306 N N . ARG A 1 444 ? 23.438 -14.234 -2.715 1 97.88 444 ARG A N 1
ATOM 3307 C CA . ARG A 1 444 ? 24.875 -14.086 -2.779 1 97.88 444 ARG A CA 1
ATOM 3308 C C . ARG A 1 444 ? 25.5 -15.086 -3.754 1 97.88 444 ARG A C 1
ATOM 3310 O O . ARG A 1 444 ? 26.375 -14.727 -4.535 1 97.88 444 ARG A O 1
ATOM 3317 N N . GLN A 1 445 ? 25.031 -16.297 -3.666 1 98.06 445 GLN A N 1
ATOM 3318 C CA . GLN A 1 445 ? 25.547 -17.328 -4.559 1 98.06 445 GLN A CA 1
ATOM 3319 C C . GLN A 1 445 ? 25.219 -17.016 -6.012 1 98.06 445 GLN A C 1
ATOM 3321 O O . GLN A 1 445 ? 26.047 -17.203 -6.902 1 98.06 445 GLN A O 1
ATOM 3326 N N . LEU A 1 446 ? 23.969 -16.594 -6.262 1 98.38 446 LEU A N 1
ATOM 3327 C CA . LEU A 1 446 ? 23.562 -16.219 -7.613 1 98.38 446 LEU A CA 1
ATOM 3328 C C . LEU A 1 446 ? 24.438 -15.094 -8.164 1 98.38 446 LEU A C 1
ATOM 3330 O O . LEU A 1 446 ? 24.906 -15.164 -9.305 1 98.38 446 LEU A O 1
ATOM 3334 N N . MET A 1 447 ? 24.641 -14.055 -7.352 1 97.75 447 MET A N 1
ATOM 3335 C CA . MET A 1 447 ? 25.453 -12.914 -7.793 1 97.75 447 MET A CA 1
ATOM 3336 C C . MET A 1 447 ? 26.875 -13.344 -8.086 1 97.75 447 MET A C 1
ATOM 3338 O O . MET A 1 447 ? 27.516 -12.812 -9 1 97.75 447 MET A O 1
ATOM 3342 N N . LYS A 1 448 ? 27.406 -14.266 -7.312 1 97.56 448 LYS A N 1
ATOM 3343 C CA . LYS A 1 448 ? 28.734 -14.797 -7.555 1 97.56 448 LYS A CA 1
ATOM 3344 C C . LYS A 1 448 ? 28.812 -15.508 -8.906 1 97.56 448 LYS A C 1
ATOM 3346 O O . LYS A 1 448 ? 29.797 -15.375 -9.625 1 97.56 448 LYS A O 1
ATOM 3351 N N . ARG A 1 449 ? 27.828 -16.25 -9.273 1 96.25 449 ARG A N 1
ATOM 3352 C CA . ARG A 1 449 ? 27.781 -16.984 -10.523 1 96.25 449 ARG A CA 1
ATOM 3353 C C . ARG A 1 449 ? 27.672 -16.047 -11.719 1 96.25 449 ARG A C 1
ATOM 3355 O O . ARG A 1 449 ? 28.219 -16.328 -12.789 1 96.25 449 ARG A O 1
ATOM 3362 N N . VAL A 1 450 ? 26.953 -14.969 -11.602 1 94.88 450 VAL A N 1
ATOM 3363 C CA . VAL A 1 450 ? 26.75 -13.992 -12.672 1 94.88 450 VAL A CA 1
ATOM 3364 C C . VAL A 1 450 ? 28.062 -13.281 -12.992 1 94.88 450 VAL A C 1
ATOM 3366 O O . VAL A 1 450 ? 28.312 -12.914 -14.141 1 94.88 450 VAL A O 1
ATOM 3369 N N . ARG A 1 451 ? 28.938 -13.047 -12.031 1 89.81 451 ARG A N 1
ATOM 3370 C CA . ARG A 1 451 ? 30.203 -12.336 -12.195 1 89.81 451 ARG A CA 1
ATOM 3371 C C . ARG A 1 451 ? 31.266 -13.242 -12.805 1 89.81 451 ARG A C 1
ATOM 3373 O O . ARG A 1 451 ? 32.281 -12.766 -13.312 1 89.81 451 ARG A O 1
ATOM 3380 N N . ARG A 1 452 ? 31.156 -14.469 -12.82 1 80.75 452 ARG A N 1
ATOM 3381 C CA . ARG A 1 452 ? 32.125 -15.391 -13.414 1 80.75 452 ARG A CA 1
ATOM 3382 C C . ARG A 1 452 ? 31.891 -15.523 -14.914 1 80.75 452 ARG A C 1
ATOM 3384 O O . ARG A 1 452 ? 30.766 -15.352 -15.398 1 80.75 452 ARG A O 1
ATOM 3391 N N . MET B 1 1 ? 25.875 16.219 28.859 1 60.5 1 MET B N 1
ATOM 3392 C CA . MET B 1 1 ? 25.438 16.25 27.469 1 60.5 1 MET B CA 1
ATOM 3393 C C . MET B 1 1 ? 25.188 14.836 26.953 1 60.5 1 MET B C 1
ATOM 3395 O O . MET B 1 1 ? 25.938 13.914 27.266 1 60.5 1 MET B O 1
ATOM 3399 N N . SER B 1 2 ? 23.953 14.57 26.484 1 81.25 2 SER B N 1
ATOM 3400 C CA . SER B 1 2 ? 23.625 13.203 26.078 1 81.25 2 SER B CA 1
ATOM 3401 C C . SER B 1 2 ? 23.984 12.945 24.625 1 81.25 2 SER B C 1
ATOM 3403 O O . SER B 1 2 ? 23.781 13.805 23.766 1 81.25 2 SER B O 1
ATOM 3405 N N . VAL B 1 3 ? 25 12.078 24.438 1 91.56 3 VAL B N 1
ATOM 3406 C CA . VAL B 1 3 ? 25.438 11.695 23.094 1 91.56 3 VAL B CA 1
ATOM 3407 C C . VAL B 1 3 ? 24.812 10.367 22.703 1 91.56 3 VAL B C 1
ATOM 3409 O O . VAL B 1 3 ? 24.781 9.422 23.5 1 91.56 3 VAL B O 1
ATOM 3412 N N . VAL B 1 4 ? 24.172 10.336 21.531 1 95.12 4 VAL B N 1
ATOM 3413 C CA . VAL B 1 4 ? 23.656 9.102 20.953 1 95.12 4 VAL B CA 1
ATOM 3414 C C . VAL B 1 4 ? 24.438 8.766 19.688 1 95.12 4 VAL B C 1
ATOM 3416 O O . VAL B 1 4 ? 24.641 9.625 18.828 1 95.12 4 VAL B O 1
ATOM 3419 N N . VAL B 1 5 ? 24.938 7.535 19.609 1 96.5 5 VAL B N 1
ATOM 3420 C CA . VAL B 1 5 ? 25.688 7.098 18.438 1 96.5 5 VAL B CA 1
ATOM 3421 C C . VAL B 1 5 ? 25 5.891 17.812 1 96.5 5 VAL B C 1
ATOM 3423 O O . VAL B 1 5 ? 24.797 4.867 18.453 1 96.5 5 VAL B O 1
ATOM 3426 N N . LEU B 1 6 ? 24.562 6.02 16.594 1 98 6 LEU B N 1
ATOM 3427 C CA . LEU B 1 6 ? 24.125 4.906 15.758 1 98 6 LEU B CA 1
ATOM 3428 C C . LEU B 1 6 ? 25.281 4.395 14.898 1 98 6 LEU B C 1
ATOM 3430 O O . LEU B 1 6 ? 25.891 5.16 14.156 1 98 6 LEU B O 1
ATOM 3434 N N . GLN B 1 7 ? 25.531 3.059 14.938 1 96.62 7 GLN B N 1
ATOM 3435 C CA . GLN B 1 7 ? 26.703 2.553 14.211 1 96.62 7 GLN B CA 1
ATOM 3436 C C . GLN B 1 7 ? 26.359 1.265 13.461 1 96.62 7 GLN B C 1
ATOM 3438 O O . GLN B 1 7 ? 25.328 0.649 13.711 1 96.62 7 GLN B O 1
ATOM 3443 N N . ASN B 1 8 ? 27.234 0.878 12.5 1 97.44 8 ASN B N 1
ATOM 3444 C CA . ASN B 1 8 ? 27.156 -0.365 11.742 1 97.44 8 ASN B CA 1
ATOM 3445 C C . ASN B 1 8 ? 25.875 -0.445 10.914 1 97.44 8 ASN B C 1
ATOM 3447 O O . ASN B 1 8 ? 25.234 -1.491 10.875 1 97.44 8 ASN B O 1
ATOM 3451 N N . CYS B 1 9 ? 25.484 0.674 10.336 1 98.12 9 CYS B N 1
ATOM 3452 C CA . CYS B 1 9 ? 24.219 0.729 9.617 1 98.12 9 CYS B CA 1
ATOM 3453 C C . CYS B 1 9 ? 24.391 1.4 8.258 1 98.12 9 CYS B C 1
ATOM 3455 O O . CYS B 1 9 ? 25.391 2.066 8.016 1 98.12 9 CYS B O 1
ATOM 3457 N N . ALA B 1 10 ? 23.5 1.112 7.355 1 98.75 10 ALA B N 1
ATOM 3458 C CA . ALA B 1 10 ? 23.359 1.958 6.168 1 98.75 10 ALA B CA 1
ATOM 3459 C C . ALA B 1 10 ? 22.797 3.328 6.531 1 98.75 10 ALA B C 1
ATOM 3461 O O . ALA B 1 10 ? 22 3.451 7.465 1 98.75 10 ALA B O 1
ATOM 3462 N N . VAL B 1 11 ? 23.25 4.379 5.902 1 98.88 11 VAL B N 1
ATOM 3463 C CA . VAL B 1 11 ? 22.766 5.734 6.125 1 98.88 11 VAL B CA 1
ATOM 3464 C C . VAL B 1 11 ? 22.375 6.371 4.793 1 98.88 11 VAL B C 1
ATOM 3466 O O . VAL B 1 11 ? 23.188 6.398 3.857 1 98.88 11 VAL B O 1
ATOM 3469 N N . ALA B 1 12 ? 21.156 6.758 4.633 1 98.94 12 ALA B N 1
ATOM 3470 C CA . ALA B 1 12 ? 20.703 7.594 3.529 1 98.94 12 ALA B CA 1
ATOM 3471 C C . ALA B 1 12 ? 20.406 9.016 4 1 98.94 12 ALA B C 1
ATOM 3473 O O . ALA B 1 12 ? 19.312 9.305 4.488 1 98.94 12 ALA B O 1
ATOM 3474 N N . PRO B 1 13 ? 21.312 9.898 3.834 1 98.81 13 PRO B N 1
ATOM 3475 C CA . PRO B 1 13 ? 21.172 11.258 4.355 1 98.81 13 PRO B CA 1
ATOM 3476 C C . PRO B 1 13 ? 20.188 12.102 3.545 1 98.81 13 PRO B C 1
ATOM 3478 O O . PRO B 1 13 ? 19.766 13.172 3.994 1 98.81 13 PRO B O 1
ATOM 3481 N N . VAL B 1 14 ? 19.781 11.633 2.311 1 98.56 14 VAL B N 1
ATOM 3482 C CA . VAL B 1 14 ? 18.875 12.297 1.372 1 98.56 14 VAL B CA 1
ATOM 3483 C C . VAL B 1 14 ? 19.641 13.391 0.622 1 98.56 14 VAL B C 1
ATOM 3485 O O . VAL B 1 14 ? 19.484 13.539 -0.592 1 98.56 14 VAL B O 1
ATOM 3488 N N . VAL B 1 15 ? 20.453 14.148 1.347 1 96.81 15 VAL B N 1
ATOM 3489 C CA . VAL B 1 15 ? 21.391 15.086 0.747 1 96.81 15 VAL B CA 1
ATOM 3490 C C . VAL B 1 15 ? 22.828 14.617 0.997 1 96.81 15 VAL B C 1
ATOM 3492 O O . VAL B 1 15 ? 23.188 14.312 2.135 1 96.81 15 VAL B O 1
ATOM 3495 N N . GLY B 1 16 ? 23.562 14.445 -0.069 1 95 16 GLY B N 1
ATOM 3496 C CA . GLY B 1 16 ? 24.953 14.023 0.081 1 95 16 GLY B CA 1
ATOM 3497 C C . GLY B 1 16 ? 25.141 12.539 -0.132 1 95 16 GLY B C 1
ATOM 3498 O O . GLY B 1 16 ? 24.297 11.875 -0.722 1 95 16 GLY B O 1
ATOM 3499 N N . GLU B 1 17 ? 26.25 12.008 0.371 1 96.62 17 GLU B N 1
ATOM 3500 C CA . GLU B 1 17 ? 26.672 10.641 0.11 1 96.62 17 GLU B CA 1
ATOM 3501 C C . GLU B 1 17 ? 25.922 9.648 0.992 1 96.62 17 GLU B C 1
ATOM 3503 O O . GLU B 1 17 ? 25.688 9.914 2.174 1 96.62 17 GLU B O 1
ATOM 3508 N N . GLU B 1 18 ? 25.547 8.539 0.39 1 98.56 18 GLU B N 1
ATOM 3509 C CA . GLU B 1 18 ? 25 7.422 1.146 1 98.56 18 GLU B CA 1
ATOM 3510 C C . GLU B 1 18 ? 26.094 6.484 1.631 1 98.56 18 GLU B C 1
ATOM 3512 O O . GLU B 1 18 ? 27.156 6.387 1.007 1 98.56 18 GLU B O 1
ATOM 3517 N N . TYR B 1 19 ? 25.875 5.859 2.756 1 98.38 19 TYR B N 1
ATOM 3518 C CA . TYR B 1 19 ? 26.828 4.914 3.316 1 98.38 19 TYR B CA 1
ATOM 3519 C C . TYR B 1 19 ? 26.188 3.549 3.539 1 98.38 19 TYR B C 1
ATOM 3521 O O . TYR B 1 19 ? 25.156 3.443 4.203 1 98.38 19 TYR B O 1
ATOM 3529 N N . LEU B 1 20 ? 26.734 2.48 2.967 1 97.69 20 LEU B N 1
ATOM 3530 C CA . LEU B 1 20 ? 26.234 1.131 3.188 1 97.69 20 LEU B CA 1
ATOM 3531 C C . LEU B 1 20 ? 26.625 0.62 4.566 1 97.69 20 LEU B C 1
ATOM 3533 O O . LEU B 1 20 ? 25.984 -0.277 5.113 1 97.69 20 LEU B O 1
ATOM 3537 N N . ASP B 1 21 ? 27.672 1.111 5.098 1 97.88 21 ASP B N 1
ATOM 3538 C CA . ASP B 1 21 ? 28.188 0.869 6.438 1 97.88 21 ASP B CA 1
ATOM 3539 C C . ASP B 1 21 ? 28.688 2.164 7.078 1 97.88 21 ASP B C 1
ATOM 3541 O O . ASP B 1 21 ? 29.797 2.627 6.781 1 97.88 21 ASP B O 1
ATOM 3545 N N . GLY B 1 22 ? 27.766 2.781 7.922 1 98.38 22 GLY B N 1
ATOM 3546 C CA . GLY B 1 22 ? 28.109 4.098 8.445 1 98.38 22 GLY B CA 1
ATOM 3547 C C . GLY B 1 22 ? 27.625 4.312 9.867 1 98.38 22 GLY B C 1
ATOM 3548 O O . GLY B 1 22 ? 27.406 3.35 10.609 1 98.38 22 GLY B O 1
ATOM 3549 N N . HIS B 1 23 ? 27.703 5.586 10.289 1 98.44 23 HIS B N 1
ATOM 3550 C CA . HIS B 1 23 ? 27.312 5.988 11.633 1 98.44 23 HIS B CA 1
ATOM 3551 C C . HIS B 1 23 ? 26.656 7.375 11.617 1 98.44 23 HIS B C 1
ATOM 3553 O O . HIS B 1 23 ? 26.828 8.133 10.656 1 98.44 23 HIS B O 1
ATOM 3559 N N . VAL B 1 24 ? 25.891 7.688 12.594 1 98.62 24 VAL B N 1
ATOM 3560 C CA . VAL B 1 24 ? 25.359 9.008 12.898 1 98.62 24 VAL B CA 1
ATOM 3561 C C . VAL B 1 24 ? 25.594 9.336 14.367 1 98.62 24 VAL B C 1
ATOM 3563 O O . VAL B 1 24 ? 25.297 8.523 15.242 1 98.62 24 VAL B O 1
ATOM 3566 N N . VAL B 1 25 ? 26.156 10.492 14.68 1 97.69 25 VAL B N 1
ATOM 3567 C CA . VAL B 1 25 ? 26.391 10.961 16.047 1 97.69 25 VAL B CA 1
ATOM 3568 C C . VAL B 1 25 ? 25.438 12.117 16.359 1 97.69 25 VAL B C 1
ATOM 3570 O O . VAL B 1 25 ? 25.359 13.078 15.594 1 97.69 25 VAL B O 1
ATOM 3573 N N . VAL B 1 26 ? 24.734 12.039 17.453 1 97.38 26 VAL B N 1
ATOM 3574 C CA . VAL B 1 26 ? 23.797 13.062 17.906 1 97.38 26 VAL B CA 1
ATOM 3575 C C . VAL B 1 26 ? 24.297 13.68 19.203 1 97.38 26 VAL B C 1
ATOM 3577 O O . VAL B 1 26 ? 24.641 12.953 20.156 1 97.38 26 VAL B O 1
ATOM 3580 N N . ARG B 1 27 ? 24.391 14.977 19.25 1 95.19 27 ARG B N 1
ATOM 3581 C CA . ARG B 1 27 ? 24.75 15.719 20.453 1 95.19 27 ARG B CA 1
ATOM 3582 C C . ARG B 1 27 ? 23.719 16.812 20.734 1 95.19 27 ARG B C 1
ATOM 3584 O O . ARG B 1 27 ? 23.469 17.672 19.891 1 95.19 27 ARG B O 1
ATOM 3591 N N . ASP B 1 28 ? 23.188 16.797 21.922 1 93 28 ASP B N 1
ATOM 3592 C CA . ASP B 1 28 ? 22.266 17.812 22.391 1 93 28 ASP B CA 1
ATOM 3593 C C . ASP B 1 28 ? 21.141 18.031 21.391 1 93 28 ASP B C 1
ATOM 3595 O O . ASP B 1 28 ? 20.859 19.156 20.984 1 93 28 ASP B O 1
ATOM 3599 N N . GLY B 1 29 ? 20.672 16.922 20.812 1 95.69 29 GLY B N 1
ATOM 3600 C CA . GLY B 1 29 ? 19.5 16.938 19.969 1 95.69 29 GLY B CA 1
ATOM 3601 C C . GLY B 1 29 ? 19.797 17.281 18.516 1 95.69 29 GLY B C 1
ATOM 3602 O O . GLY B 1 29 ? 18.891 17.375 17.688 1 95.69 29 GLY B O 1
ATOM 3603 N N . ARG B 1 30 ? 21.062 17.406 18.188 1 97.81 30 ARG B N 1
ATOM 3604 C CA . ARG B 1 30 ? 21.484 17.75 16.844 1 97.81 30 ARG B CA 1
ATOM 3605 C C . ARG B 1 30 ? 22.469 16.734 16.297 1 97.81 30 ARG B C 1
ATOM 3607 O O . ARG B 1 30 ? 23.188 16.078 17.062 1 97.81 30 ARG B O 1
ATOM 3614 N N . ILE B 1 31 ? 22.438 16.641 15.023 1 98.19 31 ILE B N 1
ATOM 3615 C CA . ILE B 1 31 ? 23.406 15.766 14.359 1 98.19 31 ILE B CA 1
ATOM 3616 C C . ILE B 1 31 ? 24.797 16.375 14.453 1 98.19 31 ILE B C 1
ATOM 3618 O O . ILE B 1 31 ? 25.031 17.5 13.992 1 98.19 31 ILE B O 1
ATOM 3622 N N . ALA B 1 32 ? 25.672 15.656 15.039 1 97.12 32 ALA B N 1
ATOM 3623 C CA . ALA B 1 32 ? 27.031 16.141 15.203 1 97.12 32 ALA B CA 1
ATOM 3624 C C . ALA B 1 32 ? 27.938 15.617 14.094 1 97.12 32 ALA B C 1
ATOM 3626 O O . ALA B 1 32 ? 28.906 16.281 13.703 1 97.12 32 ALA B O 1
ATOM 3627 N N . ALA B 1 33 ? 27.641 14.359 13.609 1 96.94 33 ALA B N 1
ATOM 3628 C CA . ALA B 1 33 ? 28.453 13.766 12.547 1 96.94 33 ALA B CA 1
ATOM 3629 C C . ALA B 1 33 ? 27.703 12.641 11.852 1 96.94 33 ALA B C 1
ATOM 3631 O O . ALA B 1 33 ? 26.828 11.992 12.453 1 96.94 33 ALA B O 1
ATOM 3632 N N . VAL B 1 34 ? 27.984 12.438 10.633 1 98.12 34 VAL B N 1
ATOM 3633 C CA . VAL B 1 34 ? 27.547 11.32 9.797 1 98.12 34 VAL B CA 1
ATOM 3634 C C . VAL B 1 34 ? 28.688 10.906 8.859 1 98.12 34 VAL B C 1
ATOM 3636 O O . VAL B 1 34 ? 29.406 11.758 8.336 1 98.12 34 VAL B O 1
ATOM 3639 N N . GLY B 1 35 ? 28.891 9.641 8.727 1 97.38 35 GLY B N 1
ATOM 3640 C CA . GLY B 1 35 ? 29.984 9.219 7.875 1 97.38 35 GLY B CA 1
ATOM 3641 C C . GLY B 1 35 ? 30.078 7.711 7.727 1 97.38 35 GLY B C 1
ATOM 3642 O O . GLY B 1 35 ? 29.234 6.98 8.227 1 97.38 35 GLY B O 1
ATOM 3643 N N . SER B 1 36 ? 31.078 7.324 6.957 1 97.31 36 SER B N 1
ATOM 3644 C CA . SER B 1 36 ? 31.344 5.906 6.711 1 97.31 36 SER B CA 1
ATOM 3645 C C . SER B 1 36 ? 32.062 5.266 7.895 1 97.31 36 SER B C 1
ATOM 3647 O O . SER B 1 36 ? 32.844 5.93 8.586 1 97.31 36 SER B O 1
ATOM 3649 N N . GLY B 1 37 ? 31.766 3.992 8.148 1 94.69 37 GLY B N 1
ATOM 3650 C CA . GLY B 1 37 ? 32.531 3.213 9.125 1 94.69 37 GLY B CA 1
ATOM 3651 C C . GLY B 1 37 ? 32.188 3.574 10.555 1 94.69 37 GLY B C 1
ATOM 3652 O O . GLY B 1 37 ? 31.109 4.105 10.836 1 94.69 37 GLY B O 1
ATOM 3653 N N . HIS B 1 38 ? 33.031 3.268 11.477 1 91.69 38 HIS B N 1
ATOM 3654 C CA . HIS B 1 38 ? 32.812 3.447 12.906 1 91.69 38 HIS B CA 1
ATOM 3655 C C . HIS B 1 38 ? 32.906 4.918 13.305 1 91.69 38 HIS B C 1
ATOM 3657 O O . HIS B 1 38 ? 33.75 5.652 12.742 1 91.69 38 HIS B O 1
ATOM 3663 N N . ALA B 1 39 ? 32.094 5.41 14.227 1 88.88 39 ALA B N 1
ATOM 3664 C CA . ALA B 1 39 ? 32.031 6.805 14.656 1 88.88 39 ALA B CA 1
ATOM 3665 C C . ALA B 1 39 ? 33.281 7.211 15.438 1 88.88 39 ALA B C 1
ATOM 3667 O O . ALA B 1 39 ? 33.531 8.398 15.625 1 88.88 39 ALA B O 1
ATOM 3668 N N . GLY B 1 40 ? 34.031 6.285 15.875 1 83.12 40 GLY B N 1
ATOM 3669 C CA . GLY B 1 40 ? 35.219 6.594 16.672 1 83.12 40 GLY B CA 1
ATOM 3670 C C . GLY B 1 40 ? 35 6.391 18.156 1 83.12 40 GLY B C 1
ATOM 3671 O O . GLY B 1 40 ? 34.094 5.645 18.562 1 83.12 40 GLY B O 1
ATOM 3672 N N . ARG B 1 41 ? 36 6.941 19.031 1 78.56 41 ARG B N 1
ATOM 3673 C CA . ARG B 1 41 ? 36 6.754 20.484 1 78.56 41 ARG B CA 1
ATOM 3674 C C . ARG B 1 41 ? 35.406 7.98 21.188 1 78.56 41 ARG B C 1
ATOM 3676 O O . ARG B 1 41 ? 35.625 9.109 20.75 1 78.56 41 ARG B O 1
ATOM 3683 N N . PHE B 1 42 ? 34.469 7.797 22 1 79.38 42 PHE B N 1
ATOM 3684 C CA . PHE B 1 42 ? 33.812 8.875 22.734 1 79.38 42 PHE B CA 1
ATOM 3685 C C . PHE B 1 42 ? 34.281 8.883 24.188 1 79.38 42 PHE B C 1
ATOM 3687 O O . PHE B 1 42 ? 34.219 7.852 24.875 1 79.38 42 PHE B O 1
ATOM 3694 N N . SER B 1 43 ? 35.375 9.5 24.656 1 70.19 43 SER B N 1
ATOM 3695 C CA . SER B 1 43 ? 35.875 9.555 26.031 1 70.19 43 SER B CA 1
ATOM 3696 C C . SER B 1 43 ? 35.188 10.641 26.844 1 70.19 43 SER B C 1
ATOM 3698 O O . SER B 1 43 ? 35 11.766 26.359 1 70.19 43 SER B O 1
ATOM 3700 N N . GLY B 1 44 ? 34.781 10.305 28.156 1 64.75 44 GLY B N 1
ATOM 3701 C CA . GLY B 1 44 ? 34.375 11.273 29.141 1 64.75 44 GLY B CA 1
ATOM 3702 C C . GLY B 1 44 ? 32.875 11.594 29.078 1 64.75 44 GLY B C 1
ATOM 3703 O O . GLY B 1 44 ? 32.344 12.227 29.984 1 64.75 44 GLY B O 1
ATOM 3704 N N . GLU B 1 45 ? 32.094 11.352 27.938 1 71.88 45 GLU B N 1
ATOM 3705 C CA . GLU B 1 45 ? 30.688 11.734 27.812 1 71.88 45 GLU B CA 1
ATOM 3706 C C . GLU B 1 45 ? 29.781 10.531 28.062 1 71.88 45 GLU B C 1
ATOM 3708 O O . GLU B 1 45 ? 30.219 9.383 28.016 1 71.88 45 GLU B O 1
ATOM 3713 N N . GLN B 1 46 ? 28.641 10.82 28.656 1 83.94 46 GLN B N 1
ATOM 3714 C CA . GLN B 1 46 ? 27.625 9.781 28.688 1 83.94 46 GLN B CA 1
ATOM 3715 C C . GLN B 1 46 ? 27.141 9.445 27.281 1 83.94 46 GLN B C 1
ATOM 3717 O O . GLN B 1 46 ? 26.516 10.281 26.609 1 83.94 46 GLN B O 1
ATOM 3722 N N . VAL B 1 47 ? 27.547 8.391 26.75 1 89.06 47 VAL B N 1
ATOM 3723 C CA . VAL B 1 47 ? 27.281 8.008 25.375 1 89.06 47 VAL B CA 1
ATOM 3724 C C . VAL B 1 47 ? 26.359 6.801 25.344 1 89.06 47 VAL B C 1
ATOM 3726 O O . VAL B 1 47 ? 26.609 5.801 26.016 1 89.06 47 VAL B O 1
ATOM 3729 N N . ARG B 1 48 ? 25.188 6.938 24.75 1 93.31 48 ARG B N 1
ATOM 3730 C CA . ARG B 1 48 ? 24.328 5.812 24.391 1 93.31 48 ARG B CA 1
ATOM 3731 C C . ARG B 1 48 ? 24.688 5.27 23.016 1 93.31 48 ARG B C 1
ATOM 3733 O O . ARG B 1 48 ? 24.359 5.887 22 1 93.31 48 ARG B O 1
ATOM 3740 N N . MET B 1 49 ? 25.391 4.098 23 1 93.31 49 MET B N 1
ATOM 3741 C CA . MET B 1 49 ? 25.781 3.461 21.734 1 93.31 49 MET B CA 1
ATOM 3742 C C . MET B 1 49 ? 24.688 2.512 21.25 1 93.31 49 MET B C 1
ATOM 3744 O O . MET B 1 49 ? 24.266 1.616 22 1 93.31 49 MET B O 1
ATOM 3748 N N . ILE B 1 50 ? 24.25 2.711 20.078 1 95.38 50 ILE B N 1
ATOM 3749 C CA . ILE B 1 50 ? 23.219 1.856 19.484 1 95.38 50 ILE B CA 1
ATOM 3750 C C . ILE B 1 50 ? 23.797 1.096 18.297 1 95.38 50 ILE B C 1
ATOM 3752 O O . ILE B 1 50 ? 24.219 1.704 17.312 1 95.38 50 ILE B O 1
ATOM 3756 N N . ASP B 1 51 ? 23.875 -0.268 18.438 1 97.12 51 ASP B N 1
ATOM 3757 C CA . ASP B 1 51 ? 24.234 -1.122 17.312 1 97.12 51 ASP B CA 1
ATOM 3758 C C . ASP B 1 51 ? 23.078 -1.265 16.328 1 97.12 51 ASP B C 1
ATOM 3760 O O . ASP B 1 51 ? 22.094 -1.94 16.625 1 97.12 51 ASP B O 1
ATOM 3764 N N . ALA B 1 52 ? 23.219 -0.641 15.164 1 98.06 52 ALA B N 1
ATOM 3765 C CA . ALA B 1 52 ? 22.156 -0.625 14.164 1 98.06 52 ALA B CA 1
ATOM 3766 C C . ALA B 1 52 ? 22.5 -1.539 12.984 1 98.06 52 ALA B C 1
ATOM 3768 O O . ALA B 1 52 ? 22.141 -1.251 11.844 1 98.06 52 ALA B O 1
ATOM 3769 N N . THR B 1 53 ? 23.234 -2.645 13.266 1 97.62 53 THR B N 1
ATOM 3770 C CA . THR B 1 53 ? 23.531 -3.637 12.234 1 97.62 53 THR B CA 1
ATOM 3771 C C . THR B 1 53 ? 22.234 -4.125 11.578 1 97.62 53 THR B C 1
ATOM 3773 O O . THR B 1 53 ? 21.266 -4.457 12.273 1 97.62 53 THR B O 1
ATOM 3776 N N . GLY B 1 54 ? 22.219 -4.137 10.219 1 97.69 54 GLY B N 1
ATOM 3777 C CA . GLY B 1 54 ? 21.062 -4.621 9.492 1 97.69 54 GLY B CA 1
ATOM 3778 C C . GLY B 1 54 ? 20 -3.557 9.289 1 97.69 54 GLY B C 1
ATOM 3779 O O . GLY B 1 54 ? 18.906 -3.844 8.781 1 97.69 54 GLY B O 1
ATOM 3780 N N . CYS B 1 55 ? 20.312 -2.279 9.703 1 98.69 55 CYS B N 1
ATOM 3781 C CA . CYS B 1 55 ? 19.312 -1.226 9.625 1 98.69 55 CYS B CA 1
ATOM 3782 C C . CYS B 1 55 ? 19.734 -0.146 8.633 1 98.69 55 CYS B C 1
ATOM 3784 O O . CYS B 1 55 ? 20.891 -0.084 8.234 1 98.69 55 CYS B O 1
ATOM 3786 N N . LEU B 1 56 ? 18.781 0.588 8.188 1 98.94 56 LEU B N 1
ATOM 3787 C CA . LEU B 1 56 ? 18.938 1.83 7.438 1 98.94 56 LEU B CA 1
ATOM 3788 C C . LEU B 1 56 ? 18.5 3.027 8.273 1 98.94 56 LEU B C 1
ATOM 3790 O O . LEU B 1 56 ? 17.422 3.014 8.867 1 98.94 56 LEU B O 1
ATOM 3794 N N . VAL B 1 57 ? 19.344 4.039 8.359 1 98.94 57 VAL B N 1
ATOM 3795 C CA . VAL B 1 57 ? 19 5.293 9.008 1 98.94 57 VAL B CA 1
ATOM 3796 C C . VAL B 1 57 ? 18.641 6.34 7.953 1 98.94 57 VAL B C 1
ATOM 3798 O O . VAL B 1 57 ? 19.375 6.543 6.992 1 98.94 57 VAL B O 1
ATOM 3801 N N . THR B 1 58 ? 17.516 6.941 8.047 1 98.94 58 THR B N 1
ATOM 3802 C CA . THR B 1 58 ? 17.047 8.062 7.234 1 98.94 58 THR B CA 1
ATOM 3803 C C . THR B 1 58 ? 16.625 9.234 8.109 1 98.94 58 THR B C 1
ATOM 3805 O O . THR B 1 58 ? 16.5 9.094 9.328 1 98.94 58 THR B O 1
ATOM 3808 N N . PRO B 1 59 ? 16.516 10.461 7.496 1 98.94 59 PRO B N 1
ATOM 3809 C CA . PRO B 1 59 ? 15.742 11.453 8.25 1 98.94 59 PRO B CA 1
ATOM 3810 C C . PRO B 1 59 ? 14.336 10.969 8.594 1 98.94 59 PRO B C 1
ATOM 3812 O O . PRO B 1 59 ? 13.789 10.117 7.895 1 98.94 59 PRO B O 1
ATOM 3815 N N . GLY B 1 60 ? 13.797 11.422 9.742 1 98.94 60 GLY B N 1
ATOM 3816 C CA . GLY B 1 60 ? 12.383 11.172 10 1 98.94 60 GLY B CA 1
ATOM 3817 C C . GLY B 1 60 ? 11.484 11.68 8.898 1 98.94 60 GLY B C 1
ATOM 3818 O O . GLY B 1 60 ? 11.75 12.727 8.297 1 98.94 60 GLY B O 1
ATOM 3819 N N . LEU B 1 61 ? 10.43 10.969 8.602 1 98.94 61 LEU B N 1
ATOM 3820 C CA . LEU B 1 61 ? 9.516 11.367 7.539 1 98.94 61 LEU B CA 1
ATOM 3821 C C . LEU B 1 61 ? 8.68 12.57 7.957 1 98.94 61 LEU B C 1
ATOM 3823 O O . LEU B 1 61 ? 8.438 12.781 9.148 1 98.94 61 LEU B O 1
ATOM 3827 N N . VAL B 1 62 ? 8.281 13.352 6.996 1 99 62 VAL B N 1
ATOM 3828 C CA . VAL B 1 62 ? 7.527 14.578 7.223 1 99 62 VAL B CA 1
ATOM 3829 C C . VAL B 1 62 ? 6.172 14.484 6.531 1 99 62 VAL B C 1
ATOM 3831 O O . VAL B 1 62 ? 6.098 14.375 5.305 1 99 62 VAL B O 1
ATOM 3834 N N . ASN B 1 63 ? 5.117 14.516 7.309 1 98.94 63 ASN B N 1
ATOM 3835 C CA . ASN B 1 63 ? 3.752 14.469 6.789 1 98.94 63 ASN B CA 1
ATOM 3836 C C . ASN B 1 63 ? 3.205 15.875 6.539 1 98.94 63 ASN B C 1
ATOM 3838 O O . ASN B 1 63 ? 2.951 16.625 7.484 1 98.94 63 ASN B O 1
ATOM 3842 N N . THR B 1 64 ? 2.869 16.188 5.262 1 98.94 64 THR B N 1
ATOM 3843 C CA . THR B 1 64 ? 2.615 17.578 4.918 1 98.94 64 THR B CA 1
ATOM 3844 C C . THR B 1 64 ? 1.118 17.844 4.773 1 98.94 64 THR B C 1
ATOM 3846 O O . THR B 1 64 ? 0.703 18.953 4.457 1 98.94 64 T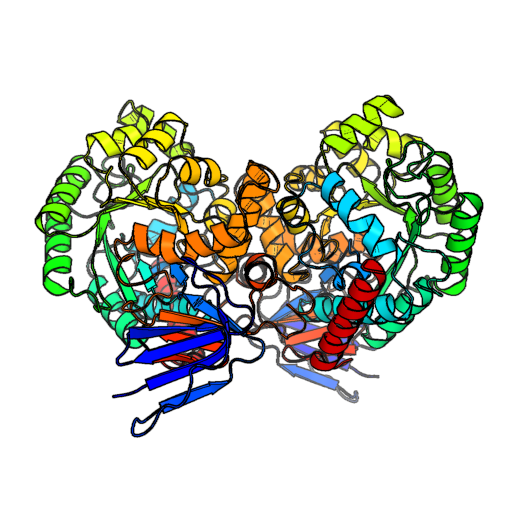HR B O 1
ATOM 3849 N N . HIS B 1 65 ? 0.27 16.859 5.012 1 98.94 65 HIS B N 1
ATOM 3850 C CA . HIS B 1 65 ? -1.173 17.062 4.961 1 98.94 65 HIS B CA 1
ATOM 3851 C C . HIS B 1 65 ? -1.914 15.992 5.742 1 98.94 65 HIS B C 1
ATOM 3853 O O . HIS B 1 65 ? -1.702 14.797 5.516 1 98.94 65 HIS B O 1
ATOM 3859 N N . HIS B 1 66 ? -2.738 16.375 6.676 1 98.88 66 HIS B N 1
ATOM 3860 C CA . HIS B 1 66 ? -3.537 15.477 7.504 1 98.88 66 HIS B CA 1
ATOM 3861 C C . HIS B 1 66 ? -4.809 16.156 7.992 1 98.88 66 HIS B C 1
ATOM 3863 O O . HIS B 1 66 ? -4.93 17.391 7.914 1 98.88 66 HIS B O 1
ATOM 3869 N N . HIS B 1 67 ? -5.832 15.469 8.312 1 98.81 67 HIS B N 1
ATOM 3870 C CA . HIS B 1 67 ? -7.008 15.867 9.078 1 98.81 67 HIS B CA 1
ATOM 3871 C C . HIS B 1 67 ? -7.223 14.945 10.273 1 98.81 67 HIS B C 1
ATOM 3873 O O . HIS B 1 67 ? -8 13.992 10.195 1 98.81 67 HIS B O 1
ATOM 3879 N N . LEU B 1 68 ? -6.664 15.281 11.406 1 98.88 68 LEU B N 1
ATOM 3880 C CA . LEU B 1 68 ? -6.512 14.328 12.5 1 98.88 68 LEU B CA 1
ATOM 3881 C C . LEU B 1 68 ? -7.855 14.023 13.156 1 98.88 68 LEU B C 1
ATOM 3883 O O . LEU B 1 68 ? -8.094 12.898 13.602 1 98.88 68 LEU B O 1
ATOM 3887 N N . TYR B 1 69 ? -8.82 14.953 13.18 1 98.62 69 TYR B N 1
ATOM 3888 C CA . TYR B 1 69 ? -10.109 14.727 13.812 1 98.62 69 TYR B CA 1
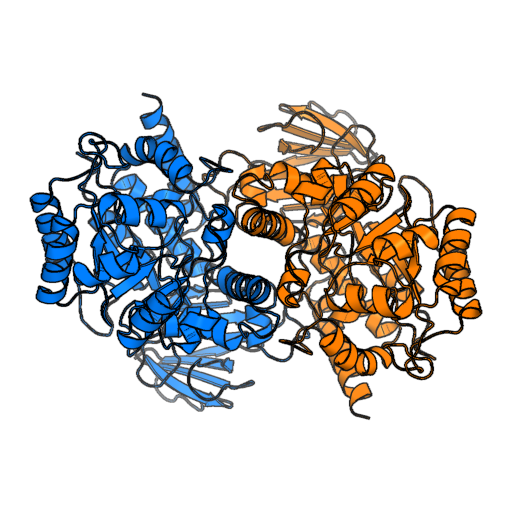ATOM 3889 C C . TYR B 1 69 ? -10.883 13.633 13.094 1 98.62 69 TYR B C 1
ATOM 3891 O O . TYR B 1 69 ? -11.758 12.992 13.68 1 98.62 69 TYR B O 1
ATOM 3899 N N . GLN B 1 70 ? -10.539 13.367 11.891 1 98.62 70 GLN B N 1
ATOM 3900 C CA . GLN B 1 70 ? -11.281 12.422 11.055 1 98.62 70 GLN B CA 1
ATOM 3901 C C . GLN B 1 70 ? -11.016 10.984 11.477 1 98.62 70 GLN B C 1
ATOM 3903 O O . GLN B 1 70 ? -11.703 10.062 11.031 1 98.62 70 GLN B O 1
ATOM 3908 N N . TRP B 1 71 ? -10.102 10.719 12.383 1 98.44 71 TRP B N 1
ATOM 3909 C CA . TRP B 1 71 ? -9.898 9.391 12.953 1 98.44 71 TRP B CA 1
ATOM 3910 C C . TRP B 1 71 ? -11.18 8.867 13.594 1 98.44 71 TRP B C 1
ATOM 3912 O O . TRP B 1 71 ? -11.367 7.66 13.719 1 98.44 71 TRP B O 1
ATOM 3922 N N . ALA B 1 72 ? -12.055 9.773 13.93 1 98.5 72 ALA B N 1
ATOM 3923 C CA . ALA B 1 72 ? -13.312 9.391 14.562 1 98.5 72 ALA B CA 1
ATOM 3924 C C . ALA B 1 72 ? -14.344 8.945 13.523 1 98.5 72 ALA B C 1
ATOM 3926 O O . ALA B 1 72 ? -15.375 8.375 13.875 1 98.5 72 ALA B O 1
ATOM 3927 N N . THR B 1 73 ? -14.055 9.148 12.242 1 98.5 73 THR B N 1
ATOM 3928 C CA . THR B 1 73 ? -15.055 8.875 11.219 1 98.5 73 THR B CA 1
ATOM 3929 C C . THR B 1 73 ? -14.461 8.031 10.094 1 98.5 73 THR B C 1
ATOM 3931 O O . THR B 1 73 ? -14.914 8.102 8.953 1 98.5 73 THR B O 1
ATOM 3934 N N . ARG B 1 74 ? -13.43 7.23 10.289 1 97.75 74 ARG B N 1
ATOM 3935 C CA . ARG B 1 74 ? -12.844 6.324 9.305 1 97.75 74 ARG B CA 1
ATOM 3936 C C . ARG B 1 74 ? -13.875 5.316 8.805 1 97.75 74 ARG B C 1
ATOM 3938 O O . ARG B 1 74 ? -14.703 4.832 9.586 1 97.75 74 ARG B O 1
ATOM 3945 N N . GLY B 1 75 ? -13.766 5.047 7.562 1 97.56 75 GLY B N 1
ATOM 3946 C CA . GLY B 1 75 ? -14.57 3.984 6.988 1 97.56 75 GLY B CA 1
ATOM 3947 C C . GLY B 1 75 ? -16 4.406 6.707 1 97.56 75 GLY B C 1
ATOM 3948 O O . GLY B 1 75 ? -16.859 3.572 6.387 1 97.56 75 GLY B O 1
ATOM 3949 N N . MET B 1 76 ? -16.297 5.688 6.902 1 97.12 76 MET B N 1
ATOM 3950 C CA . MET B 1 76 ? -17.609 6.223 6.547 1 97.12 76 MET B CA 1
ATOM 3951 C C . MET B 1 76 ? -17.594 6.812 5.141 1 97.12 76 MET B C 1
ATOM 3953 O O . MET B 1 76 ? -16.531 7.145 4.613 1 97.12 76 MET B O 1
ATOM 3957 N N . ALA B 1 77 ? -18.781 6.934 4.488 1 96.75 77 ALA B N 1
ATOM 3958 C CA . ALA B 1 77 ? -18.953 7.531 3.166 1 96.75 77 ALA B CA 1
ATOM 3959 C C . ALA B 1 77 ? -17.984 6.922 2.156 1 96.75 77 ALA B C 1
ATOM 3961 O O . ALA B 1 77 ? -17.297 7.641 1.436 1 96.75 77 ALA B O 1
ATOM 3962 N N . VAL B 1 78 ? -18.062 5.52 2.314 1 95.25 78 VAL B N 1
ATOM 3963 C CA . VAL B 1 78 ? -17.125 4.828 1.437 1 95.25 78 VAL B CA 1
ATOM 3964 C C . VAL B 1 78 ? -17.641 4.836 0.004 1 95.25 78 VAL B C 1
ATOM 3966 O O . VAL B 1 78 ? -18.844 5.031 -0.223 1 95.25 78 VAL B O 1
ATOM 3969 N N . ASP B 1 79 ? -16.953 4.926 -1.119 1 96.44 79 ASP B N 1
ATOM 3970 C CA . ASP B 1 79 ? -17.25 4.812 -2.545 1 96.44 79 ASP B CA 1
ATOM 3971 C C . ASP B 1 79 ? -17.828 6.117 -3.092 1 96.44 79 ASP B C 1
ATOM 3973 O O . ASP B 1 79 ? -18.656 6.098 -3.996 1 96.44 79 ASP B O 1
ATOM 3977 N N . LYS B 1 80 ? -17.562 7.227 -2.404 1 96.38 80 LYS B N 1
ATOM 3978 C CA . LYS B 1 80 ? -18.016 8.547 -2.809 1 96.38 80 LYS B CA 1
ATOM 3979 C C . LYS B 1 80 ? -16.859 9.398 -3.33 1 96.38 80 LYS B C 1
ATOM 3981 O O . LYS B 1 80 ? -15.727 9.25 -2.885 1 96.38 80 LYS B O 1
ATOM 3986 N N . ASN B 1 81 ? -17.234 10.203 -4.324 1 94.94 81 ASN B N 1
ATOM 3987 C CA . ASN B 1 81 ? -16.266 11.227 -4.695 1 94.94 81 ASN B CA 1
ATOM 3988 C C . ASN B 1 81 ? -16.141 12.297 -3.613 1 94.94 81 ASN B C 1
ATOM 3990 O O . ASN B 1 81 ? -16.859 12.258 -2.611 1 94.94 81 ASN B O 1
ATOM 3994 N N . LEU B 1 82 ? -15.258 13.234 -3.766 1 94.69 82 LEU B N 1
ATOM 3995 C CA . LEU B 1 82 ? -14.914 14.219 -2.742 1 94.69 82 LEU B CA 1
ATOM 3996 C C . LEU B 1 82 ? -16.156 14.984 -2.295 1 94.69 82 LEU B C 1
ATOM 3998 O O . LEU B 1 82 ? -16.422 15.109 -1.097 1 94.69 82 LEU B O 1
ATOM 4002 N N . PHE B 1 83 ? -16.922 15.516 -3.201 1 92.69 83 PHE B N 1
ATOM 4003 C CA . PHE B 1 83 ? -18.047 16.391 -2.869 1 92.69 83 PHE B CA 1
ATOM 4004 C C . PHE B 1 83 ? -19.125 15.609 -2.127 1 92.69 83 PHE B C 1
ATOM 4006 O O . PHE B 1 83 ? -19.625 16.062 -1.098 1 92.69 83 PHE B O 1
ATOM 4013 N N . ASP B 1 84 ? -19.484 14.422 -2.709 1 95.31 84 ASP B N 1
ATOM 4014 C CA . ASP B 1 84 ? -20.469 13.602 -2.031 1 95.31 84 ASP B CA 1
ATOM 4015 C C . ASP B 1 84 ? -19.969 13.148 -0.66 1 95.31 84 ASP B C 1
ATOM 4017 O O . ASP B 1 84 ? -20.75 13.031 0.286 1 95.31 84 ASP B O 1
ATOM 4021 N N . TRP B 1 85 ? -18.719 12.82 -0.578 1 97.38 85 TRP B N 1
ATOM 4022 C CA . TRP B 1 85 ? -18.062 12.461 0.675 1 97.38 85 TRP B CA 1
ATOM 4023 C C . TRP B 1 85 ? -18.188 13.586 1.697 1 97.38 85 TRP B C 1
ATOM 4025 O O . TRP B 1 85 ? -18.547 13.352 2.85 1 97.38 85 TRP B O 1
ATOM 4035 N N . LEU B 1 86 ? -17.984 14.859 1.321 1 96.31 86 LEU B N 1
ATOM 4036 C CA . LEU B 1 86 ? -18.078 16.031 2.195 1 96.31 86 LEU B CA 1
ATOM 4037 C C . LEU B 1 86 ? -19.516 16.266 2.627 1 96.31 86 LEU B C 1
ATOM 4039 O O . LEU B 1 86 ? -19.781 16.516 3.803 1 96.31 86 LEU B O 1
ATOM 4043 N N . VAL B 1 87 ? -20.406 16.219 1.687 1 95.19 87 VAL B N 1
ATOM 4044 C CA . VAL B 1 87 ? -21.812 16.438 1.974 1 95.19 87 VAL B CA 1
ATOM 4045 C C . VAL B 1 87 ? -22.281 15.469 3.047 1 95.19 87 VAL B C 1
ATOM 4047 O O . VAL B 1 87 ? -23.062 15.828 3.93 1 95.19 87 VAL B O 1
ATOM 4050 N N . GLU B 1 88 ? -21.781 14.312 2.977 1 96.94 88 GLU B N 1
ATOM 4051 C CA . GLU B 1 88 ? -22.203 13.273 3.918 1 96.94 88 GLU B CA 1
ATOM 4052 C C . GLU B 1 88 ? -21.547 13.477 5.285 1 96.94 88 GLU B C 1
ATOM 4054 O O . GLU B 1 88 ? -22.188 13.234 6.316 1 96.94 88 GLU B O 1
ATOM 4059 N N . LEU B 1 89 ? -20.312 13.969 5.328 1 98 89 LEU B N 1
ATOM 4060 C CA . LEU B 1 89 ? -19.562 13.898 6.574 1 98 89 LEU B CA 1
ATOM 4061 C C . LEU B 1 89 ? -19.594 15.242 7.297 1 98 89 LEU B C 1
ATOM 4063 O O . LEU B 1 89 ? -19.391 15.305 8.516 1 98 89 LEU B O 1
ATOM 4067 N N . TYR B 1 90 ? -19.891 16.375 6.621 1 97.38 90 TYR B N 1
ATOM 4068 C CA . TYR B 1 90 ? -19.938 17.672 7.27 1 97.38 90 TYR B CA 1
ATOM 4069 C C . TYR B 1 90 ? -20.938 17.688 8.414 1 97.38 90 TYR B C 1
ATOM 4071 O O . TYR B 1 90 ? -20.625 18.141 9.523 1 97.38 90 TYR B O 1
ATOM 4079 N N . PRO B 1 91 ? -22.188 17.094 8.172 1 96.5 91 PRO B N 1
ATOM 4080 C CA . PRO B 1 91 ? -23.141 17.078 9.281 1 96.5 91 PRO B CA 1
ATOM 4081 C C . PRO B 1 91 ? -22.641 16.25 10.477 1 96.5 91 PRO B C 1
ATOM 4083 O O . PRO B 1 91 ? -22.969 16.562 11.617 1 96.5 91 PRO B O 1
ATOM 4086 N N . VAL B 1 92 ? -21.812 15.25 10.242 1 97.94 92 VAL B N 1
ATOM 4087 C CA . VAL B 1 92 ? -21.234 14.438 11.305 1 97.94 92 VAL B CA 1
ATOM 4088 C C . VAL B 1 92 ? -20.172 15.25 12.055 1 97.94 92 VAL B C 1
ATOM 4090 O O . VAL B 1 92 ? -20.188 15.32 13.281 1 97.94 92 VAL B O 1
ATOM 4093 N N . TRP B 1 93 ? -19.281 15.938 11.352 1 98 93 TRP B N 1
ATOM 4094 C CA . TRP B 1 93 ? -18.172 16.688 11.922 1 98 93 TRP B CA 1
ATOM 4095 C C . TRP B 1 93 ? -18.672 17.922 12.664 1 98 93 TRP B C 1
ATOM 4097 O O . TRP B 1 93 ? -17.938 18.516 13.469 1 98 93 TRP B O 1
ATOM 4107 N N . ALA B 1 94 ? -19.922 18.312 12.391 1 97 94 ALA B N 1
ATOM 4108 C CA . ALA B 1 94 ? -20.516 19.438 13.102 1 97 94 ALA B CA 1
ATOM 4109 C C . ALA B 1 94 ? -20.609 19.156 14.602 1 97 94 ALA B C 1
ATOM 4111 O O . ALA B 1 94 ? -20.844 20.062 15.398 1 97 94 ALA B O 1
ATOM 4112 N N . HIS B 1 95 ? -20.344 17.891 14.977 1 97.62 95 HIS B N 1
ATOM 4113 C CA . HIS B 1 95 ? -20.562 17.5 16.359 1 97.62 95 HIS B CA 1
ATOM 4114 C C . HIS B 1 95 ? -19.234 17.203 17.047 1 97.62 95 HIS B C 1
ATOM 4116 O O . HIS B 1 95 ? -19.219 16.656 18.156 1 97.62 95 HIS B O 1
ATOM 4122 N N . ILE B 1 96 ? -18.125 17.531 16.5 1 98.12 96 ILE B N 1
ATOM 4123 C CA . ILE B 1 96 ? -16.859 17.266 17.156 1 98.12 96 ILE B CA 1
ATOM 4124 C C . ILE B 1 96 ? -16.656 18.25 18.312 1 98.12 96 ILE B C 1
ATOM 4126 O O . ILE B 1 96 ? -17.25 19.312 18.328 1 98.12 96 ILE B O 1
ATOM 4130 N N . ASP B 1 97 ? -15.82 17.875 19.25 1 98.06 97 ASP B N 1
ATOM 4131 C CA . ASP B 1 97 ? -15.477 18.719 20.391 1 98.06 97 ASP B CA 1
ATOM 4132 C C . ASP B 1 97 ? -14.031 18.484 20.828 1 98.06 97 ASP B C 1
ATOM 4134 O O . ASP B 1 97 ? -13.32 17.672 20.219 1 98.06 97 ASP B O 1
ATOM 4138 N N . ALA B 1 98 ? -13.594 19.234 21.812 1 98.5 98 ALA B N 1
ATOM 4139 C CA . ALA B 1 98 ? -12.188 19.266 22.203 1 98.5 98 ALA B CA 1
ATOM 4140 C C . ALA B 1 98 ? -11.719 17.891 22.672 1 98.5 98 ALA B C 1
ATOM 4142 O O . ALA B 1 98 ? -10.641 17.438 22.312 1 98.5 98 ALA B O 1
ATOM 4143 N N . PRO B 1 99 ? -12.539 17.109 23.484 1 98.38 99 PRO B N 1
ATOM 4144 C CA . PRO B 1 99 ? -12.086 15.781 23.906 1 98.38 99 PRO B CA 1
ATOM 4145 C C . PRO B 1 99 ? -11.891 14.828 22.719 1 98.38 99 PRO B C 1
ATOM 4147 O O . PRO B 1 99 ? -10.914 14.078 22.688 1 98.38 99 PRO B O 1
ATOM 4150 N N . LEU B 1 100 ? -12.82 14.852 21.797 1 98.56 100 LEU B N 1
ATOM 4151 C CA . LEU B 1 100 ? -12.695 14.031 20.594 1 98.56 100 LEU B CA 1
ATOM 4152 C C . LEU B 1 100 ? -11.445 14.398 19.812 1 98.56 100 LEU B C 1
ATOM 4154 O O . LEU B 1 100 ? -10.688 13.523 19.391 1 98.56 100 LEU B O 1
ATOM 4158 N N . VAL B 1 101 ? -11.211 15.68 19.609 1 98.81 101 VAL B N 1
ATOM 4159 C CA . VAL B 1 101 ? -10.07 16.156 18.828 1 98.81 101 VAL B CA 1
ATOM 4160 C C . VAL B 1 101 ? -8.773 15.773 19.531 1 98.81 101 VAL B C 1
ATOM 4162 O O . VAL B 1 101 ? -7.801 15.383 18.891 1 98.81 101 VAL B O 1
ATOM 4165 N N . GLU B 1 102 ? -8.766 15.891 20.844 1 98.75 102 GLU B N 1
ATOM 4166 C CA . GLU B 1 102 ? -7.59 15.477 21.609 1 98.75 102 GLU B CA 1
ATOM 4167 C C . GLU B 1 102 ? -7.289 13.992 21.391 1 98.75 102 GLU B C 1
ATOM 4169 O O . GLU B 1 102 ? -6.152 13.625 21.078 1 98.75 102 GLU B O 1
ATOM 4174 N N . ALA B 1 103 ? -8.281 13.102 21.5 1 98.69 103 ALA B N 1
ATOM 4175 C CA . ALA B 1 103 ? -8.117 11.656 21.359 1 98.69 103 ALA B CA 1
ATOM 4176 C C . ALA B 1 103 ? -7.66 11.273 19.953 1 98.69 103 ALA B C 1
ATOM 4178 O O . ALA B 1 103 ? -6.762 10.445 19.797 1 98.69 103 ALA B O 1
ATOM 4179 N N . THR B 1 104 ? -8.258 11.875 19 1 98.81 104 THR B N 1
ATOM 4180 C CA . THR B 1 104 ? -7.961 11.531 17.609 1 98.81 104 THR B CA 1
ATOM 4181 C C . THR B 1 104 ? -6.598 12.078 17.203 1 98.81 104 THR B C 1
ATOM 4183 O O . THR B 1 104 ? -5.863 11.43 16.453 1 98.81 104 THR B O 1
ATOM 4186 N N . THR B 1 105 ? -6.242 13.297 17.672 1 98.88 105 THR B N 1
ATOM 4187 C CA . THR B 1 105 ? -4.922 13.859 17.391 1 98.88 105 THR B CA 1
ATOM 4188 C C . THR B 1 105 ? -3.826 12.977 17.984 1 98.88 105 THR B C 1
ATOM 4190 O O . THR B 1 105 ? -2.844 12.656 17.312 1 98.88 105 THR B O 1
ATOM 4193 N N . ALA B 1 106 ? -4.023 12.555 19.234 1 98.81 106 ALA B N 1
ATOM 4194 C CA . ALA B 1 106 ? -3.037 11.703 19.891 1 98.81 106 ALA B CA 1
ATOM 4195 C C . ALA B 1 106 ? -2.867 10.383 19.141 1 98.81 106 ALA B C 1
ATOM 4197 O O . ALA B 1 106 ? -1.743 9.961 18.875 1 98.81 106 ALA B O 1
ATOM 4198 N N . ALA B 1 107 ? -3.943 9.766 18.797 1 98.62 107 ALA B N 1
ATOM 4199 C CA . ALA B 1 107 ? -3.9 8.477 18.109 1 98.62 107 ALA B CA 1
ATOM 4200 C C . ALA B 1 107 ? -3.279 8.617 16.734 1 98.62 107 ALA B C 1
ATOM 4202 O O . ALA B 1 107 ? -2.447 7.801 16.328 1 98.62 107 ALA B O 1
ATOM 4203 N N . GLY B 1 108 ? -3.746 9.641 16 1 98.69 108 GLY B N 1
ATOM 4204 C CA . GLY B 1 108 ? -3.23 9.844 14.664 1 98.69 108 GLY B CA 1
ATOM 4205 C C . GLY B 1 108 ? -1.738 10.117 14.633 1 98.69 108 GLY B C 1
ATOM 4206 O O . GLY B 1 108 ? -1.02 9.57 13.789 1 98.69 108 GLY B O 1
ATOM 4207 N N . LEU B 1 109 ? -1.241 10.984 15.516 1 98.88 109 LEU B N 1
ATOM 4208 C CA . LEU B 1 109 ? 0.183 11.297 15.57 1 98.88 109 LEU B CA 1
ATOM 4209 C C . LEU B 1 109 ? 0.987 10.078 16.016 1 98.88 109 LEU B C 1
ATOM 4211 O O . LEU B 1 109 ? 2.09 9.844 15.516 1 98.88 109 LEU B O 1
ATOM 4215 N N . ALA B 1 110 ? 0.461 9.312 16.953 1 98.81 110 ALA B N 1
ATOM 4216 C CA . ALA B 1 110 ? 1.119 8.07 17.359 1 98.81 110 ALA B CA 1
ATOM 4217 C C . ALA B 1 110 ? 1.255 7.109 16.188 1 98.81 110 ALA B C 1
ATOM 4219 O O . ALA B 1 110 ? 2.309 6.492 16 1 98.81 110 ALA B O 1
ATOM 4220 N N . TRP B 1 111 ? 0.21 6.984 15.469 1 98.56 111 TRP B N 1
ATOM 4221 C CA . TRP B 1 111 ? 0.181 6.086 14.32 1 98.56 111 TRP B CA 1
ATOM 4222 C C . TRP B 1 111 ? 1.18 6.527 13.258 1 98.56 111 TRP B C 1
ATOM 4224 O O . TRP B 1 111 ? 1.864 5.699 12.656 1 98.56 111 TRP B O 1
ATOM 4234 N N . LEU B 1 112 ? 1.279 7.828 13.031 1 98.81 112 LEU B N 1
ATOM 4235 C CA . LEU B 1 112 ? 2.283 8.383 12.133 1 98.81 112 LEU B CA 1
ATOM 4236 C C . LEU B 1 112 ? 3.691 8.094 12.641 1 98.81 112 LEU B C 1
ATOM 4238 O O . LEU B 1 112 ? 4.566 7.703 11.867 1 98.81 112 LEU B O 1
ATOM 4242 N N . ALA B 1 113 ? 3.902 8.266 13.953 1 98.81 113 ALA B N 1
ATOM 4243 C CA . ALA B 1 113 ? 5.203 7.969 14.547 1 98.81 113 ALA B CA 1
ATOM 4244 C C . ALA B 1 113 ? 5.613 6.523 14.273 1 98.81 113 ALA B C 1
ATOM 4246 O O . ALA B 1 113 ? 6.75 6.258 13.883 1 98.81 113 ALA B O 1
ATOM 4247 N N . LEU B 1 114 ? 4.711 5.664 14.367 1 98.44 114 LEU B N 1
ATOM 4248 C CA . LEU B 1 114 ? 4.965 4.234 14.211 1 98.44 114 LEU B CA 1
ATOM 4249 C C . LEU B 1 114 ? 5.254 3.896 12.75 1 98.44 114 LEU B C 1
ATOM 4251 O O . LEU B 1 114 ? 5.723 2.797 12.445 1 98.44 114 LEU B O 1
ATOM 4255 N N . SER B 1 115 ? 5.023 4.879 11.914 1 98.31 115 SER B N 1
ATOM 4256 C CA . SER B 1 115 ? 5.332 4.68 10.5 1 98.31 115 SER B CA 1
ATOM 4257 C C . SER B 1 115 ? 6.512 5.535 10.062 1 98.31 115 SER B C 1
ATOM 4259 O O . SER B 1 115 ? 6.695 5.797 8.875 1 98.31 115 SER B O 1
ATOM 4261 N N . GLY B 1 116 ? 7.238 6.078 11.008 1 98.81 116 GLY B N 1
ATOM 4262 C CA . GLY B 1 116 ? 8.516 6.707 10.719 1 98.81 116 GLY B CA 1
ATOM 4263 C C . GLY B 1 116 ? 8.438 8.219 10.648 1 98.81 116 GLY B C 1
ATOM 4264 O O . GLY B 1 116 ? 9.43 8.883 10.352 1 98.81 116 GLY B O 1
ATOM 4265 N N . CYS B 1 117 ? 7.309 8.82 10.977 1 98.88 117 CYS B N 1
ATOM 4266 C CA . CYS B 1 117 ? 7.113 10.258 10.875 1 98.88 117 CYS B CA 1
ATOM 4267 C C . CYS B 1 117 ? 7.602 10.969 12.133 1 98.88 117 CYS B C 1
ATOM 4269 O O . CYS B 1 117 ? 7.316 10.531 13.25 1 98.88 117 CYS B O 1
ATOM 4271 N N . THR B 1 118 ? 8.336 12.023 11.984 1 98.94 118 THR B N 1
ATOM 4272 C CA . THR B 1 118 ? 8.812 12.812 13.117 1 98.94 118 THR B CA 1
ATOM 4273 C C . THR B 1 118 ? 8.133 14.18 13.156 1 98.94 118 THR B C 1
ATOM 4275 O O . THR B 1 118 ? 8.188 14.875 14.164 1 98.94 118 THR B O 1
ATOM 4278 N N . MET B 1 119 ? 7.508 14.516 12.062 1 98.88 119 MET B N 1
ATOM 4279 C CA . MET B 1 119 ? 6.848 15.812 11.945 1 98.88 119 MET B CA 1
ATOM 4280 C C . MET B 1 119 ? 5.57 15.695 11.117 1 98.88 119 MET B C 1
ATOM 4282 O O . MET B 1 119 ? 5.551 15.023 10.086 1 98.88 119 MET B O 1
ATOM 4286 N N . SER B 1 120 ? 4.531 16.297 11.641 1 98.88 120 SER B N 1
ATOM 4287 C CA . SER B 1 120 ? 3.271 16.297 10.898 1 98.88 120 SER B CA 1
ATOM 4288 C C . SER B 1 120 ? 2.564 17.641 11 1 98.88 120 SER B C 1
ATOM 4290 O O . SER B 1 120 ? 2.713 18.359 12 1 98.88 120 SER B O 1
ATOM 4292 N N . MET B 1 121 ? 1.884 17.969 9.977 1 98.88 121 MET B N 1
ATOM 4293 C CA . MET B 1 121 ? 0.94 19.078 10.047 1 98.88 121 MET B CA 1
ATOM 4294 C C . MET B 1 121 ? -0.497 18.562 10.086 1 98.88 121 MET B C 1
ATOM 4296 O O . MET B 1 121 ? -0.75 17.391 9.844 1 98.88 121 MET B O 1
ATOM 4300 N N . ASP B 1 122 ? -1.438 19.359 10.57 1 98.88 122 ASP B N 1
ATOM 4301 C CA . ASP B 1 122 ? -2.869 19.062 10.555 1 98.88 122 ASP B CA 1
ATOM 4302 C C . ASP B 1 122 ? -3.664 20.234 9.992 1 98.88 122 ASP B C 1
ATOM 4304 O O . ASP B 1 122 ? -3.461 21.375 10.398 1 98.88 122 ASP B O 1
ATOM 4308 N N . HIS B 1 123 ? -4.441 19.938 9.008 1 98.81 123 HIS B N 1
ATOM 4309 C CA . HIS B 1 123 ? -5.363 20.906 8.438 1 98.81 123 HIS B CA 1
ATOM 4310 C C . HIS B 1 123 ? -6.73 20.828 9.102 1 98.81 123 HIS B C 1
ATOM 4312 O O . HIS B 1 123 ? -7.652 20.203 8.578 1 98.81 123 HIS B O 1
ATOM 4318 N N . HIS B 1 124 ? -6.895 21.516 10.234 1 98.5 124 HIS B N 1
ATOM 4319 C CA . HIS B 1 124 ? -8.148 21.516 10.984 1 98.5 124 HIS B CA 1
ATOM 4320 C C . HIS B 1 124 ? -9.016 22.703 10.609 1 98.5 124 HIS B C 1
ATOM 4322 O O . HIS B 1 124 ? -8.703 23.844 10.969 1 98.5 124 HIS B O 1
ATOM 4328 N N . TYR B 1 125 ? -10.141 22.438 9.906 1 97.25 125 TYR B N 1
ATOM 4329 C CA . TYR B 1 125 ? -10.867 23.578 9.344 1 97.25 125 TYR B CA 1
ATOM 4330 C C . TYR B 1 125 ? -12.32 23.578 9.812 1 97.25 125 TYR B C 1
ATOM 4332 O O . TYR B 1 125 ? -13.109 24.438 9.406 1 97.25 125 TYR B O 1
ATOM 4340 N N . VAL B 1 126 ? -12.742 22.625 10.664 1 97.25 126 VAL B N 1
ATOM 4341 C CA . VAL B 1 126 ? -14.102 22.562 11.203 1 97.25 126 VAL B CA 1
ATOM 4342 C C . VAL B 1 126 ? -14.102 23.047 12.656 1 97.25 126 VAL B C 1
ATOM 4344 O O . VAL B 1 126 ? -13.484 22.438 13.523 1 97.25 126 VAL B O 1
ATOM 4347 N N . TYR B 1 127 ? -14.812 24.156 12.914 1 96.06 127 TYR B N 1
ATOM 4348 C CA . TYR B 1 127 ? -14.922 24.75 14.242 1 96.06 127 TYR B CA 1
ATOM 4349 C C . TYR B 1 127 ? -16.375 24.969 14.617 1 96.06 127 TYR B C 1
ATOM 4351 O O . TYR B 1 127 ? -16.875 26.094 14.547 1 96.06 127 TYR B O 1
ATOM 4359 N N . PRO B 1 128 ? -17.016 23.906 15.031 1 94.56 128 PRO B N 1
ATOM 4360 C CA . PRO B 1 128 ? -18.406 24.078 15.461 1 94.56 128 PRO B CA 1
ATOM 4361 C C . PRO B 1 128 ? -18.531 25.016 16.672 1 94.56 128 PRO B C 1
ATOM 4363 O O . PRO B 1 128 ? -17.594 25.109 17.469 1 94.56 128 PRO B O 1
ATOM 4366 N N . HIS B 1 129 ? -19.797 25.5 16.766 1 88.81 129 HIS B N 1
ATOM 4367 C CA . HIS B 1 129 ? -20.078 26.328 17.938 1 88.81 129 HIS B CA 1
ATOM 4368 C C . HIS B 1 129 ? -20.047 25.516 19.219 1 88.81 129 HIS B C 1
ATOM 4370 O O . HIS B 1 129 ? -20.484 24.359 19.234 1 88.81 129 HIS B O 1
ATOM 4376 N N . ASP B 1 130 ? -19.453 25.875 20.297 1 88.62 130 ASP B N 1
ATOM 4377 C CA . ASP B 1 130 ? -19.453 25.281 21.625 1 88.62 130 ASP B CA 1
ATOM 4378 C C . ASP B 1 130 ? -18.594 24.016 21.656 1 88.62 130 ASP B C 1
ATOM 4380 O O . ASP B 1 130 ? -18.828 23.109 22.469 1 88.62 130 ASP B O 1
ATOM 4384 N N . ALA B 1 131 ? -17.734 23.828 20.703 1 95.44 131 ALA B N 1
ATOM 4385 C CA . ALA B 1 131 ? -16.906 22.641 20.594 1 95.44 131 ALA B CA 1
ATOM 4386 C C . ALA B 1 131 ? -15.719 22.703 21.562 1 95.44 131 ALA B C 1
ATOM 4388 O O . ALA B 1 131 ? -14.984 21.734 21.719 1 95.44 131 ALA B O 1
ATOM 4389 N N . GLY B 1 132 ? -15.531 23.75 22.297 1 96.5 132 GLY B N 1
ATOM 4390 C CA . GLY B 1 132 ? -14.352 23.953 23.125 1 96.5 132 GLY B CA 1
ATOM 4391 C C . GLY B 1 132 ? -13.148 24.438 22.328 1 96.5 132 GLY B C 1
ATOM 4392 O O . GLY B 1 132 ? -13.281 24.859 21.172 1 96.5 132 GLY B O 1
ATOM 4393 N N . ASP B 1 133 ? -11.984 24.484 22.953 1 97.81 133 ASP B N 1
ATOM 4394 C CA . ASP B 1 133 ? -10.766 24.969 22.312 1 97.81 133 ASP B CA 1
ATOM 4395 C C . ASP B 1 133 ? -10.07 23.844 21.547 1 97.81 133 ASP B C 1
ATOM 4397 O O . ASP B 1 133 ? -9.156 23.203 22.062 1 97.81 133 ASP B O 1
ATOM 4401 N N . LEU B 1 134 ? -10.477 23.656 20.375 1 98.38 134 LEU B N 1
ATOM 4402 C CA . LEU B 1 134 ? -10.016 22.547 19.531 1 98.38 134 LEU B CA 1
ATOM 4403 C C . LEU B 1 134 ? -8.523 22.672 19.25 1 98.38 134 LEU B C 1
ATOM 4405 O O . LEU B 1 134 ? -7.812 21.656 19.219 1 98.38 134 LEU B O 1
ATOM 4409 N N . PHE B 1 135 ? -8.047 23.859 19 1 98.56 135 PHE B N 1
ATOM 4410 C CA . PHE B 1 135 ? -6.648 24.094 18.656 1 98.56 135 PHE B CA 1
ATOM 4411 C C . PHE B 1 135 ? -5.738 23.703 19.828 1 98.56 135 PHE B C 1
ATOM 4413 O O . PHE B 1 135 ? -4.742 23 19.625 1 98.56 135 PHE B O 1
ATOM 4420 N N . THR B 1 136 ? -6.094 24.125 21.062 1 98.38 136 THR B N 1
ATOM 4421 C CA . THR B 1 136 ? -5.344 23.766 22.25 1 98.38 136 THR B CA 1
ATOM 4422 C C . THR B 1 136 ? -5.328 22.25 22.453 1 98.38 136 THR B C 1
ATOM 4424 O O . THR B 1 136 ? -4.301 21.688 22.828 1 98.38 136 THR B O 1
ATOM 4427 N N . ALA B 1 137 ? -6.434 21.594 22.188 1 98.75 137 ALA B N 1
ATOM 4428 C CA . ALA B 1 137 ? -6.535 20.156 22.312 1 98.75 137 ALA B CA 1
ATOM 4429 C C . ALA B 1 137 ? -5.516 19.453 21.422 1 98.75 137 ALA B C 1
ATOM 4431 O O . ALA B 1 137 ? -4.895 18.469 21.828 1 98.75 137 ALA B O 1
ATOM 4432 N N . GLN B 1 138 ? -5.324 19.906 20.203 1 98.81 138 GLN B N 1
ATOM 4433 C CA . GLN B 1 138 ? -4.352 19.312 19.281 1 98.81 138 GLN B CA 1
ATOM 4434 C C . GLN B 1 138 ? -2.926 19.531 19.781 1 98.81 138 GLN B C 1
ATOM 4436 O O . GLN B 1 138 ? -2.109 18.609 19.766 1 98.81 138 GLN B O 1
ATOM 4441 N N . VAL B 1 139 ? -2.67 20.797 20.172 1 98.69 139 VAL B N 1
ATOM 4442 C CA . VAL B 1 139 ? -1.326 21.172 20.609 1 98.69 139 VAL B CA 1
ATOM 4443 C C . VAL B 1 139 ? -0.909 20.297 21.797 1 98.69 139 VAL B C 1
ATOM 4445 O O . VAL B 1 139 ? 0.189 19.734 21.812 1 98.69 139 VAL B O 1
ATOM 4448 N N . GLU B 1 140 ? -1.778 20.125 22.734 1 98.31 140 GLU B N 1
ATOM 4449 C CA . GLU B 1 140 ? -1.471 19.359 23.938 1 98.31 140 GLU B CA 1
ATOM 4450 C C . GLU B 1 140 ? -1.278 17.875 23.594 1 98.31 140 GLU B C 1
ATOM 4452 O O . GLU B 1 140 ? -0.399 17.219 24.156 1 98.31 140 GLU B O 1
ATOM 4457 N N . ALA B 1 141 ? -2.104 17.344 22.75 1 98.5 141 ALA B N 1
ATOM 4458 C CA . ALA B 1 141 ? -1.954 15.961 22.312 1 98.5 141 ALA B CA 1
ATOM 4459 C C . ALA B 1 141 ? -0.605 15.742 21.625 1 98.5 141 ALA B C 1
ATOM 4461 O O . ALA B 1 141 ? 0.061 14.734 21.875 1 98.5 141 ALA B O 1
ATOM 4462 N N . ALA B 1 142 ? -0.232 16.656 20.766 1 98.62 142 ALA B N 1
ATOM 4463 C CA . ALA B 1 142 ? 1.039 16.547 20.062 1 98.62 142 ALA B CA 1
ATOM 4464 C C . ALA B 1 142 ? 2.217 16.578 21.031 1 98.62 142 ALA B C 1
ATOM 4466 O O . ALA B 1 142 ? 3.189 15.836 20.859 1 98.62 142 ALA B O 1
ATOM 4467 N N . GLN B 1 143 ? 2.127 17.453 22 1 97.94 143 GLN B N 1
ATOM 4468 C CA . GLN B 1 143 ? 3.174 17.562 23.016 1 97.94 143 GLN B CA 1
ATOM 4469 C C . GLN B 1 143 ? 3.332 16.25 23.781 1 97.94 143 GLN B C 1
ATOM 4471 O O . GLN B 1 143 ? 4.453 15.836 24.078 1 97.94 143 GLN B O 1
ATOM 4476 N N . ARG B 1 144 ? 2.271 15.594 23.984 1 97.69 144 ARG B N 1
ATOM 4477 C CA . ARG B 1 144 ? 2.291 14.32 24.703 1 97.69 144 ARG B CA 1
ATOM 4478 C C . ARG B 1 144 ? 2.955 13.234 23.859 1 97.69 144 ARG B C 1
ATOM 4480 O O . ARG B 1 144 ? 3.725 12.422 24.375 1 97.69 144 ARG B O 1
ATOM 4487 N N . ILE B 1 145 ? 2.658 13.195 22.578 1 98.31 145 ILE B N 1
ATOM 4488 C CA . ILE B 1 145 ? 3.152 12.141 21.703 1 98.31 145 ILE B CA 1
ATOM 4489 C C . ILE B 1 145 ? 4.613 12.406 21.344 1 98.31 145 ILE B C 1
ATOM 4491 O O . ILE B 1 145 ? 5.387 11.469 21.141 1 98.31 145 ILE B O 1
ATOM 4495 N N . GLY B 1 146 ? 4.969 13.688 21.203 1 98.25 146 GLY B N 1
ATOM 4496 C CA . GLY B 1 146 ? 6.379 14.023 21.094 1 98.25 146 GLY B CA 1
ATOM 4497 C C . GLY B 1 146 ? 6.812 14.312 19.672 1 98.25 146 GLY B C 1
ATOM 4498 O O . GLY B 1 146 ? 8 14.508 19.406 1 98.25 146 GLY B O 1
ATOM 4499 N N . LEU B 1 147 ? 5.887 14.375 18.672 1 98.62 147 LEU B N 1
ATOM 4500 C CA . LEU B 1 147 ? 6.23 14.734 17.297 1 98.62 147 LEU B CA 1
ATOM 4501 C C . LEU B 1 147 ? 6.309 16.25 17.141 1 98.62 147 LEU B C 1
ATOM 4503 O O . LEU B 1 147 ? 5.699 16.984 17.906 1 98.62 147 LEU B O 1
ATOM 4507 N N . ARG B 1 148 ? 7.164 16.688 16.25 1 98.81 148 ARG B N 1
ATOM 4508 C CA . ARG B 1 148 ? 7.023 18.062 15.797 1 98.81 148 ARG B CA 1
ATOM 4509 C C . ARG B 1 148 ? 5.688 18.281 15.086 1 98.81 148 ARG B C 1
ATOM 4511 O O . ARG B 1 148 ? 5.242 17.422 14.328 1 98.81 148 ARG B O 1
ATOM 4518 N N . PHE B 1 149 ? 5.074 19.359 15.453 1 98.88 149 PHE B N 1
ATOM 4519 C CA . PHE B 1 149 ? 3.689 19.516 15.031 1 98.88 149 PHE B CA 1
ATOM 4520 C C . PHE B 1 149 ? 3.463 20.906 14.43 1 98.88 149 PHE B C 1
ATOM 4522 O O . PHE B 1 149 ? 3.906 21.906 14.992 1 98.88 149 PHE B O 1
ATOM 4529 N N . HIS B 1 150 ? 2.877 20.938 13.195 1 98.75 150 HIS B N 1
ATOM 4530 C CA . HIS B 1 150 ? 2.451 22.141 12.508 1 98.75 150 HIS B CA 1
ATOM 4531 C C . HIS B 1 150 ? 0.931 22.219 12.414 1 98.75 150 HIS B C 1
ATOM 4533 O O . HIS B 1 150 ? 0.366 22.094 11.32 1 98.75 150 HIS B O 1
ATOM 4539 N N . PRO B 1 151 ? 0.261 22.5 13.539 1 98.75 151 PRO B N 1
ATOM 4540 C CA . PRO B 1 151 ? -1.182 22.719 13.414 1 98.75 151 PRO B CA 1
ATOM 4541 C C . PRO B 1 151 ? -1.521 23.969 12.625 1 98.75 151 PRO B C 1
ATOM 4543 O O . PRO B 1 151 ? -0.812 24.984 12.727 1 98.75 151 PRO B O 1
ATOM 4546 N N . THR B 1 152 ? -2.537 23.859 11.82 1 98.75 152 THR B N 1
ATOM 4547 C CA . THR B 1 152 ? -3 25.047 11.117 1 98.75 152 THR B CA 1
ATOM 4548 C C . THR B 1 152 ? -4.383 25.469 11.602 1 98.75 152 THR B C 1
ATOM 4550 O O . THR B 1 152 ? -5.215 24.625 11.93 1 98.75 152 THR B O 1
ATOM 4553 N N . ARG B 1 153 ? -4.543 26.734 11.766 1 98.62 153 ARG B N 1
ATOM 4554 C CA . ARG B 1 153 ? -5.895 27.234 11.992 1 98.62 153 ARG B CA 1
ATOM 4555 C C . ARG B 1 153 ? -6.645 27.406 10.672 1 98.62 153 ARG B C 1
ATOM 4557 O O . ARG B 1 153 ? -6.379 28.344 9.914 1 98.62 153 ARG B O 1
ATOM 4564 N N . GLY B 1 154 ? -7.5 26.391 10.383 1 98.19 154 GLY B N 1
ATOM 4565 C CA . GLY B 1 154 ? -8.344 26.453 9.203 1 98.19 154 GLY B CA 1
ATOM 4566 C C . GLY B 1 154 ? -9.609 27.25 9.406 1 98.19 154 GLY B C 1
ATOM 4567 O O . GLY B 1 154 ? -9.852 27.781 10.5 1 98.19 154 GLY B O 1
ATOM 4568 N N . SER B 1 155 ? -10.336 27.438 8.344 1 97.75 155 SER B N 1
ATOM 4569 C CA . SER B 1 155 ? -11.578 28.219 8.406 1 97.75 155 SER B CA 1
ATOM 4570 C C . SER B 1 155 ? -12.43 27.984 7.164 1 97.75 155 SER B C 1
ATOM 4572 O O . SER B 1 155 ? -11.898 27.688 6.09 1 97.75 155 SER B O 1
ATOM 4574 N N . MET B 1 156 ? -13.625 28.016 7.34 1 97.94 156 MET B N 1
ATOM 4575 C CA . MET B 1 156 ? -14.648 28.109 6.301 1 97.94 156 MET B CA 1
ATOM 4576 C C . MET B 1 156 ? -15.625 29.25 6.594 1 97.94 156 MET B C 1
ATOM 4578 O O . MET B 1 156 ? -16.094 29.391 7.723 1 97.94 156 MET B O 1
ATOM 4582 N N . ASP B 1 157 ? -15.938 30.078 5.574 1 97.62 157 ASP B N 1
ATOM 4583 C CA . ASP B 1 157 ? -16.859 31.172 5.82 1 97.62 157 ASP B CA 1
ATOM 4584 C C . ASP B 1 157 ? -17.938 31.25 4.738 1 97.62 157 ASP B C 1
ATOM 4586 O O . ASP B 1 157 ? -18.719 32.188 4.684 1 97.62 157 ASP B O 1
ATOM 4590 N N . LEU B 1 158 ? -17.922 30.297 3.828 1 95.44 158 LEU B N 1
ATOM 4591 C CA . LEU B 1 158 ? -18.922 30.234 2.766 1 95.44 158 LEU B CA 1
ATOM 4592 C C . LEU B 1 158 ? -19.828 29.031 2.961 1 95.44 158 LEU B C 1
ATOM 4594 O O . LEU B 1 158 ? -19.531 27.922 2.488 1 95.44 158 LEU B O 1
ATOM 4598 N N . GLY B 1 159 ? -20.969 29.25 3.611 1 93.19 159 GLY B N 1
ATOM 4599 C CA . GLY B 1 159 ? -21.922 28.188 3.9 1 93.19 159 GLY B CA 1
ATOM 4600 C C . GLY B 1 159 ? -22.922 27.969 2.781 1 93.19 159 GLY B C 1
ATOM 4601 O O . GLY B 1 159 ? -22.922 28.703 1.792 1 93.19 159 GLY B O 1
ATOM 4602 N N . GLN B 1 160 ? -23.734 27 2.957 1 92.31 160 GLN B N 1
ATOM 4603 C CA . GLN B 1 160 ? -24.734 26.609 1.969 1 92.31 160 GLN B CA 1
ATOM 4604 C C . GLN B 1 160 ? -25.672 27.766 1.645 1 92.31 160 GLN B C 1
ATOM 4606 O O . GLN B 1 160 ? -26.094 27.922 0.498 1 92.31 160 GLN B O 1
ATOM 4611 N N . SER B 1 161 ? -26.062 28.531 2.652 1 93.56 161 SER B N 1
ATOM 4612 C CA . SER B 1 161 ? -27.016 29.625 2.467 1 93.56 161 SER B CA 1
ATOM 4613 C C . SER B 1 161 ? -26.453 30.688 1.535 1 93.56 161 SER B C 1
ATOM 4615 O O . SER B 1 161 ? -27.203 31.484 0.978 1 93.56 161 SER B O 1
ATOM 4617 N N . ARG B 1 162 ? -25.266 30.719 1.322 1 91.88 162 ARG B N 1
ATOM 4618 C CA . ARG B 1 162 ? -24.625 31.719 0.478 1 91.88 162 ARG B CA 1
ATOM 4619 C C . ARG B 1 162 ? -23.938 31.062 -0.723 1 91.88 162 ARG B C 1
ATOM 4621 O O . ARG B 1 162 ? -23.016 31.641 -1.3 1 91.88 162 ARG B O 1
ATOM 4628 N N . GLY B 1 163 ? -24.234 29.781 -0.92 1 87.25 163 GLY B N 1
ATOM 4629 C CA . GLY B 1 163 ? -23.781 29.125 -2.135 1 87.25 163 GLY B CA 1
ATOM 4630 C C . GLY B 1 163 ? -22.594 28.203 -1.907 1 87.25 163 GLY B C 1
ATOM 4631 O O . GLY B 1 163 ? -22.078 27.609 -2.852 1 87.25 163 GLY B O 1
ATOM 4632 N N . GLY B 1 164 ? -22.141 28.094 -0.665 1 88.75 164 GLY B N 1
ATOM 4633 C CA . GLY B 1 164 ? -21.047 27.188 -0.369 1 88.75 164 GLY B CA 1
ATOM 4634 C C . GLY B 1 164 ? -21.516 25.766 -0.114 1 88.75 164 GLY B C 1
ATOM 4635 O O . GLY B 1 164 ? -22.688 25.438 -0.301 1 88.75 164 GLY B O 1
ATOM 4636 N N . LEU B 1 165 ? -20.531 24.875 0.224 1 88.62 165 LEU B N 1
ATOM 4637 C CA . LEU B 1 165 ? -20.828 23.453 0.386 1 88.62 165 LEU B CA 1
ATOM 4638 C C . LEU B 1 165 ? -21.125 23.125 1.842 1 88.62 165 LEU B C 1
ATOM 4640 O O . LEU B 1 165 ? -22.078 22.391 2.127 1 88.62 165 LEU B O 1
ATOM 4644 N N . PRO B 1 166 ? -20.359 23.594 2.801 1 93.94 166 PRO B N 1
ATOM 4645 C CA . PRO B 1 166 ? -20.594 23.203 4.188 1 93.94 166 PRO B CA 1
ATOM 4646 C C . PRO B 1 166 ? -21.906 23.75 4.738 1 93.94 166 PRO B C 1
ATOM 4648 O O . PRO B 1 166 ? -22.344 24.828 4.324 1 93.94 166 PRO B O 1
ATOM 4651 N N . PRO B 1 167 ? -22.469 23.047 5.676 1 93.25 167 PRO B N 1
ATOM 4652 C CA . PRO B 1 167 ? -23.609 23.625 6.391 1 93.25 167 PRO B CA 1
ATOM 4653 C C . PRO B 1 167 ? -23.25 24.922 7.105 1 93.25 167 PRO B C 1
ATOM 4655 O O . PRO B 1 167 ? -22.156 25.062 7.633 1 93.25 167 PRO B O 1
ATOM 4658 N N . ASP B 1 168 ? -24.234 25.797 7.203 1 93.25 168 ASP B N 1
ATOM 4659 C CA . ASP B 1 168 ? -24.016 27.109 7.789 1 93.25 168 ASP B CA 1
ATOM 4660 C C . ASP B 1 168 ? -23.547 27 9.242 1 93.25 168 ASP B C 1
ATOM 4662 O O . ASP B 1 168 ? -22.781 27.844 9.719 1 93.25 168 ASP B O 1
ATOM 4666 N N . ARG B 1 169 ? -23.891 26.016 9.898 1 90.38 169 ARG B N 1
ATOM 4667 C CA . ARG B 1 169 ? -23.625 25.891 11.328 1 90.38 169 ARG B CA 1
ATOM 4668 C C . ARG B 1 169 ? -22.141 25.609 11.586 1 90.38 169 ARG B C 1
ATOM 4670 O O . ARG B 1 169 ? -21.672 25.719 12.719 1 90.38 169 ARG B O 1
ATOM 4677 N N . ILE B 1 170 ? -21.375 25.219 10.57 1 94.19 170 ILE B N 1
ATOM 4678 C CA . ILE B 1 170 ? -19.969 24.891 10.805 1 94.19 170 ILE B CA 1
ATOM 4679 C C . ILE B 1 170 ? -19.078 25.906 10.086 1 94.19 170 ILE B C 1
ATOM 4681 O O . ILE B 1 170 ? -17.875 25.672 9.891 1 94.19 170 ILE B O 1
ATOM 4685 N N . VAL B 1 171 ? -19.656 26.984 9.594 1 95.88 171 VAL B N 1
ATOM 4686 C CA . VAL B 1 171 ? -18.844 28.062 9.008 1 95.88 171 VAL B CA 1
ATOM 4687 C C . VAL B 1 171 ? -18.75 29.234 9.984 1 95.88 171 VAL B C 1
ATOM 4689 O O . VAL B 1 171 ? -19.609 29.375 10.867 1 95.88 171 VAL B O 1
ATOM 4692 N N . GLU B 1 172 ? -17.75 30 9.828 1 96.75 172 GLU B N 1
ATOM 4693 C CA . GLU B 1 172 ? -17.484 31.172 10.672 1 96.75 172 GLU B CA 1
ATOM 4694 C C . GLU B 1 172 ? -17.672 32.469 9.891 1 96.75 172 GLU B C 1
ATOM 4696 O O . GLU B 1 172 ? -17.656 32.469 8.656 1 96.75 172 GLU B O 1
ATOM 4701 N N . GLU B 1 173 ? -17.938 33.531 10.672 1 96.38 173 GLU B N 1
ATOM 4702 C CA . GLU B 1 173 ? -17.812 34.844 10.062 1 96.38 173 GLU B CA 1
ATOM 4703 C C . GLU B 1 173 ? -16.344 35.156 9.727 1 96.38 173 GLU B C 1
ATOM 4705 O O . GLU B 1 173 ? -15.445 34.844 10.5 1 96.38 173 GLU B O 1
ATOM 4710 N N . THR B 1 174 ? -16.109 35.812 8.586 1 97.94 174 THR B N 1
ATOM 4711 C CA . THR B 1 174 ? -14.766 36.094 8.078 1 97.94 174 THR B CA 1
ATOM 4712 C C . THR B 1 174 ? -13.898 36.75 9.156 1 97.94 174 THR B C 1
ATOM 4714 O O . THR B 1 174 ? -12.797 36.281 9.43 1 97.94 174 THR B O 1
ATOM 4717 N N . ASP B 1 175 ? -14.422 37.812 9.773 1 98.44 175 ASP B N 1
ATOM 4718 C CA . ASP B 1 175 ? -13.648 38.531 10.758 1 98.44 175 ASP B CA 1
ATOM 4719 C C . ASP B 1 175 ? -13.336 37.688 11.977 1 98.44 175 ASP B C 1
ATOM 4721 O O . ASP B 1 175 ? -12.25 37.781 12.555 1 98.44 175 ASP B O 1
ATOM 4725 N N . ALA B 1 176 ? -14.273 36.906 12.359 1 97.5 176 ALA B N 1
ATOM 4726 C CA . ALA B 1 176 ? -14.086 36.031 13.5 1 97.5 176 ALA B CA 1
ATOM 4727 C C . ALA B 1 176 ? -13.016 34.969 13.203 1 97.5 176 ALA B C 1
ATOM 4729 O O . ALA B 1 176 ? -12.203 34.625 14.07 1 97.5 176 ALA B O 1
ATOM 4730 N N . ALA B 1 177 ? -13.094 34.406 12.023 1 98 177 ALA B N 1
ATOM 4731 C CA . ALA B 1 177 ? -12.102 33.406 11.602 1 98 177 ALA B CA 1
ATOM 4732 C C . ALA B 1 177 ? -10.695 34 11.609 1 98 177 ALA B C 1
ATOM 4734 O O . ALA B 1 177 ? -9.75 33.375 12.07 1 98 177 ALA B O 1
ATOM 4735 N N . LEU B 1 178 ? -10.539 35.219 11.078 1 98.69 178 LEU B N 1
ATOM 4736 C CA . LEU B 1 178 ? -9.242 35.875 11.031 1 98.69 178 LEU B CA 1
ATOM 4737 C C . LEU B 1 178 ? -8.727 36.156 12.438 1 98.69 178 LEU B C 1
ATOM 4739 O O . LEU B 1 178 ? -7.547 35.969 12.727 1 98.69 178 LEU B O 1
ATOM 4743 N N . ALA B 1 179 ? -9.633 36.625 13.289 1 98.62 179 ALA B N 1
ATOM 4744 C CA . ALA B 1 179 ? -9.258 36.938 14.672 1 98.62 179 ALA B CA 1
ATOM 4745 C C . ALA B 1 179 ? -8.805 35.656 15.398 1 98.62 179 ALA B C 1
ATOM 4747 O O . ALA B 1 179 ? -7.828 35.688 16.156 1 98.62 179 ALA B O 1
ATOM 4748 N N . ALA B 1 180 ? -9.562 34.594 15.219 1 98.06 180 ALA B N 1
ATOM 4749 C CA . ALA B 1 180 ? -9.211 33.312 15.836 1 98.06 180 ALA B CA 1
ATOM 4750 C C . ALA B 1 180 ? -7.867 32.812 15.32 1 98.06 180 ALA B C 1
ATOM 4752 O O . ALA B 1 180 ? -7.098 32.219 16.078 1 98.06 180 ALA B O 1
ATOM 4753 N N . THR B 1 181 ? -7.609 32.969 14.047 1 98.69 181 THR B N 1
ATOM 4754 C CA . THR B 1 181 ? -6.344 32.594 13.445 1 98.69 181 THR B CA 1
ATOM 4755 C C . THR B 1 181 ? -5.184 33.344 14.062 1 98.69 181 THR B C 1
ATOM 4757 O O . THR B 1 181 ? -4.16 32.781 14.43 1 98.69 181 THR B O 1
ATOM 4760 N N . GLU B 1 182 ? -5.395 34.656 14.141 1 98.81 182 GLU B N 1
ATOM 4761 C CA . GLU B 1 182 ? -4.352 35.5 14.734 1 98.81 182 GLU B CA 1
ATOM 4762 C C . GLU B 1 182 ? -4.094 35.094 16.188 1 98.81 182 GLU B C 1
ATOM 4764 O O . GLU B 1 182 ? -2.941 35.062 16.625 1 98.81 182 GLU B O 1
ATOM 4769 N N . ASP B 1 183 ? -5.137 34.844 16.922 1 98.56 183 ASP B N 1
ATOM 4770 C CA . ASP B 1 183 ? -5.02 34.406 18.312 1 98.56 183 ASP B CA 1
ATOM 4771 C C . ASP B 1 183 ? -4.223 33.125 18.422 1 98.56 183 ASP B C 1
ATOM 4773 O O . ASP B 1 183 ? -3.365 33 19.297 1 98.56 183 ASP B O 1
ATOM 4777 N N . ALA B 1 184 ? -4.5 32.125 17.562 1 98.62 184 ALA B N 1
ATOM 4778 C CA . ALA B 1 184 ? -3.783 30.859 17.547 1 98.62 184 ALA B CA 1
ATOM 4779 C C . ALA B 1 184 ? -2.293 31.062 17.312 1 98.62 184 ALA B C 1
ATOM 4781 O O . ALA B 1 184 ? -1.455 30.438 17.969 1 98.62 184 ALA B O 1
ATOM 4782 N N . ILE B 1 185 ? -1.935 31.922 16.344 1 98.81 185 ILE B N 1
ATOM 4783 C CA . ILE B 1 185 ? -0.541 32.219 16.031 1 98.81 185 ILE B CA 1
ATOM 4784 C C . ILE B 1 185 ? 0.151 32.812 17.234 1 98.81 185 ILE B C 1
ATOM 4786 O O . ILE B 1 185 ? 1.221 32.375 17.656 1 98.81 185 ILE B O 1
ATOM 4790 N N . ASP B 1 186 ? -0.501 33.844 17.812 1 98.75 186 ASP B N 1
ATOM 4791 C CA . ASP B 1 186 ? 0.092 34.594 18.922 1 98.75 186 ASP B CA 1
ATOM 4792 C C . ASP B 1 186 ? 0.327 33.688 20.125 1 98.75 186 ASP B C 1
ATOM 4794 O O . ASP B 1 186 ? 1.323 33.844 20.828 1 98.75 186 ASP B O 1
ATOM 4798 N N . ARG B 1 187 ? -0.517 32.781 20.312 1 98.44 187 ARG B N 1
ATOM 4799 C CA . ARG B 1 187 ? -0.465 31.938 21.5 1 98.44 187 ARG B CA 1
ATOM 4800 C C . ARG B 1 187 ? 0.549 30.812 21.312 1 98.44 187 ARG B C 1
ATOM 4802 O O . ARG B 1 187 ? 1.19 30.391 22.281 1 98.44 187 ARG B O 1
ATOM 4809 N N . TRP B 1 188 ? 0.632 30.281 20.094 1 98.62 188 TRP B N 1
ATOM 4810 C CA . TRP B 1 188 ? 1.229 28.953 20.031 1 98.62 188 TRP B CA 1
ATOM 4811 C C . TRP B 1 188 ? 2.439 28.938 19.094 1 98.62 188 TRP B C 1
ATOM 4813 O O . TRP B 1 188 ? 3.291 28.047 19.188 1 98.62 188 TRP B O 1
ATOM 4823 N N . HIS B 1 189 ? 2.562 29.812 18.203 1 98.75 189 HIS B N 1
ATOM 4824 C CA . HIS B 1 189 ? 3.639 29.766 17.219 1 98.75 189 HIS B CA 1
ATOM 4825 C C . HIS B 1 189 ? 4.992 30.031 17.859 1 98.75 189 HIS B C 1
ATOM 4827 O O . HIS B 1 189 ? 5.164 31.047 18.547 1 98.75 189 HIS B O 1
ATOM 4833 N N . ASP B 1 190 ? 5.895 29.156 17.688 1 98.44 190 ASP B N 1
ATOM 4834 C CA . ASP B 1 190 ? 7.273 29.312 18.141 1 98.44 190 ASP B CA 1
ATOM 4835 C C . ASP B 1 190 ? 8.25 29.234 16.969 1 98.44 190 ASP B C 1
ATOM 4837 O O . ASP B 1 190 ? 8.523 28.156 16.453 1 98.44 190 ASP B O 1
ATOM 4841 N N . PRO B 1 191 ? 8.828 30.297 16.531 1 97.19 191 PRO B N 1
ATOM 4842 C CA . PRO B 1 191 ? 9.672 30.359 15.344 1 97.19 191 PRO B CA 1
ATOM 4843 C C . PRO B 1 191 ? 11.086 29.828 15.594 1 97.19 191 PRO B C 1
ATOM 4845 O O . PRO B 1 191 ? 11.906 29.781 14.672 1 97.19 191 PRO B O 1
ATOM 4848 N N . ALA B 1 192 ? 11.391 29.422 16.781 1 97.62 192 ALA B N 1
ATOM 4849 C CA . ALA B 1 192 ? 12.734 28.922 17.078 1 97.62 192 ALA B CA 1
ATOM 4850 C C . ALA B 1 192 ? 13.086 27.719 16.203 1 97.62 192 ALA B C 1
ATOM 4852 O O . ALA B 1 192 ? 12.227 26.875 15.938 1 97.62 192 ALA B O 1
ATOM 4853 N N . PRO B 1 193 ? 14.312 27.609 15.859 1 95.75 193 PRO B N 1
ATOM 4854 C CA . PRO B 1 193 ? 14.719 26.531 14.945 1 95.75 193 PRO B CA 1
ATOM 4855 C C . PRO B 1 193 ? 14.477 25.141 15.516 1 95.75 193 PRO B C 1
ATOM 4857 O O . PRO B 1 193 ? 14.258 24.188 14.766 1 95.75 193 PRO B O 1
ATOM 4860 N N . ASP B 1 194 ? 14.57 25.016 16.781 1 96.44 194 ASP B N 1
ATOM 4861 C CA . ASP B 1 194 ? 14.414 23.688 17.375 1 96.44 194 ASP B CA 1
ATOM 4862 C C . ASP B 1 194 ? 13 23.5 17.938 1 96.44 194 ASP B C 1
ATOM 4864 O O . ASP B 1 194 ? 12.727 22.516 18.625 1 96.44 194 ASP B O 1
ATOM 4868 N N . SER B 1 195 ? 12.109 24.438 17.578 1 97.62 195 SER B N 1
ATOM 4869 C CA . SER B 1 195 ? 10.742 24.359 18.078 1 97.62 195 SER B CA 1
ATOM 4870 C C . SER B 1 195 ? 10.039 23.094 17.578 1 97.62 195 SER B C 1
ATOM 4872 O O . SER B 1 195 ? 10.242 22.672 16.438 1 97.62 195 SER B O 1
ATOM 4874 N N . LYS B 1 196 ? 9.18 22.562 18.438 1 98.19 196 LYS B N 1
ATOM 4875 C CA . LYS B 1 196 ? 8.352 21.438 18.031 1 98.19 196 LYS B CA 1
ATOM 4876 C C . LYS B 1 196 ? 6.949 21.906 17.625 1 98.19 196 LYS B C 1
ATOM 4878 O O . LYS B 1 196 ? 6.074 21.078 17.344 1 98.19 196 LYS B O 1
ATOM 4883 N N . LEU B 1 197 ? 6.785 23.203 17.688 1 98.75 197 LEU B N 1
ATOM 4884 C CA . LEU B 1 197 ? 5.438 23.703 17.438 1 98.75 197 LEU B CA 1
ATOM 4885 C C . LEU B 1 197 ? 5.469 24.969 16.594 1 98.75 197 LEU B C 1
ATOM 4887 O O . LEU B 1 197 ? 5.973 26 17.047 1 98.75 197 LEU B O 1
ATOM 4891 N N . ARG B 1 198 ? 4.977 24.906 15.414 1 98.69 198 ARG B N 1
ATOM 4892 C CA . ARG B 1 198 ? 4.766 26.062 14.555 1 98.69 198 ARG B CA 1
ATOM 4893 C C . ARG B 1 198 ? 3.352 26.078 13.977 1 98.69 198 ARG B C 1
ATOM 4895 O O . ARG B 1 198 ? 2.805 25.016 13.656 1 98.69 198 ARG B O 1
ATOM 4902 N N . VAL B 1 199 ? 2.762 27.219 13.859 1 98.81 199 VAL B N 1
ATOM 4903 C CA . VAL B 1 199 ? 1.381 27.375 13.414 1 98.81 199 VAL B CA 1
ATOM 4904 C C . VAL B 1 199 ? 1.354 27.922 11.984 1 98.81 199 VAL B C 1
ATOM 4906 O O . VAL B 1 199 ? 2.207 28.719 11.609 1 98.81 199 VAL B O 1
ATOM 4909 N N . ALA B 1 200 ? 0.448 27.469 11.156 1 98.81 200 ALA B N 1
ATOM 4910 C CA . ALA B 1 200 ? 0.199 28.016 9.828 1 98.81 200 ALA B CA 1
ATOM 4911 C C . ALA B 1 200 ? -1.27 28.391 9.656 1 98.81 200 ALA B C 1
ATOM 4913 O O . ALA B 1 200 ? -2.1 28.094 10.516 1 98.81 200 ALA B O 1
ATOM 4914 N N . VAL B 1 201 ? -1.551 29.203 8.648 1 98.88 201 VAL B N 1
ATOM 4915 C CA . VAL B 1 201 ? -2.893 29.656 8.312 1 98.88 201 VAL B CA 1
ATOM 4916 C C . VAL B 1 201 ? -3.443 28.844 7.145 1 98.88 201 VAL B C 1
ATOM 4918 O O . VAL B 1 201 ? -2.781 28.688 6.113 1 98.88 201 VAL B O 1
ATOM 4921 N N . ALA B 1 202 ? -4.73 28.297 7.305 1 98.81 202 ALA B N 1
ATOM 4922 C CA . ALA B 1 202 ? -5.113 27.328 6.289 1 98.81 202 ALA B CA 1
ATOM 4923 C C . ALA B 1 202 ? -6.613 27.375 6.023 1 98.81 202 ALA B C 1
ATOM 4925 O O . ALA B 1 202 ? -7.324 26.391 6.273 1 98.81 202 ALA B O 1
ATOM 4926 N N . PRO B 1 203 ? -7.129 28.531 5.398 1 98.44 203 PRO B N 1
ATOM 4927 C CA . PRO B 1 203 ? -8.5 28.391 4.906 1 98.44 203 PRO B CA 1
ATOM 4928 C C . PRO B 1 203 ? -8.719 27.141 4.07 1 98.44 203 PRO B C 1
ATOM 4930 O O . PRO B 1 203 ? -7.797 26.688 3.377 1 98.44 203 PRO B O 1
ATOM 4933 N N . CYS B 1 204 ? -9.844 26.594 4.133 1 97.38 204 CYS B N 1
ATOM 4934 C CA . CYS B 1 204 ? -10.094 25.203 3.77 1 97.38 204 CYS B CA 1
ATOM 4935 C C . CYS B 1 204 ? -9.898 24.984 2.273 1 97.38 204 CYS B C 1
ATOM 4937 O O . CYS B 1 204 ? -9.141 24.109 1.861 1 97.38 204 CYS B O 1
ATOM 4939 N N . SER B 1 205 ? -10.734 25.656 1.441 1 92.88 205 SER B N 1
ATOM 4940 C CA . SER B 1 205 ? -10.734 25.422 -0.001 1 92.88 205 SER B CA 1
ATOM 4941 C C . SER B 1 205 ? -11.438 26.562 -0.738 1 92.88 205 SER B C 1
ATOM 4943 O O . SER B 1 205 ? -12.195 27.328 -0.136 1 92.88 205 SER B O 1
ATOM 4945 N N . PRO B 1 206 ? -11.305 26.641 -2.068 1 86.38 206 PRO B N 1
ATOM 4946 C CA . PRO B 1 206 ? -11.945 27.703 -2.848 1 86.38 206 PRO B CA 1
ATOM 4947 C C . PRO B 1 206 ? -13.469 27.594 -2.852 1 86.38 206 PRO B C 1
ATOM 4949 O O . PRO B 1 206 ? -14.156 28.578 -3.113 1 86.38 206 PRO B O 1
ATOM 4952 N N . PHE B 1 207 ? -14.016 26.469 -2.541 1 87.38 207 PHE B N 1
ATOM 4953 C CA . PHE B 1 207 ? -15.461 26.344 -2.637 1 87.38 207 PHE B CA 1
ATOM 4954 C C . PHE B 1 207 ? -16.109 26.422 -1.257 1 87.38 207 PHE B C 1
ATOM 4956 O O . PHE B 1 207 ? -17.312 26.25 -1.12 1 87.38 207 PHE B O 1
ATOM 4963 N N . SER B 1 208 ? -15.336 26.641 -0.239 1 94.38 208 SER B N 1
ATOM 4964 C CA . SER B 1 208 ? -15.883 26.781 1.104 1 94.38 208 SER B CA 1
ATOM 4965 C C . SER B 1 208 ? -15.414 28.062 1.763 1 94.38 208 SER B C 1
ATOM 4967 O O . SER B 1 208 ? -15.766 28.344 2.912 1 94.38 208 SER B O 1
ATOM 4969 N N . VAL B 1 209 ? -14.617 28.828 1.072 1 97.06 209 VAL B N 1
ATOM 4970 C CA . VAL B 1 209 ? -14.023 30.031 1.632 1 97.06 209 VAL B CA 1
ATOM 4971 C C . VAL B 1 209 ? -14.18 31.188 0.647 1 97.06 209 VAL B C 1
ATOM 4973 O O . VAL B 1 209 ? -14.008 31.016 -0.561 1 97.06 209 VAL B O 1
ATOM 4976 N N . THR B 1 210 ? -14.555 32.375 1.136 1 96.12 210 THR B N 1
ATOM 4977 C CA . THR B 1 210 ? -14.742 33.531 0.296 1 96.12 210 THR B CA 1
ATOM 4978 C C . THR B 1 210 ? -13.391 34.094 -0.15 1 96.12 210 THR B C 1
ATOM 4980 O O . THR B 1 210 ? -12.367 33.875 0.497 1 96.12 210 THR B O 1
ATOM 4983 N N . SER B 1 211 ? -13.375 34.875 -1.22 1 96.75 211 SER B N 1
ATOM 4984 C CA . SER B 1 211 ? -12.18 35.531 -1.705 1 96.75 211 SER B CA 1
ATOM 4985 C C . SER B 1 211 ? -11.609 36.5 -0.657 1 96.75 211 SER B C 1
ATOM 4987 O O . SER B 1 211 ? -10.398 36.656 -0.541 1 96.75 211 SER B O 1
ATOM 4989 N N . ARG B 1 212 ? -12.484 37.125 0.045 1 97.88 212 ARG B N 1
ATOM 4990 C CA . ARG B 1 212 ? -12.039 38.062 1.085 1 97.88 212 ARG B CA 1
ATOM 4991 C C . ARG B 1 212 ? -11.234 37.312 2.152 1 97.88 212 ARG B C 1
ATOM 4993 O O . ARG B 1 212 ? -10.141 37.75 2.516 1 97.88 212 ARG B O 1
ATOM 5000 N N . LEU B 1 213 ? -11.797 36.25 2.672 1 98.31 213 LEU B N 1
ATOM 5001 C CA . LEU B 1 213 ? -11.094 35.5 3.703 1 98.31 213 LEU B CA 1
ATOM 5002 C C . LEU B 1 213 ? -9.758 35 3.184 1 98.31 213 LEU B C 1
ATOM 5004 O O . LEU B 1 213 ? -8.75 35.031 3.9 1 98.31 213 LEU B O 1
ATOM 5008 N N . MET B 1 214 ? -9.711 34.531 1.964 1 98.06 214 MET B N 1
ATOM 5009 C CA . MET B 1 214 ? -8.461 34.031 1.379 1 98.06 214 MET B CA 1
ATOM 5010 C C . MET B 1 214 ? -7.418 35.156 1.339 1 98.06 214 MET B C 1
ATOM 5012 O O . MET B 1 214 ? -6.285 34.969 1.787 1 98.06 214 MET B O 1
ATOM 5016 N N . THR B 1 215 ? -7.777 36.25 0.833 1 98.5 215 THR B N 1
ATOM 5017 C CA . THR B 1 215 ? -6.863 37.375 0.663 1 98.5 215 THR B CA 1
ATOM 5018 C C . THR B 1 215 ? -6.371 37.875 2.016 1 98.5 215 THR B C 1
ATOM 5020 O O . THR B 1 215 ? -5.172 38.062 2.217 1 98.5 215 THR B O 1
ATOM 5023 N N . GLU B 1 216 ? -7.281 38.094 2.93 1 98.75 216 GLU B N 1
ATOM 5024 C CA . GLU B 1 216 ? -6.922 38.656 4.227 1 98.75 216 GLU B CA 1
ATOM 5025 C C . GLU B 1 216 ? -6.152 37.656 5.078 1 98.75 216 GLU B C 1
ATOM 5027 O O . GLU B 1 216 ? -5.309 38.031 5.891 1 98.75 216 GLU B O 1
ATOM 5032 N N . ALA B 1 217 ? -6.457 36.375 4.891 1 98.62 217 ALA B N 1
ATOM 5033 C CA . ALA B 1 217 ? -5.676 35.312 5.562 1 98.62 217 ALA B CA 1
ATOM 5034 C C . ALA B 1 217 ? -4.223 35.344 5.102 1 98.62 217 ALA B C 1
ATOM 5036 O O . ALA B 1 217 ? -3.307 35.188 5.91 1 98.62 217 ALA B O 1
ATOM 5037 N N . ALA B 1 218 ? -4 35.469 3.803 1 98.56 218 ALA B N 1
ATOM 5038 C CA . ALA B 1 218 ? -2.645 35.562 3.268 1 98.56 218 ALA B CA 1
ATOM 5039 C C . ALA B 1 218 ? -1.903 36.781 3.848 1 98.56 218 ALA B C 1
ATOM 5041 O O . ALA B 1 218 ? -0.732 36.656 4.219 1 98.56 218 ALA B O 1
ATOM 5042 N N . GLU B 1 219 ? -2.586 37.875 3.926 1 98.69 219 GLU B N 1
ATOM 5043 C CA . GLU B 1 219 ? -1.998 39.094 4.508 1 98.69 219 GLU B CA 1
ATOM 5044 C C . GLU B 1 219 ? -1.641 38.875 5.977 1 98.69 219 GLU B C 1
ATOM 5046 O O . GLU B 1 219 ? -0.562 39.25 6.422 1 98.69 219 GLU B O 1
ATOM 5051 N N . LEU B 1 220 ? -2.578 38.281 6.703 1 98.75 220 LEU B N 1
ATOM 5052 C CA . LEU B 1 220 ? -2.367 38 8.117 1 98.75 220 LEU B CA 1
ATOM 5053 C C . LEU B 1 220 ? -1.156 37.094 8.32 1 98.75 220 LEU B C 1
ATOM 5055 O O . LEU B 1 220 ? -0.309 37.375 9.172 1 98.75 220 LEU B O 1
ATOM 5059 N N . ALA B 1 221 ? -1.065 36 7.566 1 98.81 221 ALA B N 1
ATOM 5060 C CA . ALA B 1 221 ? 0.033 35.031 7.676 1 98.81 221 ALA B CA 1
ATOM 5061 C C . ALA B 1 221 ? 1.379 35.719 7.449 1 98.81 221 ALA B C 1
ATOM 5063 O O . ALA B 1 221 ? 2.324 35.531 8.219 1 98.81 221 ALA B O 1
ATOM 5064 N N . ARG B 1 222 ? 1.46 36.5 6.449 1 98.62 222 ARG B N 1
ATOM 5065 C CA . ARG B 1 222 ? 2.711 37.188 6.105 1 98.62 222 ARG B CA 1
ATOM 5066 C C . ARG B 1 222 ? 3.076 38.219 7.145 1 98.62 222 ARG B C 1
ATOM 5068 O O . ARG B 1 222 ? 4.25 38.406 7.484 1 98.62 222 ARG B O 1
ATOM 5075 N N . ARG B 1 223 ? 2.041 38.969 7.621 1 98.56 223 ARG B N 1
ATOM 5076 C CA . ARG B 1 223 ? 2.287 39.906 8.703 1 98.56 223 ARG B CA 1
ATOM 5077 C C . ARG B 1 223 ? 2.855 39.188 9.93 1 98.56 223 ARG B C 1
ATOM 5079 O O . ARG B 1 223 ? 3.715 39.75 10.625 1 98.56 223 ARG B O 1
ATOM 5086 N N . LYS B 1 224 ? 2.406 38.031 10.203 1 98.62 224 LYS B N 1
ATOM 5087 C CA . LYS B 1 224 ? 2.795 37.281 11.398 1 98.62 224 LYS B CA 1
ATOM 5088 C C . LYS B 1 224 ? 4 36.375 11.125 1 98.62 224 LYS B C 1
ATOM 5090 O O . LYS B 1 224 ? 4.578 35.812 12.047 1 98.62 224 LYS B O 1
ATOM 5095 N N . GLY B 1 225 ? 4.418 36.281 9.836 1 98.19 225 GLY B N 1
ATOM 5096 C CA . GLY B 1 225 ? 5.582 35.5 9.453 1 98.19 225 GLY B CA 1
ATOM 5097 C C . GLY B 1 225 ? 5.332 34 9.492 1 98.19 225 GLY B C 1
ATOM 5098 O O . GLY B 1 225 ? 6.211 33.219 9.883 1 98.19 225 GLY B O 1
ATOM 5099 N N . VAL B 1 226 ? 4.121 33.531 9.281 1 98.69 226 VAL B N 1
ATOM 5100 C CA . VAL B 1 226 ? 3.801 32.125 9.273 1 98.69 226 VAL B CA 1
ATOM 5101 C C . VAL B 1 226 ? 3.369 31.703 7.871 1 98.69 226 VAL B C 1
ATOM 5103 O O . VAL B 1 226 ? 3.178 32.531 6.992 1 98.69 226 VAL B O 1
ATOM 5106 N N . ARG B 1 227 ? 3.246 30.422 7.609 1 98.69 227 ARG B N 1
ATOM 5107 C CA . ARG B 1 227 ? 3.033 29.891 6.27 1 98.69 227 ARG B CA 1
ATOM 5108 C C . ARG B 1 227 ? 1.547 29.719 5.973 1 98.69 227 ARG B C 1
ATOM 5110 O O . ARG B 1 227 ? 0.711 29.859 6.867 1 98.69 227 ARG B O 1
ATOM 5117 N N . LEU B 1 228 ? 1.256 29.438 4.676 1 98.75 228 LEU B N 1
ATOM 5118 C CA . LEU B 1 228 ? -0.097 29.359 4.137 1 98.75 228 LEU B CA 1
ATOM 5119 C C . LEU B 1 228 ? -0.355 27.984 3.533 1 98.75 228 LEU B C 1
ATOM 5121 O O . LEU B 1 228 ? 0.496 27.438 2.822 1 98.75 228 LEU B O 1
ATOM 5125 N N . HIS B 1 229 ? -1.515 27.375 3.857 1 98.88 229 HIS B N 1
ATOM 5126 C CA . HIS B 1 229 ? -1.904 26.078 3.348 1 98.88 229 HIS B CA 1
ATOM 5127 C C . HIS B 1 229 ? -3.385 26.047 2.982 1 98.88 229 HIS B C 1
ATOM 5129 O O . HIS B 1 229 ? -4.211 26.656 3.664 1 98.88 229 HIS B O 1
ATOM 5135 N N . THR B 1 230 ? -3.746 25.422 1.905 1 98.75 230 THR B N 1
ATOM 5136 C CA . THR B 1 230 ? -5.133 25.188 1.521 1 98.75 230 THR B CA 1
ATOM 5137 C C . THR B 1 230 ? -5.223 24.047 0.515 1 98.75 230 THR B C 1
ATOM 5139 O O . THR B 1 230 ? -4.199 23.547 0.041 1 98.75 230 THR B O 1
ATOM 5142 N N . HIS B 1 231 ? -6.367 23.469 0.296 1 98.5 231 HIS B N 1
ATOM 5143 C CA . HIS B 1 231 ? -6.598 22.531 -0.795 1 98.5 231 HIS B CA 1
ATOM 5144 C C . HIS B 1 231 ? -6.637 23.25 -2.141 1 98.5 231 HIS B C 1
ATOM 5146 O O . HIS B 1 231 ? -7.18 24.344 -2.246 1 98.5 231 HIS B O 1
ATOM 5152 N N . LEU B 1 232 ? -6.145 22.609 -3.123 1 98.12 232 LEU B N 1
ATOM 5153 C CA . LEU B 1 232 ? -6.25 23.203 -4.449 1 98.12 232 LEU B CA 1
ATOM 5154 C C . LEU B 1 232 ? -6.156 22.141 -5.539 1 98.12 232 LEU B C 1
ATOM 5156 O O . LEU B 1 232 ? -5.312 21.25 -5.469 1 98.12 232 LEU B O 1
ATOM 5160 N N . ALA B 1 233 ? -6.996 22.203 -6.551 1 97.69 233 ALA B N 1
ATOM 5161 C CA . ALA B 1 233 ? -6.957 21.438 -7.793 1 97.69 233 ALA B CA 1
ATOM 5162 C C . ALA B 1 233 ? -6.996 19.938 -7.516 1 97.69 233 ALA B C 1
ATOM 5164 O O . ALA B 1 233 ? -6.234 19.172 -8.102 1 97.69 233 ALA B O 1
ATOM 5165 N N . GLU B 1 234 ? -7.852 19.547 -6.613 1 96.69 234 GLU B N 1
ATOM 5166 C CA . GLU B 1 234 ? -7.938 18.141 -6.215 1 96.69 234 GLU B CA 1
ATOM 5167 C C . GLU B 1 234 ? -8.812 17.344 -7.18 1 96.69 234 GLU B C 1
ATOM 5169 O O . GLU B 1 234 ? -8.516 16.188 -7.473 1 96.69 234 GLU B O 1
ATOM 5174 N N . THR B 1 235 ? -9.906 17.938 -7.582 1 94.88 235 THR B N 1
ATOM 5175 C CA . THR B 1 235 ? -10.844 17.219 -8.43 1 94.88 235 THR B CA 1
ATOM 5176 C C . THR B 1 235 ? -11.211 18.047 -9.664 1 94.88 235 THR B C 1
ATOM 5178 O O . THR B 1 235 ? -10.992 19.25 -9.688 1 94.88 235 THR B O 1
ATOM 5181 N N . VAL B 1 236 ? -11.797 17.391 -10.617 1 92.38 236 VAL B N 1
ATOM 5182 C CA . VAL B 1 236 ? -12.273 18.047 -11.828 1 92.38 236 VAL B CA 1
ATOM 5183 C C . VAL B 1 236 ? -13.461 18.953 -11.492 1 92.38 236 VAL B C 1
ATOM 5185 O O . VAL B 1 236 ? -13.656 19.984 -12.125 1 92.38 236 VAL B O 1
ATOM 5188 N N . GLU B 1 237 ? -14.164 18.578 -10.508 1 88.75 237 GLU B N 1
ATOM 5189 C CA . GLU B 1 237 ? -15.305 19.391 -10.062 1 88.75 237 GLU B CA 1
ATOM 5190 C C . GLU B 1 237 ? -14.852 20.75 -9.539 1 88.75 237 GLU B C 1
ATOM 5192 O O . GLU B 1 237 ? -15.531 21.75 -9.742 1 88.75 237 GLU B O 1
ATOM 5197 N N . GLU B 1 238 ? -13.742 20.75 -8.852 1 89.75 238 GLU B N 1
ATOM 5198 C CA . GLU B 1 238 ? -13.195 22 -8.359 1 89.75 238 GLU B CA 1
ATOM 5199 C C . GLU B 1 238 ? -12.82 22.938 -9.508 1 89.75 238 GLU B C 1
ATOM 5201 O O . GLU B 1 238 ? -13.023 24.141 -9.43 1 89.75 238 GLU B O 1
ATOM 5206 N N . GLU B 1 239 ? -12.219 22.391 -10.492 1 91 239 GLU B N 1
ATOM 5207 C CA . GLU B 1 239 ? -11.883 23.172 -11.672 1 91 239 GLU B CA 1
ATOM 5208 C C . GLU B 1 239 ? -13.125 23.797 -12.305 1 91 239 GLU B C 1
ATOM 5210 O O . GLU B 1 239 ? -13.117 24.969 -12.695 1 91 239 GLU B O 1
ATOM 5215 N N . GLU B 1 240 ? -14.133 23.031 -12.422 1 91.12 240 GLU B N 1
ATOM 5216 C CA . GLU B 1 240 ? -15.391 23.516 -12.969 1 91.12 240 GLU B CA 1
ATOM 5217 C C . GLU B 1 240 ? -15.992 24.609 -12.102 1 91.12 240 GLU B C 1
ATOM 5219 O O . GLU B 1 240 ? -16.484 25.625 -12.609 1 91.12 240 GLU B O 1
ATOM 5224 N N . PHE B 1 241 ? -15.891 24.422 -10.828 1 89.06 241 PHE B N 1
ATOM 5225 C CA . PHE B 1 241 ? -16.391 25.422 -9.883 1 89.06 241 PHE B CA 1
ATOM 5226 C C . PHE B 1 241 ? -15.672 26.75 -10.055 1 89.06 241 PHE B C 1
ATOM 5228 O O . PHE B 1 241 ? -16.312 27.797 -10.141 1 89.06 241 PHE B O 1
ATOM 5235 N N . CYS B 1 242 ? -14.383 26.719 -10.109 1 92.69 242 CYS B N 1
ATOM 5236 C CA . CYS B 1 242 ? -13.578 27.938 -10.219 1 92.69 242 CYS B CA 1
ATOM 5237 C C . CYS B 1 242 ? -13.828 28.641 -11.547 1 92.69 242 CYS B C 1
ATOM 5239 O O . CYS B 1 242 ? -13.93 29.875 -11.586 1 92.69 242 CYS B O 1
ATOM 5241 N N . ARG B 1 243 ? -13.953 27.875 -12.586 1 93.69 243 ARG B N 1
ATOM 5242 C CA . ARG B 1 243 ? -14.234 28.469 -13.891 1 93.69 243 ARG B CA 1
ATOM 5243 C C . ARG B 1 243 ? -15.594 29.156 -13.898 1 93.69 243 ARG B C 1
ATOM 5245 O O . ARG B 1 243 ? -15.719 30.266 -14.43 1 93.69 243 ARG B O 1
ATOM 5252 N N . LYS B 1 244 ? -16.547 28.547 -13.367 1 92.69 244 LYS B N 1
ATOM 5253 C CA . LYS B 1 244 ? -17.922 29.062 -13.336 1 92.69 244 LYS B CA 1
ATOM 5254 C C . LYS B 1 244 ? -18.016 30.281 -12.422 1 92.69 244 LYS B C 1
ATOM 5256 O O . LYS B 1 244 ? -18.703 31.266 -12.742 1 92.69 244 LYS B O 1
ATOM 5261 N N . THR B 1 245 ? -17.375 30.25 -11.273 1 91.5 245 THR B N 1
ATOM 5262 C CA . THR B 1 245 ? -17.562 31.25 -10.219 1 91.5 245 THR B CA 1
ATOM 5263 C C . THR B 1 245 ? -16.578 32.406 -10.383 1 91.5 245 THR B C 1
ATOM 5265 O O . THR B 1 245 ? -16.922 33.562 -10.094 1 91.5 245 THR B O 1
ATOM 5268 N N . HIS B 1 246 ? -15.359 32.031 -10.875 1 93.31 246 HIS B N 1
ATOM 5269 C CA . HIS B 1 246 ? -14.312 33.062 -10.836 1 93.31 246 HIS B CA 1
ATOM 5270 C C . HIS B 1 246 ? -13.734 33.281 -12.227 1 93.31 246 HIS B C 1
ATOM 5272 O O . HIS B 1 246 ? -12.852 34.125 -12.406 1 93.31 246 HIS B O 1
ATOM 5278 N N . ASP B 1 247 ? -14.102 32.531 -13.242 1 95.31 247 ASP B N 1
ATOM 5279 C CA . ASP B 1 247 ? -13.711 32.656 -14.641 1 95.31 247 ASP B CA 1
ATOM 5280 C C . ASP B 1 247 ? -12.203 32.438 -14.812 1 95.31 247 ASP B C 1
ATOM 5282 O O . ASP B 1 247 ? -11.547 33.219 -15.523 1 95.31 247 ASP B O 1
ATOM 5286 N N . CYS B 1 248 ? -11.703 31.516 -14.07 1 95.25 248 CYS B N 1
ATOM 5287 C CA . CYS B 1 248 ? -10.297 31.141 -14.172 1 95.25 248 CYS B CA 1
ATOM 5288 C C . CYS B 1 248 ? -10.047 29.766 -13.57 1 95.25 248 CYS B C 1
ATOM 5290 O O . CYS B 1 248 ? -10.969 29.141 -13.047 1 95.25 248 CYS B O 1
ATOM 5292 N N . THR B 1 249 ? -8.797 29.219 -13.734 1 95.94 249 THR B N 1
ATOM 5293 C CA . THR B 1 249 ? -8.406 27.953 -13.133 1 95.94 249 THR B CA 1
ATOM 5294 C C . THR B 1 249 ? -8.164 28.109 -11.633 1 95.94 249 THR B C 1
ATOM 5296 O O . THR B 1 249 ? -7.953 29.234 -11.156 1 95.94 249 THR B O 1
ATOM 5299 N N . PRO B 1 250 ? -8.172 27.016 -10.906 1 97.06 250 PRO B N 1
ATOM 5300 C CA . PRO B 1 250 ? -7.879 27.094 -9.477 1 97.06 250 PRO B CA 1
ATOM 5301 C C . PRO B 1 250 ? -6.535 27.766 -9.18 1 97.06 250 PRO B C 1
ATOM 5303 O O . PRO B 1 250 ? -6.434 28.562 -8.258 1 97.06 250 PRO B O 1
ATOM 5306 N N . THR B 1 251 ? -5.527 27.469 -9.938 1 98.06 251 THR B N 1
ATOM 5307 C CA . THR B 1 251 ? -4.203 28.031 -9.711 1 98.06 251 THR B CA 1
ATOM 5308 C C . THR B 1 251 ? -4.199 29.531 -9.984 1 98.06 251 THR B C 1
ATOM 5310 O O . THR B 1 251 ? -3.584 30.297 -9.242 1 98.06 251 THR B O 1
ATOM 5313 N N . GLU B 1 252 ? -4.859 29.953 -11.047 1 97.38 252 GLU B N 1
ATOM 5314 C CA . GLU B 1 252 ? -4.988 31.375 -11.336 1 97.38 252 GLU B CA 1
ATOM 5315 C C . GLU B 1 252 ? -5.727 32.094 -10.219 1 97.38 252 GLU B C 1
ATOM 5317 O O . GLU B 1 252 ? -5.352 33.219 -9.844 1 97.38 252 GLU B O 1
ATOM 5322 N N . TYR B 1 253 ? -6.797 31.453 -9.781 1 97.44 253 TYR B N 1
ATOM 5323 C CA . TYR B 1 253 ? -7.562 32 -8.672 1 97.44 253 TYR B CA 1
ATOM 5324 C C . TYR B 1 253 ? -6.68 32.188 -7.441 1 97.44 253 TYR B C 1
ATOM 5326 O O . TYR B 1 253 ? -6.684 33.25 -6.824 1 97.44 253 TYR B O 1
ATOM 5334 N N . ALA B 1 254 ? -5.906 31.188 -7.102 1 97.88 254 ALA B N 1
ATOM 5335 C CA . ALA B 1 254 ? -4.98 31.25 -5.969 1 97.88 254 ALA B CA 1
ATOM 5336 C C . ALA B 1 254 ? -3.965 32.375 -6.152 1 97.88 254 ALA B C 1
ATOM 5338 O O . ALA B 1 254 ? -3.652 33.094 -5.207 1 97.88 254 ALA B O 1
ATOM 5339 N N . GLU B 1 255 ? -3.451 32.469 -7.32 1 97.75 255 GLU B N 1
ATOM 5340 C CA . GLU B 1 255 ? -2.475 33.5 -7.621 1 97.75 255 GLU B CA 1
ATOM 5341 C C . GLU B 1 255 ? -3.07 34.906 -7.414 1 97.75 255 GLU B C 1
ATOM 5343 O O . GLU B 1 255 ? -2.438 35.781 -6.805 1 97.75 255 GLU B O 1
ATOM 5348 N N . ARG B 1 256 ? -4.281 35.125 -7.922 1 97.31 256 ARG B N 1
ATOM 5349 C CA . ARG B 1 256 ? -4.965 36.406 -7.809 1 97.31 256 ARG B CA 1
ATOM 5350 C C . ARG B 1 256 ? -5.156 36.781 -6.348 1 97.31 256 ARG B C 1
ATOM 5352 O O . ARG B 1 256 ? -5.152 37.969 -6.012 1 97.31 256 ARG B O 1
ATOM 5359 N N . LEU B 1 257 ? -5.27 35.812 -5.551 1 97.94 257 LEU B N 1
ATOM 5360 C CA . LEU B 1 257 ? -5.605 36.062 -4.152 1 97.94 257 LEU B CA 1
ATOM 5361 C C . LEU B 1 257 ? -4.352 36.062 -3.285 1 97.94 257 LEU B C 1
ATOM 5363 O O . LEU B 1 257 ? -4.441 36.156 -2.061 1 97.94 257 LEU B O 1
ATOM 5367 N N . GLY B 1 258 ? -3.16 35.875 -3.893 1 97.94 258 GLY B N 1
ATOM 5368 C CA . GLY B 1 258 ? -1.908 35.906 -3.154 1 97.94 258 GLY B CA 1
ATOM 5369 C C . GLY B 1 258 ? -1.492 34.594 -2.574 1 97.94 258 GLY B C 1
ATOM 5370 O O . GLY B 1 258 ? -0.764 34.531 -1.581 1 97.94 258 GLY B O 1
ATOM 5371 N N . TRP B 1 259 ? -1.924 33.531 -3.17 1 98.5 259 TRP B N 1
ATOM 5372 C CA . TRP B 1 259 ? -1.715 32.219 -2.574 1 98.5 259 TRP B CA 1
ATOM 5373 C C . TRP B 1 259 ? -0.714 31.406 -3.389 1 98.5 259 TRP B C 1
ATOM 5375 O O . TRP B 1 259 ? -0.825 30.188 -3.477 1 98.5 259 TRP B O 1
ATOM 5385 N N . LEU B 1 260 ? 0.156 32 -4.117 1 98.62 260 LEU B N 1
ATOM 5386 C CA . LEU B 1 260 ? 1.363 31.391 -4.668 1 98.62 260 LEU B CA 1
ATOM 5387 C C . LEU B 1 260 ? 2.613 32.062 -4.09 1 98.62 260 LEU B C 1
ATOM 5389 O O . LEU B 1 260 ? 2.648 33.25 -3.898 1 98.62 260 LEU B O 1
ATOM 5393 N N . GLY B 1 261 ? 3.598 31.203 -3.719 1 98.62 261 GLY B N 1
ATOM 5394 C CA . GLY B 1 261 ? 4.836 31.688 -3.135 1 98.62 261 GLY B CA 1
ATOM 5395 C C . GLY B 1 261 ? 5.586 30.625 -2.357 1 98.62 261 GLY B C 1
ATOM 5396 O O . GLY B 1 261 ? 5.059 29.547 -2.117 1 98.62 261 GLY B O 1
ATOM 5397 N N . ASP B 1 262 ? 6.809 30.922 -1.979 1 98.31 262 ASP B N 1
ATOM 5398 C CA . ASP B 1 262 ? 7.652 29.953 -1.282 1 98.31 262 ASP B CA 1
ATOM 5399 C C . ASP B 1 262 ? 7.195 29.766 0.162 1 98.31 262 ASP B C 1
ATOM 5401 O O . ASP B 1 262 ? 7.703 28.891 0.87 1 98.31 262 ASP B O 1
ATOM 5405 N N . ASP B 1 263 ? 6.18 30.609 0.577 1 98.69 263 ASP B N 1
ATOM 5406 C CA . ASP B 1 263 ? 5.594 30.453 1.904 1 98.69 263 ASP B CA 1
ATOM 5407 C C . ASP B 1 263 ? 4.273 29.688 1.841 1 98.69 263 ASP B C 1
ATOM 5409 O O . ASP B 1 263 ? 3.555 29.594 2.838 1 98.69 263 ASP B O 1
ATOM 5413 N N . VAL B 1 264 ? 3.918 29.125 0.669 1 98.88 264 VAL B N 1
ATOM 5414 C CA . VAL B 1 264 ? 2.635 28.469 0.455 1 98.88 264 VAL B CA 1
ATOM 5415 C C . VAL B 1 264 ? 2.867 27 0.072 1 98.88 264 VAL B C 1
ATOM 5417 O O . VAL B 1 264 ? 3.791 26.688 -0.684 1 98.88 264 VAL B O 1
ATOM 5420 N N . TRP B 1 265 ? 2.148 26.078 0.614 1 98.81 265 TRP B N 1
ATOM 5421 C CA . TRP B 1 265 ? 2.074 24.734 0.075 1 98.81 265 TRP B CA 1
ATOM 5422 C C . TRP B 1 265 ? 0.626 24.266 -0.03 1 98.81 265 TRP B C 1
ATOM 5424 O O . TRP B 1 265 ? -0.193 24.562 0.843 1 98.81 265 TRP B O 1
ATOM 5434 N N . LEU B 1 266 ? 0.25 23.672 -1.122 1 98.88 266 LEU B N 1
ATOM 5435 C CA . LEU B 1 266 ? -1.114 23.312 -1.487 1 98.88 266 LEU B CA 1
ATOM 5436 C C . LEU B 1 266 ? -1.322 21.812 -1.37 1 98.88 266 LEU B C 1
ATOM 5438 O O . LEU B 1 266 ? -0.436 21.016 -1.72 1 98.88 266 LEU B O 1
ATOM 5442 N N . ALA B 1 267 ? -2.461 21.406 -0.878 1 98.75 267 ALA B N 1
ATOM 5443 C CA . ALA B 1 267 ? -2.758 19.969 -0.731 1 98.75 267 ALA B CA 1
ATOM 5444 C C . ALA B 1 267 ? -3.223 19.375 -2.055 1 98.75 267 ALA B C 1
ATOM 5446 O O . ALA B 1 267 ? -3.955 20.016 -2.812 1 98.75 267 ALA B O 1
ATOM 5447 N N . HIS B 1 268 ? -2.816 18.125 -2.383 1 98.5 268 HIS B N 1
ATOM 5448 C CA . HIS B 1 268 ? -3.244 17.219 -3.441 1 98.5 268 HIS B CA 1
ATOM 5449 C C . HIS B 1 268 ? -2.656 17.625 -4.789 1 98.5 268 HIS B C 1
ATOM 5451 O O . HIS B 1 268 ? -1.793 16.922 -5.332 1 98.5 268 HIS B O 1
ATOM 5457 N N . GLY B 1 269 ? -3.09 18.844 -5.332 1 98.31 269 GLY B N 1
ATOM 5458 C CA . GLY B 1 269 ? -2.545 19.281 -6.605 1 98.31 269 GLY B CA 1
ATOM 5459 C C . GLY B 1 269 ? -2.66 18.25 -7.703 1 98.31 269 GLY B C 1
ATOM 5460 O O . GLY B 1 269 ? -1.685 17.953 -8.398 1 98.31 269 GLY B O 1
ATOM 5461 N N . VAL B 1 270 ? -3.838 17.625 -7.918 1 98.5 270 VAL B N 1
ATOM 5462 C CA . VAL B 1 270 ? -4.031 16.5 -8.82 1 98.5 270 VAL B CA 1
ATOM 5463 C C . VAL B 1 270 ? -4.238 17 -10.242 1 98.5 270 VAL B C 1
ATOM 5465 O O . VAL B 1 270 ? -3.637 16.484 -11.188 1 98.5 270 VAL B O 1
ATOM 5468 N N . HIS B 1 271 ? -5.098 18 -10.422 1 97.81 271 HIS B N 1
ATOM 5469 C CA . HIS B 1 271 ? -5.461 18.484 -11.75 1 97.81 271 HIS B CA 1
ATOM 5470 C C . HIS B 1 271 ? -4.793 19.828 -12.047 1 97.81 271 HIS B C 1
ATOM 5472 O O . HIS B 1 271 ? -5.461 20.875 -12.055 1 97.81 271 HIS B O 1
ATOM 5478 N N . LEU B 1 272 ? -3.52 19.75 -12.305 1 98.19 272 LEU B N 1
ATOM 5479 C CA . LEU B 1 272 ? -2.688 20.891 -12.656 1 98.19 272 LEU B CA 1
ATOM 5480 C C . LEU B 1 272 ? -2.252 20.812 -14.117 1 98.19 272 LEU B C 1
ATOM 5482 O O . LEU B 1 272 ? -1.638 19.828 -14.531 1 98.19 272 LEU B O 1
ATOM 5486 N N . ASN B 1 273 ? -2.627 21.797 -14.883 1 96.75 273 ASN B N 1
ATOM 5487 C CA . ASN B 1 273 ? -2.123 21.844 -16.25 1 96.75 273 ASN B CA 1
ATOM 5488 C C . ASN B 1 273 ? -0.689 22.359 -16.312 1 96.75 273 ASN B C 1
ATOM 5490 O O . ASN B 1 273 ? -0.115 22.719 -15.281 1 96.75 273 ASN B O 1
ATOM 5494 N N . SER B 1 274 ? -0.108 22.391 -17.438 1 98.06 274 SER B N 1
ATOM 5495 C CA . SER B 1 274 ? 1.301 22.734 -17.609 1 98.06 274 SER B CA 1
ATOM 5496 C C . SER B 1 274 ? 1.587 24.156 -17.109 1 98.06 274 SER B C 1
ATOM 5498 O O . SER B 1 274 ? 2.643 24.406 -16.531 1 98.06 274 SER B O 1
ATOM 5500 N N . ASP B 1 275 ? 0.692 25.047 -17.375 1 98.12 275 ASP B N 1
ATOM 5501 C CA . ASP B 1 275 ? 0.858 26.422 -16.938 1 98.12 275 ASP B CA 1
ATOM 5502 C C . ASP B 1 275 ? 0.869 26.5 -15.406 1 98.12 275 ASP B C 1
ATOM 5504 O O . ASP B 1 275 ? 1.717 27.188 -14.82 1 98.12 275 ASP B O 1
ATOM 5508 N N . ALA B 1 276 ? -0.088 25.875 -14.805 1 98.56 276 ALA B N 1
ATOM 5509 C CA . ALA B 1 276 ? -0.159 25.828 -13.344 1 98.56 276 ALA B CA 1
ATOM 5510 C C . ALA B 1 276 ? 1.125 25.266 -12.75 1 98.56 276 ALA B C 1
ATOM 5512 O O . ALA B 1 276 ? 1.672 25.828 -11.789 1 98.56 276 ALA B O 1
ATOM 5513 N N . ILE B 1 277 ? 1.614 24.188 -13.281 1 98.81 277 ILE B N 1
ATOM 5514 C CA . ILE B 1 277 ? 2.826 23.531 -12.812 1 98.81 277 ILE B CA 1
ATOM 5515 C C . ILE B 1 277 ? 4.012 24.484 -12.914 1 98.81 277 ILE B C 1
ATOM 5517 O O . ILE B 1 277 ? 4.809 24.594 -11.984 1 98.81 277 ILE B O 1
ATOM 5521 N N . GLY B 1 278 ? 4.105 25.125 -14.078 1 98.75 278 GLY B N 1
ATOM 5522 C CA . GLY B 1 278 ? 5.16 26.109 -14.258 1 98.75 278 GLY B CA 1
ATOM 5523 C C . GLY B 1 278 ? 5.121 27.219 -13.234 1 98.75 278 GLY B C 1
ATOM 5524 O O . GLY B 1 278 ? 6.164 27.641 -12.719 1 98.75 278 GLY B O 1
ATOM 5525 N N . ARG B 1 279 ? 3.955 27.75 -12.906 1 98.5 279 ARG B N 1
ATOM 5526 C CA . ARG B 1 279 ? 3.779 28.812 -11.93 1 98.5 279 ARG B CA 1
ATOM 5527 C C . ARG B 1 279 ? 4.199 28.359 -10.539 1 98.5 279 ARG B C 1
ATOM 5529 O O . ARG B 1 279 ? 4.848 29.109 -9.797 1 98.5 279 ARG B O 1
ATOM 5536 N N . LEU B 1 280 ? 3.768 27.141 -10.164 1 98.88 280 LEU B N 1
ATOM 5537 C CA . LEU B 1 280 ? 4.141 26.609 -8.859 1 98.88 280 LEU B CA 1
ATOM 5538 C C . LEU B 1 280 ? 5.656 26.484 -8.742 1 98.88 280 LEU B C 1
ATOM 5540 O O . LEU B 1 280 ? 6.23 26.828 -7.707 1 98.88 280 LEU B O 1
ATOM 5544 N N . GLY B 1 281 ? 6.305 25.953 -9.812 1 98.75 281 GLY B N 1
ATOM 5545 C CA . GLY B 1 281 ? 7.758 25.875 -9.82 1 98.75 281 GLY B CA 1
ATOM 5546 C C . GLY B 1 281 ? 8.43 27.234 -9.703 1 98.75 281 GLY B C 1
ATOM 5547 O O . GLY B 1 281 ? 9.352 27.406 -8.898 1 98.75 281 GLY B O 1
ATOM 5548 N N . ALA B 1 282 ? 7.938 28.188 -10.461 1 98.69 282 ALA B N 1
ATOM 5549 C CA . ALA B 1 282 ? 8.547 29.516 -10.531 1 98.69 282 ALA B CA 1
ATOM 5550 C C . ALA B 1 282 ? 8.43 30.234 -9.195 1 98.69 282 ALA B C 1
ATOM 5552 O O . ALA B 1 282 ? 9.32 31 -8.812 1 98.69 282 ALA B O 1
ATOM 5553 N N . THR B 1 283 ? 7.371 30.016 -8.484 1 98.75 283 THR B N 1
ATOM 5554 C CA . THR B 1 283 ? 7.117 30.75 -7.254 1 98.75 283 THR B CA 1
ATOM 5555 C C . THR B 1 283 ? 7.617 29.969 -6.043 1 98.75 283 THR B C 1
ATOM 5557 O O . THR B 1 283 ? 7.641 30.5 -4.926 1 98.75 283 THR B O 1
ATOM 5560 N N . GLY B 1 284 ? 7.961 28.703 -6.254 1 98.62 284 GLY B N 1
ATOM 5561 C CA . GLY B 1 284 ? 8.367 27.875 -5.137 1 98.62 284 GLY B CA 1
ATOM 5562 C C . GLY B 1 284 ? 7.203 27.406 -4.285 1 98.62 284 GLY B C 1
ATOM 5563 O O . GLY B 1 284 ? 7.375 27.078 -3.107 1 98.62 284 GLY B O 1
ATOM 5564 N N . THR B 1 285 ? 5.945 27.422 -4.844 1 98.88 285 THR B N 1
ATOM 5565 C CA . THR B 1 285 ? 4.758 26.938 -4.148 1 98.88 285 THR B CA 1
ATOM 5566 C C . THR B 1 285 ? 4.797 25.422 -4 1 98.88 285 THR B C 1
ATOM 5568 O O . THR B 1 285 ? 4.965 24.703 -4.988 1 98.88 285 THR B O 1
ATOM 5571 N N . GLY B 1 286 ? 4.691 24.938 -2.748 1 98.88 286 GLY B N 1
ATOM 5572 C CA . GLY B 1 286 ? 4.781 23.516 -2.486 1 98.88 286 GLY B CA 1
ATOM 5573 C C . GLY B 1 286 ? 3.48 22.781 -2.74 1 98.88 286 GLY B C 1
ATOM 5574 O O . GLY B 1 286 ? 2.418 23.391 -2.832 1 98.88 286 GLY B O 1
ATOM 5575 N N . VAL B 1 287 ? 3.576 21.516 -2.898 1 98.94 287 VAL B N 1
ATOM 5576 C CA . VAL B 1 287 ? 2.42 20.641 -3.045 1 98.94 287 VAL B CA 1
ATOM 5577 C C . VAL B 1 287 ? 2.543 19.469 -2.086 1 98.94 287 VAL B C 1
ATOM 5579 O O . VAL B 1 287 ? 3.586 18.812 -2.031 1 98.94 287 VAL B O 1
ATOM 5582 N N . ALA B 1 288 ? 1.545 19.219 -1.263 1 98.94 288 ALA B N 1
ATOM 5583 C CA . ALA B 1 288 ? 1.426 18 -0.47 1 98.94 288 ALA B CA 1
ATOM 5584 C C . ALA B 1 288 ? 0.744 16.891 -1.269 1 98.94 288 ALA B C 1
ATOM 5586 O O . ALA B 1 288 ? -0.485 16.844 -1.362 1 98.94 288 ALA B O 1
ATOM 5587 N N . HIS B 1 289 ? 1.524 16.031 -1.812 1 98.94 289 HIS B N 1
ATOM 5588 C CA . HIS B 1 289 ? 1.031 14.906 -2.609 1 98.94 289 HIS B CA 1
ATOM 5589 C C . HIS B 1 289 ? 0.434 13.82 -1.725 1 98.94 289 HIS B C 1
ATOM 5591 O O . HIS B 1 289 ? 1.107 13.305 -0.831 1 98.94 289 HIS B O 1
ATOM 5597 N N . CYS B 1 290 ? -0.83 13.492 -1.872 1 98.88 290 CYS B N 1
ATOM 5598 C CA . CYS B 1 290 ? -1.542 12.484 -1.095 1 98.88 290 CYS B CA 1
ATOM 5599 C C . CYS B 1 290 ? -2.01 11.344 -1.985 1 98.88 290 CYS B C 1
ATOM 5601 O O . CYS B 1 290 ? -3.209 11.195 -2.234 1 98.88 290 CYS B O 1
ATOM 5603 N N . PRO B 1 291 ? -1.123 10.469 -2.381 1 98.69 291 PRO B N 1
ATOM 5604 C CA . PRO B 1 291 ? -1.431 9.508 -3.438 1 98.69 291 PRO B CA 1
ATOM 5605 C C . PRO B 1 291 ? -2.531 8.523 -3.037 1 98.69 291 PRO B C 1
ATOM 5607 O O . PRO B 1 291 ? -3.414 8.219 -3.844 1 98.69 291 PRO B O 1
ATOM 5610 N N . SER B 1 292 ? -2.539 7.984 -1.846 1 98.62 292 SER B N 1
ATOM 5611 C CA . SER B 1 292 ? -3.551 7.02 -1.432 1 98.62 292 SER B CA 1
ATOM 5612 C C . SER B 1 292 ? -4.93 7.668 -1.34 1 98.62 292 SER B C 1
ATOM 5614 O O . SER B 1 292 ? -5.93 7.074 -1.752 1 98.62 292 SER B O 1
ATOM 5616 N N . SER B 1 293 ? -4.969 8.844 -0.73 1 98.62 293 SER B N 1
ATOM 5617 C CA . SER B 1 293 ? -6.246 9.539 -0.633 1 98.62 293 SER B CA 1
ATOM 5618 C C . SER B 1 293 ? -6.82 9.836 -2.014 1 98.62 293 SER B C 1
ATOM 5620 O O . SER B 1 293 ? -8.031 9.703 -2.232 1 98.62 293 SER B O 1
ATOM 5622 N N . ASN B 1 294 ? -5.949 10.32 -2.977 1 98.44 294 ASN B N 1
ATOM 5623 C CA . ASN B 1 294 ? -6.383 10.57 -4.348 1 98.44 294 ASN B CA 1
ATOM 5624 C C . ASN B 1 294 ? -7 9.32 -4.973 1 98.44 294 ASN B C 1
ATOM 5626 O O . ASN B 1 294 ? -8 9.414 -5.688 1 98.44 294 ASN B O 1
ATOM 5630 N N . GLY B 1 295 ? -6.367 8.141 -4.695 1 98.06 295 GLY B N 1
ATOM 5631 C CA . GLY B 1 295 ? -6.918 6.883 -5.176 1 98.06 295 GLY B CA 1
ATOM 5632 C C . GLY B 1 295 ? -8.219 6.504 -4.5 1 98.06 295 GLY B C 1
ATOM 5633 O O . GLY B 1 295 ? -9.172 6.09 -5.164 1 98.06 295 GLY B O 1
ATOM 5634 N N . ARG B 1 296 ? -8.266 6.695 -3.197 1 98.06 296 ARG B N 1
ATOM 5635 C CA . ARG B 1 296 ? -9.422 6.367 -2.377 1 98.06 296 ARG B CA 1
ATOM 5636 C C . ARG B 1 296 ? -10.664 7.121 -2.854 1 98.06 296 ARG B C 1
ATOM 5638 O O . ARG B 1 296 ? -11.742 6.539 -2.967 1 98.06 296 ARG B O 1
ATOM 5645 N N . LEU B 1 297 ? -10.523 8.352 -3.281 1 97.81 297 LEU B N 1
ATOM 5646 C CA . LEU B 1 297 ? -11.633 9.211 -3.678 1 97.81 297 LEU B CA 1
ATOM 5647 C C . LEU B 1 297 ? -11.812 9.211 -5.191 1 97.81 297 LEU B C 1
ATOM 5649 O O . LEU B 1 297 ? -12.742 9.828 -5.715 1 97.81 297 LEU B O 1
ATOM 5653 N N . GLY B 1 298 ? -10.914 8.484 -5.922 1 97.62 298 GLY B N 1
ATOM 5654 C CA . GLY B 1 298 ? -10.961 8.5 -7.375 1 97.62 298 GLY B CA 1
ATOM 5655 C C . GLY B 1 298 ? -10.695 9.875 -7.965 1 97.62 298 GLY B C 1
ATOM 5656 O O . GLY B 1 298 ? -11.336 10.273 -8.938 1 97.62 298 GLY B O 1
ATOM 5657 N N . ALA B 1 299 ? -9.75 10.609 -7.312 1 97.56 299 ALA B N 1
ATOM 5658 C CA . ALA B 1 299 ? -9.508 12 -7.684 1 97.56 299 ALA B CA 1
ATOM 5659 C C . ALA B 1 299 ? -8.516 12.094 -8.836 1 97.56 299 ALA B C 1
ATOM 5661 O O . ALA B 1 299 ? -8.406 13.141 -9.484 1 97.56 299 ALA B O 1
ATOM 5662 N N . GLY B 1 300 ? -7.785 11.023 -9.125 1 97.62 300 GLY B N 1
ATOM 5663 C CA . GLY B 1 300 ? -6.793 11.031 -10.195 1 97.62 300 GLY B CA 1
ATOM 5664 C C . GLY B 1 300 ? -5.367 10.961 -9.68 1 97.62 300 GLY B C 1
ATOM 5665 O O . GLY B 1 300 ? -5.141 10.789 -8.484 1 97.62 300 GLY B O 1
ATOM 5666 N N . ILE B 1 301 ? -4.391 10.953 -10.555 1 98.38 301 ILE B N 1
ATOM 5667 C CA . ILE B 1 301 ? -2.975 10.867 -10.211 1 98.38 301 ILE B CA 1
ATOM 5668 C C . ILE B 1 301 ? -2.309 12.227 -10.414 1 98.38 301 ILE B C 1
ATOM 5670 O O . ILE B 1 301 ? -2.312 12.773 -11.516 1 98.38 301 ILE B O 1
ATOM 5674 N N . ALA B 1 302 ? -1.765 12.82 -9.391 1 98.69 302 ALA B N 1
ATOM 5675 C CA . ALA B 1 302 ? -1.092 14.109 -9.453 1 98.69 302 ALA B CA 1
ATOM 5676 C C . ALA B 1 302 ? 0.137 14.047 -10.359 1 98.69 302 ALA B C 1
ATOM 5678 O O . ALA B 1 302 ? 0.801 13.016 -10.438 1 98.69 302 ALA B O 1
ATOM 5679 N N . PRO B 1 303 ? 0.446 15.102 -11.07 1 98.69 303 PRO B N 1
ATOM 5680 C CA . PRO B 1 303 ? 1.61 15.141 -11.961 1 98.69 303 PRO B CA 1
ATOM 5681 C C . PRO B 1 303 ? 2.916 15.398 -11.211 1 98.69 303 PRO B C 1
ATOM 5683 O O . PRO B 1 303 ? 3.611 16.375 -11.492 1 98.69 303 PRO B O 1
ATOM 5686 N N . VAL B 1 304 ? 3.295 14.516 -10.375 1 98.81 304 VAL B N 1
ATOM 5687 C CA . VAL B 1 304 ? 4.418 14.672 -9.453 1 98.81 304 VAL B CA 1
ATOM 5688 C C . VAL B 1 304 ? 5.715 14.844 -10.242 1 98.81 304 VAL B C 1
ATOM 5690 O O . VAL B 1 304 ? 6.539 15.695 -9.914 1 98.81 304 VAL B O 1
ATOM 5693 N N . ARG B 1 305 ? 5.93 13.984 -11.312 1 98.75 305 ARG B N 1
ATOM 5694 C CA . ARG B 1 305 ? 7.145 14.086 -12.125 1 98.75 305 ARG B CA 1
ATOM 5695 C C . ARG B 1 305 ? 7.297 15.484 -12.703 1 98.75 305 ARG B C 1
ATOM 5697 O O . ARG B 1 305 ? 8.375 16.078 -12.625 1 98.75 305 ARG B O 1
ATOM 5704 N N . GLN B 1 306 ? 6.238 16.031 -13.258 1 98.81 306 GLN B N 1
ATOM 5705 C CA . GLN B 1 306 ? 6.262 17.359 -13.867 1 98.81 306 GLN B CA 1
ATOM 5706 C C . GLN B 1 306 ? 6.492 18.438 -12.812 1 98.81 306 GLN B C 1
ATOM 5708 O O . GLN B 1 306 ? 7.184 19.422 -13.07 1 98.81 306 GLN B O 1
ATOM 5713 N N . LEU B 1 307 ? 5.891 18.281 -11.633 1 98.94 307 LEU B N 1
ATOM 5714 C CA . LEU B 1 307 ? 6.09 19.234 -10.539 1 98.94 307 LEU B CA 1
ATOM 5715 C C . LEU B 1 307 ? 7.551 19.266 -10.109 1 98.94 307 LEU B C 1
ATOM 5717 O O . LEU B 1 307 ? 8.133 20.344 -9.969 1 98.94 307 LEU B O 1
ATOM 5721 N N . LEU B 1 308 ? 8.094 18.062 -9.922 1 98.88 308 LEU B N 1
ATOM 5722 C CA . LEU B 1 308 ? 9.492 17.984 -9.523 1 98.88 308 LEU B CA 1
ATOM 5723 C C . LEU B 1 308 ? 10.398 18.594 -10.586 1 98.88 308 LEU B C 1
ATOM 5725 O O . LEU B 1 308 ? 11.336 19.328 -10.258 1 98.88 308 LEU B O 1
ATOM 5729 N N . ASP B 1 309 ? 10.125 18.328 -11.852 1 98.75 309 ASP B N 1
ATOM 5730 C CA . ASP B 1 309 ? 10.922 18.875 -12.945 1 98.75 309 ASP B CA 1
ATOM 5731 C C . ASP B 1 309 ? 10.844 20.391 -12.984 1 98.75 309 ASP B C 1
ATOM 5733 O O . ASP B 1 309 ? 11.797 21.062 -13.383 1 98.75 309 ASP B O 1
ATOM 5737 N N . ALA B 1 310 ? 9.703 20.938 -12.586 1 98.81 310 ALA B N 1
ATOM 5738 C CA . ALA B 1 310 ? 9.492 22.375 -12.594 1 98.81 310 ALA B CA 1
ATOM 5739 C C . ALA B 1 310 ? 10.156 23.031 -11.391 1 98.81 310 ALA B C 1
ATOM 5741 O O . ALA B 1 310 ? 10.227 24.266 -11.305 1 98.81 310 ALA B O 1
ATOM 5742 N N . GLY B 1 311 ? 10.555 22.25 -10.43 1 98.56 311 GLY B N 1
ATOM 5743 C CA . GLY B 1 311 ? 11.266 22.766 -9.281 1 98.56 311 GLY B CA 1
ATOM 5744 C C . GLY B 1 311 ? 10.352 23.078 -8.109 1 98.56 311 GLY B C 1
ATOM 5745 O O . GLY B 1 311 ? 10.789 23.672 -7.113 1 98.56 311 GLY B O 1
ATOM 5746 N N . ALA B 1 312 ? 9.094 22.766 -8.188 1 98.81 312 ALA B N 1
ATOM 5747 C CA . ALA B 1 312 ? 8.18 22.953 -7.059 1 98.81 312 ALA B CA 1
ATOM 5748 C C . ALA B 1 312 ? 8.523 22.016 -5.91 1 98.81 312 ALA B C 1
ATOM 5750 O O . ALA B 1 312 ? 8.852 20.844 -6.133 1 98.81 312 ALA B O 1
ATOM 5751 N N . PRO B 1 313 ? 8.562 22.516 -4.648 1 98.81 313 PRO B N 1
ATOM 5752 C CA . PRO B 1 313 ? 8.641 21.562 -3.535 1 98.81 313 PRO B CA 1
ATOM 5753 C C . PRO B 1 313 ? 7.465 20.594 -3.508 1 98.81 313 PRO B C 1
ATOM 5755 O O . PRO B 1 313 ? 6.316 21 -3.709 1 98.81 313 PRO B O 1
ATOM 5758 N N . VAL B 1 314 ? 7.742 19.359 -3.438 1 98.94 314 VAL B N 1
ATOM 5759 C CA . VAL B 1 314 ? 6.699 18.344 -3.303 1 98.94 314 VAL B CA 1
ATOM 5760 C C . VAL B 1 314 ? 6.945 17.516 -2.045 1 98.94 314 VAL B C 1
ATOM 5762 O O . VAL B 1 314 ? 8.039 16.969 -1.857 1 98.94 314 VAL B O 1
ATOM 5765 N N . GLY B 1 315 ? 6.035 17.516 -1.111 1 98.94 315 GLY B N 1
ATOM 5766 C CA . GLY B 1 315 ? 6.012 16.641 0.05 1 98.94 315 GLY B CA 1
ATOM 5767 C C . GLY B 1 315 ? 4.984 15.523 -0.06 1 98.94 315 GLY B C 1
ATOM 5768 O O . GLY B 1 315 ? 4.223 15.469 -1.03 1 98.94 315 GLY B O 1
ATOM 5769 N N . LEU B 1 316 ? 4.973 14.609 0.907 1 98.88 316 LEU B N 1
ATOM 5770 C CA . LEU B 1 316 ? 3.951 13.57 0.992 1 98.88 316 LEU B CA 1
ATOM 5771 C C . LEU B 1 316 ? 2.992 13.844 2.146 1 98.88 316 LEU B C 1
ATOM 5773 O O . LEU B 1 316 ? 3.383 14.438 3.156 1 98.88 316 LEU B O 1
ATOM 5777 N N . GLY B 1 317 ? 1.811 13.531 1.997 1 98.88 317 GLY B N 1
ATOM 5778 C CA . GLY B 1 317 ? 0.792 13.57 3.033 1 98.88 317 GLY B CA 1
ATOM 5779 C C . GLY B 1 317 ? -0.122 12.359 3.021 1 98.88 317 GLY B C 1
ATOM 5780 O O . GLY B 1 317 ? -0.406 11.797 1.959 1 98.88 317 GLY B O 1
ATOM 5781 N N . VAL B 1 318 ? -0.602 12.031 4.172 1 98.81 318 VAL B N 1
ATOM 5782 C CA . VAL B 1 318 ? -1.495 10.883 4.258 1 98.81 318 VAL B CA 1
ATOM 5783 C C . VAL B 1 318 ? -2.939 11.336 4.062 1 98.81 318 VAL B C 1
ATOM 5785 O O . VAL B 1 318 ? -3.82 10.516 3.789 1 98.81 318 VAL B O 1
ATOM 5788 N N . ASP B 1 319 ? -3.242 12.656 4.172 1 98.75 319 ASP B N 1
ATOM 5789 C CA . ASP B 1 319 ? -4.605 13.18 4.172 1 98.75 319 ASP B CA 1
ATOM 5790 C C . ASP B 1 319 ? -5.398 12.641 5.355 1 98.75 319 ASP B C 1
ATOM 5792 O O . ASP B 1 319 ? -4.828 12.055 6.277 1 98.75 319 ASP B O 1
ATOM 5796 N N . GLY B 1 320 ? -6.723 13.016 5.414 1 98.31 320 GLY B N 1
ATOM 5797 C CA . GLY B 1 320 ? -7.57 12.594 6.52 1 98.31 320 GLY B CA 1
ATOM 5798 C C . GLY B 1 320 ? -7.91 11.117 6.484 1 98.31 320 GLY B C 1
ATOM 5799 O O . GLY B 1 320 ? -8.133 10.555 5.41 1 98.31 320 GLY B O 1
ATOM 5800 N N . PRO B 1 321 ? -7.996 10.492 7.66 1 98 321 PRO B N 1
ATOM 5801 C CA . PRO B 1 321 ? -8.219 9.047 7.73 1 98 321 PRO B CA 1
ATOM 5802 C C . PRO B 1 321 ? -9.633 8.641 7.332 1 98 321 PRO B C 1
ATOM 5804 O O . PRO B 1 321 ? -9.922 7.453 7.18 1 98 321 PRO B O 1
ATOM 5807 N N . ALA B 1 322 ? -10.508 9.602 7.137 1 98.25 322 ALA B N 1
ATOM 5808 C CA . ALA B 1 322 ? -11.82 9.273 6.598 1 98.25 322 ALA B CA 1
ATOM 5809 C C . ALA B 1 322 ? -11.781 9.133 5.082 1 98.25 322 ALA B C 1
ATOM 5811 O O . ALA B 1 322 ? -12.734 8.648 4.465 1 98.25 322 ALA B O 1
ATOM 5812 N N . SER B 1 323 ? -10.75 9.547 4.426 1 97.81 323 SER B N 1
ATOM 5813 C CA . SER B 1 323 ? -10.523 9.336 3 1 97.81 323 SER B CA 1
ATOM 5814 C C . SER B 1 323 ? -9.172 8.68 2.746 1 97.81 323 SER B C 1
ATOM 5816 O O . SER B 1 323 ? -8.672 8.695 1.619 1 97.81 323 SER B O 1
ATOM 5818 N N . GLN B 1 324 ? -8.57 8.203 3.674 1 98.19 324 GLN B N 1
ATOM 5819 C CA . GLN B 1 324 ? -7.312 7.453 3.656 1 98.19 324 GLN B CA 1
ATOM 5820 C C . GLN B 1 324 ? -7.137 6.645 4.938 1 98.19 324 GLN B C 1
ATOM 5822 O O . GLN B 1 324 ? -6.352 7.023 5.812 1 98.19 324 GLN B O 1
ATOM 5827 N N . GLU B 1 325 ? -7.734 5.562 5.113 1 98.44 325 GLU B N 1
ATOM 5828 C CA . GLU B 1 325 ? -7.988 4.84 6.355 1 98.44 325 GLU B CA 1
ATOM 5829 C C . GLU B 1 325 ? -6.711 4.211 6.902 1 98.44 325 GLU B C 1
ATOM 5831 O O . GLU B 1 325 ? -6.629 3.893 8.086 1 98.44 325 GLU B O 1
ATOM 5836 N N . ALA B 1 326 ? -5.629 4.004 6.102 1 98.06 326 ALA B N 1
ATOM 5837 C CA . ALA B 1 326 ? -4.395 3.387 6.578 1 98.06 326 ALA B CA 1
ATOM 5838 C C . ALA B 1 326 ? -3.605 4.355 7.457 1 98.06 326 ALA B C 1
ATOM 5840 O O . ALA B 1 326 ? -3.113 3.975 8.523 1 98.06 326 ALA B O 1
ATOM 5841 N N . GLY B 1 327 ? -3.408 5.637 6.965 1 97.94 327 GLY B N 1
ATOM 5842 C CA . GLY B 1 327 ? -2.867 6.719 7.773 1 97.94 327 GLY B CA 1
ATOM 5843 C C . GLY B 1 327 ? -1.386 6.57 8.055 1 97.94 327 GLY B C 1
ATOM 5844 O O . GLY B 1 327 ? -0.874 7.141 9.023 1 97.94 327 GLY B O 1
ATOM 5845 N N . ARG B 1 328 ? -0.642 5.812 7.273 1 98.06 328 ARG B N 1
ATOM 5846 C CA . ARG B 1 328 ? 0.781 5.57 7.488 1 98.06 328 ARG B CA 1
ATOM 5847 C C . ARG B 1 328 ? 1.623 6.25 6.414 1 98.06 328 ARG B C 1
ATOM 5849 O O . ARG B 1 328 ? 1.506 5.93 5.23 1 98.06 328 ARG B O 1
ATOM 5856 N N . LEU B 1 329 ? 2.5 7.113 6.84 1 98.75 329 LEU B N 1
ATOM 5857 C CA . LEU B 1 329 ? 3.268 7.855 5.848 1 98.75 329 LEU B CA 1
ATOM 5858 C C . LEU B 1 329 ? 4.332 6.973 5.211 1 98.75 329 LEU B C 1
ATOM 5860 O O . LEU B 1 329 ? 4.652 7.129 4.027 1 98.75 329 LEU B O 1
ATOM 5864 N N . GLY B 1 330 ? 4.91 6.016 5.984 1 98.38 330 GLY B N 1
ATOM 5865 C CA . GLY B 1 330 ? 5.887 5.094 5.422 1 98.38 330 GLY B CA 1
ATOM 5866 C C . GLY B 1 330 ? 5.375 4.359 4.195 1 98.38 330 GLY B C 1
ATOM 5867 O O . GLY B 1 330 ? 6.109 4.188 3.219 1 98.38 330 GLY B O 1
ATOM 5868 N N . ASP B 1 331 ? 4.141 3.99 4.227 1 97.75 331 ASP B N 1
ATOM 5869 C CA . ASP B 1 331 ? 3.521 3.262 3.125 1 97.75 331 ASP B CA 1
ATOM 5870 C C . ASP B 1 331 ? 3.334 4.164 1.907 1 97.75 331 ASP B C 1
ATOM 5872 O O . ASP B 1 331 ? 3.258 3.682 0.776 1 97.75 331 ASP B O 1
ATOM 5876 N N . GLU B 1 332 ? 3.256 5.469 2.137 1 98.62 332 GLU B N 1
ATOM 5877 C CA . GLU B 1 332 ? 3.002 6.395 1.036 1 98.62 332 GLU B CA 1
ATOM 5878 C C . GLU B 1 332 ? 4.227 6.531 0.137 1 98.62 332 GLU B C 1
ATOM 5880 O O . GLU B 1 332 ? 4.121 6.992 -1.001 1 98.62 332 GLU B O 1
ATOM 5885 N N . LEU B 1 333 ? 5.469 6.172 0.658 1 98.81 333 LEU B N 1
ATOM 5886 C CA . LEU B 1 333 ? 6.648 6.152 -0.197 1 98.81 333 LEU B CA 1
ATOM 5887 C C . LEU B 1 333 ? 6.418 5.281 -1.427 1 98.81 333 LEU B C 1
ATOM 5889 O O . LEU B 1 333 ? 6.59 5.738 -2.559 1 98.81 333 LEU B O 1
ATOM 5893 N N . ARG B 1 334 ? 5.969 4.109 -1.149 1 98.62 334 ARG B N 1
ATOM 5894 C CA . ARG B 1 334 ? 5.734 3.143 -2.217 1 98.62 334 ARG B CA 1
ATOM 5895 C C . ARG B 1 334 ? 4.531 3.543 -3.064 1 98.62 334 ARG B C 1
ATOM 5897 O O . ARG B 1 334 ? 4.566 3.432 -4.293 1 98.62 334 ARG B O 1
ATOM 5904 N N . GLN B 1 335 ? 3.496 4.02 -2.418 1 98.69 335 GLN B N 1
ATOM 5905 C CA . GLN B 1 335 ? 2.295 4.391 -3.156 1 98.69 335 GLN B CA 1
ATOM 5906 C C . GLN B 1 335 ? 2.572 5.551 -4.109 1 98.69 335 GLN B C 1
ATOM 5908 O O . GLN B 1 335 ? 2.027 5.594 -5.215 1 98.69 335 GLN B O 1
ATOM 5913 N N . ALA B 1 336 ? 3.375 6.527 -3.633 1 98.88 336 ALA B N 1
ATOM 5914 C CA . ALA B 1 336 ? 3.76 7.641 -4.5 1 98.88 336 ALA B CA 1
ATOM 5915 C C . ALA B 1 336 ? 4.512 7.145 -5.73 1 98.88 336 ALA B C 1
ATOM 5917 O O . ALA B 1 336 ? 4.266 7.613 -6.844 1 98.88 336 ALA B O 1
ATOM 5918 N N . LEU B 1 337 ? 5.395 6.227 -5.516 1 98.75 337 LEU B N 1
ATOM 5919 C CA . LEU B 1 337 ? 6.168 5.629 -6.594 1 98.75 337 LEU B CA 1
ATOM 5920 C C . LEU B 1 337 ? 5.254 4.941 -7.605 1 98.75 337 LEU B C 1
ATOM 5922 O O . LEU B 1 337 ? 5.359 5.188 -8.805 1 98.75 337 LEU B O 1
ATOM 5926 N N . LEU B 1 338 ? 4.363 4.078 -7.148 1 98.62 338 LEU B N 1
ATOM 5927 C CA . LEU B 1 338 ? 3.465 3.334 -8.023 1 98.62 338 LEU B CA 1
ATOM 5928 C C . LEU B 1 338 ? 2.566 4.281 -8.812 1 98.62 338 LEU B C 1
ATOM 5930 O O . LEU B 1 338 ? 2.408 4.125 -10.023 1 98.62 338 LEU B O 1
ATOM 5934 N N . ALA B 1 339 ? 2.018 5.289 -8.117 1 98.62 339 ALA B N 1
ATOM 5935 C CA . ALA B 1 339 ? 1.114 6.23 -8.773 1 98.62 339 ALA B CA 1
ATOM 5936 C C . ALA B 1 339 ? 1.832 7 -9.875 1 98.62 339 ALA B C 1
ATOM 5938 O O . ALA B 1 339 ? 1.303 7.148 -10.984 1 98.62 339 ALA B O 1
ATOM 5939 N N . ALA B 1 340 ? 3.018 7.488 -9.594 1 98.69 340 ALA B N 1
ATOM 5940 C CA . ALA B 1 340 ? 3.785 8.227 -10.586 1 98.69 340 ALA B CA 1
ATOM 5941 C C . ALA B 1 340 ? 4.066 7.367 -11.812 1 98.69 340 ALA B C 1
ATOM 5943 O O . ALA B 1 340 ? 3.98 7.844 -12.953 1 98.69 340 ALA B O 1
ATOM 5944 N N . ARG B 1 341 ? 4.336 6.125 -11.586 1 98.38 341 ARG B N 1
ATOM 5945 C CA . ARG B 1 341 ? 4.746 5.242 -12.672 1 98.38 341 ARG B CA 1
ATOM 5946 C C . ARG B 1 341 ? 3.543 4.805 -13.508 1 98.38 341 ARG B C 1
ATOM 5948 O O . ARG B 1 341 ? 3.664 4.57 -14.711 1 98.38 341 ARG B O 1
ATOM 5955 N N . LEU B 1 342 ? 2.373 4.668 -12.875 1 97.75 342 LEU B N 1
ATOM 5956 C CA . LEU B 1 342 ? 1.149 4.406 -13.625 1 97.75 342 LEU B CA 1
ATOM 5957 C C . LEU B 1 342 ? 0.843 5.555 -14.586 1 97.75 342 LEU B C 1
ATOM 5959 O O . LEU B 1 342 ? 0.267 5.336 -15.648 1 97.75 342 LEU B O 1
ATOM 5963 N N . ARG B 1 343 ? 1.28 6.746 -14.203 1 96.81 343 ARG B N 1
ATOM 5964 C CA . ARG B 1 343 ? 1 7.938 -15 1 96.81 343 ARG B CA 1
ATOM 5965 C C . ARG B 1 343 ? 2.084 8.164 -16.047 1 96.81 343 ARG B C 1
ATOM 5967 O O . ARG B 1 343 ? 1.792 8.57 -17.172 1 96.81 343 ARG B O 1
ATOM 5974 N N . GLY B 1 344 ? 3.328 7.883 -15.672 1 96.69 344 GLY B N 1
ATOM 5975 C CA . GLY B 1 344 ? 4.395 8.398 -16.516 1 96.69 344 GLY B CA 1
ATOM 5976 C C . GLY B 1 344 ? 5.418 7.344 -16.891 1 96.69 344 GLY B C 1
ATOM 5977 O O . GLY B 1 344 ? 6.414 7.648 -17.547 1 96.69 344 GLY B O 1
ATOM 5978 N N . GLY B 1 345 ? 5.207 6.125 -16.5 1 96.75 345 GLY B N 1
ATOM 5979 C CA . GLY B 1 345 ? 6.148 5.074 -16.844 1 96.75 345 GLY B CA 1
ATOM 5980 C C . GLY B 1 345 ? 7.109 4.734 -15.719 1 96.75 345 GLY B C 1
ATOM 5981 O O . GLY B 1 345 ? 7.121 5.402 -14.688 1 96.75 345 GLY B O 1
ATOM 5982 N N . PRO B 1 346 ? 7.891 3.746 -15.883 1 95.94 346 PRO B N 1
ATOM 5983 C CA . PRO B 1 346 ? 8.641 3.094 -14.805 1 95.94 346 PRO B CA 1
ATOM 5984 C C . PRO B 1 346 ? 9.727 3.992 -14.211 1 95.94 346 PRO B C 1
ATOM 5986 O O . PRO B 1 346 ? 10.195 3.746 -13.102 1 95.94 346 PRO B O 1
ATOM 5989 N N . ALA B 1 347 ? 10.141 5.016 -14.906 1 96.75 347 ALA B N 1
ATOM 5990 C CA . ALA B 1 347 ? 11.219 5.867 -14.414 1 96.75 347 ALA B CA 1
ATOM 5991 C C . ALA B 1 347 ? 10.68 7.219 -13.945 1 96.75 347 ALA B C 1
ATOM 5993 O O . ALA B 1 347 ? 11.453 8.141 -13.68 1 96.75 347 ALA B O 1
ATOM 5994 N N . SER B 1 348 ? 9.398 7.312 -13.82 1 98.25 348 SER B N 1
ATOM 5995 C CA . SER B 1 348 ? 8.781 8.602 -13.555 1 98.25 348 SER B CA 1
ATOM 5996 C C . SER B 1 348 ? 9.055 9.07 -12.133 1 98.25 348 SER B C 1
ATOM 5998 O O . SER B 1 348 ? 8.953 10.258 -11.828 1 98.25 348 SER B O 1
ATOM 6000 N N . LEU B 1 349 ? 9.359 8.188 -11.227 1 98.69 349 LEU B N 1
ATOM 6001 C CA . LEU B 1 349 ? 9.773 8.492 -9.859 1 98.69 349 LEU B CA 1
ATOM 6002 C C . LEU B 1 349 ? 10.703 7.418 -9.312 1 98.69 349 LEU B C 1
ATOM 6004 O O . LEU B 1 349 ? 10.375 6.23 -9.336 1 98.69 349 LEU B O 1
ATOM 6008 N N . THR B 1 350 ? 11.836 7.773 -8.875 1 98.56 350 THR B N 1
ATOM 6009 C CA . THR B 1 350 ? 12.805 6.828 -8.336 1 98.56 350 THR B CA 1
ATOM 6010 C C . THR B 1 350 ? 12.602 6.629 -6.84 1 98.56 350 THR B C 1
ATOM 6012 O O . THR B 1 350 ? 11.875 7.395 -6.199 1 98.56 350 THR B O 1
ATOM 6015 N N . ALA B 1 351 ? 13.266 5.586 -6.312 1 98.62 351 ALA B N 1
ATOM 6016 C CA . ALA B 1 351 ? 13.227 5.332 -4.875 1 98.62 351 ALA B CA 1
ATOM 6017 C C . ALA B 1 351 ? 13.734 6.539 -4.09 1 98.62 351 ALA B C 1
ATOM 6019 O O . ALA B 1 351 ? 13.125 6.949 -3.104 1 98.62 351 ALA B O 1
ATOM 6020 N N . ARG B 1 352 ? 14.82 7.102 -4.492 1 98.69 352 ARG B N 1
ATOM 6021 C CA . ARG B 1 352 ? 15.445 8.227 -3.809 1 98.69 352 ARG B CA 1
ATOM 6022 C C . ARG B 1 352 ? 14.57 9.477 -3.891 1 98.69 352 ARG B C 1
ATOM 6024 O O . ARG B 1 352 ? 14.516 10.266 -2.945 1 98.69 352 ARG B O 1
ATOM 6031 N N . GLU B 1 353 ? 13.898 9.672 -5.027 1 98.75 353 GLU B N 1
ATOM 6032 C CA . GLU B 1 353 ? 12.984 10.805 -5.137 1 98.75 353 GLU B CA 1
ATOM 6033 C C . GLU B 1 353 ? 11.789 10.641 -4.199 1 98.75 353 GLU B C 1
ATOM 6035 O O . GLU B 1 353 ? 11.328 11.617 -3.596 1 98.75 353 GLU B O 1
ATOM 6040 N N . ALA B 1 354 ? 11.234 9.43 -4.113 1 98.88 354 ALA B N 1
ATOM 6041 C CA . ALA B 1 354 ? 10.148 9.18 -3.172 1 98.88 354 ALA B CA 1
ATOM 6042 C C . ALA B 1 354 ? 10.586 9.484 -1.74 1 98.88 354 ALA B C 1
ATOM 6044 O O . ALA B 1 354 ? 9.852 10.133 -0.989 1 98.88 354 ALA B O 1
ATOM 6045 N N . LEU B 1 355 ? 11.766 9.008 -1.354 1 98.94 355 LEU B N 1
ATOM 6046 C CA . LEU B 1 355 ? 12.297 9.281 -0.023 1 98.94 355 LEU B CA 1
ATOM 6047 C C . LEU B 1 355 ? 12.5 10.781 0.18 1 98.94 355 LEU B C 1
ATOM 6049 O O . LEU B 1 355 ? 12.18 11.312 1.245 1 98.94 355 LEU B O 1
ATOM 6053 N N . SER B 1 356 ? 13.008 11.445 -0.831 1 98.94 356 SER B N 1
ATOM 6054 C CA . 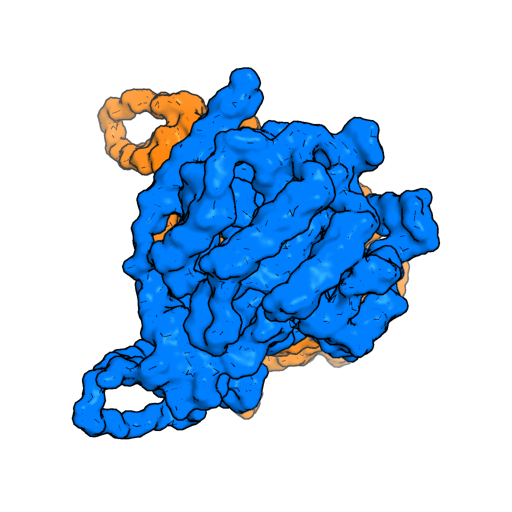SER B 1 356 ? 13.203 12.883 -0.762 1 98.94 356 SER B CA 1
ATOM 6055 C C . SER B 1 356 ? 11.883 13.617 -0.545 1 98.94 356 SER B C 1
ATOM 6057 O O . SER B 1 356 ? 11.805 14.531 0.275 1 98.94 356 SER B O 1
ATOM 6059 N N . MET B 1 357 ? 10.859 13.242 -1.242 1 98.94 357 MET B N 1
ATOM 6060 C CA . MET B 1 357 ? 9.539 13.852 -1.073 1 98.94 357 MET B CA 1
ATOM 6061 C C . MET B 1 357 ? 9.039 13.68 0.357 1 98.94 357 MET B C 1
ATOM 6063 O O . MET B 1 357 ? 8.469 14.609 0.933 1 98.94 357 MET B O 1
ATOM 6067 N N . ALA B 1 358 ? 9.352 12.547 0.962 1 98.94 358 ALA B N 1
ATOM 6068 C CA . ALA B 1 358 ? 8.82 12.203 2.279 1 98.94 358 ALA B CA 1
ATOM 6069 C C . ALA B 1 358 ? 9.672 12.812 3.389 1 98.94 358 ALA B C 1
ATOM 6071 O O . ALA B 1 358 ? 9.352 12.68 4.57 1 98.94 358 ALA B O 1
ATOM 6072 N N . THR B 1 359 ? 10.812 13.453 3.066 1 98.88 359 THR B N 1
ATOM 6073 C CA . THR B 1 359 ? 11.727 13.992 4.066 1 98.88 359 THR B CA 1
ATOM 6074 C C . THR B 1 359 ? 12.031 15.461 3.793 1 98.88 359 THR B C 1
ATOM 6076 O O . THR B 1 359 ? 11.242 16.344 4.156 1 98.88 359 THR B O 1
ATOM 6079 N N . ILE B 1 360 ? 13 15.711 2.887 1 98.94 360 ILE B N 1
ATOM 6080 C CA . ILE B 1 360 ? 13.453 17.078 2.652 1 98.94 360 ILE B CA 1
ATOM 6081 C C . ILE B 1 360 ? 12.391 17.844 1.862 1 98.94 360 ILE B C 1
ATOM 6083 O O . ILE B 1 360 ? 12.211 19.047 2.053 1 98.94 360 ILE B O 1
ATOM 6087 N N . GLY B 1 361 ? 11.695 17.156 0.937 1 98.94 361 GLY B N 1
ATOM 6088 C CA . GLY B 1 361 ? 10.594 17.797 0.236 1 98.94 361 GLY B CA 1
ATOM 6089 C C . GLY B 1 361 ? 9.484 18.266 1.163 1 98.94 361 GLY B C 1
ATOM 6090 O O . GLY B 1 361 ? 8.977 19.375 1.025 1 98.94 361 GLY B O 1
ATOM 6091 N N . GLY B 1 362 ? 9.086 17.375 2.088 1 98.94 362 GLY B N 1
ATOM 6092 C CA . GLY B 1 362 ? 8.117 17.781 3.098 1 98.94 362 GLY B CA 1
ATOM 6093 C C . GLY B 1 362 ? 8.609 18.906 3.979 1 98.94 362 GLY B C 1
ATOM 6094 O O . GLY B 1 362 ? 7.852 19.844 4.277 1 98.94 362 GLY B O 1
ATOM 6095 N N . ALA B 1 363 ? 9.906 18.828 4.414 1 98.88 363 ALA B N 1
ATOM 6096 C CA . ALA B 1 363 ? 10.484 19.891 5.234 1 98.88 363 ALA B CA 1
ATOM 6097 C C . ALA B 1 363 ? 10.461 21.219 4.496 1 98.88 363 ALA B C 1
ATOM 6099 O O . ALA B 1 363 ? 10.219 22.266 5.105 1 98.88 363 ALA B O 1
ATOM 6100 N N . ARG B 1 364 ? 10.688 21.188 3.209 1 98.75 364 ARG B N 1
ATOM 6101 C CA . ARG B 1 364 ? 10.641 22.406 2.398 1 98.75 364 ARG B CA 1
ATOM 6102 C C . ARG B 1 364 ? 9.227 22.969 2.34 1 98.75 364 ARG B C 1
ATOM 6104 O O . ARG B 1 364 ? 9.039 24.188 2.455 1 98.75 364 ARG B O 1
ATOM 6111 N N . CYS B 1 365 ? 8.25 22.109 2.137 1 98.88 365 CYS B N 1
ATOM 6112 C CA . CYS B 1 365 ? 6.863 22.547 2.143 1 98.88 365 CYS B CA 1
ATOM 6113 C C . CYS B 1 365 ? 6.531 23.281 3.438 1 98.88 365 CYS B C 1
ATOM 6115 O O . CYS B 1 365 ? 5.883 24.328 3.414 1 98.88 365 CYS B O 1
ATOM 6117 N N . LEU B 1 366 ? 7.066 22.766 4.559 1 98.75 366 LEU B N 1
ATOM 6118 C CA . LEU B 1 366 ? 6.711 23.312 5.863 1 98.75 366 LEU B CA 1
ATOM 6119 C C . LEU B 1 366 ? 7.691 24.406 6.281 1 98.75 366 LEU B C 1
ATOM 6121 O O . LEU B 1 366 ? 7.562 24.984 7.367 1 98.75 366 LEU B O 1
ATOM 6125 N N . GLY B 1 367 ? 8.664 24.719 5.453 1 98.25 367 GLY B N 1
ATOM 6126 C CA . GLY B 1 367 ? 9.617 25.781 5.707 1 98.25 367 GLY B CA 1
ATOM 6127 C C . GLY B 1 367 ? 10.641 25.438 6.77 1 98.25 367 GLY B C 1
ATOM 6128 O O . GLY B 1 367 ? 11.07 26.297 7.535 1 98.25 367 GLY B O 1
ATOM 6129 N N . ARG B 1 368 ? 10.969 24.172 6.816 1 98.5 368 ARG B N 1
ATOM 6130 C CA . ARG B 1 368 ? 11.867 23.734 7.883 1 98.5 368 ARG B CA 1
ATOM 6131 C C . ARG B 1 368 ? 13.055 22.969 7.32 1 98.5 368 ARG B C 1
ATOM 6133 O O . ARG B 1 368 ? 13.719 22.219 8.039 1 98.5 368 ARG B O 1
ATOM 6140 N N . ASP B 1 369 ? 13.359 23.094 6.023 1 98.19 369 ASP B N 1
ATOM 6141 C CA . ASP B 1 369 ? 14.367 22.281 5.344 1 98.19 369 ASP B CA 1
ATOM 6142 C C . ASP B 1 369 ? 15.773 22.656 5.812 1 98.19 369 ASP B C 1
ATOM 6144 O O . ASP B 1 369 ? 16.719 21.891 5.625 1 98.19 369 ASP B O 1
ATOM 6148 N N . LYS B 1 370 ? 15.922 23.766 6.477 1 98 370 LYS B N 1
ATOM 6149 C CA . LYS B 1 370 ? 17.219 24.125 7.043 1 98 370 LYS B CA 1
ATOM 6150 C C . LYS B 1 370 ? 17.438 23.438 8.383 1 98 370 LYS B C 1
ATOM 6152 O O . LYS B 1 370 ? 18.578 23.312 8.844 1 98 370 LYS B O 1
ATOM 6157 N N . GLU B 1 371 ? 16.391 22.969 8.992 1 98.44 371 GLU B N 1
ATOM 6158 C CA . GLU B 1 371 ? 16.469 22.422 10.344 1 98.44 371 GLU B CA 1
ATOM 6159 C C . GLU B 1 371 ? 16.344 20.906 10.336 1 98.44 371 GLU B C 1
ATOM 6161 O O . GLU B 1 371 ? 16.891 20.219 11.203 1 98.44 371 GLU B O 1
ATOM 6166 N N . THR B 1 372 ? 15.555 20.359 9.461 1 98.25 372 THR B N 1
ATOM 6167 C CA . THR B 1 372 ? 15.266 18.938 9.414 1 98.25 372 THR B CA 1
ATOM 6168 C C . THR B 1 372 ? 15.125 18.469 7.969 1 98.25 372 THR B C 1
ATOM 6170 O O . THR B 1 372 ? 15.43 19.203 7.031 1 98.25 372 THR B O 1
ATOM 6173 N N . GLY B 1 373 ? 14.836 17.172 7.754 1 98.75 373 GLY B N 1
ATOM 6174 C CA . GLY B 1 373 ? 14.539 16.625 6.441 1 98.75 373 GLY B CA 1
ATOM 6175 C C . GLY B 1 373 ? 15.75 16 5.77 1 98.75 373 GLY B C 1
ATOM 6176 O O . GLY B 1 373 ? 15.625 15.367 4.719 1 98.75 373 GLY B O 1
ATOM 6177 N N . SER B 1 374 ? 16.938 16.172 6.258 1 98.88 374 SER B N 1
ATOM 6178 C CA . SER B 1 374 ? 18.172 15.523 5.824 1 98.88 374 SER B CA 1
ATOM 6179 C C . SER B 1 374 ? 19.109 15.281 7 1 98.88 374 SER B C 1
ATOM 6181 O O . SER B 1 374 ? 18.922 15.828 8.086 1 98.88 374 SER B O 1
ATOM 6183 N N . ILE B 1 375 ? 20 14.352 6.844 1 98.88 375 ILE B N 1
ATOM 6184 C CA . ILE B 1 375 ? 21.016 14.094 7.867 1 98.88 375 ILE B CA 1
ATOM 6185 C C . ILE B 1 375 ? 22.281 14.875 7.547 1 98.88 375 ILE B C 1
ATOM 6187 O O . ILE B 1 375 ? 23.125 14.422 6.758 1 98.88 375 ILE B O 1
ATOM 6191 N N . GLU B 1 376 ? 22.406 15.969 8.102 1 98.44 376 GLU B N 1
ATOM 6192 C CA . GLU B 1 376 ? 23.547 16.875 7.961 1 98.44 376 GLU B CA 1
ATOM 6193 C C . GLU B 1 376 ? 23.984 17.438 9.312 1 98.44 376 GLU B C 1
ATOM 6195 O O . GLU B 1 376 ? 23.141 17.656 10.195 1 98.44 376 GLU B O 1
ATOM 6200 N N . LYS B 1 377 ? 25.281 17.688 9.453 1 98.12 377 LYS B N 1
ATOM 6201 C CA . LYS B 1 377 ? 25.781 18.281 10.688 1 98.12 377 LYS B CA 1
ATOM 6202 C C . LYS B 1 377 ? 25.031 19.562 11.023 1 98.12 377 LYS B C 1
ATOM 6204 O O . LYS B 1 377 ? 24.812 20.422 10.156 1 98.12 377 LYS B O 1
ATOM 6209 N N . GLY B 1 378 ? 24.594 19.672 12.25 1 98.25 378 GLY B N 1
ATOM 6210 C CA . GLY B 1 378 ? 23.922 20.875 12.719 1 98.25 378 GLY B CA 1
ATOM 6211 C C . GLY B 1 378 ? 22.406 20.766 12.711 1 98.25 378 GLY B C 1
ATOM 6212 O O . GLY B 1 378 ? 21.734 21.469 13.453 1 98.25 378 GLY B O 1
ATOM 6213 N N . LYS B 1 379 ? 21.812 19.953 11.914 1 98.69 379 LYS B N 1
ATOM 6214 C CA . LYS B 1 379 ? 20.359 19.781 11.844 1 98.69 379 LYS B CA 1
ATOM 6215 C C . LYS B 1 379 ? 19.859 18.984 13.039 1 98.69 379 LYS B C 1
ATOM 6217 O O . LYS B 1 379 ? 20.625 18.312 13.719 1 98.69 379 LYS B O 1
ATOM 6222 N N . LEU B 1 380 ? 18.625 19.188 13.281 1 98.69 380 LEU B N 1
ATOM 6223 C CA . LEU B 1 380 ? 17.984 18.469 14.375 1 98.69 380 LEU B CA 1
ATOM 6224 C C . LEU B 1 380 ? 18.016 16.969 14.133 1 98.69 380 LEU B C 1
ATOM 6226 O O . LEU B 1 380 ? 17.891 16.516 12.992 1 98.69 380 LEU B O 1
ATOM 6230 N N . ALA B 1 381 ? 18.188 16.219 15.18 1 98.56 381 ALA B N 1
ATOM 6231 C CA . ALA B 1 381 ? 18.281 14.766 15.086 1 98.56 381 ALA B CA 1
ATOM 6232 C C . ALA B 1 381 ? 16.906 14.133 15.031 1 98.56 381 ALA B C 1
ATOM 6234 O O . ALA B 1 381 ? 16.531 13.375 15.93 1 98.56 381 ALA B O 1
ATOM 6235 N N . ASP B 1 382 ? 16.156 14.414 14.047 1 98.88 382 ASP B N 1
ATOM 6236 C CA . ASP B 1 382 ? 14.961 13.68 13.656 1 98.88 382 ASP B CA 1
ATOM 6237 C C . ASP B 1 382 ? 15.305 12.516 12.734 1 98.88 382 ASP B C 1
ATOM 6239 O O . ASP B 1 382 ? 15.5 12.711 11.531 1 98.88 382 ASP B O 1
ATOM 6243 N N . LEU B 1 383 ? 15.328 11.305 13.297 1 98.94 383 LEU B N 1
ATOM 6244 C CA . LEU B 1 383 ? 15.867 10.164 12.57 1 98.94 383 LEU B CA 1
ATOM 6245 C C . LEU B 1 383 ? 14.938 8.961 12.656 1 98.94 383 LEU B C 1
ATOM 6247 O O . LEU B 1 383 ? 14.312 8.734 13.695 1 98.94 383 LEU B O 1
ATOM 6251 N N . ALA B 1 384 ? 14.812 8.25 11.609 1 98.94 384 ALA B N 1
ATOM 6252 C CA . ALA B 1 384 ? 14.133 6.961 11.57 1 98.94 384 ALA B CA 1
ATOM 6253 C C . ALA B 1 384 ? 15.109 5.832 11.258 1 98.94 384 ALA B C 1
ATOM 6255 O O . ALA B 1 384 ? 15.906 5.938 10.32 1 98.94 384 ALA B O 1
ATOM 6256 N N . VAL B 1 385 ? 15.117 4.785 12.039 1 98.94 385 VAL B N 1
ATOM 6257 C CA . VAL B 1 385 ? 15.961 3.607 11.859 1 98.94 385 VAL B CA 1
ATOM 6258 C C . VAL B 1 385 ? 15.102 2.404 11.484 1 98.94 385 VAL B C 1
ATOM 6260 O O . VAL B 1 385 ? 14.258 1.966 12.266 1 98.94 385 VAL B O 1
ATOM 6263 N N . TRP B 1 386 ? 15.352 1.858 10.281 1 98.88 386 TRP B N 1
ATOM 6264 C CA . TRP B 1 386 ? 14.539 0.796 9.695 1 98.88 386 TRP B CA 1
ATOM 6265 C C . TRP B 1 386 ? 15.297 -0.527 9.688 1 98.88 386 TRP B C 1
ATOM 6267 O O . TRP B 1 386 ? 16.438 -0.591 9.234 1 98.88 386 TRP B O 1
ATOM 6277 N N . ARG B 1 387 ? 14.68 -1.576 10.094 1 98.5 387 ARG B N 1
ATOM 6278 C CA . ARG B 1 387 ? 15.297 -2.896 10.047 1 98.5 387 ARG B CA 1
ATOM 6279 C C . ARG B 1 387 ? 15.141 -3.527 8.672 1 98.5 387 ARG B C 1
ATOM 6281 O O . ARG B 1 387 ? 14.016 -3.703 8.188 1 98.5 387 ARG B O 1
ATOM 6288 N N . LEU B 1 388 ? 16.234 -3.939 8.039 1 98.12 388 LEU B N 1
ATOM 6289 C CA . LEU B 1 388 ? 16.172 -4.402 6.656 1 98.12 388 LEU B CA 1
ATOM 6290 C C . LEU B 1 388 ? 16.656 -5.84 6.539 1 98.12 388 LEU B C 1
ATOM 6292 O O . LEU B 1 388 ? 16.812 -6.359 5.434 1 98.12 388 LEU B O 1
ATOM 6296 N N . ASP B 1 389 ? 16.875 -6.566 7.578 1 97 389 ASP B N 1
ATOM 6297 C CA . ASP B 1 389 ? 17.516 -7.875 7.484 1 97 389 ASP B CA 1
ATOM 6298 C C . ASP B 1 389 ? 16.5 -9 7.699 1 97 389 ASP B C 1
ATOM 6300 O O . ASP B 1 389 ? 16.875 -10.164 7.805 1 97 389 ASP B O 1
ATOM 6304 N N . GLY B 1 390 ? 15.234 -8.664 7.797 1 97 390 GLY B N 1
ATOM 6305 C CA . GLY B 1 390 ? 14.18 -9.664 7.895 1 97 390 GLY B CA 1
ATOM 6306 C C . GLY B 1 390 ? 13.727 -10.18 6.547 1 97 390 GLY B C 1
ATOM 6307 O O . GLY B 1 390 ? 14.203 -9.719 5.504 1 97 390 GLY B O 1
ATOM 6308 N N . ILE B 1 391 ? 12.82 -11.094 6.574 1 97.06 391 ILE B N 1
ATOM 6309 C CA . ILE B 1 391 ? 12.367 -11.812 5.391 1 97.06 391 ILE B CA 1
ATOM 6310 C C . ILE B 1 391 ? 11.742 -10.836 4.398 1 97.06 391 ILE B C 1
ATOM 6312 O O . ILE B 1 391 ? 11.82 -11.039 3.186 1 97.06 391 ILE B O 1
ATOM 6316 N N . GLY B 1 392 ? 11.234 -9.719 4.887 1 96.81 392 GLY B N 1
ATOM 6317 C CA . GLY B 1 392 ? 10.555 -8.758 4.031 1 96.81 392 GLY B CA 1
ATOM 6318 C C . GLY B 1 392 ? 11.508 -7.969 3.148 1 96.81 392 GLY B C 1
ATOM 6319 O O . GLY B 1 392 ? 11.117 -7.488 2.084 1 96.81 392 GLY B O 1
ATOM 6320 N N . GLN B 1 393 ? 12.766 -7.848 3.543 1 97.44 393 GLN B N 1
ATOM 6321 C CA . GLN B 1 393 ? 13.68 -6.965 2.83 1 97.44 393 GLN B CA 1
ATOM 6322 C C . GLN B 1 393 ? 14.938 -7.707 2.391 1 97.44 393 GLN B C 1
ATOM 6324 O O . GLN B 1 393 ? 15.711 -7.203 1.573 1 97.44 393 GLN B O 1
ATOM 6329 N N . VAL B 1 394 ? 15.117 -8.875 2.852 1 95.81 394 VAL B N 1
ATOM 6330 C CA . VAL B 1 394 ? 16.359 -9.602 2.602 1 95.81 394 VAL B CA 1
ATOM 6331 C C . VAL B 1 394 ? 16.562 -9.789 1.099 1 95.81 394 VAL B C 1
ATOM 6333 O O . VAL B 1 394 ? 15.586 -9.961 0.356 1 95.81 394 VAL B O 1
ATOM 6336 N N . GLY B 1 395 ? 17.812 -9.711 0.673 1 94.31 395 GLY B N 1
ATOM 6337 C CA . GLY B 1 395 ? 18.141 -9.945 -0.725 1 94.31 395 GLY B CA 1
ATOM 6338 C C . GLY B 1 395 ? 18.094 -8.688 -1.569 1 94.31 395 GLY B C 1
ATOM 6339 O O . GLY B 1 395 ? 18.438 -8.711 -2.752 1 94.31 395 GLY B O 1
ATOM 6340 N N . ILE B 1 396 ? 17.609 -7.582 -1.075 1 97.88 396 ILE B N 1
ATOM 6341 C CA . ILE B 1 396 ? 17.641 -6.301 -1.771 1 97.88 396 ILE B CA 1
ATOM 6342 C C . ILE B 1 396 ? 18.906 -5.531 -1.373 1 97.88 396 ILE B C 1
ATOM 6344 O O . ILE B 1 396 ? 19.016 -5.062 -0.237 1 97.88 396 ILE B O 1
ATOM 6348 N N . ASP B 1 397 ? 19.812 -5.359 -2.217 1 97.62 397 ASP B N 1
ATOM 6349 C CA . ASP B 1 397 ? 21.125 -4.824 -1.902 1 97.62 397 ASP B CA 1
ATOM 6350 C C . ASP B 1 397 ? 21.047 -3.326 -1.602 1 97.62 397 ASP B C 1
ATOM 6352 O O . ASP B 1 397 ? 21.75 -2.832 -0.718 1 97.62 397 ASP B O 1
ATOM 6356 N N . ASP B 1 398 ? 20.312 -2.584 -2.367 1 98.38 398 ASP B N 1
ATOM 6357 C CA . ASP B 1 398 ? 20.156 -1.146 -2.168 1 98.38 398 ASP B CA 1
ATOM 6358 C C . ASP B 1 398 ? 19.172 -0.845 -1.046 1 98.38 398 ASP B C 1
ATOM 6360 O O . ASP B 1 398 ? 17.969 -1.055 -1.2 1 98.38 398 ASP B O 1
ATOM 6364 N N . PRO B 1 399 ? 19.641 -0.281 0.077 1 98.62 399 PRO B N 1
ATOM 6365 C CA . PRO B 1 399 ? 18.766 -0.112 1.239 1 98.62 399 PRO B CA 1
ATOM 6366 C C . PRO B 1 399 ? 17.609 0.854 0.976 1 98.62 399 PRO B C 1
ATOM 6368 O O . PRO B 1 399 ? 16.516 0.686 1.529 1 98.62 399 PRO B O 1
ATOM 6371 N N . VAL B 1 400 ? 17.812 1.873 0.149 1 98.81 400 VAL B N 1
ATOM 6372 C CA . VAL B 1 400 ? 16.75 2.818 -0.15 1 98.81 400 VAL B CA 1
ATOM 6373 C C . VAL B 1 400 ? 15.688 2.139 -1.009 1 98.81 400 VAL B C 1
ATOM 6375 O O . VAL B 1 400 ? 14.484 2.355 -0.812 1 98.81 400 VAL B O 1
ATOM 6378 N N . VAL B 1 401 ? 16.109 1.257 -1.915 1 98.69 401 VAL B N 1
ATOM 6379 C CA . VAL B 1 401 ? 15.164 0.469 -2.705 1 98.69 401 VAL B CA 1
ATOM 6380 C C . VAL B 1 401 ? 14.391 -0.481 -1.794 1 98.69 401 VAL B C 1
ATOM 6382 O O . VAL B 1 401 ? 13.172 -0.631 -1.932 1 98.69 401 VAL B O 1
ATOM 6385 N N . ALA B 1 402 ? 15.094 -1.098 -0.838 1 98.69 402 ALA B N 1
ATOM 6386 C CA . ALA B 1 402 ? 14.438 -1.99 0.114 1 98.69 402 ALA B CA 1
ATOM 6387 C C . ALA B 1 402 ? 13.352 -1.259 0.89 1 98.69 402 ALA B C 1
ATOM 6389 O O . ALA B 1 402 ? 12.266 -1.806 1.119 1 98.69 402 ALA B O 1
ATOM 6390 N N . LEU B 1 403 ? 13.594 -0.016 1.228 1 98.75 403 LEU B N 1
ATOM 6391 C CA . LEU B 1 403 ? 12.656 0.783 2.012 1 98.75 403 LEU B CA 1
ATOM 6392 C C . LEU B 1 403 ? 11.445 1.176 1.176 1 98.75 403 LEU B C 1
ATOM 6394 O O . LEU B 1 403 ? 10.305 1.099 1.648 1 98.75 403 LEU B O 1
ATOM 6398 N N . VAL B 1 404 ? 11.672 1.579 -0.079 1 98.69 404 VAL B N 1
ATOM 6399 C CA . VAL B 1 404 ? 10.633 2.24 -0.86 1 98.69 404 VAL B CA 1
ATOM 6400 C C . VAL B 1 404 ? 9.844 1.202 -1.656 1 98.69 404 VAL B C 1
ATOM 6402 O O . VAL B 1 404 ? 8.617 1.288 -1.758 1 98.69 404 VAL B O 1
ATOM 6405 N N . TYR B 1 405 ? 10.578 0.196 -2.234 1 98 405 TYR B N 1
ATOM 6406 C CA . TYR B 1 405 ? 9.938 -0.78 -3.111 1 98 405 TYR B CA 1
ATOM 6407 C C . TYR B 1 405 ? 9.352 -1.933 -2.305 1 98 405 TYR B C 1
ATOM 6409 O O . TYR B 1 405 ? 8.391 -2.572 -2.736 1 98 405 TYR B O 1
ATOM 6417 N N . GLY B 1 406 ? 9.938 -2.266 -1.177 1 97 406 GLY B N 1
ATOM 6418 C CA . GLY B 1 406 ? 9.523 -3.404 -0.372 1 97 406 GLY B CA 1
ATOM 6419 C C . GLY B 1 406 ? 8.367 -3.086 0.556 1 97 406 GLY B C 1
ATOM 6420 O O . GLY B 1 406 ? 7.785 -2 0.487 1 97 406 GLY B O 1
ATOM 6421 N N . ALA B 1 407 ? 7.949 -4.082 1.318 1 95.19 407 ALA B N 1
ATOM 6422 C CA . ALA B 1 407 ? 7.012 -3.85 2.414 1 95.19 407 ALA B CA 1
ATOM 6423 C C . ALA B 1 407 ? 7.605 -2.898 3.451 1 95.19 407 ALA B C 1
ATOM 6425 O O . ALA B 1 407 ? 8.828 -2.826 3.611 1 95.19 407 ALA B O 1
ATOM 6426 N N . GLN B 1 408 ? 6.746 -2.107 4.039 1 95 408 GLN B N 1
ATOM 6427 C CA . GLN B 1 408 ? 7.273 -1.223 5.074 1 95 408 GLN B CA 1
ATOM 6428 C C . GLN B 1 408 ? 8.055 -2.008 6.125 1 95 408 GLN B C 1
ATOM 6430 O O . GLN B 1 408 ? 7.5 -2.896 6.777 1 95 408 GLN B O 1
ATOM 6435 N N . PRO B 1 409 ? 9.312 -1.739 6.293 1 97.75 409 PRO B N 1
ATOM 6436 C CA . PRO B 1 409 ? 10.109 -2.482 7.277 1 97.75 409 PRO B CA 1
ATOM 6437 C C . PRO B 1 409 ? 9.75 -2.125 8.719 1 97.75 409 PRO B C 1
ATOM 6439 O O . PRO B 1 409 ? 9.195 -1.052 8.969 1 97.75 409 PRO B O 1
ATOM 6442 N N . PRO B 1 410 ? 10.07 -3.02 9.648 1 97.56 410 PRO B N 1
ATOM 6443 C CA . PRO B 1 410 ? 9.922 -2.654 11.055 1 97.56 410 PRO B CA 1
ATOM 6444 C C . PRO B 1 410 ? 10.734 -1.417 11.43 1 97.56 410 PRO B C 1
ATOM 6446 O O . PRO B 1 410 ? 11.859 -1.247 10.961 1 97.56 410 PRO B O 1
ATOM 6449 N N . LEU B 1 411 ? 10.086 -0.558 12.148 1 98.62 411 LEU B N 1
ATOM 6450 C CA . LEU B 1 411 ? 10.758 0.624 12.672 1 98.62 411 LEU B CA 1
ATOM 6451 C C . LEU B 1 411 ? 11.508 0.291 13.961 1 98.62 411 LEU B C 1
ATOM 6453 O O . LEU B 1 411 ? 10.891 0.022 14.992 1 98.62 411 LEU B O 1
ATOM 6457 N N . GLU B 1 412 ? 12.812 0.298 13.906 1 98.62 412 GLU B N 1
ATOM 6458 C CA . GLU B 1 412 ? 13.648 -0.072 15.047 1 98.62 412 GLU B CA 1
ATOM 6459 C C . GLU B 1 412 ? 13.727 1.062 16.062 1 98.62 412 GLU B C 1
ATOM 6461 O O . GLU B 1 412 ? 13.75 0.819 17.266 1 98.62 412 GLU B O 1
ATOM 6466 N N . LEU B 1 413 ? 13.789 2.273 15.523 1 98.75 413 LEU B N 1
ATOM 6467 C CA . LEU B 1 413 ? 13.992 3.447 16.375 1 98.75 413 LEU B CA 1
ATOM 6468 C C . LEU B 1 413 ? 13.5 4.711 15.672 1 98.75 413 LEU B C 1
ATOM 6470 O O . LEU B 1 413 ? 13.641 4.844 14.453 1 98.75 413 LEU B O 1
ATOM 6474 N N . LEU B 1 414 ? 12.891 5.586 16.406 1 98.88 414 LEU B N 1
ATOM 6475 C CA . LEU B 1 414 ? 12.5 6.914 15.945 1 98.88 414 LEU B CA 1
ATOM 6476 C C . LEU B 1 414 ? 12.945 7.984 16.938 1 98.88 414 LEU B C 1
ATOM 6478 O O . LEU B 1 414 ? 12.586 7.926 18.125 1 98.88 414 LEU B O 1
ATOM 6482 N N . LEU B 1 415 ? 13.719 8.898 16.484 1 98.62 415 LEU B N 1
ATOM 6483 C CA . LEU B 1 415 ? 14.188 10.016 17.312 1 98.62 415 LEU B CA 1
ATOM 6484 C C . LEU B 1 415 ? 13.594 11.328 16.828 1 98.62 415 LEU B C 1
ATOM 6486 O O . LEU B 1 415 ? 13.539 11.586 15.617 1 98.62 415 LEU B O 1
ATOM 6490 N N . VAL B 1 416 ? 13.125 12.172 17.703 1 98.69 416 VAL B N 1
ATOM 6491 C CA . VAL B 1 416 ? 12.758 13.562 17.453 1 98.69 416 VAL B CA 1
ATOM 6492 C C . VAL B 1 416 ? 13.625 14.492 18.297 1 98.69 416 VAL B C 1
ATOM 6494 O O . VAL B 1 416 ? 13.484 14.531 19.516 1 98.69 416 VAL B O 1
ATOM 6497 N N . GLY B 1 417 ? 14.5 15.195 17.641 1 97.12 417 GLY B N 1
ATOM 6498 C CA . GLY B 1 417 ? 15.461 15.984 18.391 1 97.12 417 GLY B CA 1
ATOM 6499 C C . GLY B 1 417 ? 16.328 15.156 19.312 1 97.12 417 GLY B C 1
ATOM 6500 O O . GLY B 1 417 ? 16.609 15.555 20.453 1 97.12 417 GLY B O 1
ATOM 6501 N N . GLY B 1 418 ? 16.578 13.977 18.906 1 96.38 418 GLY B N 1
ATOM 6502 C CA . GLY B 1 418 ? 17.422 13.109 19.703 1 96.38 418 GLY B CA 1
ATOM 6503 C C . GLY B 1 418 ? 16.672 12.336 20.766 1 96.38 418 GLY B C 1
ATOM 6504 O O . GLY B 1 418 ? 17.219 11.414 21.375 1 96.38 418 GLY B O 1
ATOM 6505 N N . GLU B 1 419 ? 15.461 12.656 20.969 1 96.56 419 GLU B N 1
ATOM 6506 C CA . GLU B 1 419 ? 14.641 11.961 21.953 1 96.56 419 GLU B CA 1
ATOM 6507 C C . GLU B 1 419 ? 13.938 10.758 21.344 1 96.56 419 GLU B C 1
ATOM 6509 O O . GLU B 1 419 ? 13.406 10.836 20.234 1 96.56 419 GLU B O 1
ATOM 6514 N N . THR B 1 420 ? 13.922 9.594 22.062 1 97.62 420 THR B N 1
ATOM 6515 C CA . THR B 1 420 ? 13.312 8.359 21.578 1 97.62 420 THR B CA 1
ATOM 6516 C C . THR B 1 420 ? 11.789 8.453 21.641 1 97.62 420 THR B C 1
ATOM 6518 O O . THR B 1 420 ? 11.219 8.664 22.719 1 97.62 420 THR B O 1
ATOM 6521 N N . VAL B 1 421 ? 11.156 8.312 20.516 1 98.56 421 VAL B N 1
ATOM 6522 C CA . VAL B 1 421 ? 9.703 8.312 20.453 1 98.56 421 VAL B CA 1
ATOM 6523 C C . VAL B 1 421 ? 9.195 6.895 20.188 1 98.56 421 VAL B C 1
ATOM 6525 O O . VAL B 1 421 ? 8.141 6.5 20.703 1 98.56 421 VAL B O 1
ATOM 6528 N N . VAL B 1 422 ? 9.859 6.133 19.359 1 98.75 422 VAL B N 1
ATOM 6529 C CA . VAL B 1 422 ? 9.562 4.734 19.078 1 98.75 422 VAL B CA 1
ATOM 6530 C C . VAL B 1 422 ? 10.828 3.893 19.266 1 98.75 422 VAL B C 1
ATOM 6532 O O . VAL B 1 422 ? 11.922 4.312 18.875 1 98.75 422 VAL B O 1
ATOM 6535 N N . ARG B 1 423 ? 10.719 2.771 19.875 1 98.38 423 ARG B N 1
ATOM 6536 C CA . ARG B 1 423 ? 11.773 1.78 20.016 1 98.38 423 ARG B CA 1
ATOM 6537 C C . ARG B 1 423 ? 11.25 0.372 19.766 1 98.38 423 ARG B C 1
ATOM 6539 O O . ARG B 1 423 ? 10.258 -0.043 20.375 1 98.38 423 ARG B O 1
ATOM 6546 N N . HIS B 1 424 ? 11.844 -0.382 18.859 1 97.56 424 HIS B N 1
ATOM 6547 C CA . HIS B 1 424 ? 11.461 -1.742 18.484 1 97.56 424 HIS B CA 1
ATOM 6548 C C . HIS B 1 424 ? 9.992 -1.819 18.109 1 97.56 424 HIS B C 1
ATOM 6550 O O . HIS B 1 424 ? 9.266 -2.701 18.578 1 97.56 424 HIS B O 1
ATOM 6556 N N . GLY B 1 425 ? 9.547 -0.801 17.438 1 97.12 425 GLY B N 1
ATOM 6557 C CA . GLY B 1 425 ? 8.195 -0.789 16.906 1 97.12 425 GLY B CA 1
ATOM 6558 C C . GLY B 1 425 ? 7.156 -0.401 17.938 1 97.12 425 GLY B C 1
ATOM 6559 O O . GLY B 1 425 ? 5.953 -0.521 17.703 1 97.12 425 GLY B O 1
ATOM 6560 N N . GLU B 1 426 ? 7.574 0.074 19.109 1 97.94 426 GLU B N 1
ATOM 6561 C CA . GLU B 1 426 ? 6.648 0.433 20.172 1 97.94 426 GLU B CA 1
ATOM 6562 C C . GLU B 1 426 ? 6.77 1.91 20.531 1 97.94 426 GLU B C 1
ATOM 6564 O O . GLU B 1 426 ? 7.875 2.422 20.719 1 97.94 426 GLU B O 1
ATOM 6569 N N . LEU B 1 427 ? 5.656 2.535 20.609 1 98.12 427 LEU B N 1
ATOM 6570 C CA . LEU B 1 427 ? 5.621 3.932 21.031 1 98.12 427 LEU B CA 1
ATOM 6571 C C . LEU B 1 427 ? 6.109 4.074 22.469 1 98.12 427 LEU B C 1
ATOM 6573 O O . LEU B 1 427 ? 5.668 3.334 23.359 1 98.12 427 LEU B O 1
ATOM 6577 N N . GLN B 1 428 ? 6.988 4.988 22.75 1 98 428 GLN B N 1
ATOM 6578 C CA . GLN B 1 428 ? 7.547 5.18 24.078 1 98 428 GLN B CA 1
ATOM 6579 C C . GLN B 1 428 ? 6.848 6.32 24.812 1 98 428 GLN B C 1
ATOM 6581 O O . GLN B 1 428 ? 6.996 6.473 26.031 1 98 428 GLN B O 1
ATOM 6586 N N . THR B 1 429 ? 6.066 7.078 24.094 1 96.44 429 THR B N 1
ATOM 6587 C CA . THR B 1 429 ? 5.461 8.289 24.656 1 96.44 429 THR B CA 1
ATOM 6588 C C . THR B 1 429 ? 3.955 8.109 24.828 1 96.44 429 THR B C 1
ATOM 6590 O O . THR B 1 429 ? 3.225 9.086 25 1 96.44 429 THR B O 1
ATOM 6593 N N . GLY B 1 430 ? 3.492 6.969 24.719 1 94.56 430 GLY B N 1
ATOM 6594 C CA . GLY B 1 430 ? 2.094 6.598 24.891 1 94.56 430 GLY B CA 1
ATOM 6595 C C . GLY B 1 430 ? 1.856 5.105 24.797 1 94.56 430 GLY B C 1
ATOM 6596 O O . GLY B 1 430 ? 2.766 4.344 24.453 1 94.56 430 GLY B O 1
ATOM 6597 N N . ASP B 1 431 ? 0.672 4.734 25.141 1 95.69 431 ASP B N 1
ATOM 6598 C CA . ASP B 1 431 ? 0.236 3.344 25.047 1 95.69 431 ASP B CA 1
ATOM 6599 C C . ASP B 1 431 ? -0.752 3.152 23.906 1 95.69 431 ASP B C 1
ATOM 6601 O O . ASP B 1 431 ? -1.852 3.709 23.922 1 95.69 431 ASP B O 1
ATOM 6605 N N . ALA B 1 432 ? -0.352 2.373 22.984 1 95.06 432 ALA B N 1
ATOM 6606 C CA . ALA B 1 432 ? -1.134 2.203 21.766 1 95.06 432 ALA B CA 1
ATOM 6607 C C . ALA B 1 432 ? -2.537 1.694 22.078 1 95.06 432 ALA B C 1
ATOM 6609 O O . ALA B 1 432 ? -3.51 2.096 21.422 1 95.06 432 ALA B O 1
ATOM 6610 N N . ASP B 1 433 ? -2.68 0.833 23.031 1 96 433 ASP B N 1
ATOM 6611 C CA . ASP B 1 433 ? -3.984 0.292 23.406 1 96 433 ASP B CA 1
ATOM 6612 C C . ASP B 1 433 ? -4.879 1.377 24 1 96 433 ASP B C 1
ATOM 6614 O O . ASP B 1 433 ? -6.074 1.434 23.703 1 96 433 ASP B O 1
ATOM 6618 N N . SER B 1 434 ? -4.281 2.182 24.844 1 97.69 434 SER B N 1
ATOM 6619 C CA . SER B 1 434 ? -5.027 3.285 25.438 1 97.69 434 SER B CA 1
ATOM 6620 C C . SER B 1 434 ? -5.477 4.285 24.375 1 97.69 434 SER B C 1
ATOM 6622 O O . SER B 1 434 ? -6.598 4.797 24.438 1 97.69 434 SER B O 1
ATOM 6624 N N . LEU B 1 435 ? -4.59 4.516 23.5 1 98.38 435 LEU B N 1
ATOM 6625 C CA . LEU B 1 435 ? -4.918 5.434 22.406 1 98.38 435 LEU B CA 1
ATOM 6626 C C . LEU B 1 435 ? -6.059 4.879 21.562 1 98.38 435 LEU B C 1
ATOM 6628 O O . LEU B 1 435 ? -6.977 5.617 21.188 1 98.38 435 LEU B O 1
ATOM 6632 N N . ALA B 1 436 ? -6.016 3.604 21.297 1 98 436 ALA B N 1
ATOM 6633 C CA . ALA B 1 436 ? -7.082 2.947 20.547 1 98 436 ALA B CA 1
ATOM 6634 C C . ALA B 1 436 ? -8.414 3.053 21.266 1 98 436 ALA B C 1
ATOM 6636 O O . ALA B 1 436 ? -9.445 3.33 20.656 1 98 436 ALA B O 1
ATOM 6637 N N . ARG B 1 437 ? -8.422 2.873 22.547 1 98 437 ARG B N 1
ATOM 6638 C CA . ARG B 1 437 ? -9.633 2.992 23.359 1 98 437 ARG B CA 1
ATOM 6639 C C . ARG B 1 437 ? -10.188 4.414 23.297 1 98 437 ARG B C 1
ATOM 6641 O O . ARG B 1 437 ? -11.406 4.613 23.281 1 98 437 ARG B O 1
ATOM 6648 N N . GLY B 1 438 ? -9.234 5.328 23.328 1 98.38 438 GLY B N 1
ATOM 6649 C CA . GLY B 1 438 ? -9.641 6.719 23.219 1 98.38 438 GLY B CA 1
ATOM 6650 C C . GLY B 1 438 ? -10.383 7.023 21.922 1 98.38 438 GLY B C 1
ATOM 6651 O O . GLY B 1 438 ? -11.422 7.688 21.938 1 98.38 438 GLY B O 1
ATOM 6652 N N . VAL B 1 439 ? -9.867 6.535 20.828 1 98.5 439 VAL B N 1
ATOM 6653 C CA . VAL B 1 439 ? -10.5 6.75 19.531 1 98.5 439 VAL B CA 1
ATOM 6654 C C . VAL B 1 439 ? -11.859 6.055 19.5 1 98.5 439 VAL B C 1
ATOM 6656 O O . VAL B 1 439 ? -12.836 6.613 18.984 1 98.5 439 VAL B O 1
ATOM 6659 N N . ARG B 1 440 ? -11.914 4.832 20 1 98 440 ARG B N 1
ATOM 6660 C CA . ARG B 1 440 ? -13.172 4.09 20.062 1 98 440 ARG B CA 1
ATOM 6661 C C . ARG B 1 440 ? -14.242 4.879 20.797 1 98 440 ARG B C 1
ATOM 6663 O O . ARG B 1 440 ? -15.383 4.961 20.344 1 98 440 ARG B O 1
ATOM 6670 N N . ARG B 1 441 ? -13.875 5.402 21.922 1 98.31 441 ARG B N 1
ATOM 6671 C CA . ARG B 1 441 ? -14.797 6.203 22.719 1 98.31 441 ARG B CA 1
ATOM 6672 C C . ARG B 1 441 ? -15.234 7.449 21.969 1 98.31 441 ARG B C 1
ATOM 6674 O O . ARG B 1 441 ? -16.422 7.797 21.969 1 98.31 441 ARG B O 1
ATOM 6681 N N . ALA B 1 442 ? -14.258 8.125 21.359 1 98.62 442 ALA B N 1
ATOM 6682 C CA . ALA B 1 442 ? -14.562 9.328 20.594 1 98.62 442 ALA B CA 1
ATOM 6683 C C . ALA B 1 442 ? -15.531 9.023 19.453 1 98.62 442 ALA B C 1
ATOM 6685 O O . ALA B 1 442 ? -16.484 9.773 19.234 1 98.62 442 ALA B O 1
ATOM 6686 N N . HIS B 1 443 ? -15.289 7.949 18.75 1 98.56 443 HIS B N 1
ATOM 6687 C CA . HIS B 1 443 ? -16.156 7.523 17.656 1 98.56 443 HIS B CA 1
ATOM 6688 C C . HIS B 1 443 ? -17.562 7.242 18.156 1 98.56 443 HIS B C 1
ATOM 6690 O O . HIS B 1 443 ? -18.547 7.727 17.578 1 98.56 443 HIS B O 1
ATOM 6696 N N . ARG B 1 444 ? -17.703 6.484 19.219 1 97.88 444 ARG B N 1
ATOM 6697 C CA . ARG B 1 444 ? -19 6.117 19.766 1 97.88 444 ARG B CA 1
ATOM 6698 C C . ARG B 1 444 ? -19.766 7.348 20.219 1 97.88 444 ARG B C 1
ATOM 6700 O O . ARG B 1 444 ? -20.969 7.461 19.969 1 97.88 444 ARG B O 1
ATOM 6707 N N . GLN B 1 445 ? -19.078 8.219 20.891 1 98.06 445 GLN B N 1
ATOM 6708 C CA . GLN B 1 445 ? -19.719 9.438 21.375 1 98.06 445 GLN B CA 1
ATOM 6709 C C . GLN B 1 445 ? -20.203 10.305 20.219 1 98.06 445 GLN B C 1
ATOM 6711 O O . GLN B 1 445 ? -21.297 10.867 20.25 1 98.06 445 GLN B O 1
ATOM 6716 N N . LEU B 1 446 ? -19.359 10.445 19.188 1 98.38 446 LEU B N 1
ATOM 6717 C CA . LEU B 1 446 ? -19.719 11.219 18.016 1 98.38 446 LEU B CA 1
ATOM 6718 C C . LEU B 1 446 ? -20.969 10.633 17.344 1 98.38 446 LEU B C 1
ATOM 6720 O O . LEU B 1 446 ? -21.891 11.375 17 1 98.38 446 LEU B O 1
ATOM 6724 N N . MET B 1 447 ? -20.984 9.305 17.156 1 97.75 447 MET B N 1
ATOM 6725 C CA . MET B 1 447 ? -22.109 8.656 16.516 1 97.75 447 MET B CA 1
ATOM 6726 C C . MET B 1 447 ? -23.391 8.844 17.328 1 97.75 447 MET B C 1
ATOM 6728 O O . MET B 1 447 ? -24.469 8.977 16.766 1 97.75 447 MET B O 1
ATOM 6732 N N . LYS B 1 448 ? -23.281 8.828 18.625 1 97.56 448 LYS B N 1
ATOM 6733 C CA . LYS B 1 448 ? -24.422 9.07 19.5 1 97.56 448 LYS B CA 1
ATOM 6734 C C . LYS B 1 448 ? -24.984 10.484 19.297 1 97.56 448 LYS B C 1
ATOM 6736 O O . LYS B 1 448 ? -26.203 10.68 19.281 1 97.56 448 LYS B O 1
ATOM 6741 N N . ARG B 1 449 ? -24.141 11.469 19.141 1 96.25 449 ARG B N 1
ATOM 6742 C CA . ARG B 1 449 ? -24.547 12.859 18.969 1 96.25 449 ARG B CA 1
ATOM 6743 C C . ARG B 1 449 ? -25.234 13.055 17.609 1 96.25 449 ARG B C 1
ATOM 6745 O O . ARG B 1 449 ? -26.141 13.875 17.484 1 96.25 449 ARG B O 1
ATOM 6752 N N . VAL B 1 450 ? -24.797 12.383 16.578 1 94.88 450 VAL B N 1
ATOM 6753 C CA . VAL B 1 450 ? -25.328 12.5 15.227 1 94.88 450 VAL B CA 1
ATOM 6754 C C . VAL B 1 450 ? -26.75 11.945 15.18 1 94.88 450 VAL B C 1
ATOM 6756 O O . VAL B 1 450 ? -27.578 12.438 14.422 1 94.88 450 VAL B O 1
ATOM 6759 N N . ARG B 1 451 ? -27.078 10.922 15.953 1 90.19 451 ARG B N 1
ATOM 6760 C CA . ARG B 1 451 ? -28.391 10.281 15.961 1 90.19 451 ARG B CA 1
ATOM 6761 C C . ARG B 1 451 ? -29.391 11.102 16.766 1 90.19 451 ARG B C 1
ATOM 6763 O O . ARG B 1 451 ? -30.609 10.898 16.641 1 90.19 451 ARG B O 1
ATOM 6770 N N . ARG B 1 452 ? -29.078 11.953 17.578 1 81.75 452 ARG B N 1
ATOM 6771 C CA . ARG B 1 452 ? -30 12.797 18.344 1 81.75 452 ARG B CA 1
ATOM 6772 C C . ARG B 1 452 ? -30.484 13.977 17.516 1 81.75 452 ARG B C 1
ATOM 6774 O O . ARG B 1 452 ? -29.766 14.453 16.625 1 81.75 452 ARG B O 1
#

Nearest PDB structures (foldseek):
  7ww2-assembly1_B  TM=9.611E-01  e=9.130E-56  Obesumbacterium proteus
  3hpa-assembly1_A  TM=9.530E-01  e=3.788E-49  unidentified
  5hme-assembly1_A  TM=9.333E-01  e=4.497E-44  Paenarthrobacter aurescens
  4lh8-assembly1_A  TM=9.345E-01  e=1.480E-42  Paenarthrobacter aurescens
  3ls9-assembly1_B  TM=9.314E-01  e=2.255E-42  Paenarthrobacter aurescens

pLDDT: mean 96.96, std 4.06, range [60.5, 99.0]

Radius of gyration: 27.37 Å; Cα contacts (8 Å, |Δi|>4): 2453; chains: 2; bounding box: 66×77×66 Å

InterPro domains:
  IPR006680 Amidohydrolase-related [PF01979] (56-390)
  IPR011059 Metal-dependent hydrolase, composite domain superfamily [G3DSA:2.30.40.10] (18-422)
  IPR011059 Metal-dependent hydrolase, composite domain superfamily [SSF51338] (5-447)
  IPR032466 Metal-dependent hydrolase [SSF51556] (59-373)
  IPR050287 5-Methylthioadenosine/S-adenosylhomocysteine deaminase [PTHR43794] (5-447)

Sequence (904 aa):
MSVVVLQNCAVAPVVGEEYLDGHVVVRDGRIAAVGSGHAGRFSGEQVRMIDATGCLVTPGLVNTHHHLYQWATRGMAVDKNLFDWLVELYPVWAHIDAPLVEATTAAGLAWLALSGCTMSMDHHYVYPHDAGDLFTAQVEAAQRIGLRFHPTRGSMDLGQSRGGLPPDRIVEETDAALAATEDAIDRWHDPAPDSKLRVAVAPCSPFSVTSRLMTEAAELARRKGVRLHTHLAETVEEEEFCRKTHDCTPTEYAERLGWLGDDVWLAHGVHLNSDAIGRLGATGTGVAHCPSSNGRLGAGIAPVRQLLDAGAPVGLGVDGPASQEAGRLGDELRQALLAARLRGGPASLTAREALSMATIGGARCLGRDKETGSIEKGKLADLAVWRLDGIGQVGIDDPVVALVYGAQPPLELLLVGGETVVRHGELQTGDADSLARGVRRAHRQLMKRVRRMSVVVLQNCAVAPVVGEEYLDGHVVVRDGRIAAVGSGHAGRFSGEQVRMIDATGCLVTPGLVNTHHHLYQWATRGMAVDKNLFDWLVELYPVWAHIDAPLVEATTAAGLAWLALSGCTMSMDHHYVYPHDAGDLFTAQVEAAQRIGLRFHPTRGSMDLGQSRGGLPPDRIVEETDAALAATEDAIDRWHDPAPDSKLRVAVAPCSPFSVTSRLMTEAAELARRKGVRLHTHLAETVEEEEFCRKTHDCTPTEYAERLGWLGDDVWLAHGVHLNSDAIGRLGATGTGVAHCPSSNGRLGAGIAPVRQLLDAGAPVGLGVDGPASQEAGRLGDELRQALLAARLRGGPASLTAREALSMATIGGARCLGRDKETGSIEKGKLADLAVWRLDGIGQVGIDDPVVALVYGAQPPLELLLVGGETVVRHGELQTGDADSLARGVRRAHRQLMKRVRR

Secondary structure (DSSP, 8-state):
-EEEEEEEEEE--SSS--EEEEEEEEETTEEEEEEES------SSEEEEEE-TTEEEEEPEEE--B-GGGGGGTT-STT--HHHHHHHHHHHHTT--HHHHHHHHHHHHHHHHTTTEEEEEEEE----TT---HHHHHHHHHHHHT-EEEEEEEE----GGGT-SS-GGG---HHHHHHHHHHHHHHH----TT-SB--EEEE--TTTS-HHHHHHHHHHHHHHT--EEEEES-SHHHHHHHHHHHSS-HHHHHHHTT--STTEEEEE--S--HHHHHHHHHHT-EEEE-HHHHHHTT-----HHHHHHHT--EEE--B-TTS-TT--HHHHHHHHHHHHHHHH-TTSS-HHHHHHIIIIIHHHHTT-TTTSSS--TTSB--EEEEE-SSTTTTT--SHHHHHHHSSPPPEEEEEETTEEEEETTEESSS-HHHHHHHHHHHHHHHHHHHH-/-EEEEEEEEEE--SSS--EEEEEEEEETTEEEEEEES------SSEEEEEE-TTEEEEEPEEE----GGGGGGTT-STT--HHHHHHHHHHHHTT--HHHHHHHHHHHHHHHHTTTEEEEEEEE----TT---HHHHHHHHHHHHT-EEEEEEEE----GGGT-SS-GGG---HHHHHHHHHHHHHHH----TT-SB--EEEE--TTTS-HHHHHHHHHHHHHHT-EEEEEES-SHHHHHHHHHHHSS-HHHHHHHTT--STTEEEEE--S--HHHHHHHHHHT-EEEE-HHHHHHTT-----HHHHHHHT--EEE----TTS-TT--HHHHHHHHHHHHHHHH-TTSS-HHHHHHIIIIIHHHHTT-TTTSSS--TTSB--EEEEE-SSTTTTT---HHHHHHHSSPPPEEEEEETTEEEEETTEESSS-HHHHHHHHHHHHHHHHHHHH-

Solvent-accessible surface area (backbone atoms only — not comparable to full-atom values): 41586 Å² total; per-residue (Å²): 116,61,30,41,35,40,28,54,13,24,34,45,19,78,56,77,77,67,26,81,45,5,23,42,32,32,45,79,28,17,24,65,41,71,46,66,43,75,84,73,86,81,80,94,59,59,65,50,78,41,84,33,65,54,22,38,36,33,33,14,26,23,34,50,32,25,24,39,58,31,41,40,45,20,70,42,68,73,54,28,40,65,66,62,30,45,64,64,43,48,72,54,57,49,61,50,34,23,71,40,31,22,30,14,29,33,35,46,52,48,46,22,41,69,32,39,32,28,32,37,31,30,60,49,36,78,63,28,78,90,19,67,60,46,67,59,25,37,54,54,23,34,62,54,48,54,45,30,35,34,49,24,47,30,30,27,49,25,16,41,91,76,74,21,69,44,56,56,75,37,36,40,56,57,69,57,44,53,51,52,37,51,50,50,39,74,73,56,46,38,88,54,83,84,50,48,36,38,42,31,39,22,52,44,31,80,64,26,32,43,70,64,50,49,33,52,47,45,52,49,22,58,74,72,70,39,35,40,37,33,48,42,33,43,36,71,64,51,39,51,49,28,36,74,75,68,70,35,49,49,59,56,50,33,47,77,42,58,62,62,22,63,56,20,27,30,34,42,43,24,65,62,54,73,67,48,36,47,49,29,15,74,39,35,19,13,30,17,37,24,52,61,26,25,14,50,28,26,42,37,68,41,56,56,52,61,29,52,74,42,54,18,34,40,14,28,17,35,39,30,22,40,50,19,40,40,48,38,52,48,56,44,32,33,44,44,32,27,48,30,4,46,74,62,25,21,63,37,42,48,49,67,55,33,52,32,21,27,10,33,20,11,18,41,38,72,70,35,47,84,36,34,27,33,57,44,70,71,16,39,25,32,31,20,29,32,43,42,64,45,62,62,28,38,40,28,81,52,63,61,41,28,51,27,54,20,40,76,53,56,38,45,33,29,23,41,47,58,40,74,37,29,50,74,66,35,61,67,47,56,54,62,67,60,32,20,51,37,26,38,51,34,19,52,53,43,54,55,59,61,73,101,114,61,30,42,35,41,27,55,13,24,33,44,19,78,57,76,77,68,25,81,46,5,22,41,33,32,44,78,28,16,23,65,41,72,47,66,42,74,85,72,85,81,81,95,58,60,65,50,78,40,85,32,65,54,22,37,37,33,33,16,26,24,33,52,32,24,25,40,57,30,42,39,46,20,70,44,66,70,57,28,39,66,67,62,30,46,65,64,41,46,72,54,58,49,61,51,34,22,71,41,30,22,29,14,28,34,35,46,52,47,48,21,40,69,31,38,33,28,31,38,33,30,59,50,36,79,65,27,78,91,20,67,62,46,67,59,24,36,55,54,23,35,64,53,48,54,44,30,35,35,49,23,47,30,30,26,48,24,17,42,92,77,73,22,69,44,56,56,74,38,37,41,56,55,69,57,46,52,50,53,38,51,50,51,38,72,74,55,44,39,88,54,82,83,50,49,35,39,42,31,40,21,52,44,31,79,65,26,30,45,71,65,49,50,32,52,48,43,51,50,22,58,74,71,70,38,35,40,35,34,48,41,33,44,35,71,66,53,40,52,47,29,35,74,76,67,71,36,49,48,59,55,50,32,47,76,41,59,61,60,23,63,56,19,26,28,35,41,43,25,65,60,53,71,66,48,35,47,51,29,15,75,39,35,20,12,31,18,37,23,54,62,26,24,14,49,28,26,40,37,68,42,57,56,52,60,29,52,74,41,54,18,34,38,14,28,18,36,39,30,22,40,50,19,39,40,47,38,53,47,57,44,34,34,43,43,32,27,49,33,4,46,75,62,25,20,63,37,41,48,50,66,55,32,52,32,21,27,10,32,20,11,18,41,41,72,70,35,47,84,35,32,27,33,56,45,70,71,16,42,25,32,30,20,29,32,44,44,64,44,62,60,27,38,39,28,83,52,62,60,42,26,52,27,55,20,40,74,52,56,38,44,34,29,23,41,47,58,40,74,36,29,49,73,67,34,60,68,49,55,54,64,67,59,33,20,51,38,26,37,51,36,20,52,54,45,55,54,58,61,73,100